Protein AF-0000000065804797 (afdb_homodimer)

Foldseek 3Di:
DCPPDDDDDPDPPDDDDPPPPVPCFLFACSQPADAVLLVVLLVVLLVVLVQDDPVQLLCLQAQHWHDTPSGIDHFAAEAQQQQAGPLFAQAFGFFAQQLLLLLVALCLLLVVLLLRLLLCLQLAHAEYQDDEQPPQPQDLQAFALLNFNHQFLQSRQSSRLSSLLSNLQNLHAYAYDDQWDPNHQAQQALPANQPDDSHRFEEEEDLQLCPNTTCSSVLSNQVNGHQHYEYGLHHYNPHQRLLAQCRARHVNCFFLVHQAAYDYDDNSDDAQLSNLNSHHLHDHCVRVPPVVVVVCPVVVSHDPSSSSSSSSNSRSSCVSSPVVVPPRDHNHDRYDNDNSHPVCLVSLLVSLLSRKFWFFAQPCPQDDQWQEEEEEEQLQAADPDDDPPQDDQAVPPWFDSHNFQFAHDSGGGDAPAAQGLNNLVVVVCVVRVHHYHYDNHLQDDFPDDDPVDDADLVDPRHGDDLQSSLAPGQEYEYETETHGHNPHTHPDQEDPSSLVSQQNSLVRHQAYEYEYEYSGAHADLSPCPRNSDRIYMYRYRRTRCNNSSVNCPNNVVAWHAGFASFFHANDSVLADDDDDSDSYDYPPCRSQHGVLVCQQVVPDGPGHGLDHDTPFDKDKADKDKFADQEDAFFQDAGQYNSRRPQQAPQGIKIKIKMWTQTQAKHKAKKWKWKDAPVVLVGGRIGTLFIHIDIAGHGGMDMDMGTGGNNSQFGQDPPVRGTTHDFFKMKMFIASGPPGTNDIDIDGYDHDD/DDDPDDPPDDPPPPCPPPPPPVPCFLFACPPFADAVLLVVLLVVLLVVLVQDDPVQLLCLQAQHWHDTPSGTDHFAAEAQQQQAGPLFAQAFGFFAQQLLLLLVALCLLLVVLLLRLLLCLQQAHAEYQDDEQPPQPQDLQAFALLNFNHQFLQSRLSSRLSSLLSNLQNLHAYAYDDQWDPNHQAQQALPANQPDDSHRFEEEEDLQLCCNTTCSSVLSNQVNGHQHYEYGLHHYNPHQRLLAQCRARHVPCFFQVHQAAYDYDDNSDDAQLSNLNSHHLHDHCVRVPPVVVVVCPVVVSHDPSSSSSSSSNSRSSCVSSPVVVPPRDHRHDRYDNDNSHPVCLVSLLVSLLSRKFWFFAQPCPQDDQWQEEEEEEQLQAADPDDDPPQDDQPVPDWFDSHNFQFAHDSGGGDAPAAQGLNNLVVVVCVVRVHHYHYDNHLQDDFPDDDPVDDADLVDPRHGDDLQSSLAPGQEYEYETETHGHNPHTHPDQEDPSSLVSQQNSLVRHQAYEYEYEYSGAHADLSPCPRNSDRIYMYRYRRTRCNNSSVNCPNNVVAWHAGFASFFHANDSVLADDDDDSDSYDYPPCRSQHGVLVCQQVVPDGPGHGLDHDTPFDKDKADKDKFADQEDAFFQDAGQYNSRRPQQADQGIKIKIKMWGQTQAKHKAKKWKWKAAPVVLVGGRIGTLFIHIDIAGHGGMDMDMGTGGNLSQFGQDPPVRGTTHDFFKMKMFIASGPPGTNDIDIDGYDHDD

Nearest PDB structures (foldseek):
  4i8d-assembly1_A  TM=9.164E-01  e=9.290E-83  Trichoderma reesei
  7ey2-assembly3_C  TM=8.853E-01  e=1.693E-79  Lentinula edodes
  6kj0-assembly1_A  TM=8.844E-01  e=6.894E-79  Lentinula edodes
  8gyy-assembly1_A  TM=8.885E-01  e=4.377E-77  Lentinula edodes
  4i3g-assembly2_B  TM=8.096E-01  e=1.495E-54  Streptomyces venezuelae

Solvent-accessible surface area (backbone atoms only — not comparable to full-atom values): 72826 Å² total; per-residue (Å²): 139,82,77,72,75,81,82,88,78,84,74,78,83,74,77,82,72,77,75,76,77,79,72,54,66,35,41,82,56,64,76,60,37,42,54,69,88,43,46,66,17,43,51,54,23,47,56,47,50,73,54,47,51,72,68,44,39,55,30,46,25,38,58,33,68,32,82,44,96,74,45,71,46,75,51,81,46,77,40,46,34,57,13,17,54,55,32,26,43,48,37,48,23,36,38,27,36,34,18,43,45,10,30,57,31,73,64,61,39,23,52,50,24,26,52,40,19,39,32,34,26,63,39,32,37,41,30,33,51,17,42,36,48,36,20,36,41,73,23,69,43,25,10,43,29,33,50,3,38,30,55,46,32,53,61,21,10,51,50,30,14,37,27,15,34,13,14,36,75,35,40,17,27,14,19,34,25,36,39,59,73,46,47,54,45,61,30,36,35,33,72,69,83,24,84,61,95,50,56,35,24,19,35,31,64,54,70,52,31,39,49,69,37,70,46,37,24,50,34,31,20,33,53,37,55,33,20,26,34,26,20,19,45,29,18,42,66,79,31,48,30,26,37,20,36,67,56,35,17,42,43,41,25,43,54,26,20,42,69,33,22,28,34,54,34,86,79,16,69,84,47,44,67,45,19,59,70,8,43,38,23,39,50,55,47,83,58,53,26,67,69,60,50,48,49,29,46,73,72,55,75,37,49,69,66,54,53,50,41,25,36,26,18,70,35,23,27,49,46,62,33,53,56,77,69,72,72,67,44,75,64,60,61,36,70,44,82,62,75,51,38,84,69,47,65,58,55,23,24,52,48,30,32,34,11,25,13,28,76,42,67,75,68,67,63,50,48,74,66,49,67,28,37,23,39,32,15,14,30,25,24,72,42,59,49,28,64,38,45,42,61,44,33,60,82,41,55,54,54,55,75,13,43,67,31,58,51,21,50,69,40,23,36,13,50,34,47,69,41,27,42,45,50,41,49,49,56,49,24,72,72,61,68,21,25,46,37,38,33,48,40,54,78,72,74,63,87,71,58,19,85,77,43,72,62,32,90,59,31,48,32,31,54,48,39,59,52,57,49,20,41,86,26,62,33,31,40,37,27,44,56,42,41,41,13,54,73,16,46,41,90,62,50,63,52,72,55,54,49,50,44,52,47,47,30,28,75,36,14,75,33,18,31,40,38,38,33,31,38,53,58,60,51,46,64,91,45,61,79,40,85,18,42,32,28,30,42,39,33,36,28,21,13,32,31,33,9,51,13,52,49,30,39,48,50,45,80,36,50,30,42,2,26,37,54,53,43,28,42,58,46,80,81,72,57,89,46,73,88,59,88,53,56,70,35,70,49,80,60,54,76,44,52,63,52,30,31,31,57,64,64,71,52,82,52,69,41,46,26,33,36,44,40,50,84,38,43,74,46,81,44,71,79,42,78,48,65,48,64,60,46,62,24,58,77,80,41,58,45,18,48,31,12,44,51,44,42,70,36,71,56,29,38,40,32,33,33,42,30,24,75,31,86,41,59,36,44,46,54,51,33,32,30,38,23,63,28,75,90,55,72,61,55,66,46,42,69,59,39,70,49,61,47,80,32,44,50,69,32,71,49,76,49,75,34,66,31,30,42,51,69,60,36,41,65,35,85,86,78,70,43,59,28,39,63,53,39,55,30,40,39,33,35,19,54,26,80,77,44,65,77,42,79,49,71,51,56,34,44,50,49,132,143,80,84,81,71,76,82,80,73,80,76,79,75,77,77,74,70,76,74,75,78,78,71,59,68,36,41,80,61,38,91,61,35,43,54,68,90,43,44,65,18,43,51,54,22,46,56,46,51,71,55,46,52,73,68,43,40,54,31,47,26,37,59,33,69,33,81,44,95,74,45,72,44,75,52,82,45,78,40,47,33,57,11,18,55,54,34,26,43,49,37,48,22,36,38,27,36,34,17,43,44,10,28,58,32,71,64,61,37,22,50,49,24,25,52,39,18,38,34,35,25,63,38,30,37,40,31,34,52,17,41,37,48,34,18,35,43,73,22,71,44,24,11,43,27,33,50,2,37,28,55,45,32,54,61,22,10,53,50,31,14,38,28,15,34,14,14,36,75,34,40,18,28,16,19,34,27,35,39,58,74,46,46,55,45,62,30,36,34,33,74,70,82,25,84,60,96,52,58,36,24,19,37,31,64,54,70,52,30,39,50,68,36,68,45,37,22,50,34,32,20,34,53,36,53,33,20,26,34,26,20,19,45,28,18,42,66,79,31,48,32,26,37,20,36,66,55,35,19,44,44,41,26,43,53,24,21,42,68,32,22,28,33,54,33,88,81,17,70,82,48,44,66,46,19,59,70,9,43,37,24,38,51,56,46,84,58,54,25,68,69,59,50,50,48,28,46,73,70,55,76,38,48,70,66,54,53,50,41,24,36,25,17,69,34,21,28,49,46,61,34,53,57,78,70,73,72,67,43,74,63,59,61,36,69,44,83,61,76,50,39,86,70,48,65,58,55,23,22,51,48,27,32,34,11,26,12,29,76,43,67,74,68,68,62,52,48,76,68,50,65,29,37,22,40,32,16,14,31,25,23,74,44,58,50,27,63,37,48,42,60,40,37,60,82,41,57,62,54,54,75,12,44,68,33,59,50,22,51,69,40,24,34,13,50,34,48,70,40,27,41,44,51,38,51,51,55,48,23,72,72,61,67,20,27,47,38,40,32,48,39,53,79,72,72,63,89,71,58,21,82,75,42,73,63,32,92,59,31,47,31,32,54,48,38,60,52,57,49,19,41,87,26,62,33,31,40,37,27,44,56,42,47,43,13,54,72,17,47,41,94,63,50,63,52,72,55,55,51,50,43,51,46,48,29,27,76,37,15,76,35,19,32,39,37,38,32,28,37,54,56,62,51,46,63,91,46,61,79,39,86,20,42,33,30,31,41,40,33,34,30,22,11,32,30,32,9,51,12,52,50,31,38,48,49,45,80,37,50,30,41,2,24,36,56,53,43,28,42,58,47,80,84,70,57,88,47,73,86,58,88,54,55,71,34,71,50,80,62,52,75,42,51,62,54,30,31,30,58,66,64,70,53,82,52,67,40,45,28,33,36,43,41,51,84,42,43,74,45,80,45,73,78,43,80,46,66,48,62,59,46,61,25,57,76,81,43,58,44,18,48,31,12,45,52,44,42,70,37,70,55,30,40,40,33,34,34,42,30,25,76,32,84,41,60,39,44,48,52,52,32,31,31,38,22,61,29,75,91,55,73,60,54,68,47,42,69,58,39,69,48,60,46,78,32,46,50,69,32,69,49,75,48,75,35,66,31,28,41,51,70,62,35,39,65,35,84,85,79,70,43,59,27,37,63,53,37,53,31,39,39,35,35,19,54,28,80,76,44,64,76,43,76,50,70,52,56,32,45,49,49,131

pLDDT: mean 92.26, std 14.7, range [19.09, 98.94]

Secondary structure (DSSP, 8-state):
------------------------TTSTTTT--B-GGGHHHHHHHHHHHHT--HHHHHHHHTT--EEETTEEEPPPPEEE-BTB-TT-SS---PPPHHHHHTTT-HHHHHHHHHHHHHHHHHTT--EEE--B--S--SSTT-TTGGGS--S-HHHHHHHHHHHHHHHHHHTSEEEEEEES----STT-SSSSS--SSSSPPEEE--HHHIIIIISHHHHHHHHTT--EEEE-SSEETTEEGGG-HIIIIIIIIIIS---SEEEEPTT----HHHHHHHT--S--TTTS-HHHHHHHHHTTSS-HHHHHHHHHHHHHHHHHTTGGGS-SPPPPPTT------TTHHHHHHHHHHHH-EEEEESS-PSP---SEEEEESGGGS--SEESS-----TTTTT--SS---S-SGGG----S----HHHHHHHHHHHHT-EEEEE-SSS-------SSS---TTSS----SHHHHHTT-SEEEEEEEE--BTTB--S-SS-HHHHHHHHHHHHH-S-EEEEEEESS----TTTTT-TTEEEEEEE----TTHHHHHHHHHTTSS------SS-B-SSGGG-S-----SSEEE-TTTT--THHHHHHTT---SB-TT--B-SS-EEEEEEEEE--SEEESS--SPEETTEEGGGGSEEEEEEEEEEE-SSS-EEE--EEEEE--GGG---S-EEEEE--EEE-TT-EEEEEEEEETGGGEEEETTTTEEEEPPEEEEEEEESSSS-EEEEEEEEEEEE-/------------------------TTSTTGGG-B-GGGHHHHHHHHHHHHT--HHHHHHHHTT--EEETTEEEPPPPEEE-BTB-TT-SS---PPPHHHHHTTT-HHHHHHHHHHHHHHHHHTT--EEE--B--S--SSTT-TTGGGS--S-HHHHHHHHHHHHHHHHHHTSEEEEEEES----STT-SSSSS--SSSSPPEEE--HHHIIIIISHHHHHHHHTT--EEEE-SSEETTEEGGG-HIIIIIIIIIIS---SEEEEPTT----HHHHHHHT--S--TTTS-HHHHHHHHHTTSS-HHHHHHHHHHHHHHHHHTTGGGS-SPPPPPTT------TTHHHHHHHHHHHH-EEEEESS-PSP---SEEEEESGGGS--SEESS-----SS--S--SS---S-SGGG----S----HHHHHHHHHHHHT-EEEEE-SSS-------SSS---TTSS----SHHHHHTT-SEEEEEEEE--BTTB--S-SS-HHHHHHHHHHHHH-S-EEEEEEESS----TTTTT-TTEEEEEEE----TTHHHHHHHHHTTSS------SS-B-SSGGG-S-----SSEEE-TTTT--THHHHHHTT---SB-TT--B-SS-EEEEEEEEE--SEEESS--SPEETTEEGGGGSEEEEEEEEEEE-SSS-EEE--EEEEE--GGG---S-EEEEE--EEE-TT-EEEEEEEEETGGGEEEETTTTEEEEPPEEEEEEEESSSS-EEEEEEEEEEEE-

Radius of gyration: 41.62 Å; Cα contacts (8 Å, |Δi|>4): 4028; chains: 2; bounding box: 68×168×128 Å

Sequence (1504 aa):
MRFVSLAVGAALLGAAGASSISSNVGLLKANGVALGNWEAAYEKASAFVSGLTTDQKLALITGSNVESANGNFTPLYFLDGDMGLQDFYYVSAFSLSSALAMTWDRDAIYEQAKAVGSEFYNKGVQVVAGPTSQPLGRTPWGGRGVEGFGPDPYLNGLATGLTTKGYVDAGVIPGGKHFLLYEQETNRTSSFGSSGEGSPYSSNADDKTIHETYLWPFYDAVKNGAGAVMCAMTKVNGTMACENSDLLMKMLKTELGFPGMVWPDMNGQNSAKGSALGGEDYGSSSIWSTSTMESFLSNGTLSEARLNDMAIRNLIGYYYVNLDNGRQPTRQTTDVYVDVRANHSKLIRENGAKSMALLKNEGVLPLSKPHVMSIFGAHAGPIMGGPNSNVDVMGSGPTYQGHLATGSGSGMASMPYLITPYDALTNKAAQDGTVLRWVLNDTYSSGGGSSLVPSSTSSTAVEPSFENFATGSDICLVFINALAGEGADRTELYNADQDAMVNTVADNCNNTVAVVNTVGPRLLDQWIEHDNVTAVLYGSLLGQESGNSIVDLLYGDVNPSGRLVHTIAKNESDYNVGLCYTAQCNFTEGVYLDYRYFDAHNITPRYPFGHGLSYTTFHYSSLAIKAPSSITKAPKGNLTVGGPSDLWDVVGTVSARIANNGTLSGAEVPQLYLGFPDSADQPVRQLRGFDRVELSAGQEAVVTFNLRRRDISYWNLKTQQWMVAGGKYTVFVGGSSRDLRLNGTFFLWVGSMRFVSLAVGAALLGAAGASSISSNVGLLKANGVALGNWEAAYEKASAFVSGLTTDQKLALITGSNVESANGNFTPLYFLDGDMGLQDFYYVSAFSLSSALAMTWDRDAIYEQAKAVGSEFYNKGVQVVAGPTSQPLGRTPWGGRGVEGFGPDPYLNGLATGLTTKGYVDAGVIPGGKHFLLYEQETNRTSSFGSSGEGSPYSSNADDKTIHETYLWPFYDAVKNGAGAVMCAMTKVNGTMACENSDLLMKMLKTELGFPGMVWPDMNGQNSAKGSALGGEDYGSSSIWSTSTMESFLSNGTLSEARLNDMAIRNLIGYYYVNLDNGRQPTRQTTDVYVDVRANHSKLIRENGAKSMALLKNEGVLPLSKPHVMSIFGAHAGPIMGGPNSNVDVMGSGPTYQGHLATGSGSGMASMPYLITPYDALTNKAAQDGTVLRWVLNDTYSSGGGSSLVPSSTSSTAVEPSFENFATGSDICLVFINALAGEGADRTELYNADQDAMVNTVADNCNNTVAVVNTVGPRLLDQWIEHDNVTAVLYGSLLGQESGNSIVDLLYGDVNPSGRLVHTIAKNESDYNVGLCYTAQCNFTEGVYLDYRYFDAHNITPRYPFGHGLSYTTFHYSSLAIKAPSSITKAPKGNLTVGGPSDLWDVVGTVSARIANNGTLSGAEVPQLYLGFPDSADQPVRQLRGFDRVELSAGQEAVVTFNLRRRDISYWNLKTQQWMVAGGKYTVFVGGSSRDLRLNGTFFLWVGS

Organism: Aspergillus oryzae (strain ATCC 42149 / RIB 40) (NCBI:txid510516)

Structure (mmCIF, N/CA/C/O backbone):
data_AF-0000000065804797-model_v1
#
loop_
_entity.id
_entity.type
_entity.pdbx_description
1 polymer 'Probable beta-glucosidase D'
#
loop_
_atom_site.group_PDB
_atom_site.id
_atom_site.type_symbol
_atom_site.label_atom_id
_atom_site.label_alt_id
_atom_site.label_comp_id
_atom_site.label_asym_id
_atom_site.label_entity_id
_atom_site.label_seq_id
_atom_site.pdbx_PDB_ins_code
_atom_site.Cartn_x
_atom_site.Cartn_y
_atom_site.Cartn_z
_atom_site.occupancy
_atom_site.B_iso_or_equiv
_atom_site.auth_seq_id
_atom_site.auth_comp_id
_atom_site.auth_asym_id
_atom_site.auth_atom_id
_atom_site.pdbx_PDB_model_num
ATOM 1 N N . MET A 1 1 ? -28.453 -53.781 -89.438 1 19.8 1 MET A N 1
ATOM 2 C CA . MET A 1 1 ? -27.359 -54.719 -89.125 1 19.8 1 MET A CA 1
ATOM 3 C C . MET A 1 1 ? -26.797 -54.469 -87.75 1 19.8 1 MET A C 1
ATOM 5 O O . MET A 1 1 ? -26.328 -53.375 -87.438 1 19.8 1 MET A O 1
ATOM 9 N N . ARG A 1 2 ? -27.562 -54.969 -86.938 1 24.34 2 ARG A N 1
ATOM 10 C CA . ARG A 1 2 ? -28.297 -55.094 -85.688 1 24.34 2 ARG A CA 1
ATOM 11 C C . ARG A 1 2 ? -27.391 -55.625 -84.562 1 24.34 2 ARG A C 1
ATOM 13 O O . ARG A 1 2 ? -27.156 -56.844 -84.5 1 24.34 2 ARG A O 1
ATOM 20 N N . PHE A 1 3 ? -26.078 -54.906 -84.375 1 19.09 3 PHE A N 1
ATOM 21 C CA . PHE A 1 3 ? -24.797 -55.25 -83.75 1 19.09 3 PHE A CA 1
ATOM 22 C C . PHE A 1 3 ? -24.984 -55.531 -82.312 1 19.09 3 PHE A C 1
ATOM 24 O O . PHE A 1 3 ? -24.609 -54.719 -81.438 1 19.09 3 PHE A O 1
ATOM 31 N N . VAL A 1 4 ? -26.125 -55.969 -81.812 1 25.08 4 VAL A N 1
ATOM 32 C CA . VAL A 1 4 ? -26.375 -55.844 -80.375 1 25.08 4 VAL A CA 1
ATOM 33 C C . VAL A 1 4 ? -25.547 -56.906 -79.625 1 25.08 4 VAL A C 1
ATOM 35 O O . VAL A 1 4 ? -26.078 -57.688 -78.875 1 25.08 4 VAL A O 1
ATOM 38 N N . SER A 1 5 ? -24.438 -57.312 -80.312 1 20.52 5 SER A N 1
ATOM 39 C CA . SER A 1 5 ? -24.125 -58.625 -79.75 1 20.52 5 SER A CA 1
ATOM 40 C C . SER A 1 5 ? -23.922 -58.531 -78.188 1 20.52 5 SER A C 1
ATOM 42 O O . SER A 1 5 ? -23.781 -57.438 -77.688 1 20.52 5 SER A O 1
ATOM 44 N N . LEU A 1 6 ? -23 -59.312 -77.625 1 21.31 6 LEU A N 1
ATOM 45 C CA . LEU A 1 6 ? -22.953 -60.438 -76.688 1 21.31 6 LEU A CA 1
ATOM 46 C C . LEU A 1 6 ? -22.547 -60.031 -75.312 1 21.31 6 LEU A C 1
ATOM 48 O O . LEU A 1 6 ? -23.109 -60.5 -74.312 1 21.31 6 LEU A O 1
ATOM 52 N N . ALA A 1 7 ? -21.391 -59.156 -75.125 1 20.2 7 ALA A N 1
ATOM 53 C CA . ALA A 1 7 ? -20.297 -59.844 -74.5 1 20.2 7 ALA A CA 1
ATOM 54 C C . ALA A 1 7 ? -20.578 -59.969 -73 1 20.2 7 ALA A C 1
ATOM 56 O O . ALA A 1 7 ? -21.469 -59.312 -72.438 1 20.2 7 ALA A O 1
ATOM 57 N N . VAL A 1 8 ? -19.625 -59.531 -71.938 1 22.77 8 VAL A N 1
ATOM 58 C CA . VAL A 1 8 ? -18.703 -60.25 -71 1 22.77 8 VAL A CA 1
ATOM 59 C C . VAL A 1 8 ? -19.359 -60.438 -69.688 1 22.77 8 VAL A C 1
ATOM 61 O O . VAL A 1 8 ? -20.312 -59.75 -69.312 1 22.77 8 VAL A O 1
ATOM 64 N N . GLY A 1 9 ? -18.672 -61.281 -68.688 1 22.14 9 GLY A N 1
ATOM 65 C CA . GLY A 1 9 ? -18.547 -62.219 -67.625 1 22.14 9 GLY A CA 1
ATOM 66 C C . GLY A 1 9 ? -18.547 -61.594 -66.25 1 22.14 9 GLY A C 1
ATOM 67 O O . GLY A 1 9 ? -17.484 -61.25 -65.688 1 22.14 9 GLY A O 1
ATOM 68 N N . ALA A 1 10 ? -19.188 -60.469 -65.938 1 25.95 10 ALA A N 1
ATOM 69 C CA . ALA A 1 10 ? -18.75 -59.844 -64.688 1 25.95 10 ALA A CA 1
ATOM 70 C C . ALA A 1 10 ? -18.828 -60.844 -63.531 1 25.95 10 ALA A C 1
ATOM 72 O O . ALA A 1 10 ? -19.891 -61.406 -63.281 1 25.95 10 ALA A O 1
ATOM 73 N N . ALA A 1 11 ? -17.625 -61.344 -63.094 1 25.33 11 ALA A N 1
ATOM 74 C CA . ALA A 1 11 ? -17.266 -62.188 -61.969 1 25.33 11 ALA A CA 1
ATOM 75 C C . ALA A 1 11 ? -17.859 -61.656 -60.656 1 25.33 11 ALA A C 1
ATOM 77 O O . ALA A 1 11 ? -17.906 -60.438 -60.469 1 25.33 11 ALA A O 1
ATOM 78 N N . LEU A 1 12 ? -18.516 -62.438 -59.969 1 25.31 12 LEU A N 1
ATOM 79 C CA . LEU A 1 12 ? -19.172 -62.406 -58.656 1 25.31 12 LEU A CA 1
ATOM 80 C C . LEU A 1 12 ? -18.172 -62.125 -57.562 1 25.31 12 LEU A C 1
ATOM 82 O O . LEU A 1 12 ? -17.297 -62.938 -57.281 1 25.31 12 LEU A O 1
ATOM 86 N N . LEU A 1 13 ? -17.516 -60.875 -57.594 1 25.83 13 LEU A N 1
ATOM 87 C CA . LEU A 1 13 ? -16.609 -60.656 -56.469 1 25.83 13 LEU A CA 1
ATOM 88 C C . LEU A 1 13 ? -17.328 -60.875 -55.156 1 25.83 13 LEU A C 1
ATOM 90 O O . LEU A 1 13 ? -18.297 -60.188 -54.812 1 25.83 13 LEU A O 1
ATOM 94 N N . GLY A 1 14 ? -17.438 -62.188 -54.719 1 23.02 14 GLY A N 1
ATOM 95 C CA . GLY A 1 14 ? -18.062 -62.594 -53.469 1 23.02 14 GLY A CA 1
ATOM 96 C C . GLY A 1 14 ? -17.578 -61.812 -52.281 1 23.02 14 GLY A C 1
ATOM 97 O O . GLY A 1 14 ? -18.391 -61.375 -51.469 1 23.02 14 GLY A O 1
ATOM 98 N N . ALA A 1 15 ? -16.359 -62.031 -51.844 1 27.7 15 ALA A N 1
ATOM 99 C CA . ALA A 1 15 ? -15.984 -62.625 -50.562 1 27.7 15 ALA A CA 1
ATOM 100 C C . ALA A 1 15 ? -16.062 -61.594 -49.438 1 27.7 15 ALA A C 1
ATOM 102 O O . ALA A 1 15 ? -16.688 -61.844 -48.406 1 27.7 15 ALA A O 1
ATOM 103 N N . ALA A 1 16 ? -14.844 -60.938 -48.969 1 30.39 16 ALA A N 1
ATOM 104 C CA . ALA A 1 16 ? -14.258 -61.125 -47.625 1 30.39 16 ALA A CA 1
ATOM 105 C C . ALA A 1 16 ? -14.852 -60.125 -46.656 1 30.39 16 ALA A C 1
ATOM 107 O O . ALA A 1 16 ? -14.812 -58.906 -46.875 1 30.39 16 ALA A O 1
ATOM 108 N N . GLY A 1 17 ? -15.852 -60.562 -46.031 1 25.8 17 GLY A N 1
ATOM 109 C CA . GLY A 1 17 ? -16.406 -59.781 -44.938 1 25.8 17 GLY A CA 1
ATOM 110 C C . GLY A 1 17 ? -15.344 -59.281 -43.969 1 25.8 17 GLY A C 1
ATOM 111 O O . GLY A 1 17 ? -14.555 -60.062 -43.438 1 25.8 17 GLY A O 1
ATOM 112 N N . ALA A 1 18 ? -14.844 -58.25 -44.25 1 39.69 18 ALA A N 1
ATOM 113 C CA . ALA A 1 18 ? -13.891 -57.594 -43.344 1 39.69 18 ALA A CA 1
ATOM 114 C C . ALA A 1 18 ? -14.312 -57.719 -41.875 1 39.69 18 ALA A C 1
ATOM 116 O O . ALA A 1 18 ? -15.328 -57.156 -41.469 1 39.69 18 ALA A O 1
ATOM 117 N N . SER A 1 19 ? -14.086 -58.906 -41.219 1 28.33 19 SER A N 1
ATOM 118 C CA . SER A 1 19 ? -14.258 -59.125 -39.781 1 28.33 19 SER A CA 1
ATOM 119 C C . SER A 1 19 ? -13.766 -57.938 -38.969 1 28.33 19 SER A C 1
ATOM 121 O O . SER A 1 19 ? -12.617 -57.5 -39.125 1 28.33 19 SER A O 1
ATOM 123 N N . SER A 1 20 ? -14.547 -57 -38.594 1 36.09 20 SER A N 1
ATOM 124 C CA . SER A 1 20 ? -14.289 -55.906 -37.688 1 36.09 20 SER A CA 1
ATOM 125 C C . SER A 1 20 ? -13.586 -56.375 -36.406 1 36.09 20 SER A C 1
ATOM 127 O O . SER A 1 20 ? -14.195 -57.062 -35.594 1 36.09 20 SER A O 1
ATOM 129 N N . ILE A 1 21 ? -12.477 -56.938 -36.344 1 38.97 21 ILE A N 1
ATOM 130 C CA . ILE A 1 21 ? -11.719 -57.219 -35.125 1 38.97 21 ILE A CA 1
ATOM 131 C C . ILE A 1 21 ? -11.867 -56.062 -34.125 1 38.97 21 ILE A C 1
ATOM 133 O O . ILE A 1 21 ? -11.414 -54.969 -34.406 1 38.97 21 ILE A O 1
ATOM 137 N N . SER A 1 22 ? -12.977 -55.875 -33.406 1 46.81 22 SER A N 1
ATOM 138 C CA . SER A 1 22 ? -13.32 -55 -32.281 1 46.81 22 SER A CA 1
ATOM 139 C C . SER A 1 22 ? -12.156 -54.875 -31.297 1 46.81 22 SER A C 1
ATOM 141 O O . SER A 1 22 ? -11.812 -55.844 -30.609 1 46.81 22 SER A O 1
ATOM 143 N N . SER A 1 23 ? -11.086 -54.219 -31.547 1 64.5 23 SER A N 1
ATOM 144 C CA . SER A 1 23 ? -9.867 -54 -30.766 1 64.5 23 SER A CA 1
ATOM 145 C C . SER A 1 23 ? -10.188 -53.562 -29.344 1 64.5 23 SER A C 1
ATOM 147 O O . SER A 1 23 ? -10.977 -52.625 -29.141 1 64.5 23 SER A O 1
ATOM 149 N N . ASN A 1 24 ? -10.172 -54.406 -28.281 1 80.88 24 ASN A N 1
ATOM 150 C CA . ASN A 1 24 ? -10.328 -54.156 -26.844 1 80.88 24 ASN A CA 1
ATOM 151 C C . ASN A 1 24 ? -9.305 -53.156 -26.328 1 80.88 24 ASN A C 1
ATOM 153 O O . ASN A 1 24 ? -9.219 -52.938 -25.125 1 80.88 24 ASN A O 1
ATOM 157 N N . VAL A 1 25 ? -8.688 -52.5 -27.25 1 86.75 25 VAL A N 1
ATOM 158 C CA . VAL A 1 25 ? -7.66 -51.562 -26.828 1 86.75 25 VAL A CA 1
ATOM 159 C C . VAL A 1 25 ? -8.312 -50.375 -26.141 1 86.75 25 VAL A C 1
ATOM 161 O O . VAL A 1 25 ? -9.281 -49.781 -26.656 1 86.75 25 VAL A O 1
ATOM 164 N N . GLY A 1 26 ? -7.812 -50.125 -24.969 1 92.62 26 GLY A N 1
ATOM 165 C CA . GLY A 1 26 ? -8.227 -48.906 -24.281 1 92.62 26 GLY A CA 1
ATOM 166 C C . GLY A 1 26 ? -9.43 -49.125 -23.375 1 92.62 26 GLY A C 1
ATOM 167 O O . GLY A 1 26 ? -9.727 -48.281 -22.516 1 92.62 26 GLY A O 1
ATOM 168 N N . LEU A 1 27 ? -10.172 -50.25 -23.609 1 92.88 27 LEU A N 1
ATOM 169 C CA . LEU A 1 27 ? -11.305 -50.5 -22.719 1 92.88 27 LEU A CA 1
ATOM 170 C C . LEU A 1 27 ? -10.82 -50.875 -21.312 1 92.88 27 LEU A C 1
ATOM 172 O O . LEU A 1 27 ? -9.836 -51.594 -21.172 1 92.88 27 LEU A O 1
ATOM 176 N N . LEU A 1 28 ? -11.43 -50.406 -20.359 1 91.88 28 LEU A N 1
ATOM 177 C CA . LEU A 1 28 ? -11.047 -50.594 -18.969 1 91.88 28 LEU A CA 1
ATOM 178 C C . LEU A 1 28 ? -10.914 -52.094 -18.641 1 91.88 28 LEU A C 1
ATOM 180 O O . LEU A 1 28 ? -11.812 -52.875 -18.953 1 91.88 28 LEU A O 1
ATOM 184 N N . LYS A 1 29 ? -9.805 -52.562 -18.203 1 82.75 29 LYS A N 1
ATOM 185 C CA . LYS A 1 29 ? -9.438 -53.875 -17.734 1 82.75 29 LYS A CA 1
ATOM 186 C C . LYS A 1 29 ? -9.18 -54.812 -18.891 1 82.75 29 LYS A C 1
ATOM 188 O O . LYS A 1 29 ? -8.648 -55.938 -18.719 1 82.75 29 LYS A O 1
ATOM 193 N N . ALA A 1 30 ? -9.562 -54.594 -20.078 1 80.69 30 ALA A N 1
ATOM 194 C CA . ALA A 1 30 ? -9.516 -55.5 -21.203 1 80.69 30 ALA A CA 1
ATOM 195 C C . ALA A 1 30 ? -8.078 -55.875 -21.547 1 80.69 30 ALA A C 1
ATOM 197 O O . ALA A 1 30 ? -7.812 -57 -22.031 1 80.69 30 ALA A O 1
ATOM 198 N N . ASN A 1 31 ? -7.203 -55.125 -21.391 1 77.12 31 ASN A N 1
ATOM 199 C CA . ASN A 1 31 ? -5.832 -55.406 -21.828 1 77.12 31 ASN A CA 1
ATOM 200 C C . ASN A 1 31 ? -4.934 -55.75 -20.641 1 77.12 31 ASN A C 1
ATOM 202 O O . ASN A 1 31 ? -3.729 -55.5 -20.672 1 77.12 31 ASN A O 1
ATOM 206 N N . GLY A 1 32 ? -5.539 -56.312 -19.656 1 84.81 32 GLY A N 1
ATOM 207 C CA . GLY A 1 32 ? -4.77 -56.844 -18.547 1 84.81 32 GLY A CA 1
ATOM 208 C C . GLY A 1 32 ? -4.348 -55.812 -17.547 1 84.81 32 GLY A C 1
ATOM 209 O O . GLY A 1 32 ? -3.473 -56.031 -16.703 1 84.81 32 GLY A O 1
ATOM 210 N N . VAL A 1 33 ? -4.871 -54.625 -17.656 1 91.06 33 VAL A N 1
ATOM 211 C CA . VAL A 1 33 ? -4.52 -53.594 -16.703 1 91.06 33 VAL A CA 1
ATOM 212 C C . VAL A 1 33 ? -5.082 -53.938 -15.32 1 91.06 33 VAL A C 1
ATOM 214 O O . VAL A 1 33 ? -6.297 -54.062 -15.156 1 91.06 33 VAL A O 1
ATOM 217 N N . ALA A 1 34 ? -4.188 -54.094 -14.359 1 94.69 34 ALA A N 1
ATOM 218 C CA . ALA A 1 34 ? -4.617 -54.25 -12.977 1 94.69 34 ALA A CA 1
ATOM 219 C C . ALA A 1 34 ? -4.965 -52.906 -12.352 1 94.69 34 ALA A C 1
ATOM 221 O O . ALA A 1 34 ? -4.105 -52.031 -12.234 1 94.69 34 ALA A O 1
ATOM 222 N N . LEU A 1 35 ? -6.113 -52.812 -11.883 1 96.38 35 LEU A N 1
ATOM 223 C CA . LEU A 1 35 ? -6.613 -51.5 -11.445 1 96.38 35 LEU A CA 1
ATOM 224 C C . LEU A 1 35 ? -6.176 -51.219 -10.016 1 96.38 35 LEU A C 1
ATOM 226 O O . LEU A 1 35 ? -6.23 -50.062 -9.57 1 96.38 35 LEU A O 1
ATOM 230 N N . GLY A 1 36 ? -5.758 -52.219 -9.227 1 95.44 36 GLY A N 1
ATOM 231 C CA . GLY A 1 36 ? -5.312 -52.031 -7.863 1 95.44 36 GLY A CA 1
ATOM 232 C C . GLY A 1 36 ? -6.324 -51.281 -7.016 1 95.44 36 GLY A C 1
ATOM 233 O O . GLY A 1 36 ? -7.488 -51.688 -6.926 1 95.44 36 GLY A O 1
ATOM 234 N N . ASN A 1 37 ? -6.031 -50.094 -6.527 1 95.44 37 ASN A N 1
ATOM 235 C CA . ASN A 1 37 ? -6.844 -49.312 -5.621 1 95.44 37 ASN A CA 1
ATOM 236 C C . ASN A 1 37 ? -8.094 -48.75 -6.316 1 95.44 37 ASN A C 1
ATOM 238 O O . ASN A 1 37 ? -9.008 -48.25 -5.656 1 95.44 37 ASN A O 1
ATOM 242 N N . TRP A 1 38 ? -8.203 -48.875 -7.609 1 97.88 38 TRP A N 1
ATOM 243 C CA . TRP A 1 38 ? -9.336 -48.375 -8.375 1 97.88 38 TRP A CA 1
ATOM 244 C C . TRP A 1 38 ? -10.43 -49.438 -8.492 1 97.88 38 TRP A C 1
ATOM 246 O O . TRP A 1 38 ? -11.523 -49.156 -8.984 1 97.88 38 TRP A O 1
ATOM 256 N N . GLU A 1 39 ? -10.141 -50.656 -8.039 1 97.31 39 GLU A N 1
ATOM 257 C CA . GLU A 1 39 ? -11.047 -51.781 -8.25 1 97.31 39 GLU A CA 1
ATOM 258 C C . GLU A 1 39 ? -12.406 -51.531 -7.602 1 97.31 39 GLU A C 1
ATOM 260 O O . GLU A 1 39 ? -13.445 -51.781 -8.211 1 97.31 39 GLU A O 1
ATOM 265 N N . ALA A 1 40 ? -12.367 -51.062 -6.387 1 97.75 40 ALA A N 1
ATOM 266 C CA . ALA A 1 40 ? -13.625 -50.781 -5.699 1 97.75 40 ALA A CA 1
ATOM 267 C C . ALA A 1 40 ? -14.438 -49.719 -6.438 1 97.75 40 ALA A C 1
ATOM 269 O O . ALA A 1 40 ? -15.664 -49.844 -6.551 1 97.75 40 ALA A O 1
ATOM 270 N N . ALA A 1 41 ? -13.797 -48.656 -6.852 1 98.25 41 ALA A N 1
ATOM 271 C CA . ALA A 1 41 ? -14.461 -47.625 -7.613 1 98.25 41 ALA A CA 1
ATOM 272 C C . ALA A 1 41 ? -15.023 -48.156 -8.93 1 98.25 41 ALA A C 1
ATOM 274 O O . ALA A 1 41 ? -16.125 -47.781 -9.336 1 98.25 41 ALA A O 1
ATOM 275 N N . TYR A 1 42 ? -14.273 -49.031 -9.523 1 97.25 42 TYR A N 1
ATOM 276 C CA . TYR A 1 42 ? -14.711 -49.656 -10.766 1 97.25 42 TYR A CA 1
ATOM 277 C C . TYR A 1 42 ? -15.969 -50.469 -10.547 1 97.25 42 TYR A C 1
ATOM 279 O O . TYR A 1 42 ? -16.906 -50.406 -11.352 1 97.25 42 TYR A O 1
ATOM 287 N N . GLU A 1 43 ? -15.977 -51.219 -9.539 1 96.62 43 GLU A N 1
ATOM 288 C CA . GLU A 1 43 ? -17.125 -52.062 -9.242 1 96.62 43 GLU A CA 1
ATOM 289 C C . GLU A 1 43 ? -18.375 -51.219 -8.992 1 96.62 43 GLU A C 1
ATOM 291 O O . GLU A 1 43 ? -19.453 -51.531 -9.508 1 96.62 43 GLU A O 1
ATOM 296 N N . LYS A 1 44 ? -18.188 -50.156 -8.258 1 96.19 44 LYS A N 1
ATOM 297 C CA . LYS A 1 44 ? -19.312 -49.281 -7.988 1 96.19 44 LYS A CA 1
ATOM 298 C C . LYS A 1 44 ? -19.828 -48.656 -9.273 1 96.19 44 LYS A C 1
ATOM 300 O O . LYS A 1 44 ? -21.031 -48.625 -9.531 1 96.19 44 LYS A O 1
ATOM 305 N N . ALA A 1 45 ? -18.906 -48.125 -10.031 1 96.94 45 ALA A N 1
ATOM 306 C CA . ALA A 1 45 ? -19.266 -47.469 -11.281 1 96.94 45 ALA A CA 1
ATOM 307 C C . ALA A 1 45 ? -19.938 -48.438 -12.242 1 96.94 45 ALA A C 1
ATOM 309 O O . ALA A 1 45 ? -20.938 -48.094 -12.875 1 96.94 45 ALA A O 1
ATOM 310 N N . SER A 1 46 ? -19.406 -49.656 -12.367 1 95.5 46 SER A N 1
ATOM 311 C CA . SER A 1 46 ? -19.953 -50.688 -13.258 1 95.5 46 SER A CA 1
ATOM 312 C C . SER A 1 46 ? -21.359 -51.094 -12.828 1 95.5 46 SER A C 1
ATOM 314 O O . SER A 1 46 ? -22.234 -51.281 -13.672 1 95.5 46 SER A O 1
ATOM 316 N N . ALA A 1 47 ? -21.469 -51.25 -11.555 1 95.25 47 ALA A N 1
ATOM 317 C CA . ALA A 1 47 ? -22.781 -51.594 -11.031 1 95.25 47 ALA A CA 1
ATOM 318 C C . ALA A 1 47 ? -23.812 -50.531 -11.367 1 95.25 47 ALA A C 1
ATOM 320 O O . ALA A 1 47 ? -24.938 -50.844 -11.742 1 95.25 47 ALA A O 1
ATOM 321 N N . PHE A 1 48 ? -23.469 -49.312 -11.18 1 96.12 48 PHE A N 1
ATOM 322 C CA . PHE A 1 48 ? -24.375 -48.219 -11.508 1 96.12 48 PHE A CA 1
ATOM 323 C C . PHE A 1 48 ? -24.734 -48.219 -12.984 1 96.12 48 PHE A C 1
ATOM 325 O O . PHE A 1 48 ? -25.906 -48.125 -13.344 1 96.12 48 PHE A O 1
ATOM 332 N N . VAL A 1 49 ? -23.703 -48.406 -13.852 1 95.94 49 VAL A N 1
ATOM 333 C CA . VAL A 1 49 ? -23.875 -48.312 -15.297 1 95.94 49 VAL A CA 1
ATOM 334 C C . VAL A 1 49 ? -24.719 -49.469 -15.797 1 95.94 49 VAL A C 1
ATOM 336 O O . VAL A 1 49 ? -25.5 -49.344 -16.734 1 95.94 49 VAL A O 1
ATOM 339 N N . SER A 1 50 ? -24.562 -50.656 -15.18 1 93.31 50 SER A N 1
ATOM 340 C CA . SER A 1 50 ? -25.281 -51.844 -15.594 1 93.31 50 SER A CA 1
ATOM 341 C C . SER A 1 50 ? -26.797 -51.625 -15.461 1 93.31 50 SER A C 1
ATOM 343 O O . SER A 1 50 ? -27.578 -52.344 -16.094 1 93.31 50 SER A O 1
ATOM 345 N N . GLY A 1 51 ? -27.156 -50.688 -14.648 1 92.81 51 GLY A N 1
ATOM 346 C CA . GLY A 1 51 ? -28.578 -50.438 -14.453 1 92.81 51 GLY A CA 1
ATOM 347 C C . GLY A 1 51 ? -29.109 -49.344 -15.367 1 92.81 51 GLY A C 1
ATOM 348 O O . GLY A 1 51 ? -30.281 -48.969 -15.289 1 92.81 51 GLY A O 1
ATOM 349 N N . LEU A 1 52 ? -28.312 -48.844 -16.281 1 96.12 52 LEU A N 1
ATOM 350 C CA . LEU A 1 52 ? -28.703 -47.719 -17.109 1 96.12 52 LEU A CA 1
ATOM 351 C C . LEU A 1 52 ? -29.172 -48.188 -18.484 1 96.12 52 LEU A C 1
ATOM 353 O O . LEU A 1 52 ? -28.609 -49.156 -19.031 1 96.12 52 LEU A O 1
ATOM 357 N N . THR A 1 53 ? -30.172 -47.5 -19 1 94.44 53 THR A N 1
ATOM 358 C CA . THR A 1 53 ? -30.531 -47.656 -20.391 1 94.44 53 THR A CA 1
ATOM 359 C C . THR A 1 53 ? -29.516 -46.969 -21.297 1 94.44 53 THR A C 1
ATOM 361 O O . THR A 1 53 ? -28.656 -46.219 -20.828 1 94.44 53 THR A O 1
ATOM 364 N N . THR A 1 54 ? -29.578 -47.344 -22.562 1 95.44 54 THR A N 1
ATOM 365 C CA . THR A 1 54 ? -28.703 -46.688 -23.531 1 95.44 54 THR A CA 1
ATOM 366 C C . THR A 1 54 ? -28.859 -45.156 -23.469 1 95.44 54 THR A C 1
ATOM 368 O O . THR A 1 54 ? -27.875 -44.438 -23.469 1 95.44 54 THR A O 1
ATOM 371 N N . ASP A 1 55 ? -30.109 -44.75 -23.344 1 94.69 55 ASP A N 1
ATOM 372 C CA . ASP A 1 55 ? -30.391 -43.312 -23.281 1 94.69 55 ASP A CA 1
ATOM 373 C C . ASP A 1 55 ? -29.766 -42.656 -22.047 1 94.69 55 ASP A C 1
ATOM 375 O O . ASP A 1 55 ? -29.25 -41.562 -22.109 1 94.69 55 ASP A O 1
ATOM 379 N N . GLN A 1 56 ? -29.844 -43.312 -21 1 95.56 56 GLN A N 1
ATOM 380 C CA . GLN A 1 56 ? -29.281 -42.812 -19.75 1 95.56 56 GLN A CA 1
ATOM 381 C C . GLN A 1 56 ? -27.766 -42.812 -19.781 1 95.56 56 GLN A C 1
ATOM 383 O O . GLN A 1 56 ? -27.125 -41.906 -19.203 1 95.56 56 GLN A O 1
ATOM 388 N N . LYS A 1 57 ? -27.172 -43.781 -20.422 1 96.94 57 LYS A N 1
ATOM 389 C CA . LYS A 1 57 ? -25.719 -43.75 -20.609 1 96.94 57 LYS A CA 1
ATOM 390 C C . LYS A 1 57 ? -25.281 -42.562 -21.453 1 96.94 57 LYS A C 1
ATOM 392 O O . LYS A 1 57 ? -24.281 -41.906 -21.156 1 96.94 57 LYS A O 1
ATOM 397 N N . LEU A 1 58 ? -26 -42.312 -22.484 1 97.19 58 LEU A N 1
ATOM 398 C CA . LEU A 1 58 ? -25.703 -41.156 -23.344 1 97.19 58 LEU A CA 1
ATOM 399 C C . LEU A 1 58 ? -25.875 -39.844 -22.578 1 97.19 58 LEU A C 1
ATOM 401 O O . LEU A 1 58 ? -25.078 -38.938 -22.734 1 97.19 58 LEU A O 1
ATOM 405 N N . ALA A 1 59 ? -26.891 -39.781 -21.719 1 96.31 59 ALA A N 1
ATOM 406 C CA . ALA A 1 59 ? -27.078 -38.594 -20.859 1 96.31 59 ALA A CA 1
ATOM 407 C C . ALA A 1 59 ? -25.906 -38.406 -19.906 1 96.31 59 ALA A C 1
ATOM 409 O O . ALA A 1 59 ? -25.438 -37.281 -19.703 1 96.31 59 ALA A O 1
ATOM 410 N N . LEU A 1 60 ? -25.422 -39.438 -19.375 1 96.81 60 LEU A N 1
ATOM 411 C CA . LEU A 1 60 ? -24.312 -39.438 -18.438 1 96.81 60 LEU A CA 1
ATOM 412 C C . LEU A 1 60 ? -23.047 -38.906 -19.094 1 96.81 60 LEU A C 1
ATOM 414 O O . LEU A 1 60 ? -22.375 -38 -18.547 1 96.81 60 LEU A O 1
ATOM 418 N N . ILE A 1 61 ? -22.703 -39.375 -20.312 1 98 61 ILE A N 1
ATOM 419 C CA . ILE A 1 61 ? -21.422 -39.031 -20.922 1 98 61 ILE A CA 1
ATOM 420 C C . ILE A 1 61 ? -21.5 -37.656 -21.562 1 98 61 ILE A C 1
ATOM 422 O O . ILE A 1 61 ? -20.5 -37.125 -22.047 1 98 61 ILE A O 1
ATOM 426 N N . THR A 1 62 ? -22.688 -37.031 -21.562 1 97.25 62 THR A N 1
ATOM 427 C CA . THR A 1 62 ? -22.844 -35.688 -22.094 1 97.25 62 THR A CA 1
ATOM 428 C C . THR A 1 62 ? -23.219 -34.688 -21 1 97.25 62 THR A C 1
ATOM 430 O O . THR A 1 62 ? -23.625 -33.562 -21.281 1 97.25 62 THR A O 1
ATOM 433 N N . GLY A 1 63 ? -23.172 -35.125 -19.75 1 95.94 63 GLY A N 1
ATOM 434 C CA . GLY A 1 63 ? -23.219 -34.219 -18.625 1 95.94 63 GLY A CA 1
ATOM 435 C C . GLY A 1 63 ? -24.641 -33.906 -18.156 1 95.94 63 GLY A C 1
ATOM 436 O O . GLY A 1 63 ? -24.922 -32.812 -17.656 1 95.94 63 GLY A O 1
ATOM 437 N N . SER A 1 64 ? -25.547 -34.812 -18.344 1 94.88 64 SER A N 1
ATOM 438 C CA . SER A 1 64 ? -26.906 -34.656 -17.859 1 94.88 64 SER A CA 1
ATOM 439 C C . SER A 1 64 ? -27.156 -35.5 -16.609 1 94.88 64 SER A C 1
ATOM 441 O O . SER A 1 64 ? -26.469 -36.5 -16.391 1 94.88 64 SER A O 1
ATOM 443 N N . ASN A 1 65 ? -28.141 -35.094 -15.883 1 94.81 65 ASN A N 1
ATOM 444 C CA . ASN A 1 65 ? -28.578 -35.875 -14.734 1 94.81 65 ASN A CA 1
ATOM 445 C C . ASN A 1 65 ? -29.109 -37.25 -15.172 1 94.81 65 ASN A C 1
ATOM 447 O O . ASN A 1 65 ? -29.766 -37.344 -16.219 1 94.81 65 ASN A O 1
ATOM 451 N N . VAL A 1 66 ? -28.766 -38.188 -14.391 1 94.88 66 VAL A N 1
ATOM 452 C CA . VAL A 1 66 ? -29.266 -39.531 -14.641 1 94.88 66 VAL A CA 1
ATOM 453 C C . VAL A 1 66 ? -30.031 -40.062 -13.422 1 94.88 66 VAL A C 1
ATOM 455 O O . VAL A 1 66 ? -29.516 -40 -12.297 1 94.88 66 VAL A O 1
ATOM 458 N N . GLU A 1 67 ? -31.234 -40.406 -13.641 1 88.88 67 GLU A N 1
ATOM 459 C CA . GLU A 1 67 ? -32.062 -41.094 -12.633 1 88.88 67 GLU A CA 1
ATOM 460 C C . GLU A 1 67 ? -32.312 -42.531 -13 1 88.88 67 GLU A C 1
ATOM 462 O O . GLU A 1 67 ? -32.812 -42.844 -14.086 1 88.88 67 GLU A O 1
ATOM 467 N N . SER A 1 68 ? -31.781 -43.406 -12.102 1 82.5 68 SER A N 1
ATOM 468 C CA . SER A 1 68 ? -31.953 -44.812 -12.414 1 82.5 68 SER A CA 1
ATOM 469 C C . SER A 1 68 ? -32.438 -45.594 -11.195 1 82.5 68 SER A C 1
ATOM 471 O O . SER A 1 68 ? -32.469 -45.062 -10.086 1 82.5 68 SER A O 1
ATOM 473 N N . ALA A 1 69 ? -32.875 -46.844 -11.391 1 78.31 69 ALA A N 1
ATOM 474 C CA . ALA A 1 69 ? -33.312 -47.719 -10.312 1 78.31 69 ALA A CA 1
ATOM 475 C C . ALA A 1 69 ? -32.188 -48 -9.344 1 78.31 69 ALA A C 1
ATOM 477 O O . ALA A 1 69 ? -32.406 -48.312 -8.172 1 78.31 69 ALA A O 1
ATOM 478 N N . ASN A 1 70 ? -30.984 -47.75 -9.797 1 80.62 70 ASN A N 1
ATOM 479 C CA . ASN A 1 70 ? -29.797 -48.031 -8.984 1 80.62 70 ASN A CA 1
ATOM 480 C C . ASN A 1 70 ? -29.266 -46.75 -8.328 1 80.62 70 ASN A C 1
ATOM 482 O O . ASN A 1 70 ? -28.234 -46.781 -7.676 1 80.62 70 ASN A O 1
ATOM 486 N N . GLY A 1 71 ? -30.047 -45.688 -8.555 1 85.88 71 GLY A N 1
ATOM 487 C CA . GLY A 1 71 ? -29.641 -44.438 -7.941 1 85.88 71 GLY A CA 1
ATOM 488 C C . GLY A 1 71 ? -29.594 -43.281 -8.93 1 85.88 71 GLY A C 1
ATOM 489 O O . GLY A 1 71 ? -29.891 -43.438 -10.109 1 85.88 71 GLY A O 1
ATOM 490 N N . ASN A 1 72 ? -29.359 -42.094 -8.391 1 91 72 ASN A N 1
ATOM 491 C CA . ASN A 1 72 ? -29.266 -40.875 -9.172 1 91 72 ASN A CA 1
ATOM 492 C C . ASN A 1 72 ? -27.828 -40.344 -9.219 1 91 72 ASN A C 1
ATOM 494 O O . ASN A 1 72 ? -27.031 -40.625 -8.312 1 91 72 ASN A O 1
ATOM 498 N N . PHE A 1 73 ? -27.516 -39.719 -10.312 1 94.88 73 PHE A N 1
ATOM 499 C CA . PHE A 1 73 ? -26.188 -39.125 -10.438 1 94.88 73 PHE A CA 1
ATOM 500 C C . PHE A 1 73 ? -26.281 -37.719 -11.055 1 94.88 73 PHE A C 1
ATOM 502 O O . PHE A 1 73 ? -26.922 -37.562 -12.094 1 94.88 73 PHE A O 1
ATOM 509 N N . THR A 1 74 ? -25.688 -36.75 -10.359 1 94.75 74 THR A N 1
ATOM 510 C CA . THR A 1 74 ? -25.531 -35.406 -10.883 1 94.75 74 THR A CA 1
ATOM 511 C C . THR A 1 74 ? -24.188 -35.25 -11.578 1 94.75 74 THR A C 1
ATOM 513 O O . THR A 1 74 ? -23.156 -35.656 -11.047 1 94.75 74 THR A O 1
ATOM 516 N N . PRO A 1 75 ? -24.203 -34.625 -12.773 1 94.56 75 PRO A N 1
ATOM 517 C CA . PRO A 1 75 ? -22.938 -34.5 -13.508 1 94.56 75 PRO A CA 1
ATOM 518 C C . PRO A 1 75 ? -21.875 -33.75 -12.695 1 94.56 75 PRO A C 1
ATOM 520 O O . PRO A 1 75 ? -22.203 -32.844 -11.938 1 94.56 75 PRO A O 1
ATOM 523 N N . LEU A 1 76 ? -20.672 -34.156 -12.914 1 96.81 76 LEU A N 1
ATOM 524 C CA . LEU A 1 76 ? -19.531 -33.5 -12.281 1 96.81 76 LEU A CA 1
ATOM 525 C C . LEU A 1 76 ? -19.328 -32.094 -12.828 1 96.81 76 LEU A C 1
ATOM 527 O O . LEU A 1 76 ? -19.656 -31.812 -13.984 1 96.81 76 LEU A O 1
ATOM 531 N N . TYR A 1 77 ? -18.906 -31.219 -11.945 1 96.5 77 TYR A N 1
ATOM 532 C CA . TYR A 1 77 ? -18.562 -29.859 -12.359 1 96.5 77 TYR A CA 1
ATOM 533 C C . TYR A 1 77 ? -17.047 -29.688 -12.484 1 96.5 77 TYR A C 1
ATOM 535 O O . TYR A 1 77 ? -16.297 -30.031 -11.562 1 96.5 77 TYR A O 1
ATOM 543 N N . PHE A 1 78 ? -16.594 -29.203 -13.711 1 95.94 78 PHE A N 1
ATOM 544 C CA . PHE A 1 78 ? -15.18 -28.984 -14.016 1 95.94 78 PHE A CA 1
ATOM 545 C C . PHE A 1 78 ? -14.828 -27.5 -13.883 1 95.94 78 PHE A C 1
ATOM 547 O O . PHE A 1 78 ? -15.578 -26.625 -14.336 1 95.94 78 PHE A O 1
ATOM 554 N N . LEU A 1 79 ? -13.727 -27.188 -13.234 1 95.12 79 LEU A N 1
ATOM 555 C CA . LEU A 1 79 ? -13.312 -25.797 -13.07 1 95.12 79 LEU A CA 1
ATOM 556 C C . LEU A 1 79 ? -11.789 -25.688 -13.102 1 95.12 79 LEU A C 1
ATOM 558 O O . LEU A 1 79 ? -11.086 -26.516 -12.531 1 95.12 79 LEU A O 1
ATOM 562 N N . ASP A 1 80 ? -11.312 -24.625 -13.75 1 91.12 80 ASP A N 1
ATOM 563 C CA . ASP A 1 80 ? -9.891 -24.312 -13.703 1 91.12 80 ASP A CA 1
ATOM 564 C C . ASP A 1 80 ? -9.438 -24 -12.273 1 91.12 80 ASP A C 1
ATOM 566 O O . ASP A 1 80 ? -10.172 -23.375 -11.516 1 91.12 80 ASP A O 1
ATOM 570 N N . GLY A 1 81 ? -8.188 -24.453 -11.977 1 86.56 81 GLY A N 1
ATOM 571 C CA . GLY A 1 81 ? -7.867 -24.281 -10.562 1 86.56 81 GLY A CA 1
ATOM 572 C C . GLY A 1 81 ? -6.375 -24.25 -10.297 1 86.56 81 GLY A C 1
ATOM 573 O O . GLY A 1 81 ? -5.926 -24.641 -9.211 1 86.56 81 GLY A O 1
ATOM 574 N N . ASP A 1 82 ? -5.52 -23.844 -11.203 1 85.81 82 ASP A N 1
ATOM 575 C CA . ASP A 1 82 ? -4.074 -23.859 -10.992 1 85.81 82 ASP A CA 1
ATOM 576 C C . ASP A 1 82 ? -3.68 -22.953 -9.828 1 85.81 82 ASP A C 1
ATOM 578 O O . ASP A 1 82 ? -2.73 -23.234 -9.102 1 85.81 82 ASP A O 1
ATOM 582 N N . MET A 1 83 ? -4.457 -21.844 -9.648 1 91.88 83 MET A N 1
ATOM 583 C CA . MET A 1 83 ? -4.168 -20.922 -8.562 1 91.88 83 MET A CA 1
ATOM 584 C C . MET A 1 83 ? -5.344 -20.828 -7.594 1 91.88 83 MET A C 1
ATOM 586 O O . MET A 1 83 ? -5.484 -19.844 -6.871 1 91.88 83 MET A O 1
ATOM 590 N N . GLY A 1 84 ? -6.191 -21.844 -7.645 1 94.56 84 GLY A N 1
ATOM 591 C CA . GLY A 1 84 ? -7.43 -21.812 -6.879 1 94.56 84 GLY A CA 1
ATOM 592 C C . GLY A 1 84 ? -8.664 -21.641 -7.746 1 94.56 84 GLY A C 1
ATOM 593 O O . GLY A 1 84 ? -8.562 -21.609 -8.977 1 94.56 84 GLY A O 1
ATOM 594 N N . LEU A 1 85 ? -9.828 -21.562 -7.113 1 95.69 85 LEU A N 1
ATOM 595 C CA . LEU A 1 85 ? -11.086 -21.484 -7.844 1 95.69 85 LEU A CA 1
ATOM 596 C C . LEU A 1 85 ? -11.172 -20.172 -8.617 1 95.69 85 LEU A C 1
ATOM 598 O O . LEU A 1 85 ? -11.016 -19.094 -8.039 1 95.69 85 LEU A O 1
ATOM 602 N N . GLN A 1 86 ? -11.461 -20.266 -9.844 1 90.25 86 GLN A N 1
ATOM 603 C CA . GLN A 1 86 ? -11.586 -19.094 -10.695 1 90.25 86 GLN A CA 1
ATOM 604 C C . GLN A 1 86 ? -12.953 -18.438 -10.547 1 90.25 86 GLN A C 1
ATOM 606 O O . GLN A 1 86 ? -13.977 -19.125 -10.523 1 90.25 86 GLN A O 1
ATOM 611 N N . ASP A 1 87 ? -12.961 -17.141 -10.305 1 89.31 87 ASP A N 1
ATOM 612 C CA . ASP A 1 87 ? -14.117 -16.266 -10.414 1 89.31 87 ASP A CA 1
ATOM 613 C C . 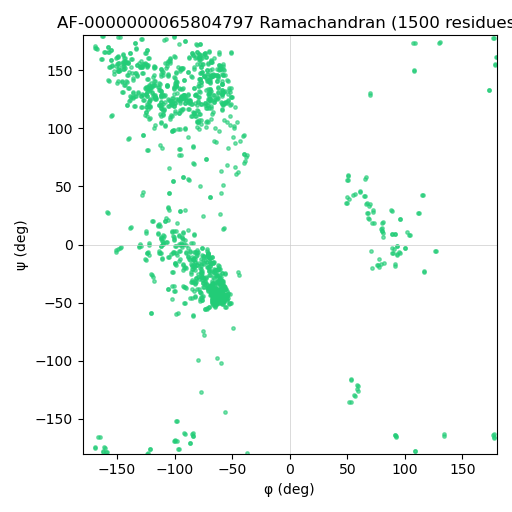ASP A 1 87 ? -15.008 -16.375 -9.18 1 89.31 87 ASP A C 1
ATOM 615 O O . ASP A 1 87 ? -16.172 -15.953 -9.203 1 89.31 87 ASP A O 1
ATOM 619 N N . PHE A 1 88 ? -14.539 -17.016 -8.141 1 93.12 88 PHE A N 1
ATOM 620 C CA . PHE A 1 88 ? -15.344 -17.188 -6.934 1 93.12 88 PHE A CA 1
ATOM 621 C C . PHE A 1 88 ? -14.977 -16.156 -5.875 1 93.12 88 PHE A C 1
ATOM 623 O O . PHE A 1 88 ? -13.797 -15.852 -5.688 1 93.12 88 PHE A O 1
ATOM 630 N N . TYR A 1 89 ? -15.945 -15.633 -5.199 1 93.62 89 TYR A N 1
ATOM 631 C CA . TYR A 1 89 ? -15.688 -14.875 -3.982 1 93.62 89 TYR A CA 1
ATOM 632 C C . TYR A 1 89 ? -15.266 -15.797 -2.844 1 93.62 89 TYR A C 1
ATOM 634 O O . TYR A 1 89 ? -15.68 -16.953 -2.789 1 93.62 89 TYR A O 1
ATOM 642 N N . TYR A 1 90 ? -14.461 -15.344 -1.922 1 95.94 90 TYR A N 1
ATOM 643 C CA . TYR A 1 90 ? -14.086 -15.984 -0.668 1 95.94 90 TYR A CA 1
ATOM 644 C C . TYR A 1 90 ? -13.305 -17.266 -0.926 1 95.94 90 TYR A C 1
ATOM 646 O O . TYR A 1 90 ? -13.578 -18.312 -0.315 1 95.94 90 TYR A O 1
ATOM 654 N N . VAL A 1 91 ? -12.438 -17.156 -1.872 1 97.44 91 VAL A N 1
ATOM 655 C CA . VAL A 1 91 ? -11.414 -18.156 -2.137 1 97.44 91 VAL A CA 1
ATOM 656 C C . VAL A 1 91 ? -10.031 -17.516 -2.098 1 97.44 91 VAL A C 1
ATOM 658 O O . VAL A 1 91 ? -9.914 -16.297 -2.033 1 97.44 91 VAL A O 1
ATOM 661 N N . SER A 1 92 ? -8.969 -18.312 -2.064 1 98.06 92 SER A N 1
ATOM 662 C CA . SER A 1 92 ? -7.594 -17.828 -2.018 1 98.06 92 SER A CA 1
ATOM 663 C C . SER A 1 92 ? -6.988 -17.734 -3.414 1 98.06 92 SER A C 1
ATOM 665 O O . SER A 1 92 ? -7.434 -18.422 -4.332 1 98.06 92 SER A O 1
ATOM 667 N N . ALA A 1 93 ? -6.07 -16.828 -3.572 1 97.81 93 ALA A N 1
ATOM 668 C CA . ALA A 1 93 ? -5.227 -16.781 -4.762 1 97.81 93 ALA A CA 1
ATOM 669 C C . ALA A 1 93 ? -3.838 -17.344 -4.48 1 97.81 93 ALA A C 1
ATOM 671 O O . ALA A 1 93 ? -2.949 -16.625 -4.012 1 97.81 93 ALA A O 1
ATOM 672 N N . PHE A 1 94 ? -3.643 -18.562 -4.812 1 98.38 94 PHE A N 1
ATOM 673 C CA . PHE A 1 94 ? -2.43 -19.312 -4.504 1 98.38 94 PHE A CA 1
ATOM 674 C C . PHE A 1 94 ? -1.328 -18.984 -5.508 1 98.38 94 PHE A C 1
ATOM 676 O O . PHE A 1 94 ? -1.564 -18.297 -6.496 1 98.38 94 PHE A O 1
ATOM 683 N N . SER A 1 95 ? -0.101 -19.516 -5.207 1 97.88 95 SER A N 1
ATOM 684 C CA . SER A 1 95 ? 1.001 -19.406 -6.156 1 97.88 95 SER A CA 1
ATOM 685 C C . SER A 1 95 ? 0.756 -20.266 -7.387 1 97.88 95 SER A C 1
ATOM 687 O O . SER A 1 95 ? 0.169 -21.344 -7.285 1 97.88 95 SER A O 1
ATOM 689 N N . LEU A 1 96 ? 1.184 -19.781 -8.523 1 96.75 96 LEU A N 1
ATOM 690 C CA . LEU A 1 96 ? 1.001 -20.531 -9.758 1 96.75 96 LEU A CA 1
ATOM 691 C C . LEU A 1 96 ? 1.942 -21.734 -9.812 1 96.75 96 LEU A C 1
ATOM 693 O O . LEU A 1 96 ? 2.9 -21.812 -9.039 1 96.75 96 LEU A O 1
ATOM 697 N N . SER A 1 97 ? 1.665 -22.672 -10.633 1 96.25 97 SER A N 1
ATOM 698 C CA . SER A 1 97 ? 2.381 -23.938 -10.734 1 96.25 97 SER A CA 1
ATOM 699 C C . SER A 1 97 ? 3.871 -23.719 -10.969 1 96.25 97 SER A C 1
ATOM 701 O O . SER A 1 97 ? 4.707 -24.422 -10.398 1 96.25 97 SER A O 1
ATOM 703 N N . SER A 1 98 ? 4.188 -22.812 -11.82 1 96.44 98 SER A N 1
ATOM 704 C CA . SER A 1 98 ? 5.598 -22.547 -12.078 1 96.44 98 SER A CA 1
ATOM 705 C C . SER A 1 98 ? 6.312 -22.078 -10.812 1 96.44 98 SER A C 1
ATOM 707 O O . SER A 1 98 ? 7.453 -22.469 -10.555 1 96.44 98 SER A O 1
ATOM 709 N N . ALA A 1 99 ? 5.66 -21.25 -10.047 1 97.88 99 ALA A N 1
ATOM 710 C CA . ALA A 1 99 ? 6.23 -20.828 -8.766 1 97.88 99 ALA A CA 1
ATOM 711 C C . ALA A 1 99 ? 6.395 -22.016 -7.824 1 97.88 99 ALA A C 1
ATOM 713 O O . ALA A 1 99 ? 7.41 -22.141 -7.141 1 97.88 99 ALA A O 1
ATOM 714 N N . LEU A 1 100 ? 5.465 -22.891 -7.812 1 97.56 100 LEU A N 1
ATOM 715 C CA . LEU A 1 100 ? 5.531 -24.062 -6.945 1 97.56 100 LEU A CA 1
ATOM 716 C C . LEU A 1 100 ? 6.699 -24.953 -7.336 1 97.56 100 LEU A C 1
ATOM 718 O O . LEU A 1 100 ? 7.402 -25.484 -6.469 1 97.56 100 LEU A O 1
ATOM 722 N N . ALA A 1 101 ? 6.82 -25.094 -8.625 1 98.25 101 ALA A N 1
ATOM 723 C CA . ALA A 1 101 ? 7.938 -25.906 -9.094 1 98.25 101 ALA A CA 1
ATOM 724 C C . ALA A 1 101 ? 9.273 -25.312 -8.664 1 98.25 101 ALA A C 1
ATOM 726 O O . ALA A 1 101 ? 10.219 -26.047 -8.359 1 98.25 101 ALA A O 1
ATOM 727 N N . MET A 1 102 ? 9.344 -24.047 -8.57 1 98.75 102 MET A N 1
ATOM 728 C CA . MET A 1 102 ? 10.586 -23.359 -8.25 1 98.75 102 MET A CA 1
ATOM 729 C C . MET A 1 102 ? 10.922 -23.5 -6.773 1 98.75 102 MET A C 1
ATOM 731 O O . MET A 1 102 ? 12.023 -23.141 -6.348 1 98.75 102 MET A O 1
ATOM 735 N N . THR A 1 103 ? 10.016 -24 -5.992 1 98.75 103 THR A N 1
ATOM 736 C CA . THR A 1 103 ? 10.328 -24.281 -4.594 1 98.75 103 THR A CA 1
ATOM 737 C C . THR A 1 103 ? 11.242 -25.5 -4.48 1 98.75 103 THR A C 1
ATOM 739 O O . THR A 1 103 ? 11.945 -25.672 -3.479 1 98.75 103 THR A O 1
ATOM 742 N N . TRP A 1 104 ? 11.125 -26.422 -5.484 1 98.69 104 TRP A N 1
ATOM 743 C CA . TRP A 1 104 ? 11.812 -27.703 -5.41 1 98.69 104 TRP A CA 1
ATOM 744 C C . TRP A 1 104 ? 11.57 -28.375 -4.059 1 98.69 104 TRP A C 1
ATOM 746 O O . TRP A 1 104 ? 12.492 -28.922 -3.457 1 98.69 104 TRP A O 1
ATOM 756 N N . ASP A 1 105 ? 10.422 -28.188 -3.568 1 98.75 105 ASP A N 1
ATOM 757 C CA . ASP A 1 105 ? 9.992 -28.703 -2.273 1 98.75 105 ASP A CA 1
ATOM 758 C C . ASP A 1 105 ? 8.766 -29.594 -2.418 1 98.75 105 ASP A C 1
ATOM 760 O O . ASP A 1 105 ? 7.652 -29.109 -2.631 1 98.75 105 ASP A O 1
ATOM 764 N N . ARG A 1 106 ? 8.984 -30.906 -2.227 1 98.44 106 ARG A N 1
ATOM 765 C CA . ARG A 1 106 ? 7.91 -31.875 -2.4 1 98.44 106 ARG A CA 1
ATOM 766 C C . ARG A 1 106 ? 6.738 -31.578 -1.473 1 98.44 106 ARG A C 1
ATOM 768 O O . ARG A 1 106 ? 5.578 -31.672 -1.878 1 98.44 106 ARG A O 1
ATOM 775 N N . ASP A 1 107 ? 7.02 -31.188 -0.264 1 98.38 107 ASP A N 1
ATOM 776 C CA . ASP A 1 107 ? 5.973 -30.875 0.707 1 98.38 107 ASP A CA 1
ATOM 777 C C . ASP A 1 107 ? 5.188 -29.641 0.302 1 98.38 107 ASP A C 1
ATOM 779 O O . ASP A 1 107 ? 3.961 -29.594 0.423 1 98.38 107 ASP A O 1
ATOM 783 N N . ALA A 1 108 ? 5.902 -28.594 -0.162 1 98.5 108 ALA A N 1
ATOM 784 C CA . ALA A 1 108 ? 5.234 -27.359 -0.583 1 98.5 108 ALA A CA 1
ATOM 785 C C . ALA A 1 108 ? 4.262 -27.625 -1.729 1 98.5 108 ALA A C 1
ATOM 787 O O . ALA A 1 108 ? 3.143 -27.109 -1.734 1 98.5 108 ALA A O 1
ATOM 788 N N . ILE A 1 109 ? 4.672 -28.469 -2.688 1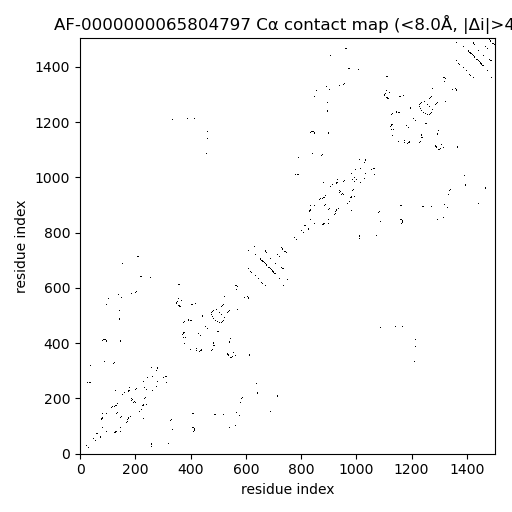 98.56 109 ILE A N 1
ATOM 789 C CA . ILE A 1 109 ? 3.855 -28.797 -3.852 1 98.56 109 ILE A CA 1
ATOM 790 C C . ILE A 1 109 ? 2.609 -29.562 -3.408 1 98.56 109 ILE A C 1
ATOM 792 O O . ILE A 1 109 ? 1.487 -29.188 -3.754 1 98.56 109 ILE A O 1
ATOM 796 N N . TYR A 1 110 ? 2.791 -30.531 -2.57 1 98.62 110 TYR A N 1
ATOM 797 C CA . TYR A 1 110 ? 1.693 -31.359 -2.088 1 98.62 110 TYR A CA 1
ATOM 798 C C . TYR A 1 110 ? 0.729 -30.547 -1.232 1 98.62 110 TYR A C 1
ATOM 800 O O . TYR A 1 110 ? -0.489 -30.625 -1.411 1 98.62 110 TYR A O 1
ATOM 808 N N . GLU A 1 111 ? 1.279 -29.734 -0.342 1 98.62 111 GLU A N 1
ATOM 809 C CA . GLU A 1 111 ? 0.452 -29 0.612 1 98.62 111 GLU A CA 1
ATOM 810 C C . GLU A 1 111 ? -0.408 -27.953 -0.092 1 98.62 111 GLU A C 1
ATOM 812 O O . GLU A 1 111 ? -1.563 -27.75 0.282 1 98.62 111 GLU A O 1
ATOM 817 N N . GLN A 1 112 ? 0.14 -27.281 -1.049 1 98.5 112 GLN A N 1
ATOM 818 C CA . GLN A 1 112 ? -0.688 -26.328 -1.771 1 98.5 112 GLN A CA 1
ATOM 819 C C . GLN A 1 112 ? -1.779 -27.031 -2.57 1 98.5 112 GLN A C 1
ATOM 821 O O . GLN A 1 112 ? -2.91 -26.547 -2.646 1 98.5 112 GLN A O 1
ATOM 826 N N . ALA A 1 113 ? -1.416 -28.141 -3.168 1 98.5 113 ALA A N 1
ATOM 827 C CA . ALA A 1 113 ? -2.422 -28.891 -3.914 1 98.5 113 ALA A CA 1
ATOM 828 C C . ALA A 1 113 ? -3.568 -29.328 -3.008 1 98.5 113 ALA A C 1
ATOM 830 O O . ALA A 1 113 ? -4.738 -29.234 -3.391 1 98.5 113 ALA A O 1
ATOM 831 N N . LYS A 1 114 ? -3.215 -29.781 -1.867 1 98.69 114 LYS A N 1
ATOM 832 C CA . LYS A 1 114 ? -4.234 -30.188 -0.902 1 98.69 114 LYS A CA 1
ATOM 833 C C . LYS A 1 114 ? -5.098 -29 -0.487 1 98.69 114 LYS A C 1
ATOM 835 O O . LYS A 1 114 ? -6.316 -29.125 -0.343 1 98.69 114 LYS A O 1
ATOM 840 N N . ALA A 1 115 ? -4.492 -27.828 -0.336 1 98.69 115 ALA A N 1
ATOM 841 C CA . ALA A 1 115 ? -5.223 -26.609 0.024 1 98.69 115 ALA A CA 1
ATOM 842 C C . ALA A 1 115 ? -6.172 -26.188 -1.094 1 98.69 115 ALA A C 1
ATOM 844 O O . ALA A 1 115 ? -7.336 -25.875 -0.841 1 98.69 115 ALA A O 1
ATOM 845 N N . VAL A 1 116 ? -5.703 -26.172 -2.309 1 98.5 116 VAL A N 1
ATOM 846 C CA . VAL A 1 116 ? -6.543 -25.859 -3.459 1 98.5 116 VAL A CA 1
ATOM 847 C C . VAL A 1 116 ? -7.703 -26.859 -3.537 1 98.5 116 VAL A C 1
ATOM 849 O O . VAL A 1 116 ? -8.859 -26.453 -3.68 1 98.5 116 VAL A O 1
ATOM 852 N N . GLY A 1 117 ? -7.391 -28.172 -3.42 1 98.56 117 GLY A N 1
ATOM 853 C CA . GLY A 1 117 ? -8.422 -29.188 -3.447 1 98.56 117 GLY A CA 1
ATOM 854 C C . GLY A 1 117 ? -9.469 -29.016 -2.363 1 98.56 117 GLY A C 1
ATOM 855 O O . GLY A 1 117 ? -10.656 -29.234 -2.604 1 98.56 117 GLY A O 1
ATOM 856 N N . SER A 1 118 ? -9.008 -28.578 -1.21 1 98.56 118 SER A N 1
ATOM 857 C CA . SER A 1 118 ? -9.938 -28.375 -0.103 1 98.56 118 SER A CA 1
ATOM 858 C C . SER A 1 118 ? -10.914 -27.25 -0.399 1 98.56 118 SER A C 1
ATOM 860 O O . SER A 1 118 ? -12.086 -27.312 -0.014 1 98.56 118 SER A O 1
ATOM 862 N N . GLU A 1 119 ? -10.43 -26.203 -1.029 1 98.5 119 GLU A N 1
ATOM 863 C CA . GLU A 1 119 ? -11.344 -25.125 -1.387 1 98.5 119 GLU A CA 1
ATOM 864 C C . GLU A 1 119 ? -12.336 -25.562 -2.457 1 98.5 119 GLU A C 1
ATOM 866 O O . GLU A 1 119 ? -13.516 -25.203 -2.408 1 98.5 119 GLU A O 1
ATOM 871 N N . PHE A 1 120 ? -11.914 -26.359 -3.414 1 98.5 120 PHE A N 1
ATOM 872 C CA . PHE A 1 120 ? -12.812 -26.953 -4.395 1 98.5 120 PHE A CA 1
ATOM 873 C C . PHE A 1 120 ? -13.875 -27.797 -3.707 1 98.5 120 PHE A C 1
ATOM 875 O O . PHE A 1 120 ? -15.07 -27.641 -3.967 1 98.5 120 PHE A O 1
ATOM 882 N N . TYR A 1 121 ? -13.398 -28.703 -2.832 1 98.62 121 TYR A N 1
ATOM 883 C CA . TYR A 1 121 ? -14.305 -29.594 -2.113 1 98.62 121 TYR A CA 1
ATOM 884 C C . TYR A 1 121 ? -15.359 -28.797 -1.357 1 98.62 121 TYR A C 1
ATOM 886 O O . TYR A 1 121 ? -16.562 -29.094 -1.447 1 98.62 121 TYR A O 1
ATOM 894 N N . ASN A 1 122 ? -14.969 -27.766 -0.728 1 98.5 122 ASN A N 1
ATOM 895 C CA . ASN A 1 122 ? -15.852 -27.031 0.163 1 98.5 122 ASN A CA 1
ATOM 896 C C . ASN A 1 122 ? -16.766 -26.094 -0.615 1 98.5 122 ASN A C 1
ATOM 898 O O . ASN A 1 122 ? -17.781 -25.625 -0.09 1 98.5 122 ASN A O 1
ATOM 902 N N . LYS A 1 123 ? -16.422 -25.797 -1.87 1 98.06 123 LYS A N 1
ATOM 903 C CA . LYS A 1 123 ? -17.312 -25.047 -2.742 1 98.06 123 LYS A CA 1
ATOM 904 C C . LYS A 1 123 ? -18.203 -25.984 -3.545 1 98.06 123 LYS A C 1
ATOM 906 O O . LYS A 1 123 ? -19.031 -25.531 -4.352 1 98.06 123 LYS A O 1
ATOM 911 N N . GLY A 1 124 ? -18.094 -27.281 -3.367 1 98.12 124 GLY A N 1
ATOM 912 C CA . GLY A 1 124 ? -18.922 -28.266 -4.027 1 98.12 124 GLY A CA 1
ATOM 913 C C . GLY A 1 124 ? -18.484 -28.578 -5.445 1 98.12 124 GLY A C 1
ATOM 914 O O . GLY A 1 124 ? -19.266 -29.078 -6.258 1 98.12 124 GLY A O 1
ATOM 915 N N . VAL A 1 125 ? -17.266 -28.25 -5.781 1 97.94 125 VAL A N 1
ATOM 916 C CA . VAL A 1 125 ? -16.719 -28.516 -7.109 1 97.94 125 VAL A CA 1
ATOM 917 C C . VAL A 1 125 ? -15.93 -29.828 -7.098 1 97.94 125 VAL A C 1
ATOM 919 O O . VAL A 1 125 ? -15.094 -30.031 -6.219 1 97.94 125 VAL A O 1
ATOM 922 N N . GLN A 1 126 ? -16.141 -30.672 -8.062 1 98.31 126 GLN A N 1
ATOM 923 C CA . GLN A 1 126 ? -15.617 -32.031 -7.945 1 98.31 126 GLN A CA 1
ATOM 924 C C . GLN A 1 126 ? -14.328 -32.219 -8.734 1 98.31 126 GLN A C 1
ATOM 926 O O . GLN A 1 126 ? -13.453 -33 -8.352 1 98.31 126 GLN A O 1
ATOM 931 N N . VAL A 1 127 ? -14.211 -31.562 -9.898 1 98.31 127 VAL A N 1
ATOM 932 C CA . VAL A 1 127 ? -13.07 -31.828 -10.766 1 98.31 127 VAL A CA 1
ATOM 933 C C . VAL A 1 127 ? -12.227 -30.562 -10.906 1 98.31 127 VAL A C 1
ATOM 935 O O . VAL A 1 127 ? -12.734 -29.516 -11.297 1 98.31 127 VAL A O 1
ATOM 938 N N . VAL A 1 128 ? -10.984 -30.672 -10.617 1 97.88 128 VAL A N 1
ATOM 939 C CA . VAL A 1 128 ? -10.039 -29.594 -10.875 1 97.88 128 VAL A CA 1
ATOM 940 C C . VAL A 1 128 ? -9.422 -29.766 -12.258 1 97.88 128 VAL A C 1
ATOM 942 O O . VAL A 1 128 ? -8.852 -30.812 -12.57 1 97.88 128 VAL A O 1
ATOM 945 N N . ALA A 1 129 ? -9.594 -28.766 -13.086 1 96.62 129 ALA A N 1
ATOM 946 C CA . ALA A 1 129 ? -8.828 -28.766 -14.336 1 96.62 129 ALA A CA 1
ATOM 947 C C . ALA A 1 129 ? -7.359 -28.453 -14.078 1 96.62 129 ALA A C 1
ATOM 949 O O . ALA A 1 129 ? -6.895 -27.359 -14.375 1 96.62 129 ALA A O 1
ATOM 950 N N . GLY A 1 130 ? -6.695 -29.344 -13.555 1 93.75 130 GLY A N 1
ATOM 951 C CA . GLY A 1 130 ? -5.309 -29.375 -13.109 1 93.75 130 GLY A CA 1
ATOM 952 C C . GLY A 1 130 ? -4.906 -30.703 -12.508 1 93.75 130 GLY A C 1
ATOM 953 O O . GLY A 1 130 ? -5.762 -31.516 -12.148 1 93.75 130 GLY A O 1
ATOM 954 N N . PRO A 1 131 ? -3.65 -30.969 -12.422 1 96.44 131 PRO A N 1
ATOM 955 C CA . PRO A 1 131 ? -2.516 -30.062 -12.641 1 96.44 131 PRO A CA 1
ATOM 956 C C . PRO A 1 131 ? -2.242 -29.812 -14.125 1 96.44 131 PRO A C 1
ATOM 958 O O . PRO A 1 131 ? -2.584 -30.641 -14.969 1 96.44 131 PRO A O 1
ATOM 961 N N . THR A 1 132 ? -1.701 -28.703 -14.383 1 96.88 132 THR A N 1
ATOM 962 C CA . THR A 1 132 ? -1.292 -28.359 -15.742 1 96.88 132 THR A CA 1
ATOM 963 C C . THR A 1 132 ? 0.152 -28.781 -15.992 1 96.88 132 THR A C 1
ATOM 965 O O . THR A 1 132 ? 1.087 -28.062 -15.648 1 96.88 132 THR A O 1
ATOM 968 N N . SER A 1 133 ? 0.24 -29.844 -16.625 1 96.44 133 SER A N 1
ATOM 969 C CA . SER A 1 133 ? 1.566 -30.359 -16.953 1 96.44 133 SER A CA 1
ATOM 970 C C . SER A 1 133 ? 2.096 -29.719 -18.234 1 96.44 133 SER A C 1
ATOM 972 O O . SER A 1 133 ? 3.307 -29.562 -18.406 1 96.44 133 SER A O 1
ATOM 974 N N . GLN A 1 134 ? 1.167 -29.531 -19.172 1 95 134 GLN A N 1
ATOM 975 C CA . GLN A 1 134 ? 1.515 -28.938 -20.453 1 95 134 GLN A CA 1
ATOM 976 C C . GLN A 1 134 ? 0.707 -27.672 -20.719 1 95 134 GLN A C 1
ATOM 978 O O . GLN A 1 134 ? -0.474 -27.594 -20.375 1 95 134 GLN A O 1
ATOM 983 N N . PRO A 1 135 ? 1.35 -26.578 -21.25 1 95.38 135 PRO A N 1
ATOM 984 C CA . PRO A 1 135 ? 2.625 -26.656 -21.969 1 95.38 135 PRO A CA 1
ATOM 985 C C . PRO A 1 135 ? 3.797 -27 -21.047 1 95.38 135 PRO A C 1
ATOM 987 O O . PRO A 1 135 ? 3.854 -26.531 -19.906 1 95.38 135 PRO A O 1
ATOM 990 N N . LEU A 1 136 ? 4.641 -27.828 -21.594 1 96.19 136 LEU A N 1
ATOM 991 C CA . LEU A 1 136 ? 5.816 -28.266 -20.859 1 96.19 136 LEU A CA 1
ATOM 992 C C . LEU A 1 136 ? 6.902 -27.203 -20.875 1 96.19 136 LEU A C 1
ATOM 994 O O . LEU A 1 136 ? 7.703 -27.109 -19.938 1 96.19 136 LEU A O 1
ATOM 998 N N . GLY A 1 137 ? 6.949 -26.469 -21.844 1 95.81 137 GLY A N 1
ATOM 999 C CA . GLY A 1 137 ? 7.977 -25.453 -21.984 1 95.81 137 GLY A CA 1
ATOM 1000 C C . GLY A 1 137 ? 8.898 -25.703 -23.172 1 95.81 137 GLY A C 1
ATOM 1001 O O . GLY A 1 137 ? 10.117 -25.562 -23.062 1 95.81 137 GLY A O 1
ATOM 1002 N N . ARG A 1 138 ? 8.312 -26.094 -24.281 1 97.25 138 ARG A N 1
ATOM 1003 C CA . ARG A 1 138 ? 9.062 -26.359 -25.5 1 97.25 138 ARG A CA 1
ATOM 1004 C C . ARG A 1 138 ? 9.836 -25.125 -25.938 1 97.25 138 ARG A C 1
ATOM 1006 O O . ARG A 1 138 ? 10.984 -25.219 -26.359 1 97.25 138 ARG A O 1
ATOM 1013 N N . THR A 1 139 ? 9.148 -24.031 -25.922 1 96.62 139 THR A N 1
ATOM 1014 C CA . THR A 1 139 ? 9.742 -22.766 -26.312 1 96.62 139 THR A CA 1
ATOM 1015 C C . THR A 1 139 ? 9.602 -21.734 -25.188 1 96.62 139 THR A C 1
ATOM 1017 O O . THR A 1 139 ? 8.578 -21.688 -24.5 1 96.62 139 THR A O 1
ATOM 1020 N N . PRO A 1 140 ? 10.648 -20.906 -25.016 1 95.69 140 PRO A N 1
ATOM 1021 C CA . PRO A 1 140 ? 10.555 -19.859 -23.984 1 95.69 140 PRO A CA 1
ATOM 1022 C C . PRO A 1 140 ? 9.547 -18.766 -24.344 1 95.69 140 PRO A C 1
ATOM 1024 O O . PRO A 1 140 ? 9.172 -17.969 -23.484 1 95.69 140 PRO A O 1
ATOM 1027 N N . TRP A 1 141 ? 9.062 -18.719 -25.562 1 94.38 141 TRP A N 1
ATOM 1028 C CA . TRP A 1 141 ? 8.102 -17.719 -26 1 94.38 141 TRP A CA 1
ATOM 1029 C C . TRP A 1 141 ? 6.672 -18.172 -25.734 1 94.38 141 TRP A C 1
ATOM 1031 O O . TRP A 1 141 ? 5.734 -17.375 -25.859 1 94.38 141 TRP A O 1
ATOM 1041 N N . GLY A 1 142 ? 6.473 -19.406 -25.359 1 93.31 142 GLY A N 1
ATOM 1042 C CA . GLY A 1 142 ? 5.129 -19.906 -25.109 1 93.31 142 GLY A CA 1
ATOM 1043 C C . GLY A 1 142 ? 4.402 -19.125 -24.016 1 93.31 142 GLY A C 1
ATOM 1044 O O . GLY A 1 142 ? 4.938 -18.938 -22.922 1 93.31 142 GLY A O 1
ATOM 1045 N N . GLY A 1 143 ? 3.25 -18.719 -24.297 1 89.94 143 GLY A N 1
ATOM 1046 C CA . GLY A 1 143 ? 2.52 -17.828 -23.406 1 89.94 143 GLY A CA 1
ATOM 1047 C C . GLY A 1 143 ? 1.998 -18.531 -22.156 1 89.94 143 GLY A C 1
ATOM 1048 O O . GLY A 1 143 ? 1.874 -17.906 -21.109 1 89.94 143 GLY A O 1
ATOM 1049 N N . ARG A 1 144 ? 1.664 -19.766 -22.219 1 92.06 144 ARG A N 1
ATOM 1050 C CA . ARG A 1 144 ? 1.029 -20.453 -21.109 1 92.06 144 ARG A CA 1
ATOM 1051 C C . ARG A 1 144 ? 2.033 -21.328 -20.359 1 92.06 144 ARG A C 1
ATOM 1053 O O . ARG A 1 144 ? 1.648 -22.156 -19.531 1 92.06 144 ARG A O 1
ATOM 1060 N N . GLY A 1 145 ? 3.309 -21.125 -20.688 1 91.44 145 GLY A N 1
ATOM 1061 C CA . GLY A 1 145 ? 4.324 -21.891 -19.984 1 91.44 145 GLY A CA 1
ATOM 1062 C C . GLY A 1 145 ? 4.277 -21.719 -18.469 1 91.44 145 GLY A C 1
ATOM 1063 O O . GLY A 1 145 ? 4.621 -22.625 -17.719 1 91.44 145 GLY A O 1
ATOM 1064 N N . VAL A 1 146 ? 3.742 -20.609 -18.062 1 91.31 146 VAL A N 1
ATOM 1065 C CA . VAL A 1 146 ? 3.699 -20.234 -16.656 1 91.31 146 VAL A CA 1
ATOM 1066 C C . VAL A 1 146 ? 2.74 -21.156 -15.898 1 91.31 146 VAL A C 1
ATOM 1068 O O . VAL A 1 146 ? 2.871 -21.344 -14.688 1 91.31 146 VAL A O 1
ATOM 1071 N N . GLU A 1 147 ? 1.866 -21.828 -16.594 1 94.38 147 GLU A N 1
ATOM 1072 C CA . GLU A 1 147 ? 0.868 -22.688 -15.969 1 94.38 147 GLU A CA 1
ATOM 1073 C C . GLU A 1 147 ? 1.439 -24.062 -15.672 1 94.38 147 GLU A C 1
ATOM 1075 O O . GLU A 1 147 ? 0.846 -24.844 -14.914 1 94.38 147 GLU A O 1
ATOM 1080 N N . GLY A 1 148 ? 2.592 -24.344 -16.234 1 95.12 148 GLY A N 1
ATOM 1081 C CA . GLY A 1 148 ? 3.178 -25.672 -16.062 1 95.12 148 GLY A CA 1
ATOM 1082 C C . GLY A 1 148 ? 4.27 -25.703 -15.008 1 95.12 148 GLY A C 1
ATOM 1083 O O . GLY A 1 148 ? 4.434 -24.75 -14.25 1 95.12 148 GLY A O 1
ATOM 1084 N N . PHE A 1 149 ? 5.004 -26.844 -14.961 1 97.56 149 PHE A N 1
ATOM 1085 C CA . PHE A 1 149 ? 6.012 -27.062 -13.93 1 97.56 149 PHE A CA 1
ATOM 1086 C C . PHE A 1 149 ? 7.414 -27 -14.516 1 97.56 149 PHE A C 1
ATOM 1088 O O . PHE A 1 149 ? 8.391 -27.359 -13.852 1 97.56 149 PHE A O 1
ATOM 1095 N N . GLY A 1 150 ? 7.543 -26.625 -15.781 1 96.81 150 GLY A N 1
ATOM 1096 C CA . GLY A 1 150 ? 8.844 -26.453 -16.391 1 96.81 150 GLY A CA 1
ATOM 1097 C C . GLY A 1 150 ? 9.18 -27.531 -17.406 1 96.81 150 GLY A C 1
ATOM 1098 O O . GLY A 1 150 ? 8.477 -28.547 -17.5 1 96.81 150 GLY A O 1
ATOM 1099 N N . PRO A 1 151 ? 10.266 -27.391 -18.094 1 97.62 151 PRO A N 1
ATOM 1100 C CA . PRO A 1 151 ? 10.547 -28.219 -19.266 1 97.62 151 PRO A CA 1
ATOM 1101 C C . PRO A 1 151 ? 11.242 -29.531 -18.922 1 97.62 151 PRO A C 1
ATOM 1103 O O . PRO A 1 151 ? 11.398 -30.391 -19.781 1 97.62 151 PRO A O 1
ATOM 1106 N N . ASP A 1 152 ? 11.719 -29.688 -17.75 1 98.5 152 ASP A N 1
ATOM 1107 C CA . ASP A 1 152 ? 12.336 -30.953 -17.359 1 98.5 152 ASP A CA 1
ATOM 1108 C C . ASP A 1 152 ? 11.273 -32 -17.062 1 98.5 152 ASP A C 1
ATOM 1110 O O . ASP A 1 152 ? 10.461 -31.828 -16.141 1 98.5 152 ASP A O 1
ATOM 1114 N N . PRO A 1 153 ? 11.281 -33.125 -17.766 1 98.12 153 PRO A N 1
ATOM 1115 C CA . PRO A 1 153 ? 10.203 -34.094 -17.594 1 98.12 153 PRO A CA 1
ATOM 1116 C C . PRO A 1 153 ? 10.188 -34.75 -16.219 1 98.12 153 PRO A C 1
ATOM 1118 O O . PRO A 1 153 ? 9.117 -35.062 -15.688 1 98.12 153 PRO A O 1
ATOM 1121 N N . TYR A 1 154 ? 11.328 -34.969 -15.594 1 98.5 154 TYR A N 1
ATOM 1122 C CA . TYR A 1 154 ? 11.391 -35.562 -14.266 1 98.5 154 TYR A CA 1
ATOM 1123 C C . TYR A 1 154 ? 10.75 -34.625 -13.227 1 98.5 154 TYR A C 1
ATOM 1125 O O . TYR A 1 154 ? 9.898 -35.062 -12.453 1 98.5 154 TYR A O 1
ATOM 1133 N N . LEU A 1 155 ? 11.203 -33.344 -13.227 1 98.62 155 LEU A N 1
ATOM 1134 C CA . LEU A 1 155 ? 10.648 -32.375 -12.289 1 98.62 155 LEU A CA 1
ATOM 1135 C C . LEU A 1 155 ? 9.164 -32.156 -12.547 1 98.62 155 LEU A C 1
ATOM 1137 O O . LEU A 1 155 ? 8.367 -32.125 -11.609 1 98.62 155 LEU A O 1
ATOM 1141 N N . ASN A 1 156 ? 8.828 -31.969 -13.812 1 98.56 156 ASN A N 1
ATOM 1142 C CA . ASN A 1 156 ? 7.434 -31.797 -14.195 1 98.56 156 ASN A CA 1
ATOM 1143 C C . ASN A 1 156 ? 6.59 -33 -13.758 1 98.56 156 ASN A C 1
ATOM 1145 O O . ASN A 1 156 ? 5.496 -32.812 -13.211 1 98.56 156 ASN A O 1
ATOM 1149 N N . GLY A 1 157 ? 7.113 -34.188 -13.984 1 98.56 157 GLY A N 1
ATOM 1150 C CA . GLY A 1 157 ? 6.398 -35.406 -13.594 1 98.56 157 GLY A CA 1
ATOM 1151 C C . GLY A 1 157 ? 6.191 -35.5 -12.094 1 98.56 157 GLY A C 1
ATOM 1152 O O . GLY A 1 157 ? 5.082 -35.812 -11.633 1 98.56 157 GLY A O 1
ATOM 1153 N N . LEU A 1 158 ? 7.242 -35.281 -11.375 1 98.12 158 LEU A N 1
ATOM 1154 C CA . LEU A 1 158 ? 7.148 -35.344 -9.922 1 98.12 158 LEU A CA 1
ATOM 1155 C C . LEU A 1 158 ? 6.129 -34.312 -9.398 1 98.12 158 LEU A C 1
ATOM 1157 O O . LEU A 1 158 ? 5.289 -34.656 -8.562 1 98.12 158 LEU A O 1
ATOM 1161 N N . ALA A 1 159 ? 6.207 -33.094 -9.891 1 98.44 159 ALA A N 1
ATOM 1162 C CA . ALA A 1 159 ? 5.289 -32.062 -9.453 1 98.44 159 ALA A CA 1
ATOM 1163 C C . ALA A 1 159 ? 3.855 -32.375 -9.867 1 98.44 159 ALA A C 1
ATOM 1165 O O . ALA A 1 159 ? 2.922 -32.156 -9.086 1 98.44 159 ALA A O 1
ATOM 1166 N N . THR A 1 160 ? 3.68 -32.844 -11.055 1 98.44 160 THR A N 1
ATOM 1167 C CA . THR A 1 160 ? 2.365 -33.25 -11.531 1 98.44 160 THR A CA 1
ATOM 1168 C C . THR A 1 160 ? 1.79 -34.375 -10.664 1 98.44 160 THR A C 1
ATOM 1170 O O . THR A 1 160 ? 0.615 -34.312 -10.289 1 98.44 160 THR A O 1
ATOM 1173 N N . GLY A 1 161 ? 2.609 -35.344 -10.352 1 98.69 161 GLY A N 1
ATOM 1174 C CA . GLY A 1 161 ? 2.18 -36.438 -9.5 1 98.69 161 GLY A CA 1
ATOM 1175 C C . GLY A 1 161 ? 1.788 -36 -8.109 1 98.69 161 GLY A C 1
ATOM 1176 O O . GLY A 1 161 ? 0.729 -36.375 -7.602 1 98.69 161 GLY A O 1
ATOM 1177 N N . LEU A 1 162 ? 2.637 -35.156 -7.477 1 98.56 162 LEU A N 1
ATOM 1178 C CA . LEU A 1 162 ? 2.393 -34.719 -6.113 1 98.56 162 LEU A CA 1
ATOM 1179 C C . LEU A 1 162 ? 1.15 -33.812 -6.055 1 98.56 162 LEU A C 1
ATOM 1181 O O . LEU A 1 162 ? 0.39 -33.875 -5.086 1 98.56 162 LEU A O 1
ATOM 1185 N N . THR A 1 163 ? 0.964 -32.969 -7.043 1 98.62 163 THR A N 1
ATOM 1186 C CA . THR A 1 163 ? -0.238 -32.125 -7.113 1 98.62 163 THR A CA 1
ATOM 1187 C C . THR A 1 163 ? -1.481 -33 -7.262 1 98.62 163 THR A C 1
ATOM 1189 O O . THR A 1 163 ? -2.498 -32.781 -6.609 1 98.62 163 THR A O 1
ATOM 1192 N N . THR A 1 164 ? -1.371 -34.031 -8.094 1 98.62 164 THR A N 1
ATOM 1193 C CA . THR A 1 164 ? -2.463 -34.969 -8.266 1 98.62 164 THR A CA 1
ATOM 1194 C C . THR A 1 164 ? -2.832 -35.625 -6.938 1 98.62 164 THR A C 1
ATOM 1196 O O . THR A 1 164 ? -4.004 -35.656 -6.566 1 98.62 164 THR A O 1
ATOM 1199 N N . LYS A 1 165 ? -1.841 -36.094 -6.27 1 98.75 165 LYS A N 1
ATOM 1200 C CA . LYS A 1 165 ? -2.062 -36.75 -4.98 1 98.75 165 LYS A CA 1
ATOM 1201 C C . LYS A 1 165 ? -2.721 -35.781 -3.99 1 98.75 165 LYS A C 1
ATOM 1203 O O . LYS A 1 165 ? -3.609 -36.188 -3.234 1 98.75 165 LYS A O 1
ATOM 1208 N N . GLY A 1 166 ? -2.246 -34.531 -3.982 1 98.56 166 GLY A N 1
ATOM 1209 C CA . GLY A 1 166 ? -2.848 -33.562 -3.107 1 98.56 166 GLY A CA 1
ATOM 1210 C C . GLY A 1 166 ? -4.332 -33.344 -3.361 1 98.56 166 GLY A C 1
ATOM 1211 O O . GLY A 1 166 ? -5.121 -33.281 -2.418 1 98.56 166 GLY A O 1
ATOM 1212 N N . TYR A 1 167 ? -4.723 -33.25 -4.578 1 98.69 167 TYR A N 1
ATOM 1213 C CA . TYR A 1 167 ? -6.129 -33.125 -4.941 1 98.69 167 TYR A CA 1
ATOM 1214 C C . TYR A 1 167 ? -6.926 -34.344 -4.469 1 98.69 167 TYR A C 1
ATOM 1216 O O . TYR A 1 167 ? -8 -34.188 -3.881 1 98.69 167 TYR A O 1
ATOM 1224 N N . VAL A 1 168 ? -6.41 -35.562 -4.723 1 98.75 168 VAL A N 1
ATOM 1225 C CA . VAL A 1 168 ? -7.078 -36.781 -4.336 1 98.75 168 VAL A CA 1
ATOM 1226 C C . VAL A 1 168 ? -7.293 -36.812 -2.822 1 98.75 168 VAL A C 1
ATOM 1228 O O . VAL A 1 168 ? -8.383 -37.125 -2.348 1 98.75 168 VAL A O 1
ATOM 1231 N N . ASP A 1 169 ? -6.215 -36.438 -2.135 1 98.69 169 ASP A N 1
ATOM 1232 C CA . ASP A 1 169 ? -6.27 -36.469 -0.677 1 98.69 169 ASP A CA 1
ATOM 1233 C C . ASP A 1 169 ? -7.242 -35.438 -0.135 1 98.69 169 ASP A C 1
ATOM 1235 O O . ASP A 1 169 ? -7.746 -35.562 0.982 1 98.69 169 ASP A O 1
ATOM 1239 N N . ALA A 1 170 ? -7.523 -34.375 -0.92 1 98.44 170 ALA A N 1
ATOM 1240 C CA . ALA A 1 170 ? -8.5 -33.375 -0.533 1 98.44 170 ALA A CA 1
ATOM 1241 C C . ALA A 1 170 ? -9.922 -33.812 -0.871 1 98.44 170 ALA A C 1
ATOM 1243 O O . ALA A 1 170 ? -10.891 -33.156 -0.469 1 98.44 170 ALA A O 1
ATOM 1244 N N . GLY A 1 171 ? -10.055 -34.875 -1.647 1 98.69 171 GLY A N 1
ATOM 1245 C CA . GLY A 1 171 ? -11.367 -35.438 -1.947 1 98.69 171 GLY A CA 1
ATOM 1246 C C . GLY A 1 171 ? -11.938 -34.938 -3.258 1 98.69 171 GLY A C 1
ATOM 1247 O O . GLY A 1 171 ? -13.156 -34.906 -3.438 1 98.69 171 GLY A O 1
ATOM 1248 N N . VAL A 1 172 ? -11.086 -34.469 -4.152 1 98.75 172 VAL A N 1
ATOM 1249 C CA . VAL A 1 172 ? -11.578 -34 -5.453 1 98.75 172 VAL A CA 1
ATOM 1250 C C . VAL A 1 172 ? -10.836 -34.75 -6.566 1 98.75 172 VAL A C 1
ATOM 1252 O O . VAL A 1 172 ? -9.852 -35.438 -6.309 1 98.75 172 VAL A O 1
ATOM 1255 N N . ILE A 1 173 ? -11.352 -34.688 -7.766 1 98.75 173 ILE A N 1
ATOM 1256 C CA . ILE A 1 173 ? -10.836 -35.438 -8.906 1 98.75 173 ILE A CA 1
ATOM 1257 C C . ILE A 1 173 ? -9.82 -34.594 -9.672 1 98.75 173 ILE A C 1
ATOM 1259 O O . ILE A 1 173 ? -10.164 -33.531 -10.211 1 98.75 173 ILE A O 1
ATOM 1263 N N . PRO A 1 174 ? -8.547 -35.062 -9.711 1 98.56 174 PRO A N 1
ATOM 1264 C CA . PRO A 1 174 ? -7.574 -34.344 -10.531 1 98.56 174 PRO A CA 1
ATOM 1265 C C . PRO A 1 174 ? -7.824 -34.5 -12.031 1 98.56 174 PRO A C 1
ATOM 1267 O O . PRO A 1 174 ? -8.016 -35.625 -12.5 1 98.56 174 PRO A O 1
ATOM 1270 N N . GLY A 1 175 ? -7.844 -33.406 -12.75 1 98 175 GLY A N 1
ATOM 1271 C CA . GLY A 1 175 ? -7.965 -33.406 -14.203 1 98 175 GLY A CA 1
ATOM 1272 C C . GLY A 1 175 ? -6.711 -32.906 -14.898 1 98 175 GLY A C 1
ATOM 1273 O O . GLY A 1 175 ? -6.629 -31.75 -15.289 1 98 175 GLY A O 1
ATOM 1274 N N . GLY A 1 176 ? -5.801 -33.781 -15.102 1 96.94 176 GLY A N 1
ATOM 1275 C CA . GLY A 1 176 ? -4.527 -33.438 -15.711 1 96.94 176 GLY A CA 1
ATOM 1276 C C . GLY A 1 176 ? -4.676 -32.844 -17.094 1 96.94 176 GLY A C 1
ATOM 1277 O O . GLY A 1 176 ? -5.5 -33.312 -17.891 1 96.94 176 GLY A O 1
ATOM 1278 N N . LYS A 1 177 ? -3.898 -31.781 -17.422 1 96.19 177 LYS A N 1
ATOM 1279 C CA . LYS A 1 177 ? -3.996 -31.125 -18.719 1 96.19 177 LYS A CA 1
ATOM 1280 C C . LYS A 1 177 ? -2.652 -30.531 -19.141 1 96.19 177 LYS A C 1
ATOM 1282 O O . LYS A 1 177 ? -1.78 -30.297 -18.297 1 96.19 177 LYS A O 1
ATOM 1287 N N . HIS A 1 178 ? -2.445 -30.234 -20.438 1 96.38 178 HIS A N 1
ATOM 1288 C CA . HIS A 1 178 ? -3.23 -30.719 -21.562 1 96.38 178 HIS A CA 1
ATOM 1289 C C . HIS A 1 178 ? -2.637 -32 -22.141 1 96.38 178 HIS A C 1
ATOM 1291 O O . HIS A 1 178 ? -1.415 -32.156 -22.234 1 96.38 178 HIS A O 1
ATOM 1297 N N . PHE A 1 179 ? -3.504 -32.781 -22.469 1 98.06 179 PHE A N 1
ATOM 1298 C CA . PHE A 1 179 ? -3.045 -34.031 -23.062 1 98.06 179 PHE A CA 1
ATOM 1299 C C . PHE A 1 179 ? -3.234 -34.031 -24.578 1 98.06 179 PHE A C 1
ATOM 1301 O O . PHE A 1 179 ? -4.367 -34.062 -25.062 1 98.06 179 PHE A O 1
ATOM 1308 N N . LEU A 1 180 ? -2.279 -33.969 -25.469 1 96.75 180 LEU A N 1
ATOM 1309 C CA . LEU A 1 180 ? -0.839 -33.875 -25.25 1 96.75 180 LEU A CA 1
ATOM 1310 C C . LEU A 1 180 ? -0.186 -32.938 -26.25 1 96.75 180 LEU A C 1
ATOM 1312 O O . LEU A 1 180 ? -0.787 -32.594 -27.266 1 96.75 180 LEU A O 1
ATOM 1316 N N . LEU A 1 181 ? 0.854 -32.406 -26.031 1 97.19 181 LEU A N 1
ATOM 1317 C CA . LEU A 1 181 ? 1.735 -31.656 -26.938 1 97.19 181 LEU A CA 1
ATOM 1318 C C . LEU A 1 181 ? 1.138 -30.297 -27.281 1 97.19 181 LEU A C 1
ATOM 1320 O O . LEU A 1 181 ? 1.24 -29.828 -28.422 1 97.19 181 LEU A O 1
ATOM 1324 N N . TYR A 1 182 ? 0.365 -29.734 -26.391 1 95.25 182 TYR A N 1
ATOM 1325 C CA . TYR A 1 182 ? -0.041 -28.328 -26.469 1 95.25 182 TYR A CA 1
ATOM 1326 C C . TYR A 1 182 ? 1.075 -27.422 -25.984 1 95.25 182 TYR A C 1
ATOM 1328 O O . TYR A 1 182 ? 1.289 -27.281 -24.766 1 95.25 182 TYR A O 1
ATOM 1336 N N . GLU A 1 183 ? 1.762 -26.688 -26.891 1 95.88 183 GLU A N 1
ATOM 1337 C CA . GLU A 1 183 ? 3.006 -26.062 -26.438 1 95.88 183 GLU A CA 1
ATOM 1338 C C . GLU A 1 183 ? 3.055 -24.594 -26.812 1 95.88 183 GLU A C 1
ATOM 1340 O O . GLU A 1 183 ? 4.004 -23.891 -26.453 1 95.88 183 GLU A O 1
ATOM 1345 N N . GLN A 1 184 ? 2.033 -24.031 -27.516 1 93.62 184 GLN A N 1
ATOM 1346 C CA . GLN A 1 184 ? 1.981 -22.609 -27.844 1 93.62 184 GLN A CA 1
ATOM 1347 C C . GLN A 1 184 ? 0.545 -22.141 -28.062 1 93.62 184 GLN A C 1
ATOM 1349 O O . GLN A 1 184 ? -0.348 -22.953 -28.297 1 93.62 184 GLN A O 1
ATOM 1354 N N . GLU A 1 185 ? 0.357 -20.844 -27.922 1 90.25 185 GLU A N 1
ATOM 1355 C CA . GLU A 1 185 ? -0.946 -20.234 -28.141 1 90.25 185 GLU A CA 1
ATOM 1356 C C . GLU A 1 185 ? -1.16 -19.906 -29.609 1 90.25 185 GLU A C 1
ATOM 1358 O O . GLU A 1 185 ? -2.285 -19.969 -30.109 1 90.25 185 GLU A O 1
ATOM 1363 N N . THR A 1 186 ? -0.077 -19.578 -30.266 1 89.44 186 THR A N 1
ATOM 1364 C CA . THR A 1 186 ? -0.147 -19.234 -31.688 1 89.44 186 THR A CA 1
ATOM 1365 C C . THR A 1 186 ? -0.735 -20.391 -32.5 1 89.44 186 THR A C 1
ATOM 1367 O O . THR A 1 186 ? -0.246 -21.516 -32.406 1 89.44 186 THR A O 1
ATOM 1370 N N . ASN A 1 187 ? -1.818 -20.203 -33.219 1 88.69 187 ASN A N 1
ATOM 1371 C CA . ASN A 1 187 ? -2.496 -21.141 -34.094 1 88.69 187 ASN A CA 1
ATOM 1372 C C . ASN A 1 187 ? -3.127 -22.297 -33.312 1 88.69 187 ASN A C 1
ATOM 1374 O O . ASN A 1 187 ? -3.297 -23.391 -33.844 1 88.69 187 ASN A O 1
ATOM 1378 N N . ARG A 1 188 ? -3.484 -22.094 -32.094 1 87.56 188 ARG A N 1
ATOM 1379 C CA . ARG A 1 188 ? -3.994 -23.188 -31.281 1 87.56 188 ARG A CA 1
ATOM 1380 C C . ARG A 1 188 ? -5.426 -23.531 -31.672 1 87.56 188 ARG A C 1
ATOM 1382 O O . ARG A 1 188 ? -5.91 -24.625 -31.344 1 87.56 188 ARG A O 1
ATOM 1389 N N . THR A 1 189 ? -6.234 -22.547 -32.156 1 78 189 THR A N 1
ATOM 1390 C CA . THR A 1 189 ? -7.602 -22.812 -32.594 1 78 189 THR A CA 1
ATOM 1391 C C . THR A 1 189 ? -7.816 -22.344 -34.031 1 78 189 THR A C 1
ATOM 1393 O O . THR A 1 189 ? -6.98 -21.625 -34.594 1 78 189 THR A O 1
ATOM 1396 N N . SER A 1 190 ? -8.891 -23.016 -34.75 1 61.47 190 SER A N 1
ATOM 1397 C CA . SER A 1 190 ? -9.258 -22.562 -36.094 1 61.47 190 SER A CA 1
ATOM 1398 C C . SER A 1 190 ? -9.75 -21.109 -36.062 1 61.47 190 SER A C 1
ATOM 1400 O O . SER A 1 190 ? -9.625 -20.406 -37.062 1 61.47 190 SER A O 1
ATOM 1402 N N . SER A 1 191 ? -10.477 -20.922 -35.188 1 50.22 191 SER A N 1
ATOM 1403 C CA . SER A 1 191 ? -11.164 -19.641 -35.188 1 50.22 191 SER A CA 1
ATOM 1404 C C . SER A 1 191 ? -10.219 -18.516 -34.781 1 50.22 191 SER A C 1
ATOM 1406 O O . SER A 1 191 ? -9.945 -17.609 -35.562 1 50.22 191 SER A O 1
ATOM 1408 N N . PHE A 1 192 ? -9.961 -18.422 -33.406 1 42.66 192 PHE A N 1
ATOM 1409 C CA . PHE A 1 192 ? -9.523 -17.219 -32.719 1 42.66 192 PHE A CA 1
ATOM 1410 C C . PHE A 1 192 ? -8 -17.109 -32.719 1 42.66 192 PHE A C 1
ATOM 1412 O O . PHE A 1 192 ? -7.301 -18.078 -32.406 1 42.66 192 PHE A O 1
ATOM 1419 N N . GLY A 1 193 ? -7.301 -16.062 -33.219 1 40.94 193 GLY A N 1
ATOM 1420 C CA . GLY A 1 193 ? -5.941 -15.57 -33.344 1 40.94 193 GLY A CA 1
ATOM 1421 C C . GLY A 1 193 ? -5.184 -16.188 -34.5 1 40.94 193 GLY A C 1
ATOM 1422 O O . GLY A 1 193 ? -3.967 -16.031 -34.594 1 40.94 193 GLY A O 1
ATOM 1423 N N . SER A 1 194 ? -5.809 -17.391 -35.031 1 41.75 194 SER A N 1
ATOM 1424 C CA . SER A 1 194 ? -5.035 -18.094 -36.062 1 41.75 194 SER A CA 1
ATOM 1425 C C . SER A 1 194 ? -4.859 -17.25 -37.312 1 41.75 194 SER A C 1
ATOM 1427 O O . SER A 1 194 ? -5.84 -16.797 -37.906 1 41.75 194 SER A O 1
ATOM 1429 N N . SER A 1 195 ? -3.977 -16.609 -37.281 1 40.34 195 SER A N 1
ATOM 1430 C CA . SER A 1 195 ? -3.617 -15.977 -38.562 1 40.34 195 SER A CA 1
ATOM 1431 C C . SER A 1 195 ? -3.699 -16.969 -39.719 1 40.34 195 SER A C 1
ATOM 1433 O O . SER A 1 195 ? -3.639 -16.578 -40.875 1 40.34 195 SER A O 1
ATOM 1435 N N . GLY A 1 196 ? -3.549 -18.328 -39.562 1 40.81 196 GLY A N 1
ATOM 1436 C CA . GLY A 1 196 ? -3.428 -19.203 -40.719 1 40.81 196 GLY A CA 1
ATOM 1437 C C . GLY A 1 196 ? -4.738 -19.859 -41.094 1 40.81 196 GLY A C 1
ATOM 1438 O O . GLY A 1 196 ? -5.801 -19.469 -40.625 1 40.81 196 GLY A O 1
ATOM 1439 N N . GLU A 1 197 ? -4.738 -20.953 -42.094 1 45.97 197 GLU A N 1
ATOM 1440 C CA . GLU A 1 197 ? -5.711 -21.703 -42.875 1 45.97 197 GLU A CA 1
ATOM 1441 C C . GLU A 1 197 ? -6.719 -22.406 -41.969 1 45.97 197 GLU A C 1
ATOM 1443 O O . GLU A 1 197 ? -7.332 -23.406 -42.375 1 45.97 197 GLU A O 1
ATOM 1448 N N . GLY A 1 198 ? -7.473 -21.828 -40.938 1 60.09 198 GLY A N 1
ATOM 1449 C CA . GLY A 1 198 ? -8.703 -22.172 -40.219 1 60.09 198 GLY A CA 1
ATOM 1450 C C . GLY A 1 198 ? -8.539 -23.359 -39.281 1 60.09 198 GLY A C 1
ATOM 1451 O O . GLY A 1 198 ? -9.445 -23.672 -38.531 1 60.09 198 GLY A O 1
ATOM 1452 N N . SER A 1 199 ? -7.594 -24.297 -39.312 1 74.19 199 SER A N 1
ATOM 1453 C CA . SER A 1 199 ? -7.434 -25.484 -38.438 1 74.19 199 SER A CA 1
ATOM 1454 C C . SER A 1 199 ? -6.301 -25.297 -37.438 1 74.19 199 SER A C 1
ATOM 1456 O O . SER A 1 199 ? -5.32 -24.594 -37.719 1 74.19 199 SER A O 1
ATOM 1458 N N . PRO A 1 200 ? -6.484 -25.922 -36.156 1 91.25 200 PRO A N 1
ATOM 1459 C CA . PRO A 1 200 ? -5.383 -25.844 -35.188 1 91.25 200 PRO A CA 1
ATOM 1460 C C . PRO A 1 200 ? -4.098 -26.484 -35.719 1 91.25 200 PRO A C 1
ATOM 1462 O O . PRO A 1 200 ? -4.152 -27.359 -36.594 1 91.25 200 PRO A O 1
ATOM 1465 N N . TYR A 1 201 ? -2.98 -26.047 -35.25 1 93.31 201 TYR A N 1
ATOM 1466 C CA . TYR A 1 201 ? -1.704 -26.594 -35.688 1 93.31 201 TYR A CA 1
ATOM 1467 C C . TYR A 1 201 ? -1.546 -28.031 -35.219 1 93.31 201 TYR A C 1
ATOM 1469 O O . TYR A 1 201 ? -2.275 -28.5 -34.344 1 93.31 201 TYR A O 1
ATOM 1477 N N . SER A 1 202 ? -0.698 -28.828 -35.906 1 96.56 202 SER A N 1
ATOM 1478 C CA . SER A 1 202 ? -0.34 -30.188 -35.531 1 96.56 202 SER A CA 1
ATOM 1479 C C . SER A 1 202 ? 1.053 -30.234 -34.906 1 96.56 202 SER A C 1
ATOM 1481 O O . SER A 1 202 ? 2.029 -29.812 -35.531 1 96.56 202 SER A O 1
ATOM 1483 N N . SER A 1 203 ? 1.14 -30.656 -33.781 1 97.81 203 SER A N 1
ATOM 1484 C CA . SER A 1 203 ? 2.42 -31.031 -33.188 1 97.81 203 SER A CA 1
ATOM 1485 C C . SER A 1 203 ? 2.852 -32.406 -33.625 1 97.81 203 SER A C 1
ATOM 1487 O O . SER A 1 203 ? 2.182 -33.406 -33.312 1 97.81 203 SER A O 1
ATOM 1489 N N . ASN A 1 204 ? 3.904 -32.438 -34.312 1 98.44 204 ASN A N 1
ATOM 1490 C CA . ASN A 1 204 ? 4.395 -33.719 -34.844 1 98.44 204 ASN A CA 1
ATOM 1491 C C . ASN A 1 204 ? 5.684 -34.156 -34.156 1 98.44 204 ASN A C 1
ATOM 1493 O O . ASN A 1 204 ? 6.719 -33.5 -34.312 1 98.44 204 ASN A O 1
ATOM 1497 N N . ALA A 1 205 ? 5.613 -35.281 -33.469 1 98.31 205 ALA A N 1
ATOM 1498 C CA . ALA A 1 205 ? 6.75 -35.75 -32.688 1 98.31 205 ALA A CA 1
ATOM 1499 C C . ALA A 1 205 ? 6.91 -37.281 -32.812 1 98.31 205 ALA A C 1
ATOM 1501 O O . ALA A 1 205 ? 5.93 -38 -33.031 1 98.31 205 ALA A O 1
ATOM 1502 N N . ASP A 1 206 ? 8.125 -37.75 -32.75 1 97.38 206 ASP A N 1
ATOM 1503 C CA . ASP A 1 206 ? 8.375 -39.188 -32.812 1 97.38 206 ASP A CA 1
ATOM 1504 C C . ASP A 1 206 ? 8.078 -39.844 -31.453 1 97.38 206 ASP A C 1
ATOM 1506 O O . ASP A 1 206 ? 7.84 -39.125 -30.469 1 97.38 206 ASP A O 1
ATOM 1510 N N . ASP A 1 207 ? 8.109 -41.156 -31.375 1 97.38 207 ASP A N 1
ATOM 1511 C CA . ASP A 1 207 ? 7.699 -41.906 -30.188 1 97.38 207 ASP A CA 1
ATOM 1512 C C . ASP A 1 207 ? 8.656 -41.656 -29.016 1 97.38 207 ASP A C 1
ATOM 1514 O O . ASP A 1 207 ? 8.234 -41.625 -27.859 1 97.38 207 ASP A O 1
ATOM 1518 N N . LYS A 1 208 ? 9.922 -41.562 -29.297 1 97.94 208 LYS A N 1
ATOM 1519 C CA . LYS A 1 208 ? 10.891 -41.312 -28.234 1 97.94 208 LYS A CA 1
ATOM 1520 C C . LYS A 1 208 ? 10.609 -39.969 -27.562 1 97.94 208 LYS A C 1
ATOM 1522 O O . LYS A 1 208 ? 10.57 -39.875 -26.328 1 97.94 208 LYS A O 1
ATOM 1527 N N . THR A 1 209 ? 10.461 -38.938 -28.406 1 98.38 209 THR A N 1
ATOM 1528 C CA . THR A 1 209 ? 10.156 -37.594 -27.906 1 98.38 209 THR A CA 1
ATOM 1529 C C . THR A 1 209 ? 8.867 -37.594 -27.094 1 98.38 209 THR A C 1
ATOM 1531 O O . THR A 1 209 ? 8.82 -37.031 -26 1 98.38 209 THR A O 1
ATOM 1534 N N . ILE A 1 210 ? 7.836 -38.25 -27.547 1 98.5 210 ILE A N 1
ATOM 1535 C CA . ILE A 1 210 ? 6.547 -38.281 -26.859 1 98.5 210 ILE A CA 1
ATOM 1536 C C . ILE A 1 210 ? 6.703 -38.969 -25.5 1 98.5 210 ILE A C 1
ATOM 1538 O O . ILE A 1 210 ? 6.293 -38.406 -24.484 1 98.5 210 ILE A O 1
ATOM 1542 N N . HIS A 1 211 ? 7.387 -40.125 -25.438 1 98.5 211 HIS A N 1
ATOM 1543 C CA . HIS A 1 211 ? 7.453 -40.906 -24.219 1 98.5 211 HIS A CA 1
ATOM 1544 C C . HIS A 1 211 ? 8.422 -40.312 -23.203 1 98.5 211 HIS A C 1
ATOM 1546 O O . HIS A 1 211 ? 8.102 -40.188 -22.016 1 98.5 211 HIS A O 1
ATOM 1552 N N . GLU A 1 212 ? 9.562 -39.844 -23.641 1 98.56 212 GLU A N 1
ATOM 1553 C CA . GLU A 1 212 ? 10.625 -39.469 -22.719 1 98.56 212 GLU A CA 1
ATOM 1554 C C . GLU A 1 212 ? 10.422 -38.031 -22.25 1 98.56 212 GLU A C 1
ATOM 1556 O O . GLU A 1 212 ? 11.031 -37.594 -21.25 1 98.56 212 GLU A O 1
ATOM 1561 N N . THR A 1 213 ? 9.594 -37.281 -22.984 1 98.31 213 THR A N 1
ATOM 1562 C CA . THR A 1 213 ? 9.461 -35.875 -22.641 1 98.31 213 THR A CA 1
ATOM 1563 C C . THR A 1 213 ? 8.016 -35.531 -22.297 1 98.31 213 THR A C 1
ATOM 1565 O O . THR A 1 213 ? 7.703 -35.219 -21.141 1 98.31 213 THR A O 1
ATOM 1568 N N . TYR A 1 214 ? 7.102 -35.719 -23.125 1 98.44 214 TYR A N 1
ATOM 1569 C CA . TYR A 1 214 ? 5.777 -35.125 -22.969 1 98.44 214 TYR A CA 1
ATOM 1570 C C . TYR A 1 214 ? 4.84 -36.094 -22.234 1 98.44 214 TYR A C 1
ATOM 1572 O O . TYR A 1 214 ? 3.963 -35.656 -21.484 1 98.44 214 TYR A O 1
ATOM 1580 N N . LEU A 1 215 ? 4.961 -37.375 -22.453 1 98.44 215 LEU A N 1
ATOM 1581 C CA . LEU A 1 215 ? 4.105 -38.375 -21.797 1 98.44 215 LEU A CA 1
ATOM 1582 C C . LEU A 1 215 ? 4.617 -38.688 -20.406 1 98.44 215 LEU A C 1
ATOM 1584 O O . LEU A 1 215 ? 3.861 -39.188 -19.547 1 98.44 215 LEU A O 1
ATOM 1588 N N . TRP A 1 216 ? 5.863 -38.438 -20.156 1 98.31 216 TRP A N 1
ATOM 1589 C CA . TRP A 1 216 ? 6.547 -38.781 -18.922 1 98.31 216 TRP A CA 1
ATOM 1590 C C . TRP A 1 216 ? 5.77 -38.281 -17.703 1 98.31 216 TRP A C 1
ATOM 1592 O O . TRP A 1 216 ? 5.488 -39.062 -16.781 1 98.31 216 TRP A O 1
ATOM 1602 N N . PRO A 1 217 ? 5.344 -36.969 -17.641 1 98.5 217 PRO A N 1
ATOM 1603 C CA . PRO A 1 217 ? 4.641 -36.5 -16.453 1 98.5 217 PRO A CA 1
ATOM 1604 C C . PRO A 1 217 ? 3.305 -37.188 -16.234 1 98.5 217 PRO A C 1
ATOM 1606 O O . PRO A 1 217 ? 2.865 -37.344 -15.086 1 98.5 217 PRO A O 1
ATOM 1609 N N . PHE A 1 218 ? 2.695 -37.656 -17.234 1 98.62 218 PHE A N 1
ATOM 1610 C CA . PHE A 1 218 ? 1.38 -38.281 -17.094 1 98.62 218 PHE A CA 1
ATOM 1611 C C . PHE A 1 218 ? 1.498 -39.688 -16.516 1 98.62 218 PHE A C 1
ATOM 1613 O O . PHE A 1 218 ? 0.54 -40.219 -15.945 1 98.62 218 PHE A O 1
ATOM 1620 N N . TYR A 1 219 ? 2.693 -40.344 -16.672 1 98.56 219 TYR A N 1
ATOM 1621 C CA . TYR A 1 219 ? 2.922 -41.562 -15.883 1 98.56 219 TYR A CA 1
ATOM 1622 C C . TYR A 1 219 ? 2.73 -41.281 -14.398 1 98.56 219 TYR A C 1
ATOM 1624 O O . TYR A 1 219 ? 2.068 -42.031 -13.688 1 98.56 219 TYR A O 1
ATOM 1632 N N . ASP A 1 220 ? 3.279 -40.156 -13.977 1 98.56 220 ASP A N 1
ATOM 1633 C CA . ASP A 1 220 ? 3.201 -39.75 -12.578 1 98.56 220 ASP A CA 1
ATOM 1634 C C . ASP A 1 220 ? 1.771 -39.375 -12.188 1 98.56 220 ASP A C 1
ATOM 1636 O O . ASP A 1 220 ? 1.3 -39.75 -11.109 1 98.56 220 ASP A O 1
ATOM 1640 N N . ALA A 1 221 ? 1.096 -38.656 -13.047 1 98.62 221 ALA A N 1
ATOM 1641 C CA . ALA A 1 221 ? -0.283 -38.25 -12.766 1 98.62 221 ALA A CA 1
ATOM 1642 C C . ALA A 1 221 ? -1.173 -39.469 -12.57 1 98.62 221 ALA A C 1
ATOM 1644 O O . ALA A 1 221 ? -1.912 -39.562 -11.586 1 98.62 221 ALA A O 1
ATOM 1645 N N . VAL A 1 222 ? -1.08 -40.406 -13.492 1 98.62 222 VAL A N 1
ATOM 1646 C CA . VAL A 1 222 ? -1.93 -41.594 -13.477 1 98.62 222 VAL A CA 1
ATOM 1647 C C . VAL A 1 222 ? -1.597 -42.469 -12.266 1 98.62 222 VAL A C 1
ATOM 1649 O O . VAL A 1 222 ? -2.496 -42.906 -11.555 1 98.62 222 VAL A O 1
ATOM 1652 N N . LYS A 1 223 ? -0.324 -42.625 -11.992 1 98.38 223 LYS A N 1
ATOM 1653 C CA . LYS A 1 223 ? 0.129 -43.406 -10.844 1 98.38 223 LYS A CA 1
ATOM 1654 C C . LYS A 1 223 ? -0.412 -42.812 -9.539 1 98.38 223 LYS A C 1
ATOM 1656 O O . LYS A 1 223 ? -0.694 -43.562 -8.602 1 98.38 223 LYS A O 1
ATOM 1661 N N . ASN A 1 224 ? -0.596 -41.5 -9.523 1 98.56 224 ASN A N 1
ATOM 1662 C CA . ASN A 1 224 ? -0.957 -40.844 -8.273 1 98.56 224 ASN A CA 1
ATOM 1663 C C . ASN A 1 224 ? -2.451 -40.531 -8.211 1 98.56 224 ASN A C 1
ATOM 1665 O O . ASN A 1 224 ? -2.908 -39.844 -7.309 1 98.56 224 ASN A O 1
ATOM 1669 N N . GLY A 1 225 ? -3.215 -41 -9.156 1 98.56 225 GLY A N 1
ATOM 1670 C CA . GLY A 1 225 ? -4.656 -41 -8.961 1 98.56 225 GLY A CA 1
ATOM 1671 C C . GLY A 1 225 ? -5.375 -40.031 -9.891 1 98.56 225 GLY A C 1
ATOM 1672 O O . GLY A 1 225 ? -6.484 -39.594 -9.586 1 98.56 225 GLY A O 1
ATOM 1673 N N . ALA A 1 226 ? -4.863 -39.719 -11.031 1 98.56 226 ALA A N 1
ATOM 1674 C CA . ALA A 1 226 ? -5.59 -38.875 -11.984 1 98.56 226 ALA A CA 1
ATOM 1675 C C . ALA A 1 226 ? -6.922 -39.531 -12.367 1 98.56 226 ALA A C 1
ATOM 1677 O O . ALA A 1 226 ? -6.957 -40.656 -12.836 1 98.56 226 ALA A O 1
ATOM 1678 N N . GLY A 1 227 ? -7.977 -38.75 -12.109 1 98.62 227 GLY A N 1
ATOM 1679 C CA . GLY A 1 227 ? -9.297 -39.312 -12.406 1 98.62 227 GLY A CA 1
ATOM 1680 C C . GLY A 1 227 ? -9.891 -38.75 -13.68 1 98.62 227 GLY A C 1
ATOM 1681 O O . GLY A 1 227 ? -10.945 -39.188 -14.133 1 98.62 227 GLY A O 1
ATOM 1682 N N . ALA A 1 228 ? -9.211 -37.75 -14.203 1 98.56 228 ALA A N 1
ATOM 1683 C CA . ALA A 1 228 ? -9.586 -37.156 -15.469 1 98.56 228 ALA A CA 1
ATOM 1684 C C . ALA A 1 228 ? -8.367 -36.594 -16.203 1 98.56 228 ALA A C 1
ATOM 1686 O O . ALA A 1 228 ? -7.332 -36.344 -15.578 1 98.56 228 ALA A O 1
ATOM 1687 N N . VAL A 1 229 ? -8.484 -36.5 -17.516 1 98.5 229 VAL A N 1
ATOM 1688 C CA . VAL A 1 229 ? -7.457 -35.906 -18.359 1 98.5 229 VAL A CA 1
ATOM 1689 C C . VAL A 1 229 ? -8.117 -35.094 -19.453 1 98.5 229 VAL A C 1
ATOM 1691 O O . VAL A 1 229 ? -9.094 -35.531 -20.078 1 98.5 229 VAL A O 1
ATOM 1694 N N . MET A 1 230 ? -7.574 -33.875 -19.672 1 98.31 230 MET A N 1
ATOM 1695 C CA . MET A 1 230 ? -8.102 -33 -20.719 1 98.31 230 MET A CA 1
ATOM 1696 C C . MET A 1 230 ? -7.301 -33.125 -22 1 98.31 230 MET A C 1
ATOM 1698 O O . MET A 1 230 ? -6.113 -32.812 -22.047 1 98.31 230 MET A O 1
ATOM 1702 N N . CYS A 1 231 ? -7.938 -33.656 -23.016 1 97.81 231 CYS A N 1
ATOM 1703 C CA . CYS A 1 231 ? -7.258 -33.688 -24.312 1 97.81 231 CYS A CA 1
ATOM 1704 C C . CYS A 1 231 ? -7.172 -32.312 -24.938 1 97.81 231 CYS A C 1
ATOM 1706 O O . CYS A 1 231 ? -8.102 -31.516 -24.812 1 97.81 231 CYS A O 1
ATOM 1708 N N . ALA A 1 232 ? -6.098 -32.031 -25.578 1 96 232 ALA A N 1
ATOM 1709 C CA . ALA A 1 232 ? -5.77 -30.688 -26.062 1 96 232 ALA A CA 1
ATOM 1710 C C . ALA A 1 232 ? -6.625 -30.328 -27.281 1 96 232 ALA A C 1
ATOM 1712 O O . ALA A 1 232 ? -7.207 -31.203 -27.922 1 96 232 ALA A O 1
ATOM 1713 N N . MET A 1 233 ? -6.645 -29.094 -27.609 1 92.06 233 MET A N 1
ATOM 1714 C CA . MET A 1 233 ? -7.465 -28.594 -28.703 1 92.06 233 MET A CA 1
ATOM 1715 C C . MET A 1 233 ? -6.719 -28.703 -30.031 1 92.06 233 MET A C 1
ATOM 1717 O O . MET A 1 233 ? -7.293 -28.469 -31.094 1 92.06 233 MET A O 1
ATOM 1721 N N . THR A 1 234 ? -5.457 -29.094 -29.984 1 94.06 234 THR A N 1
ATOM 1722 C CA . THR A 1 234 ? -4.629 -29.141 -31.188 1 94.06 234 THR A CA 1
ATOM 1723 C C . THR A 1 234 ? -4.508 -30.562 -31.719 1 94.06 234 THR A C 1
ATOM 1725 O O . THR A 1 234 ? -5.168 -31.469 -31.219 1 94.06 234 THR A O 1
ATOM 1728 N N . LYS A 1 235 ? -3.766 -30.625 -32.844 1 95.75 235 LYS A N 1
ATOM 1729 C CA . LYS A 1 235 ? -3.516 -31.938 -33.438 1 95.75 235 LYS A CA 1
ATOM 1730 C C . LYS A 1 235 ? -2.174 -32.5 -32.969 1 95.75 235 LYS A C 1
ATOM 1732 O O . LYS A 1 235 ? -1.253 -31.734 -32.656 1 95.75 235 LYS A O 1
ATOM 1737 N N . VAL A 1 236 ? -2.139 -33.812 -32.938 1 97.62 236 VAL A N 1
ATOM 1738 C CA . VAL A 1 236 ? -0.903 -34.531 -32.688 1 97.62 236 VAL A CA 1
ATOM 1739 C C . VAL A 1 236 ? -0.669 -35.531 -33.844 1 97.62 236 VAL A C 1
ATOM 1741 O O . VAL A 1 236 ? -1.492 -36.406 -34.094 1 97.62 236 VAL A O 1
ATOM 1744 N N . ASN A 1 237 ? 0.438 -35.312 -34.531 1 97.75 237 ASN A N 1
ATOM 1745 C CA . ASN A 1 237 ? 0.795 -36.125 -35.688 1 97.75 237 ASN A CA 1
ATOM 1746 C C . ASN A 1 237 ? -0.358 -36.219 -36.688 1 97.75 237 ASN A C 1
ATOM 1748 O O . ASN A 1 237 ? -0.705 -37.312 -37.125 1 97.75 237 ASN A O 1
ATOM 1752 N N . GLY A 1 238 ? -0.958 -35.156 -36.812 1 95.75 238 GLY A N 1
ATOM 1753 C CA . GLY A 1 238 ? -1.908 -35 -37.906 1 95.75 238 GLY A CA 1
ATOM 1754 C C . GLY A 1 238 ? -3.342 -35.281 -37.5 1 95.75 238 GLY A C 1
ATOM 1755 O O . GLY A 1 238 ? -4.27 -35.031 -38.281 1 95.75 238 GLY A O 1
ATOM 1756 N N . THR A 1 239 ? -3.518 -35.75 -36.312 1 95.94 239 THR A N 1
ATOM 1757 C CA . THR A 1 239 ? -4.852 -36.125 -35.844 1 95.94 239 THR A CA 1
ATOM 1758 C C . THR A 1 239 ? -5.238 -35.281 -34.625 1 95.94 239 THR A C 1
ATOM 1760 O O . THR A 1 239 ? -4.414 -35.062 -33.719 1 95.94 239 THR A O 1
ATOM 1763 N N . MET A 1 240 ? -6.504 -34.812 -34.625 1 95.75 240 MET A N 1
ATOM 1764 C CA . MET A 1 240 ? -6.965 -34.062 -33.438 1 95.75 240 MET A CA 1
ATOM 1765 C C . MET A 1 240 ? -6.723 -34.844 -32.156 1 95.75 240 MET A C 1
ATOM 1767 O O . MET A 1 240 ? -7.035 -36.031 -32.094 1 95.75 240 MET A O 1
ATOM 1771 N N . ALA A 1 241 ? -6.207 -34.156 -31.172 1 97.19 241 ALA A N 1
ATOM 1772 C CA . ALA A 1 241 ? -5.832 -34.844 -29.938 1 97.19 241 ALA A CA 1
ATOM 1773 C C . ALA A 1 241 ? -7.027 -35.562 -29.328 1 97.19 241 ALA A C 1
ATOM 1775 O O . ALA A 1 241 ? -6.891 -36.688 -28.812 1 97.19 241 ALA A O 1
ATOM 1776 N N . CYS A 1 242 ? -8.195 -35.031 -29.422 1 97.25 242 CYS A N 1
ATOM 1777 C CA . CYS A 1 242 ? -9.391 -35.562 -28.781 1 97.25 242 CYS A CA 1
ATOM 1778 C C . CYS A 1 242 ? -10.039 -36.625 -29.656 1 97.25 242 CYS A C 1
ATOM 1780 O O . CYS A 1 242 ? -11.055 -37.219 -29.281 1 97.25 242 CYS A O 1
ATOM 1782 N N . GLU A 1 243 ? -9.484 -36.938 -30.766 1 96.88 243 GLU A N 1
ATOM 1783 C CA . GLU A 1 243 ? -9.961 -37.969 -31.672 1 96.88 243 GLU A CA 1
ATOM 1784 C C . GLU A 1 243 ? -8.852 -39 -31.969 1 96.88 243 GLU A C 1
ATOM 1786 O O . GLU A 1 243 ? -8.969 -39.781 -32.906 1 96.88 243 GLU A O 1
ATOM 1791 N N . ASN A 1 244 ? -7.852 -38.906 -31.281 1 97.88 244 ASN A N 1
ATOM 1792 C CA . ASN A 1 244 ? -6.617 -39.625 -31.578 1 97.88 244 ASN A CA 1
ATOM 1793 C C . ASN A 1 244 ? -6.527 -40.938 -30.797 1 97.88 244 ASN A C 1
ATOM 1795 O O . ASN A 1 244 ? -6.012 -40.969 -29.688 1 97.88 244 ASN A O 1
ATOM 1799 N N . SER A 1 245 ? -6.84 -42.062 -31.422 1 97.06 245 SER A N 1
ATOM 1800 C CA . SER A 1 245 ? -6.887 -43.344 -30.75 1 97.06 245 SER A CA 1
ATOM 1801 C C . SER A 1 245 ? -5.5 -43.781 -30.312 1 97.06 245 SER A C 1
ATOM 1803 O O . SER A 1 245 ? -5.352 -44.438 -29.281 1 97.06 245 SER A O 1
ATOM 1805 N N . ASP A 1 246 ? -4.473 -43.438 -31.062 1 96.81 246 ASP A N 1
ATOM 1806 C CA . ASP A 1 246 ? -3.111 -43.781 -30.656 1 96.81 246 ASP A CA 1
ATOM 1807 C C . ASP A 1 246 ? -2.734 -43.094 -29.359 1 96.81 246 ASP A C 1
ATOM 1809 O O . ASP A 1 246 ? -2.102 -43.688 -28.484 1 96.81 246 ASP A O 1
ATOM 1813 N N . LEU A 1 247 ? -3.178 -41.875 -29.234 1 97.56 247 LEU A N 1
ATOM 1814 C CA . LEU A 1 247 ? -2.867 -41.094 -28.047 1 97.56 247 LEU A CA 1
ATOM 1815 C C . LEU A 1 247 ? -3.734 -41.5 -26.875 1 97.56 247 LEU A C 1
ATOM 1817 O O . LEU A 1 247 ? -3.223 -41.781 -25.781 1 97.56 247 LEU A O 1
ATOM 1821 N N . LEU A 1 248 ? -5.008 -41.625 -27.062 1 98.31 248 LEU A N 1
ATOM 1822 C CA . LEU A 1 248 ? -5.941 -41.781 -25.953 1 98.31 248 LEU A CA 1
ATOM 1823 C C . LEU A 1 248 ? -6.168 -43.25 -25.625 1 98.31 248 LEU A C 1
ATOM 1825 O O . LEU A 1 248 ? -6 -43.656 -24.484 1 98.31 248 LEU A O 1
ATOM 1829 N N . MET A 1 249 ? -6.48 -44.062 -26.594 1 97.5 249 MET A N 1
ATOM 1830 C CA . MET A 1 249 ? -6.805 -45.469 -26.344 1 97.5 249 MET A CA 1
ATOM 1831 C C . MET A 1 249 ? -5.539 -46.281 -26.078 1 97.5 249 MET A C 1
ATOM 1833 O O . MET A 1 249 ? -5.48 -47.062 -25.141 1 97.5 249 MET A O 1
ATOM 1837 N N . LYS A 1 250 ? -4.578 -46.031 -26.891 1 96.19 250 LYS A N 1
ATOM 1838 C CA . LYS A 1 250 ? -3.367 -46.844 -26.812 1 96.19 250 LYS A CA 1
ATOM 1839 C C . LYS A 1 250 ? -2.424 -46.312 -25.734 1 96.19 250 LYS A C 1
ATOM 1841 O O . LYS A 1 250 ? -2.15 -47 -24.75 1 96.19 250 LYS A O 1
ATOM 1846 N N . MET A 1 251 ? -1.946 -45.125 -25.828 1 97 251 MET A N 1
ATOM 1847 C CA . MET A 1 251 ? -0.922 -44.625 -24.922 1 97 251 MET A CA 1
ATOM 1848 C C . MET A 1 251 ? -1.515 -44.344 -23.547 1 97 251 MET A C 1
ATOM 1850 O O . MET A 1 251 ? -1.039 -44.844 -22.531 1 97 251 MET A O 1
ATOM 1854 N N . LEU A 1 252 ? -2.551 -43.531 -23.438 1 98.19 252 LEU A N 1
ATOM 1855 C CA . LEU A 1 252 ? -3.096 -43.094 -22.156 1 98.19 252 LEU A CA 1
ATOM 1856 C C . LEU A 1 252 ? -3.82 -44.219 -21.453 1 98.19 252 LEU A C 1
ATOM 1858 O O . LEU A 1 252 ? -3.436 -44.625 -20.359 1 98.19 252 LEU A O 1
ATOM 1862 N N . LYS A 1 253 ? -4.793 -44.875 -22.078 1 97.81 253 LYS A N 1
ATOM 1863 C CA . LYS A 1 253 ? -5.688 -45.812 -21.406 1 97.81 253 LYS A CA 1
ATOM 1864 C C . LYS A 1 253 ? -5.043 -47.188 -21.266 1 97.81 253 LYS A C 1
ATOM 1866 O O . LYS A 1 253 ? -5.277 -47.906 -20.297 1 97.81 253 LYS A O 1
ATOM 1871 N N . THR A 1 254 ? -4.23 -47.562 -22.25 1 96.5 254 THR A N 1
ATOM 1872 C CA . THR A 1 254 ? -3.65 -48.875 -22.203 1 96.5 254 THR A CA 1
ATOM 1873 C C . THR A 1 254 ? -2.24 -48.844 -21.625 1 96.5 254 THR A C 1
ATOM 1875 O O . THR A 1 254 ? -1.994 -49.375 -20.531 1 96.5 254 THR A O 1
ATOM 1878 N N . GLU A 1 255 ? -1.384 -48.125 -22.234 1 95.88 255 GLU A N 1
ATOM 1879 C CA . GLU A 1 255 ? 0.01 -48.125 -21.797 1 95.88 255 GLU A CA 1
ATOM 1880 C C . GLU A 1 255 ? 0.144 -47.562 -20.375 1 95.88 255 GLU A C 1
ATOM 1882 O O . GLU A 1 255 ? 0.822 -48.188 -19.531 1 95.88 255 GLU A O 1
ATOM 1887 N N . LEU A 1 256 ? -0.499 -46.438 -20.047 1 97.62 256 LEU A N 1
ATOM 1888 C CA . LEU A 1 256 ? -0.405 -45.844 -18.734 1 97.62 256 LEU A CA 1
ATOM 1889 C C . LEU A 1 256 ? -1.402 -46.5 -17.766 1 97.62 256 LEU A C 1
ATOM 1891 O O . LEU A 1 256 ? -1.338 -46.25 -16.562 1 97.62 256 LEU A O 1
ATOM 1895 N N . GLY A 1 257 ? -2.334 -47.281 -18.344 1 97 257 GLY A N 1
ATOM 1896 C CA . GLY A 1 257 ? -3.352 -47.875 -17.5 1 97 257 GLY A CA 1
ATOM 1897 C C . GLY A 1 257 ? -4.305 -46.875 -16.891 1 97 257 GLY A C 1
ATOM 1898 O O . GLY A 1 257 ? -4.73 -47.031 -15.742 1 97 257 GLY A O 1
ATOM 1899 N N . PHE A 1 258 ? -4.652 -45.844 -17.562 1 97.94 258 PHE A N 1
ATOM 1900 C CA . PHE A 1 258 ? -5.484 -44.75 -17.062 1 97.94 258 PHE A CA 1
ATOM 1901 C C . PHE A 1 258 ? -6.926 -45.219 -16.891 1 97.94 258 PHE A C 1
ATOM 1903 O O . PHE A 1 258 ? -7.582 -45.562 -17.875 1 97.94 258 PHE A O 1
ATOM 1910 N N . PRO A 1 259 ? -7.426 -45.031 -15.68 1 98.06 259 PRO A N 1
ATOM 1911 C CA . PRO A 1 259 ? -8.805 -45.5 -15.469 1 98.06 259 PRO A CA 1
ATOM 1912 C C . PRO A 1 259 ? -9.828 -44.375 -15.641 1 98.06 259 PRO A C 1
ATOM 1914 O O . PRO A 1 259 ? -11.023 -44.656 -15.789 1 98.06 259 PRO A O 1
ATOM 1917 N N . GLY A 1 260 ? -9.398 -43.188 -15.664 1 98.25 260 GLY A N 1
ATOM 1918 C CA . GLY A 1 260 ? -10.297 -42.062 -15.523 1 98.25 260 GLY A CA 1
ATOM 1919 C C . GLY A 1 260 ? -10.945 -41.656 -16.828 1 98.25 260 GLY A C 1
ATOM 1920 O O . GLY A 1 260 ? -11.008 -42.438 -17.781 1 98.25 260 GLY A O 1
ATOM 1921 N N . MET A 1 261 ? -11.469 -40.469 -16.859 1 98.31 261 MET A N 1
ATOM 1922 C CA . MET A 1 261 ? -12.211 -40 -18.016 1 98.31 261 MET A CA 1
ATOM 1923 C C . MET A 1 261 ? -11.398 -39 -18.812 1 98.31 261 MET A C 1
ATOM 1925 O O . MET A 1 261 ? -10.633 -38.219 -18.25 1 98.31 261 MET A O 1
ATOM 1929 N N . VAL A 1 262 ? -11.555 -39.031 -20.125 1 98.69 262 VAL A N 1
ATOM 1930 C CA . VAL A 1 262 ? -11 -38 -21.016 1 98.69 262 VAL A CA 1
ATOM 1931 C C . VAL A 1 262 ? -12.086 -37 -21.422 1 98.69 262 VAL A C 1
ATOM 1933 O O . VAL A 1 262 ? -13.133 -37.406 -21.938 1 98.69 262 VAL A O 1
ATOM 1936 N N . TRP A 1 263 ? -11.891 -35.781 -21.078 1 98.06 263 TRP A N 1
ATOM 1937 C CA . TRP A 1 263 ? -12.797 -34.719 -21.531 1 98.06 263 TRP A CA 1
ATOM 1938 C C . TRP A 1 263 ? -12.062 -33.719 -22.406 1 98.06 263 TRP A C 1
ATOM 1940 O O . TRP A 1 263 ? -10.844 -33.562 -22.312 1 98.06 263 TRP A O 1
ATOM 1950 N N . PRO A 1 264 ? -12.742 -33.031 -23.328 1 97.06 264 PRO A N 1
ATOM 1951 C CA . PRO A 1 264 ? -12.062 -32.125 -24.266 1 97.06 264 PRO A CA 1
ATOM 1952 C C . PRO A 1 264 ? -11.836 -30.734 -23.703 1 97.06 264 PRO A C 1
ATOM 1954 O O . PRO A 1 264 ? -12.672 -30.234 -22.953 1 97.06 264 PRO A O 1
ATOM 1957 N N . ASP A 1 265 ? -10.711 -30.156 -24.078 1 93.44 265 ASP A N 1
ATOM 1958 C CA . ASP A 1 265 ? -10.562 -28.719 -23.922 1 93.44 265 ASP A CA 1
ATOM 1959 C C . ASP A 1 265 ? -11.602 -27.969 -24.734 1 93.44 265 ASP A C 1
ATOM 1961 O O . ASP A 1 265 ? -12.297 -28.562 -25.562 1 93.44 265 ASP A O 1
ATOM 1965 N N . MET A 1 266 ? -11.68 -26.703 -24.375 1 83.44 266 MET A N 1
ATOM 1966 C CA . MET A 1 266 ? -12.633 -25.875 -25.109 1 83.44 266 MET A CA 1
ATOM 1967 C C . MET A 1 266 ? -12.414 -26.016 -26.609 1 83.44 266 MET A C 1
ATOM 1969 O O . MET A 1 266 ? -11.289 -25.844 -27.094 1 83.44 266 MET A O 1
ATOM 1973 N N . ASN A 1 267 ? -13.359 -26.453 -27.359 1 81.81 267 ASN A N 1
ATOM 1974 C CA . ASN A 1 267 ? -13.359 -26.609 -28.812 1 81.81 267 ASN A CA 1
ATOM 1975 C C . ASN A 1 267 ? -12.492 -27.781 -29.25 1 81.81 267 ASN A C 1
ATOM 1977 O O . ASN A 1 267 ? -12.094 -27.859 -30.406 1 81.81 267 ASN A O 1
ATOM 1981 N N . GLY A 1 268 ? -12.195 -28.656 -28.391 1 90.62 268 GLY A N 1
ATOM 1982 C CA . GLY A 1 268 ? -11.336 -29.781 -28.719 1 90.62 268 GLY A CA 1
ATOM 1983 C C . GLY A 1 268 ? -12.086 -30.938 -29.344 1 90.62 268 GLY A C 1
ATOM 1984 O O . GLY A 1 268 ? -11.477 -31.797 -29.984 1 90.62 268 GLY A O 1
ATOM 1985 N N . GLN A 1 269 ? -13.375 -31 -29.141 1 93 269 GLN A N 1
ATOM 1986 C CA . GLN A 1 269 ? -14.188 -32.031 -29.734 1 93 269 GLN A CA 1
ATOM 1987 C C . GLN A 1 269 ? -14.672 -31.641 -31.125 1 93 269 GLN A C 1
ATOM 1989 O O . GLN A 1 269 ? -15.492 -30.734 -31.266 1 93 269 GLN A O 1
ATOM 1994 N N . ASN A 1 270 ? -14.258 -32.375 -32.094 1 91.75 270 ASN A N 1
ATOM 1995 C CA . ASN A 1 270 ? -14.508 -31.922 -33.469 1 91.75 270 ASN A CA 1
ATOM 1996 C C . ASN A 1 270 ? -15.609 -32.719 -34.125 1 91.75 270 ASN A C 1
ATOM 1998 O O . ASN A 1 270 ? -16.344 -32.219 -35 1 91.75 270 ASN A O 1
ATOM 2002 N N . SER A 1 271 ? -15.688 -34.062 -33.875 1 95.25 271 SER A N 1
ATOM 2003 C CA . SER A 1 271 ? -16.672 -34.906 -34.562 1 95.25 271 SER A CA 1
ATOM 2004 C C . SER A 1 271 ? -17.203 -35.969 -33.625 1 95.25 271 SER A C 1
ATOM 2006 O O . SER A 1 271 ? -16.531 -36.344 -32.656 1 95.25 271 SER A O 1
ATOM 2008 N N . ALA A 1 272 ? -18.375 -36.469 -33.938 1 97.25 272 ALA A N 1
ATOM 2009 C CA . ALA A 1 272 ? -19 -37.5 -33.094 1 97.25 272 ALA A CA 1
ATOM 2010 C C . ALA A 1 272 ? -18.266 -38.812 -33.188 1 97.25 272 ALA A C 1
ATOM 2012 O O . ALA A 1 272 ? -17.875 -39.406 -32.188 1 97.25 272 ALA A O 1
ATOM 2013 N N . LYS A 1 273 ? -18.078 -39.312 -34.375 1 97.06 273 LYS A N 1
ATOM 2014 C CA . LYS A 1 273 ? -17.422 -40.594 -34.594 1 97.06 273 LYS A CA 1
ATOM 2015 C C . LYS A 1 273 ? -15.984 -40.594 -34.125 1 97.06 273 LYS A C 1
ATOM 2017 O O . LYS A 1 273 ? -15.562 -41.469 -33.375 1 97.06 273 LYS A O 1
ATOM 2022 N N . GLY A 1 274 ? -15.25 -39.562 -34.594 1 96.69 274 GLY A N 1
ATOM 2023 C CA . GLY A 1 274 ? -13.844 -39.469 -34.25 1 96.69 274 GLY A CA 1
ATOM 2024 C C . GLY A 1 274 ? -13.609 -39.406 -32.75 1 96.69 274 GLY A C 1
ATOM 2025 O O . GLY A 1 274 ? -12.727 -40.094 -32.219 1 96.69 274 GLY A O 1
ATOM 2026 N N . SER A 1 275 ? -14.352 -38.562 -32.031 1 97.75 275 SER A N 1
ATOM 2027 C CA . SER A 1 275 ? -14.18 -38.406 -30.594 1 97.75 275 SER A CA 1
ATOM 2028 C C . SER A 1 275 ? -14.625 -39.656 -29.828 1 97.75 275 SER A C 1
ATOM 2030 O O . SER A 1 275 ? -13.945 -40.094 -28.906 1 97.75 275 SER A O 1
ATOM 2032 N N . ALA A 1 276 ? -15.711 -40.281 -30.203 1 97.31 276 ALA A N 1
ATOM 2033 C CA . ALA A 1 276 ? -16.234 -41.469 -29.531 1 97.31 276 ALA A CA 1
ATOM 2034 C C . ALA A 1 276 ? -15.297 -42.656 -29.688 1 97.31 276 ALA A C 1
ATOM 2036 O O . ALA A 1 276 ? -15.062 -43.406 -28.734 1 97.31 276 ALA A O 1
ATOM 2037 N N . LEU A 1 277 ? -14.781 -42.812 -30.844 1 96.81 277 LEU A N 1
ATOM 2038 C CA . LEU A 1 277 ? -13.914 -43.938 -31.125 1 96.81 277 LEU A CA 1
ATOM 2039 C C . LEU A 1 277 ? -12.469 -43.625 -30.734 1 96.81 277 LEU A C 1
ATOM 2041 O O . LEU A 1 277 ? -11.688 -44.531 -30.453 1 96.81 277 LEU A O 1
ATOM 2045 N N . GLY A 1 278 ? -12.172 -42.344 -30.734 1 97 278 GLY A N 1
ATOM 2046 C CA . GLY A 1 278 ? -10.812 -41.906 -30.5 1 97 278 GLY A CA 1
ATOM 2047 C C . GLY A 1 278 ? -10.406 -41.969 -29.031 1 97 278 GLY A C 1
ATOM 2048 O O . GLY A 1 278 ? -9.219 -41.938 -28.719 1 97 278 GLY A O 1
ATOM 2049 N N . GLY A 1 279 ? -11.359 -42.062 -28.141 1 97.38 279 GLY A N 1
ATOM 2050 C CA . GLY A 1 279 ? -10.992 -42.281 -26.75 1 97.38 279 GLY A CA 1
ATOM 2051 C C . GLY A 1 279 ? -11.617 -41.25 -25.812 1 97.38 279 GLY A C 1
ATOM 2052 O O . GLY A 1 279 ? -11.477 -41.344 -24.594 1 97.38 279 GLY A O 1
ATOM 2053 N N . GLU A 1 280 ? -12.32 -40.219 -26.312 1 98.12 280 GLU A N 1
ATOM 2054 C CA . GLU A 1 280 ? -13.055 -39.281 -25.469 1 98.12 280 GLU A CA 1
ATOM 2055 C C . GLU A 1 280 ? -14.156 -40 -24.688 1 98.12 280 GLU A C 1
ATOM 2057 O O . GLU A 1 280 ? -14.766 -40.938 -25.172 1 98.12 280 GLU A O 1
ATOM 2062 N N . ASP A 1 281 ? -14.391 -39.562 -23.484 1 98.44 281 ASP A N 1
ATOM 2063 C CA . ASP A 1 281 ? -15.367 -40.219 -22.656 1 98.44 281 ASP A CA 1
ATOM 2064 C C . ASP A 1 281 ? -16.5 -39.281 -22.25 1 98.44 281 ASP A C 1
ATOM 2066 O O . ASP A 1 281 ? -17.562 -39.719 -21.828 1 98.44 281 ASP A O 1
ATOM 2070 N N . TYR A 1 282 ? -16.219 -38.031 -22.219 1 97.94 282 TYR A N 1
ATOM 2071 C CA . TYR A 1 282 ? -17.156 -36.938 -21.922 1 97.94 282 TYR A CA 1
ATOM 2072 C C . TYR A 1 282 ? -17.172 -35.906 -23.047 1 97.94 282 TYR A C 1
ATOM 2074 O O . TYR A 1 282 ? -16.125 -35.5 -23.547 1 97.94 282 TYR A O 1
ATOM 2082 N N . GLY A 1 283 ? -18.391 -35.5 -23.453 1 95.62 283 GLY A N 1
ATOM 2083 C CA . GLY A 1 283 ? -18.422 -34.562 -24.562 1 95.62 283 GLY A CA 1
ATOM 2084 C C . GLY A 1 283 ? -19.734 -33.812 -24.656 1 95.62 283 GLY A C 1
ATOM 2085 O O . GLY A 1 283 ? -20.609 -33.969 -23.797 1 95.62 283 GLY A O 1
ATOM 2086 N N . SER A 1 284 ? -19.781 -33.062 -25.688 1 95 284 SER A N 1
ATOM 2087 C CA . SER A 1 284 ? -20.938 -32.219 -25.922 1 95 284 SER A CA 1
ATOM 2088 C C . SER A 1 284 ? -22.125 -33 -26.453 1 95 284 SER A C 1
ATOM 2090 O O . SER A 1 284 ? -21.953 -33.844 -27.344 1 95 284 SER A O 1
ATOM 2092 N N . SER A 1 285 ? -23.312 -32.719 -25.953 1 92.44 285 SER A N 1
ATOM 2093 C CA . SER A 1 285 ? -24.531 -33.375 -26.422 1 92.44 285 SER A CA 1
ATOM 2094 C C . SER A 1 285 ? -24.891 -32.906 -27.828 1 92.44 285 SER A C 1
ATOM 2096 O O . SER A 1 285 ? -25.641 -33.594 -28.547 1 92.44 285 SER A O 1
ATOM 2098 N N . SER A 1 286 ? -24.344 -31.781 -28.188 1 94.75 286 SER A N 1
ATOM 2099 C CA . SER A 1 286 ? -24.594 -31.312 -29.547 1 94.75 286 SER A CA 1
ATOM 2100 C C . SER A 1 286 ? -23.859 -32.188 -30.578 1 94.75 286 SER A C 1
ATOM 2102 O O . SER A 1 286 ? -24.359 -32.406 -31.672 1 94.75 286 SER A O 1
ATOM 2104 N N . ILE A 1 287 ? -22.719 -32.594 -30.219 1 96.06 287 ILE A N 1
ATOM 2105 C CA . ILE A 1 287 ? -21.922 -33.438 -31.109 1 96.06 287 ILE A CA 1
ATOM 2106 C C . ILE A 1 287 ? -22.328 -34.906 -30.953 1 96.06 287 ILE A C 1
ATOM 2108 O O . ILE A 1 287 ? -22.562 -35.594 -31.938 1 96.06 287 ILE A O 1
ATOM 2112 N N . TRP A 1 288 ? -22.453 -35.312 -29.734 1 97.5 288 TRP A N 1
ATOM 2113 C CA . TRP A 1 288 ? -22.938 -36.656 -29.422 1 97.5 288 TRP A CA 1
ATOM 2114 C C . TRP A 1 288 ? -24.453 -36.656 -29.203 1 97.5 288 TRP A C 1
ATOM 2116 O O . TRP A 1 288 ? -24.938 -37.125 -28.172 1 97.5 288 TRP A O 1
ATOM 2126 N N . SER A 1 289 ? -25.188 -36.219 -30.188 1 96.5 289 SER A N 1
ATOM 2127 C CA . SER A 1 289 ? -26.641 -36.281 -30.094 1 96.5 289 SER A CA 1
ATOM 2128 C C . SER A 1 289 ? -27.125 -37.719 -29.922 1 96.5 289 SER A C 1
ATOM 2130 O O . SER A 1 289 ? -26.484 -38.656 -30.391 1 96.5 289 SER A O 1
ATOM 2132 N N . THR A 1 290 ? -28.25 -37.844 -29.266 1 95.44 290 THR A N 1
ATOM 2133 C CA . THR A 1 290 ? -28.828 -39.156 -29.047 1 95.44 290 THR A CA 1
ATOM 2134 C C . THR A 1 290 ? -29 -39.906 -30.359 1 95.44 290 THR A C 1
ATOM 2136 O O . THR A 1 290 ? -28.625 -41.062 -30.484 1 95.44 290 THR A O 1
ATOM 2139 N N . SER A 1 291 ? -29.547 -39.25 -31.297 1 96.5 291 SER A N 1
ATOM 2140 C CA . SER A 1 291 ? -29.812 -39.875 -32.594 1 96.5 291 SER A CA 1
ATOM 2141 C C . SER A 1 291 ? -28.531 -40.344 -33.25 1 96.5 291 SER A C 1
ATOM 2143 O O . SER A 1 291 ? -28.453 -41.438 -33.812 1 96.5 291 SER A O 1
ATOM 2145 N N . THR A 1 292 ? -27.531 -39.5 -33.219 1 97.69 292 THR A N 1
ATOM 2146 C CA . THR A 1 292 ? -26.25 -39.812 -33.844 1 97.69 292 THR A CA 1
ATOM 2147 C C . THR A 1 292 ? -25.609 -41.031 -33.188 1 97.69 292 THR A C 1
ATOM 2149 O O . THR A 1 292 ? -25.188 -41.969 -33.844 1 97.69 292 THR A O 1
ATOM 2152 N N . MET A 1 293 ? -25.578 -41.031 -31.922 1 97.81 293 MET A N 1
ATOM 2153 C CA . MET A 1 293 ? -24.906 -42.094 -31.172 1 97.81 293 MET A CA 1
ATOM 2154 C C . MET A 1 293 ? -25.672 -43.406 -31.266 1 97.81 293 MET A C 1
ATOM 2156 O O . MET A 1 293 ? -25.062 -44.469 -31.344 1 97.81 293 MET A O 1
ATOM 2160 N N . GLU A 1 294 ? -26.969 -43.375 -31.266 1 96.56 294 GLU A N 1
ATOM 2161 C CA . GLU A 1 294 ? -27.781 -44.562 -31.438 1 96.56 294 GLU A CA 1
ATOM 2162 C C . GLU A 1 294 ? -27.562 -45.188 -32.812 1 96.56 294 GLU A C 1
ATOM 2164 O O . GLU A 1 294 ? -27.578 -46.406 -32.938 1 96.56 294 GLU A O 1
ATOM 2169 N N . SER A 1 295 ? -27.469 -44.312 -33.719 1 97.62 295 SER A N 1
ATOM 2170 C CA . SER A 1 295 ? -27.188 -44.812 -35.062 1 97.62 295 SER A CA 1
ATOM 2171 C C . SER A 1 295 ? -25.844 -45.562 -35.094 1 97.62 295 SER A C 1
ATOM 2173 O O . SER A 1 295 ? -25.734 -46.625 -35.719 1 97.62 295 SER A O 1
ATOM 2175 N N . PHE A 1 296 ? -24.844 -45 -34.406 1 97.62 296 PHE A N 1
ATOM 2176 C CA . PHE A 1 296 ? -23.531 -45.625 -34.344 1 97.62 296 PHE A CA 1
ATOM 2177 C C . PHE A 1 296 ? -23.641 -47 -33.656 1 97.62 296 PHE A C 1
ATOM 2179 O O . PHE A 1 296 ? -22.953 -47.938 -34 1 97.62 296 PHE A O 1
ATOM 2186 N N . LEU A 1 297 ? -24.453 -47.125 -32.625 1 97.06 297 LEU A N 1
ATOM 2187 C CA . LEU A 1 297 ? -24.656 -48.375 -31.906 1 97.06 297 LEU A CA 1
ATOM 2188 C C . LEU A 1 297 ? -25.375 -49.375 -32.781 1 97.06 297 LEU A C 1
ATOM 2190 O O . LEU A 1 297 ? -24.984 -50.562 -32.844 1 97.06 297 LEU A O 1
ATOM 2194 N N . SER A 1 298 ? -26.375 -48.906 -33.469 1 97.06 298 SER A N 1
ATOM 2195 C CA . SER A 1 298 ? -27.203 -49.781 -34.312 1 97.06 298 SER A CA 1
ATOM 2196 C C . SER A 1 298 ? -26.422 -50.344 -35.469 1 97.06 298 SER A C 1
ATOM 2198 O O . SER A 1 298 ? -26.625 -51.5 -35.875 1 97.06 298 SER A O 1
ATOM 2200 N N . ASN A 1 299 ? -25.562 -49.531 -36.031 1 97 299 ASN A N 1
ATOM 2201 C CA . ASN A 1 299 ? -24.844 -50 -37.188 1 97 299 ASN A CA 1
ATOM 2202 C C . ASN A 1 299 ? -23.484 -50.594 -36.844 1 97 299 ASN A C 1
ATOM 2204 O O . ASN A 1 299 ? -22.688 -50.938 -37.719 1 97 299 ASN A O 1
ATOM 2208 N N . GLY A 1 300 ? -23.172 -50.625 -35.562 1 95.19 300 GLY A N 1
ATOM 2209 C CA . GLY A 1 300 ? -22 -51.312 -35.062 1 95.19 300 GLY A CA 1
ATOM 2210 C C . GLY A 1 300 ? -20.75 -50.438 -35.031 1 95.19 300 GLY A C 1
ATOM 2211 O O . GLY A 1 300 ? -19.672 -50.906 -34.656 1 95.19 300 GLY A O 1
ATOM 2212 N N . THR A 1 301 ? -20.859 -49.25 -35.5 1 96 301 THR A N 1
ATOM 2213 C CA . THR A 1 301 ? -19.75 -48.281 -35.469 1 96 301 THR A CA 1
ATOM 2214 C C . THR A 1 301 ? -19.25 -48.094 -34.031 1 96 301 THR A C 1
ATOM 2216 O O . THR A 1 301 ? -18.047 -48.062 -33.812 1 96 301 THR A O 1
ATOM 2219 N N . LEU A 1 302 ? -20.109 -47.938 -33.125 1 96.38 302 LEU A N 1
ATOM 2220 C CA . LEU A 1 302 ? -19.828 -47.875 -31.688 1 96.38 302 LEU A CA 1
ATOM 2221 C C . LEU A 1 302 ? -20.344 -49.125 -30.984 1 96.38 302 LEU A C 1
ATOM 2223 O O . LEU A 1 302 ? -21.516 -49.469 -31.094 1 96.38 302 LEU A O 1
ATOM 2227 N N . SER A 1 303 ? -19.453 -49.844 -30.344 1 95.62 303 SER A N 1
ATOM 2228 C CA . SER A 1 303 ? -19.875 -51.062 -29.625 1 95.62 303 SER A CA 1
ATOM 2229 C C . SER A 1 303 ? -20.531 -50.688 -28.297 1 95.62 303 SER A C 1
ATOM 2231 O O . SER A 1 303 ? -20.266 -49.625 -27.734 1 95.62 303 SER A O 1
ATOM 2233 N N . GLU A 1 304 ? -21.359 -51.562 -27.812 1 95.31 304 GLU A N 1
ATOM 2234 C CA . GLU A 1 304 ? -21.938 -51.406 -26.469 1 95.31 304 GLU A CA 1
ATOM 2235 C C . GLU A 1 304 ? -20.844 -51.375 -25.406 1 95.31 304 GLU A C 1
ATOM 2237 O O . GLU A 1 304 ? -20.969 -50.688 -24.391 1 95.31 304 GLU A O 1
ATOM 2242 N N . ALA A 1 305 ? -19.828 -52.156 -25.641 1 95.12 305 ALA A N 1
ATOM 2243 C CA . ALA A 1 305 ? -18.719 -52.219 -24.688 1 95.12 305 ALA A CA 1
ATOM 2244 C C . ALA A 1 305 ? -18.031 -50.844 -24.578 1 95.12 305 ALA A C 1
ATOM 2246 O O . ALA A 1 305 ? -17.656 -50.438 -23.484 1 95.12 305 ALA A O 1
ATOM 2247 N N . ARG A 1 306 ? -17.828 -50.219 -25.703 1 96.75 306 ARG A N 1
ATOM 2248 C CA . ARG A 1 306 ? -17.219 -48.906 -25.703 1 96.75 306 ARG A CA 1
ATOM 2249 C C . ARG A 1 306 ? -18.125 -47.875 -25.016 1 96.75 306 ARG A C 1
ATOM 2251 O O . ARG A 1 306 ? -17.641 -47.031 -24.234 1 96.75 306 ARG A O 1
ATOM 2258 N N . LEU A 1 307 ? -19.359 -47.844 -25.281 1 97.69 307 LEU A N 1
ATOM 2259 C CA . LEU A 1 307 ? -20.281 -46.938 -24.609 1 97.69 307 LEU A CA 1
ATOM 2260 C C . LEU A 1 307 ? -20.266 -47.188 -23.109 1 97.69 307 LEU A C 1
ATOM 2262 O O . LEU A 1 307 ? -20.266 -46.219 -22.328 1 97.69 307 LEU A O 1
ATOM 2266 N N . ASN A 1 308 ? -20.328 -48.469 -22.703 1 96.81 308 ASN A N 1
ATOM 2267 C CA . ASN A 1 308 ? -20.25 -48.781 -21.281 1 96.81 308 ASN A CA 1
ATOM 2268 C C . ASN A 1 308 ? -18.953 -48.281 -20.672 1 96.81 308 ASN A C 1
ATOM 2270 O O . ASN A 1 308 ? -18.969 -47.75 -19.547 1 96.81 308 ASN A O 1
ATOM 2274 N N . ASP A 1 309 ? -17.906 -48.469 -21.375 1 97.62 309 ASP A N 1
ATOM 2275 C CA . ASP A 1 309 ? -16.609 -47.969 -20.922 1 97.62 309 ASP A CA 1
ATOM 2276 C C . ASP A 1 309 ? -16.625 -46.469 -20.703 1 97.62 309 ASP A C 1
ATOM 2278 O O . ASP A 1 309 ? -16.172 -45.969 -19.672 1 97.62 309 ASP A O 1
ATOM 2282 N N . MET A 1 310 ? -17.125 -45.688 -21.656 1 98.12 310 MET A N 1
ATOM 2283 C CA . MET A 1 310 ? -17.266 -44.25 -21.547 1 98.12 310 MET A CA 1
ATOM 2284 C C . MET A 1 310 ? -18.094 -43.875 -20.297 1 98.12 310 MET A C 1
ATOM 2286 O O . MET A 1 310 ? -17.688 -43 -19.531 1 98.12 310 MET A O 1
ATOM 2290 N N . ALA A 1 311 ? -19.156 -44.562 -20.125 1 97.81 311 ALA A N 1
ATOM 2291 C CA . ALA A 1 311 ? -20.047 -44.281 -19 1 97.81 311 ALA A CA 1
ATOM 2292 C C . ALA A 1 311 ? -19.359 -44.531 -17.672 1 97.81 311 ALA A C 1
ATOM 2294 O O . ALA A 1 311 ? -19.453 -43.75 -16.75 1 97.81 311 ALA A O 1
ATOM 2295 N N . ILE A 1 312 ? -18.734 -45.688 -17.531 1 97.75 312 ILE A N 1
ATOM 2296 C CA . ILE A 1 312 ? -18.047 -46.031 -16.297 1 97.75 312 ILE A CA 1
ATOM 2297 C C . ILE A 1 312 ? -16.984 -45 -15.961 1 97.75 312 ILE A C 1
ATOM 2299 O O . ILE A 1 312 ? -16.859 -44.594 -14.805 1 97.75 312 ILE A O 1
ATOM 2303 N N . ARG A 1 313 ? -16.297 -44.531 -16.922 1 98.38 313 ARG A N 1
ATOM 2304 C CA . ARG A 1 313 ? -15.203 -43.594 -16.719 1 98.38 313 ARG A CA 1
ATOM 2305 C C . ARG A 1 313 ? -15.727 -42.219 -16.281 1 98.38 313 ARG A C 1
ATOM 2307 O O . ARG A 1 313 ? -15.008 -41.438 -15.672 1 98.38 313 ARG A O 1
ATOM 2314 N N . ASN A 1 314 ? -16.953 -41.906 -16.578 1 98.19 314 ASN A N 1
ATOM 2315 C CA . ASN A 1 314 ? -17.562 -40.688 -16.094 1 98.19 314 ASN A CA 1
ATOM 2316 C C . ASN A 1 314 ? -17.875 -40.75 -14.602 1 98.19 314 ASN A C 1
ATOM 2318 O O . ASN A 1 314 ? -18.141 -39.719 -13.969 1 98.19 314 ASN A O 1
ATOM 2322 N N . LEU A 1 315 ? -17.766 -41.969 -13.984 1 97.56 315 LEU A N 1
ATOM 2323 C CA . LEU A 1 315 ? -18.188 -42.156 -12.602 1 97.56 315 LEU A CA 1
ATOM 2324 C C . LEU A 1 315 ? -17.016 -42.594 -11.727 1 97.56 315 LEU A C 1
ATOM 2326 O O . LEU A 1 315 ? -17 -42.344 -10.523 1 97.56 315 LEU A O 1
ATOM 2330 N N . ILE A 1 316 ? -16.062 -43.25 -12.273 1 98.19 316 ILE A N 1
ATOM 2331 C CA . ILE A 1 316 ? -15.07 -44 -11.508 1 98.19 316 ILE A CA 1
ATOM 2332 C C . ILE A 1 316 ? -14.266 -43.031 -10.633 1 98.19 316 ILE A C 1
ATOM 2334 O O . ILE A 1 316 ? -13.938 -43.344 -9.492 1 98.19 316 ILE A O 1
ATOM 2338 N N . GLY A 1 317 ? -13.898 -41.875 -11.156 1 98.5 317 GLY A N 1
ATOM 2339 C CA . GLY A 1 317 ? -13.203 -40.875 -10.352 1 98.5 317 GLY A CA 1
ATOM 2340 C C . GLY A 1 317 ? -14.008 -40.406 -9.156 1 98.5 317 GLY A C 1
ATOM 2341 O O . GLY A 1 317 ? -13.453 -40.188 -8.078 1 98.5 317 GLY A O 1
ATOM 2342 N N . TYR A 1 318 ? -15.297 -40.188 -9.32 1 98.19 318 TYR A N 1
ATOM 2343 C CA . TYR A 1 318 ? -16.234 -39.812 -8.273 1 98.19 318 TYR A CA 1
ATOM 2344 C C . TYR A 1 318 ? -16.188 -40.781 -7.109 1 98.19 318 TYR A C 1
ATOM 2346 O O . TYR A 1 318 ? -16.094 -40.375 -5.949 1 98.19 318 TYR A O 1
ATOM 2354 N N . TYR A 1 319 ? -16.203 -42.031 -7.438 1 98 319 TYR A N 1
ATOM 2355 C CA . TYR A 1 319 ? -16.172 -43.062 -6.41 1 98 319 TYR A CA 1
ATOM 2356 C C . TYR A 1 319 ? -14.773 -43.188 -5.816 1 98 319 TYR A C 1
ATOM 2358 O O . TYR A 1 319 ? -14.625 -43.469 -4.617 1 98 319 TYR A O 1
ATOM 2366 N N . TYR A 1 320 ? -13.758 -43.031 -6.605 1 98.62 320 TYR A N 1
ATOM 2367 C CA . TYR A 1 320 ? -12.383 -43.219 -6.164 1 98.62 320 TYR A CA 1
ATOM 2368 C C . TYR A 1 320 ? -12.016 -42.25 -5.055 1 98.62 320 TYR A C 1
ATOM 2370 O O . TYR A 1 320 ? -11.352 -42.594 -4.086 1 98.62 320 TYR A O 1
ATOM 2378 N N . VAL A 1 321 ? -12.484 -40.969 -5.203 1 98.69 321 VAL A N 1
ATOM 2379 C CA . VAL A 1 321 ? -12.117 -39.938 -4.215 1 98.69 321 VAL A CA 1
ATOM 2380 C C . VAL A 1 321 ? -13.203 -39.875 -3.139 1 98.69 321 VAL A C 1
ATOM 2382 O O . VAL A 1 321 ? -13.242 -38.906 -2.367 1 98.69 321 VAL A O 1
ATOM 2385 N N . ASN A 1 322 ? -14.117 -40.812 -3.111 1 98.12 322 ASN A N 1
ATOM 2386 C CA . ASN A 1 322 ? -15.109 -41 -2.062 1 98.12 322 ASN A CA 1
ATOM 2387 C C . ASN A 1 322 ? -16.141 -39.875 -2.049 1 98.12 322 ASN A C 1
ATOM 2389 O O . ASN A 1 322 ? -16.562 -39.406 -0.98 1 98.12 322 ASN A O 1
ATOM 2393 N N . LEU A 1 323 ? -16.5 -39.312 -3.17 1 97.94 323 LEU A N 1
ATOM 2394 C CA . LEU A 1 323 ? -17.469 -38.25 -3.254 1 97.94 323 LEU A CA 1
ATOM 2395 C C . LEU A 1 323 ? -18.891 -38.75 -3.025 1 97.94 323 LEU A C 1
ATOM 2397 O O . LEU A 1 323 ? -19.812 -37.969 -2.814 1 97.94 323 LEU A O 1
ATOM 2401 N N . ASP A 1 324 ? -19.078 -40.062 -3.051 1 95.69 324 ASP A N 1
ATOM 2402 C CA . ASP A 1 324 ? -20.391 -40.656 -2.838 1 95.69 324 ASP A CA 1
ATOM 2403 C C . ASP A 1 324 ? -20.703 -40.781 -1.347 1 95.69 324 ASP A C 1
ATOM 2405 O O . ASP A 1 324 ? -21.734 -41.312 -0.968 1 95.69 324 ASP A O 1
ATOM 2409 N N . ASN A 1 325 ? -19.906 -40.219 -0.534 1 96.38 325 ASN A N 1
ATOM 2410 C CA . ASN A 1 325 ? -20.109 -40.344 0.904 1 96.38 325 ASN A CA 1
ATOM 2411 C C . ASN A 1 325 ? -21.125 -39.344 1.417 1 96.38 325 ASN A C 1
ATOM 2413 O O . ASN A 1 325 ? -21.469 -39.344 2.602 1 96.38 325 ASN A O 1
ATOM 2417 N N . GLY A 1 326 ? -21.547 -38.5 0.64 1 94.75 326 GLY A N 1
ATOM 2418 C CA . GLY A 1 326 ? -22.625 -37.562 0.938 1 94.75 326 GLY A CA 1
ATOM 2419 C C . GLY A 1 326 ? -22.188 -36.375 1.777 1 94.75 326 GLY A C 1
ATOM 2420 O O . GLY A 1 326 ? -23.016 -35.594 2.246 1 94.75 326 GLY A O 1
ATOM 2421 N N . ARG A 1 327 ? -20.922 -36.125 1.944 1 97.06 327 ARG A N 1
ATOM 2422 C CA . ARG A 1 327 ? -20.438 -35.125 2.883 1 97.06 327 ARG A CA 1
ATOM 2423 C C . ARG A 1 327 ? -20.047 -33.844 2.152 1 97.06 327 ARG A C 1
ATOM 2425 O O . ARG A 1 327 ? -19.906 -32.781 2.77 1 97.06 327 ARG A O 1
ATOM 2432 N N . GLN A 1 328 ? -19.719 -33.906 0.816 1 97.75 328 GLN A N 1
ATOM 2433 C CA . GLN A 1 328 ? -19.375 -32.656 0.116 1 97.75 328 GLN A CA 1
ATOM 2434 C C . GLN A 1 328 ? -20.547 -31.688 0.109 1 97.75 328 GLN A C 1
ATOM 2436 O O . GLN A 1 328 ? -21.688 -32.062 -0.167 1 97.75 328 GLN A O 1
ATOM 2441 N N . PRO A 1 329 ? -20.281 -30.391 0.401 1 97.38 329 PRO A N 1
ATOM 2442 C CA . PRO A 1 329 ? -21.344 -29.391 0.291 1 97.38 329 PRO A CA 1
ATOM 2443 C C . PRO A 1 329 ? -21.875 -29.266 -1.131 1 97.38 329 PRO A C 1
ATOM 2445 O O . PRO A 1 329 ? -21.203 -29.625 -2.092 1 97.38 329 PRO A O 1
ATOM 2448 N N . THR A 1 330 ? -23.172 -28.797 -1.209 1 96.19 330 THR A N 1
ATOM 2449 C CA . THR A 1 330 ? -23.734 -28.5 -2.521 1 96.19 330 THR A CA 1
ATOM 2450 C C . THR A 1 330 ? -22.891 -27.453 -3.25 1 96.19 330 THR A C 1
ATOM 2452 O O . THR A 1 330 ? -22.328 -26.547 -2.625 1 96.19 330 THR A O 1
ATOM 2455 N N . ARG A 1 331 ? -22.812 -27.578 -4.512 1 96.19 331 ARG A N 1
ATOM 2456 C CA . ARG A 1 331 ? -22.047 -26.656 -5.336 1 96.19 331 ARG A CA 1
ATOM 2457 C C . ARG A 1 331 ? -22.5 -25.219 -5.137 1 96.19 331 ARG A C 1
ATOM 2459 O O . ARG A 1 331 ? -23.688 -24.922 -5.246 1 96.19 331 ARG A O 1
ATOM 2466 N N . GLN A 1 332 ? -21.547 -24.359 -4.934 1 94.31 332 GLN A N 1
ATOM 2467 C CA . GLN A 1 332 ? -21.828 -22.953 -4.734 1 94.31 332 GLN A CA 1
ATOM 2468 C C . GLN A 1 332 ? -21.75 -22.188 -6.051 1 94.31 332 GLN A C 1
ATOM 2470 O O . GLN A 1 332 ? -21.016 -22.578 -6.961 1 94.31 332 GLN A O 1
ATOM 2475 N N . THR A 1 333 ? -22.516 -21.109 -6.113 1 92 333 THR A N 1
ATOM 2476 C CA . THR A 1 333 ? -22.344 -20.172 -7.223 1 92 333 THR A CA 1
ATOM 2477 C C . THR A 1 333 ? -21.219 -19.188 -6.934 1 92 333 THR A C 1
ATOM 2479 O O . THR A 1 333 ? -20.75 -19.094 -5.801 1 92 333 THR A O 1
ATOM 2482 N N . THR A 1 334 ? -20.75 -18.531 -7.996 1 91.06 334 THR A N 1
ATOM 2483 C CA . THR A 1 334 ? -19.547 -17.703 -7.934 1 91.06 334 THR A CA 1
ATOM 2484 C C . THR A 1 334 ? -19.781 -16.484 -7.039 1 91.06 334 THR A C 1
ATOM 2486 O O . THR A 1 334 ? -18.812 -15.891 -6.547 1 91.06 334 THR A O 1
ATOM 2489 N N . ASP A 1 335 ? -21 -16.125 -6.707 1 88.44 335 ASP A N 1
ATOM 2490 C CA . ASP A 1 335 ? -21.297 -14.867 -6.035 1 88.44 335 ASP A CA 1
ATOM 2491 C C . ASP A 1 335 ? -21.656 -15.109 -4.566 1 88.44 335 ASP A C 1
ATOM 2493 O O . ASP A 1 335 ? -22 -14.164 -3.85 1 88.44 335 ASP A O 1
ATOM 2497 N N . VAL A 1 336 ? -21.609 -16.375 -4.117 1 91.06 336 VAL A N 1
ATOM 2498 C CA . VAL A 1 336 ? -21.969 -16.641 -2.727 1 91.06 336 VAL A CA 1
ATOM 2499 C C . VAL A 1 336 ? -20.719 -16.5 -1.843 1 91.06 336 VAL A C 1
ATOM 2501 O O . VAL A 1 336 ? -19.609 -16.828 -2.262 1 91.06 336 VAL A O 1
ATOM 2504 N N . TYR A 1 337 ? -20.891 -16.078 -0.608 1 92.62 337 TYR A N 1
ATOM 2505 C CA . TYR A 1 337 ? -19.781 -15.789 0.299 1 92.62 337 TYR A CA 1
ATOM 2506 C C . TYR A 1 337 ? -19.578 -16.938 1.283 1 92.62 337 TYR A C 1
ATOM 2508 O O . TYR A 1 337 ? -19.562 -16.719 2.498 1 92.62 337 TYR A O 1
ATOM 2516 N N . VAL A 1 338 ? -19.406 -18.094 0.752 1 96.25 338 VAL A N 1
ATOM 2517 C CA . VAL A 1 338 ? -18.953 -19.203 1.564 1 96.25 338 VAL A CA 1
ATOM 2518 C C . VAL A 1 338 ? -17.422 -19.172 1.68 1 96.25 338 VAL A C 1
ATOM 2520 O O . VAL A 1 338 ? -16.719 -19.375 0.689 1 96.25 338 VAL A O 1
ATOM 2523 N N . ASP A 1 339 ? -16.938 -18.938 2.891 1 97 339 ASP A N 1
ATOM 2524 C CA . ASP A 1 339 ? -15.516 -18.734 3.113 1 97 339 ASP A CA 1
ATOM 2525 C C . ASP A 1 339 ? -14.781 -20.062 3.217 1 97 339 ASP A C 1
ATOM 2527 O O . ASP A 1 339 ? -14.945 -20.797 4.191 1 97 339 ASP A O 1
ATOM 2531 N N . VAL A 1 340 ? -13.992 -20.344 2.223 1 98.19 340 VAL A N 1
ATOM 2532 C CA . VAL A 1 340 ? -13.25 -21.594 2.205 1 98.19 340 VAL A CA 1
ATOM 2533 C C . VAL A 1 340 ? -11.758 -21.312 2.314 1 98.19 340 VAL A C 1
ATOM 2535 O O . VAL A 1 340 ? -10.93 -22.203 2.072 1 98.19 340 VAL A O 1
ATOM 2538 N N . ARG A 1 341 ? -11.289 -20.219 2.727 1 97.56 341 ARG A N 1
ATOM 2539 C CA . ARG A 1 341 ? -9.922 -19.734 2.637 1 97.56 341 ARG A CA 1
ATOM 2540 C C . ARG A 1 341 ? -9.078 -20.25 3.795 1 97.56 341 ARG A C 1
ATOM 2542 O O . ARG A 1 341 ? -7.855 -20.391 3.672 1 97.56 341 ARG A O 1
ATOM 2549 N N . ALA A 1 342 ? -9.703 -20.453 4.902 1 97 342 ALA A N 1
ATOM 2550 C CA . ALA A 1 342 ? -8.969 -20.891 6.086 1 97 342 ALA A CA 1
ATOM 2551 C C . ALA A 1 342 ? -7.766 -19.984 6.348 1 97 342 ALA A C 1
ATOM 2553 O O . ALA A 1 342 ? -7.898 -18.75 6.363 1 97 342 ALA A O 1
ATOM 2554 N N . ASN A 1 343 ? -6.602 -20.562 6.66 1 96.81 343 ASN A N 1
ATOM 2555 C CA . ASN A 1 343 ? -5.379 -19.781 6.844 1 96.81 343 ASN A CA 1
ATOM 2556 C C . ASN A 1 343 ? -4.43 -19.953 5.656 1 96.81 343 ASN A C 1
ATOM 2558 O O . ASN A 1 343 ? -3.211 -19.891 5.82 1 96.81 343 ASN A O 1
ATOM 2562 N N . HIS A 1 344 ? -5 -20.141 4.473 1 98.62 344 HIS A N 1
ATOM 2563 C CA . HIS A 1 344 ? -4.199 -20.438 3.293 1 98.62 344 HIS A CA 1
ATOM 2564 C C . HIS A 1 344 ? -3.258 -19.281 2.955 1 98.62 344 HIS A C 1
ATOM 2566 O O . HIS A 1 344 ? -2.242 -19.484 2.287 1 98.62 344 HIS A O 1
ATOM 2572 N N . SER A 1 345 ? -3.578 -18.031 3.43 1 98.5 345 SER A N 1
ATOM 2573 C CA . SER A 1 345 ? -2.691 -16.906 3.18 1 98.5 345 SER A CA 1
ATOM 2574 C C . SER A 1 345 ? -1.295 -17.156 3.738 1 98.5 345 SER A C 1
ATOM 2576 O O . SER A 1 345 ? -0.299 -16.734 3.154 1 98.5 345 SER A O 1
ATOM 2578 N N . LYS A 1 346 ? -1.18 -17.859 4.809 1 98.44 346 LYS A N 1
ATOM 2579 C CA . LYS A 1 346 ? 0.113 -18.203 5.395 1 98.44 346 LYS A CA 1
ATOM 2580 C C . LYS A 1 346 ? 0.9 -19.141 4.477 1 98.44 346 LYS A C 1
ATOM 2582 O O . LYS A 1 346 ? 2.1 -18.938 4.266 1 98.44 346 LYS A O 1
ATOM 2587 N N . LEU A 1 347 ? 0.208 -20.125 3.971 1 98.62 347 LEU A N 1
ATOM 2588 C CA . LEU A 1 347 ? 0.822 -21.062 3.041 1 98.62 347 LEU A CA 1
ATOM 2589 C C . LEU A 1 347 ? 1.284 -20.359 1.773 1 98.62 347 LEU A C 1
ATOM 2591 O O . LEU A 1 347 ? 2.373 -20.625 1.266 1 98.62 347 LEU A O 1
ATOM 2595 N N . ILE A 1 348 ? 0.469 -19.469 1.25 1 98.81 348 ILE A N 1
ATOM 2596 C CA . ILE A 1 348 ? 0.773 -18.719 0.033 1 98.81 348 ILE A CA 1
ATOM 2597 C C . ILE A 1 348 ? 2.023 -17.875 0.248 1 98.81 348 ILE A C 1
ATOM 2599 O O . ILE A 1 348 ? 2.916 -17.844 -0.603 1 98.81 348 ILE A O 1
ATOM 2603 N N . ARG A 1 349 ? 2.113 -17.188 1.374 1 98.81 349 ARG A N 1
ATOM 2604 C CA . ARG A 1 349 ? 3.279 -16.359 1.696 1 98.81 349 ARG A CA 1
ATOM 2605 C C . ARG A 1 349 ? 4.535 -17.219 1.801 1 98.81 349 ARG A C 1
ATOM 2607 O O . ARG A 1 349 ? 5.578 -16.875 1.244 1 98.81 349 ARG A O 1
ATOM 2614 N N . GLU A 1 350 ? 4.449 -18.344 2.475 1 98.75 350 GLU A N 1
ATOM 2615 C CA . GLU A 1 350 ? 5.59 -19.234 2.668 1 98.75 350 GLU A CA 1
ATOM 2616 C C . GLU A 1 350 ? 6.07 -19.797 1.338 1 98.75 350 GLU A C 1
ATOM 2618 O O . GLU A 1 350 ? 7.273 -19.828 1.063 1 98.75 350 GLU A O 1
ATOM 2623 N N . ASN A 1 351 ? 5.137 -20.266 0.528 1 98.75 351 ASN A N 1
ATOM 2624 C CA . ASN A 1 351 ? 5.508 -20.844 -0.761 1 98.75 351 ASN A CA 1
ATOM 2625 C C . ASN A 1 351 ? 6.086 -19.781 -1.698 1 98.75 351 ASN A C 1
ATOM 2627 O O . ASN A 1 351 ? 7 -20.078 -2.473 1 98.75 351 ASN A O 1
ATOM 2631 N N . GLY A 1 352 ? 5.453 -18.578 -1.621 1 98.81 352 GLY A N 1
ATOM 2632 C CA . GLY A 1 352 ? 6.023 -17.5 -2.41 1 98.81 352 GLY A CA 1
ATOM 2633 C C . GLY A 1 352 ? 7.484 -17.234 -2.105 1 98.81 352 GLY A C 1
ATOM 2634 O O . GLY A 1 352 ? 8.305 -17.141 -3.02 1 98.81 352 GLY A O 1
ATOM 2635 N N . ALA A 1 353 ? 7.828 -17.188 -0.865 1 98.81 353 ALA A N 1
ATOM 2636 C CA . ALA A 1 353 ? 9.211 -16.969 -0.453 1 98.81 353 ALA A CA 1
ATOM 2637 C C . ALA A 1 353 ? 10.102 -18.141 -0.826 1 98.81 353 ALA A C 1
ATOM 2639 O O . ALA A 1 353 ? 11.203 -17.953 -1.348 1 98.81 353 ALA A O 1
ATOM 2640 N N . LYS A 1 354 ? 9.617 -19.359 -0.681 1 98.56 354 LYS A N 1
ATOM 2641 C CA . LYS A 1 354 ? 10.375 -20.578 -0.989 1 98.56 354 LYS A CA 1
ATOM 2642 C C . LYS A 1 354 ? 10.672 -20.672 -2.482 1 98.56 354 LYS A C 1
ATOM 2644 O O . LYS A 1 354 ? 11.641 -21.312 -2.887 1 98.56 354 LYS A O 1
ATOM 2649 N N . SER A 1 355 ? 9.859 -20.016 -3.25 1 98.69 355 SER A N 1
ATOM 2650 C CA . SER A 1 355 ? 9.875 -20.266 -4.688 1 98.69 355 SER A CA 1
ATOM 2651 C C . SER A 1 355 ? 10.836 -19.328 -5.402 1 98.69 355 SER A C 1
ATOM 2653 O O . SER A 1 355 ? 11.227 -19.578 -6.543 1 98.69 355 SER A O 1
ATOM 2655 N N . MET A 1 356 ? 11.195 -18.25 -4.812 1 98.75 356 MET A N 1
ATOM 2656 C CA . MET A 1 356 ? 12.023 -17.281 -5.523 1 98.75 356 MET A CA 1
ATOM 2657 C C . MET A 1 356 ? 13.492 -17.656 -5.465 1 98.75 356 MET A C 1
ATOM 2659 O O . MET A 1 356 ? 14 -18.031 -4.402 1 98.75 356 MET A O 1
ATOM 2663 N N . ALA A 1 357 ? 14.203 -17.594 -6.562 1 98.88 357 ALA A N 1
ATOM 2664 C CA . ALA A 1 357 ? 15.625 -17.906 -6.656 1 98.88 357 ALA A CA 1
ATOM 2665 C C . ALA A 1 357 ? 16.469 -16.656 -6.523 1 98.88 357 ALA A C 1
ATOM 2667 O O . ALA A 1 357 ? 16.188 -15.641 -7.168 1 98.88 357 ALA A O 1
ATOM 2668 N N . LEU A 1 358 ? 17.438 -16.672 -5.625 1 98.88 358 LEU A N 1
ATOM 2669 C CA . LEU A 1 358 ? 18.484 -15.672 -5.617 1 98.88 358 LEU A CA 1
ATOM 2670 C C . LEU A 1 358 ? 19.531 -15.969 -6.684 1 98.88 358 LEU A C 1
ATOM 2672 O O . LEU A 1 358 ? 20.25 -16.969 -6.59 1 98.88 358 LEU A O 1
ATOM 2676 N N . LEU A 1 359 ? 19.609 -15.133 -7.688 1 98.88 359 LEU A N 1
ATOM 2677 C CA . LEU A 1 359 ? 20.484 -15.43 -8.812 1 98.88 359 LEU A CA 1
ATOM 2678 C C . LEU A 1 359 ? 21.875 -14.844 -8.594 1 98.88 359 LEU A C 1
ATOM 2680 O O . LEU A 1 359 ? 22.859 -15.406 -9.055 1 98.88 359 LEU A O 1
ATOM 2684 N N . LYS A 1 360 ? 21.891 -13.711 -8.008 1 98.75 360 LYS A N 1
ATOM 2685 C CA . LYS A 1 360 ? 23.094 -12.93 -7.754 1 98.75 360 LYS A CA 1
ATOM 2686 C C . LYS A 1 360 ? 23.016 -12.211 -6.41 1 98.75 360 LYS A C 1
ATOM 2688 O O . LYS A 1 360 ? 21.953 -11.711 -6.027 1 98.75 360 LYS A O 1
ATOM 2693 N N . ASN A 1 361 ? 24.078 -12.234 -5.699 1 98.69 361 ASN A N 1
ATOM 2694 C CA . ASN A 1 361 ? 24.188 -11.469 -4.465 1 98.69 361 ASN A CA 1
ATOM 2695 C C . ASN A 1 361 ? 25.641 -11.148 -4.125 1 98.69 361 ASN A C 1
ATOM 2697 O O . ASN A 1 361 ? 26.422 -12.047 -3.816 1 98.69 361 ASN A O 1
ATOM 2701 N N . GLU A 1 362 ? 26.016 -9.953 -4.207 1 98 362 GLU A N 1
ATOM 2702 C CA . GLU A 1 362 ? 27.375 -9.523 -3.891 1 98 362 GLU A CA 1
ATOM 2703 C C . GLU A 1 362 ? 27.469 -9.016 -2.457 1 98 362 GLU A C 1
ATOM 2705 O O . GLU A 1 362 ? 28.156 -8.023 -2.189 1 98 362 GLU A O 1
ATOM 2710 N N . GLY A 1 363 ? 26.609 -9.57 -1.618 1 96.5 363 GLY A N 1
ATOM 2711 C CA . GLY A 1 363 ? 26.703 -9.305 -0.191 1 96.5 363 GLY A CA 1
ATOM 2712 C C . GLY A 1 363 ? 25.719 -8.258 0.289 1 96.5 363 GLY A C 1
ATOM 2713 O O . GLY A 1 363 ? 25.609 -8.016 1.491 1 96.5 363 GLY A O 1
ATOM 2714 N N . VAL A 1 364 ? 24.969 -7.68 -0.623 1 97.75 364 VAL A N 1
ATOM 2715 C CA . VAL A 1 364 ? 24.094 -6.574 -0.252 1 97.75 364 VAL A CA 1
ATOM 2716 C C . VAL A 1 364 ? 22.875 -7.105 0.505 1 97.75 364 VAL A C 1
ATOM 2718 O O . VAL A 1 364 ? 22.328 -6.422 1.366 1 97.75 364 VAL A O 1
ATOM 2721 N N . LEU A 1 365 ? 22.359 -8.32 0.213 1 98.38 365 LEU A N 1
ATOM 2722 C CA . LEU A 1 365 ? 21.234 -8.945 0.909 1 98.38 365 LEU A CA 1
ATOM 2723 C C . LEU A 1 365 ? 21.734 -9.953 1.944 1 98.38 365 LEU A C 1
ATOM 2725 O O . LEU A 1 365 ? 22.781 -10.586 1.752 1 98.38 365 LEU A O 1
ATOM 2729 N N . PRO A 1 366 ? 21 -10.094 3.041 1 98.31 366 PRO A N 1
ATOM 2730 C CA . PRO A 1 366 ? 19.719 -9.453 3.35 1 98.31 366 PRO A CA 1
ATOM 2731 C C . PRO A 1 366 ? 19.875 -8.008 3.818 1 98.31 366 PRO A C 1
ATOM 2733 O O . PRO A 1 366 ? 20.953 -7.629 4.305 1 98.31 366 PRO A O 1
ATOM 2736 N N . LEU A 1 367 ? 18.812 -7.285 3.68 1 98.44 367 LEU A N 1
ATOM 2737 C CA . LEU A 1 367 ? 18.797 -5.887 4.094 1 98.44 367 LEU A CA 1
ATOM 2738 C C . LEU A 1 367 ? 18.703 -5.773 5.613 1 98.44 367 LEU A C 1
ATOM 2740 O O . LEU A 1 367 ? 18.125 -6.645 6.27 1 98.44 367 LEU A O 1
ATOM 2744 N N . SER A 1 368 ? 19.266 -4.77 6.133 1 96.75 368 SER A N 1
ATOM 2745 C CA . SER A 1 368 ? 19.172 -4.438 7.551 1 96.75 368 SER A CA 1
ATOM 2746 C C . SER A 1 368 ? 19.031 -2.932 7.758 1 96.75 368 SER A C 1
ATOM 2748 O O . SER A 1 368 ? 20.031 -2.236 7.949 1 96.75 368 SER A O 1
ATOM 2750 N N . LYS A 1 369 ? 17.891 -2.412 7.809 1 93.31 369 LYS A N 1
ATOM 2751 C CA . LYS A 1 369 ? 17.5 -1.048 8.148 1 93.31 369 LYS A CA 1
ATOM 2752 C C . LYS A 1 369 ? 18.297 -0.028 7.348 1 93.31 369 LYS A C 1
ATOM 2754 O O . LYS A 1 369 ? 18.953 0.843 7.926 1 93.31 369 LYS A O 1
ATOM 2759 N N . PRO A 1 370 ? 18.203 -0.097 6.02 1 97.31 370 PRO A N 1
ATOM 2760 C CA . PRO A 1 370 ? 18.859 0.978 5.273 1 97.31 370 PRO A CA 1
ATOM 2761 C C . PRO A 1 370 ? 18.359 2.363 5.656 1 97.31 370 PRO A C 1
ATOM 2763 O O . PRO A 1 370 ? 17.219 2.494 6.141 1 97.31 370 PRO A O 1
ATOM 2766 N N . HIS A 1 371 ? 19.266 3.4 5.527 1 96.75 371 HIS A N 1
ATOM 2767 C CA . HIS A 1 371 ? 18.797 4.754 5.805 1 96.75 371 HIS A CA 1
ATOM 2768 C C . HIS A 1 371 ? 17.734 5.188 4.789 1 96.75 371 HIS A C 1
ATOM 2770 O O . HIS A 1 371 ? 16.656 5.625 5.168 1 96.75 371 HIS A O 1
ATOM 2776 N N . VAL A 1 372 ? 18.094 5.066 3.479 1 96.44 372 VAL A N 1
ATOM 2777 C CA . VAL A 1 372 ? 17.203 5.453 2.391 1 96.44 372 VAL A CA 1
ATOM 2778 C C . VAL A 1 372 ? 17.062 4.297 1.403 1 96.44 372 VAL A C 1
ATOM 2780 O O . VAL A 1 372 ? 18.062 3.746 0.935 1 96.44 372 VAL A O 1
ATOM 2783 N N . MET A 1 373 ? 15.875 3.875 1.148 1 98.25 373 MET A N 1
ATOM 2784 C CA . MET A 1 373 ? 15.539 2.865 0.148 1 98.25 373 MET A CA 1
ATOM 2785 C C . MET A 1 373 ? 14.648 3.455 -0.941 1 98.25 373 MET A C 1
ATOM 2787 O O . MET A 1 373 ? 13.648 4.109 -0.645 1 98.25 373 MET A O 1
ATOM 2791 N N . SER A 1 374 ? 14.992 3.324 -2.195 1 98 374 SER A N 1
ATOM 2792 C CA . SER A 1 374 ? 14.172 3.748 -3.326 1 98 374 SER A CA 1
ATOM 2793 C C . SER A 1 374 ? 13.656 2.549 -4.117 1 98 374 SER A C 1
ATOM 2795 O O . SER A 1 374 ? 14.406 1.606 -4.379 1 98 374 SER A O 1
ATOM 2797 N N . ILE A 1 375 ? 12.406 2.549 -4.41 1 98.56 375 ILE A N 1
ATOM 2798 C CA . ILE A 1 375 ? 11.766 1.465 -5.148 1 98.56 375 ILE A CA 1
ATOM 2799 C C . ILE A 1 375 ? 11.32 1.968 -6.52 1 98.56 375 ILE A C 1
ATOM 2801 O O . ILE A 1 375 ? 10.812 3.086 -6.645 1 98.56 375 ILE A O 1
ATOM 2805 N N . PHE A 1 376 ? 11.523 1.165 -7.527 1 98.5 376 PHE A N 1
ATOM 2806 C CA . PHE A 1 376 ? 11.266 1.588 -8.898 1 98.5 376 PHE A CA 1
ATOM 2807 C C . PHE A 1 376 ? 10.484 0.517 -9.656 1 98.5 376 PHE A C 1
ATOM 2809 O O . PHE A 1 376 ? 10.656 -0.677 -9.406 1 98.5 376 PHE A O 1
ATOM 2816 N N . GLY A 1 377 ? 9.609 0.981 -10.617 1 98.19 377 GLY A N 1
ATOM 2817 C CA . GLY A 1 377 ? 8.969 0.11 -11.586 1 98.19 377 GLY A CA 1
ATOM 2818 C C . GLY A 1 377 ? 7.488 -0.097 -11.305 1 98.19 377 GLY A C 1
ATOM 2819 O O . GLY A 1 377 ? 7.07 -0.172 -10.148 1 98.19 377 GLY A O 1
ATOM 2820 N N . ALA A 1 378 ? 6.734 -0.311 -12.398 1 96.19 378 ALA A N 1
ATOM 2821 C CA . ALA A 1 378 ? 5.297 -0.556 -12.289 1 96.19 378 ALA A CA 1
ATOM 2822 C C . ALA A 1 378 ? 5.02 -1.813 -11.469 1 96.19 378 ALA A C 1
ATOM 2824 O O . ALA A 1 378 ? 4.027 -1.879 -10.734 1 96.19 378 ALA A O 1
ATOM 2825 N N . HIS A 1 379 ? 5.934 -2.773 -11.562 1 97.5 379 HIS A N 1
ATOM 2826 C CA . HIS A 1 379 ? 5.762 -4.074 -10.922 1 97.5 379 HIS A CA 1
ATOM 2827 C C . HIS A 1 379 ? 5.879 -3.969 -9.406 1 97.5 379 HIS A C 1
ATOM 2829 O O . HIS A 1 379 ? 5.582 -4.926 -8.688 1 97.5 379 HIS A O 1
ATOM 2835 N N . ALA A 1 380 ? 6.266 -2.783 -8.891 1 98.56 380 ALA A N 1
ATOM 2836 C CA . ALA A 1 380 ? 6.387 -2.605 -7.449 1 98.56 380 ALA A CA 1
ATOM 2837 C C . ALA A 1 380 ? 5.023 -2.33 -6.816 1 98.56 380 ALA A C 1
ATOM 2839 O O . ALA A 1 380 ? 4.801 -2.643 -5.645 1 98.56 380 ALA A O 1
ATOM 2840 N N . GLY A 1 381 ? 4.172 -1.745 -7.555 1 97.81 381 GLY A N 1
ATOM 2841 C CA . GLY A 1 381 ? 2.941 -1.237 -6.969 1 97.81 381 GLY A CA 1
ATOM 2842 C C . GLY A 1 381 ? 1.693 -1.825 -7.602 1 97.81 381 GLY A C 1
ATOM 2843 O O . GLY A 1 381 ? 1.779 -2.736 -8.43 1 97.81 381 GLY A O 1
ATOM 2844 N N . PRO A 1 382 ? 0.506 -1.328 -7.168 1 96 382 PRO A N 1
ATOM 2845 C CA . PRO A 1 382 ? -0.768 -1.82 -7.695 1 96 382 PRO A CA 1
ATOM 2846 C C . PRO A 1 382 ? -1.072 -1.285 -9.094 1 96 382 PRO A C 1
ATOM 2848 O O . PRO A 1 382 ? -0.611 -0.201 -9.461 1 96 382 PRO A O 1
ATOM 2851 N N . ILE A 1 383 ? -1.877 -2.021 -9.82 1 92.19 383 ILE A N 1
ATOM 2852 C CA . ILE A 1 383 ? -2.486 -1.479 -11.023 1 92.19 383 ILE A CA 1
ATOM 2853 C C . ILE A 1 383 ? -3.5 -0.399 -10.656 1 92.19 383 ILE A C 1
ATOM 2855 O O . ILE A 1 383 ? -3.982 -0.356 -9.523 1 92.19 383 ILE A O 1
ATOM 2859 N N . MET A 1 384 ? -3.836 0.527 -11.57 1 92.25 384 MET A N 1
ATOM 2860 C CA . MET A 1 384 ? -4.719 1.658 -11.297 1 92.25 384 MET A CA 1
ATOM 2861 C C . MET A 1 384 ? -6.129 1.18 -10.961 1 92.25 384 MET A C 1
ATOM 2863 O O . MET A 1 384 ? -6.801 1.767 -10.117 1 92.25 384 MET A O 1
ATOM 2867 N N . GLY A 1 385 ? -6.625 0.168 -11.648 1 92.56 385 GLY A N 1
ATOM 2868 C CA . GLY A 1 385 ? -7.895 -0.495 -11.391 1 92.56 385 GLY A CA 1
ATOM 2869 C C . GLY A 1 385 ? -7.758 -1.996 -11.211 1 92.56 385 GLY A C 1
ATOM 2870 O O . GLY A 1 385 ? -7.316 -2.697 -12.125 1 92.56 385 GLY A O 1
ATOM 2871 N N . GLY A 1 386 ? -7.988 -2.508 -9.953 1 90.94 386 GLY A N 1
ATOM 2872 C CA . GLY A 1 386 ? -7.852 -3.932 -9.688 1 90.94 386 GLY A CA 1
ATOM 2873 C C . GLY A 1 386 ? -8.383 -4.336 -8.328 1 90.94 386 GLY A C 1
ATOM 2874 O O . GLY A 1 386 ? -9.109 -3.576 -7.684 1 90.94 386 GLY A O 1
ATOM 2875 N N . PRO A 1 387 ? -8.242 -5.512 -7.91 1 90.19 387 PRO A N 1
ATOM 2876 C CA . PRO A 1 387 ? -7.621 -6.621 -8.641 1 90.19 387 PRO A CA 1
ATOM 2877 C C . PRO A 1 387 ? -8.602 -7.359 -9.547 1 90.19 387 PRO A C 1
ATOM 2879 O O . PRO A 1 387 ? -9.742 -6.91 -9.719 1 90.19 387 PRO A O 1
ATOM 2882 N N . ASN A 1 388 ? -8.18 -8.562 -10.156 1 87.19 388 ASN A N 1
ATOM 2883 C CA . ASN A 1 388 ? -8.969 -9.539 -10.898 1 87.19 388 ASN A CA 1
ATOM 2884 C C . ASN A 1 388 ? -9.453 -8.977 -12.227 1 87.19 388 ASN A C 1
ATOM 2886 O O . ASN A 1 388 ? -10.5 -9.383 -12.734 1 87.19 388 ASN A O 1
ATOM 2890 N N . SER A 1 389 ? -8.711 -7.922 -12.68 1 76.44 389 SER A N 1
ATOM 2891 C CA . SER A 1 389 ? -9.031 -7.445 -14.023 1 76.44 389 SER A CA 1
ATOM 2892 C C . SER A 1 389 ? -8.641 -8.477 -15.078 1 76.44 389 SER A C 1
ATOM 2894 O O . SER A 1 389 ? -7.629 -9.164 -14.938 1 76.44 389 SER A O 1
ATOM 2896 N N . ASN A 1 390 ? -9.555 -8.734 -15.977 1 69.75 390 ASN A N 1
ATOM 2897 C CA . ASN A 1 390 ? -9.219 -9.648 -17.062 1 69.75 390 ASN A CA 1
ATOM 2898 C C . ASN A 1 390 ? -8.078 -9.117 -17.906 1 69.75 390 ASN A C 1
ATOM 2900 O O . ASN A 1 390 ? -8.266 -8.195 -18.719 1 69.75 390 ASN A O 1
ATOM 2904 N N . VAL A 1 391 ? -6.91 -9.594 -17.609 1 64.31 391 VAL A N 1
ATOM 2905 C CA . VAL A 1 391 ? -5.707 -9.125 -18.297 1 64.31 391 VAL A CA 1
ATOM 2906 C C . VAL A 1 391 ? -5.734 -9.578 -19.766 1 64.31 391 VAL A C 1
ATOM 2908 O O . VAL A 1 391 ? -5.867 -10.773 -20.047 1 64.31 391 VAL A O 1
ATOM 2911 N N . ASP A 1 392 ? -5.953 -8.633 -20.641 1 61.41 392 ASP A N 1
ATOM 2912 C CA . ASP A 1 392 ? -5.867 -8.945 -22.062 1 61.41 392 ASP A CA 1
ATOM 2913 C C . ASP A 1 392 ? -4.414 -9.039 -22.516 1 61.41 392 ASP A C 1
ATOM 2915 O O . ASP A 1 392 ? -3.705 -8.031 -22.547 1 61.41 392 ASP A O 1
ATOM 2919 N N . VAL A 1 393 ? -4.027 -10.289 -22.672 1 60.59 393 VAL A N 1
ATOM 2920 C CA . VAL A 1 393 ? -2.639 -10.453 -23.094 1 60.59 393 VAL A CA 1
ATOM 2921 C C . VAL A 1 393 ? -2.559 -10.422 -24.625 1 60.59 393 VAL A C 1
ATOM 2923 O O . VAL A 1 393 ? -1.467 -10.469 -25.188 1 60.59 393 VAL A O 1
ATOM 2926 N N . MET A 1 394 ? -3.898 -10.305 -25.141 1 54.72 394 MET A N 1
ATOM 2927 C CA . MET A 1 394 ? -3.85 -10.281 -26.594 1 54.72 394 MET A CA 1
ATOM 2928 C C . MET A 1 394 ? -3.17 -9.008 -27.094 1 54.72 394 MET A C 1
ATOM 2930 O O . MET A 1 394 ? -3.656 -7.902 -26.859 1 54.72 394 MET A O 1
ATOM 2934 N N . GLY A 1 395 ? -2.191 -9 -27.641 1 50.03 395 GLY A N 1
ATOM 2935 C CA . GLY A 1 395 ? -1.48 -7.82 -28.109 1 50.03 395 GLY A CA 1
ATOM 2936 C C . GLY A 1 395 ? -0.77 -7.062 -27 1 50.03 395 GLY A C 1
ATOM 2937 O O . GLY A 1 395 ? -0.215 -5.988 -27.234 1 50.03 395 GLY A O 1
ATOM 2938 N N . SER A 1 396 ? -1.051 -7.223 -25.797 1 52.34 396 SER A N 1
ATOM 2939 C CA . SER A 1 396 ? -0.628 -6.445 -24.641 1 52.34 396 SER A CA 1
ATOM 2940 C C . SER A 1 396 ? 0.807 -6.777 -24.25 1 52.34 396 SER A C 1
ATOM 2942 O O . SER A 1 396 ? 1.385 -6.121 -23.375 1 52.34 396 SER A O 1
ATOM 2944 N N . GLY A 1 397 ? 1.264 -7.875 -24.875 1 56.31 397 GLY A N 1
ATOM 2945 C CA . GLY A 1 397 ? 2.664 -8.055 -24.531 1 56.31 397 GLY A CA 1
ATOM 2946 C C . GLY A 1 397 ? 3.479 -6.781 -24.656 1 56.31 397 GLY A C 1
ATOM 2947 O O . GLY A 1 397 ? 3.02 -5.805 -25.266 1 56.31 397 GLY A O 1
ATOM 2948 N N . PRO A 1 398 ? 4.109 -6.227 -23.531 1 71.94 398 PRO A N 1
ATOM 2949 C CA . PRO A 1 398 ? 5.035 -7.242 -23.031 1 71.94 398 PRO A CA 1
ATOM 2950 C C . PRO A 1 398 ? 5.215 -7.168 -21.516 1 71.94 398 PRO A C 1
ATOM 2952 O O . PRO A 1 398 ? 5.805 -8.07 -20.922 1 71.94 398 PRO A O 1
ATOM 2955 N N . THR A 1 399 ? 4.504 -6.051 -20.938 1 79.06 399 THR A N 1
ATOM 2956 C CA . THR A 1 399 ? 4.664 -5.875 -19.5 1 79.06 399 THR A CA 1
ATOM 2957 C C . THR A 1 399 ? 3.33 -5.535 -18.844 1 79.06 399 THR A C 1
ATOM 2959 O O . THR A 1 399 ? 2.383 -5.133 -19.531 1 79.06 399 THR A O 1
ATOM 2962 N N . TYR A 1 400 ? 3.115 -5.844 -17.625 1 86.81 400 TYR A N 1
ATOM 2963 C CA . TYR A 1 400 ? 1.963 -5.52 -16.797 1 86.81 400 TYR A CA 1
ATOM 2964 C C . TYR A 1 400 ? 2.217 -4.254 -15.984 1 86.81 400 TYR A C 1
ATOM 2966 O O . TYR A 1 400 ? 3.24 -4.141 -15.305 1 86.81 400 TYR A O 1
ATOM 2974 N N . GLN A 1 401 ? 1.361 -3.27 -16.047 1 88.25 401 GLN A N 1
ATOM 2975 C CA . GLN A 1 401 ? 1.556 -1.996 -15.367 1 88.25 401 GLN A CA 1
ATOM 2976 C C . GLN A 1 401 ? 0.984 -2.039 -13.953 1 88.25 401 GLN A C 1
ATOM 2978 O O . GLN A 1 401 ? 0.162 -1.196 -13.578 1 88.25 401 GLN A O 1
ATOM 2983 N N . GLY A 1 402 ? 1.368 -2.875 -13.188 1 93.5 402 GLY A N 1
ATOM 2984 C CA . GLY A 1 402 ? 1.06 -3.25 -11.82 1 93.5 402 GLY A CA 1
ATOM 2985 C C . GLY A 1 402 ? 1.809 -4.484 -11.359 1 93.5 402 GLY A C 1
ATOM 2986 O O . GLY A 1 402 ? 2.594 -5.062 -12.117 1 93.5 402 GLY A O 1
ATOM 2987 N N . HIS A 1 403 ? 1.638 -4.875 -10.148 1 96.44 403 HIS A N 1
ATOM 2988 C CA . HIS A 1 403 ? 2.314 -6.066 -9.656 1 96.44 403 HIS A CA 1
ATOM 2989 C C . HIS A 1 403 ? 1.706 -7.332 -10.242 1 96.44 403 HIS A C 1
ATOM 2991 O O . HIS A 1 403 ? 0.52 -7.605 -10.047 1 96.44 403 HIS A O 1
ATOM 2997 N N . LEU A 1 404 ? 2.457 -8.062 -10.969 1 94.56 404 LEU A N 1
ATOM 2998 C CA . LEU A 1 404 ? 2.021 -9.305 -11.602 1 94.56 404 LEU A CA 1
ATOM 2999 C C . LEU A 1 404 ? 2.045 -10.461 -10.602 1 94.56 404 LEU A C 1
ATOM 3001 O O . LEU A 1 404 ? 3.105 -11.016 -10.312 1 94.56 404 LEU A O 1
ATOM 3005 N N . ALA A 1 405 ? 0.785 -10.852 -10.172 1 95.44 405 ALA A N 1
ATOM 3006 C CA . ALA A 1 405 ? 0.686 -11.891 -9.148 1 95.44 405 ALA A CA 1
ATOM 3007 C C . ALA A 1 405 ? -0.273 -13 -9.578 1 95.44 405 ALA A C 1
ATOM 3009 O O . ALA A 1 405 ? -0.463 -13.977 -8.852 1 95.44 405 ALA A O 1
ATOM 3010 N N . THR A 1 406 ? -0.865 -12.875 -10.734 1 92.19 406 THR A N 1
ATOM 3011 C CA . THR A 1 406 ? -1.814 -13.844 -11.266 1 92.19 406 THR A CA 1
ATOM 3012 C C . THR A 1 406 ? -1.595 -14.039 -12.766 1 92.19 406 THR A C 1
ATOM 3014 O O . THR A 1 406 ? -1.02 -13.18 -13.43 1 92.19 406 THR A O 1
ATOM 3017 N N . GLY A 1 407 ? -2.047 -15.195 -13.18 1 88.38 407 GLY A N 1
ATOM 3018 C CA . GLY A 1 407 ? -2.014 -15.445 -14.617 1 88.38 407 GLY A CA 1
ATOM 3019 C C . GLY A 1 407 ? -3.217 -14.875 -15.344 1 88.38 407 GLY A C 1
ATOM 3020 O O . GLY A 1 407 ? -3.857 -13.938 -14.867 1 88.38 407 GLY A O 1
ATOM 3021 N N . SER A 1 408 ? -3.449 -15.312 -16.609 1 83.94 408 SER A N 1
ATOM 3022 C CA . SER A 1 408 ? -4.582 -14.906 -17.422 1 83.94 408 SER A CA 1
ATOM 3023 C C . SER A 1 408 ? -5.398 -16.109 -17.875 1 83.94 408 SER A C 1
ATOM 3025 O O . SER A 1 408 ? -4.934 -17.25 -17.797 1 83.94 408 SER A O 1
ATOM 3027 N N . GLY A 1 409 ? -6.605 -15.867 -18.25 1 83.06 409 GLY A N 1
ATOM 3028 C CA . GLY A 1 409 ? -7.453 -16.953 -18.719 1 83.06 409 GLY A CA 1
ATOM 3029 C C . GLY A 1 409 ? -7.645 -18.047 -17.688 1 83.06 409 GLY A C 1
ATOM 3030 O O . GLY A 1 409 ? -8.016 -17.781 -16.547 1 83.06 409 GLY A O 1
ATOM 3031 N N . SER A 1 410 ? -7.262 -19.219 -18.062 1 83 410 SER A N 1
ATOM 3032 C CA . SER A 1 410 ? -7.441 -20.375 -17.188 1 83 410 SER A CA 1
ATOM 3033 C C . SER A 1 410 ? -6.469 -20.328 -16.016 1 83 410 SER A C 1
ATOM 3035 O O . SER A 1 410 ? -6.645 -21.047 -15.031 1 83 410 SER A O 1
ATOM 3037 N N . GLY A 1 411 ? -5.461 -19.5 -16.109 1 85.44 411 GLY A N 1
ATOM 3038 C CA . GLY A 1 411 ? -4.488 -19.375 -15.039 1 85.44 411 GLY A CA 1
ATOM 3039 C C . GLY A 1 411 ? -4.781 -18.219 -14.102 1 85.44 411 GLY A C 1
ATOM 3040 O O . GLY A 1 411 ? -4.004 -17.938 -13.188 1 85.44 411 GLY A O 1
ATOM 3041 N N . MET A 1 412 ? -5.922 -17.625 -14.297 1 88.12 412 MET A N 1
ATOM 3042 C CA . MET A 1 412 ? -6.262 -16.453 -13.492 1 88.12 412 MET A CA 1
ATOM 3043 C C . MET A 1 412 ? -6.73 -16.875 -12.102 1 88.12 412 MET A C 1
ATOM 3045 O O . MET A 1 412 ? -7.473 -17.844 -11.961 1 88.12 412 MET A O 1
ATOM 3049 N N . ALA A 1 413 ? -6.355 -16.109 -11.109 1 91.19 413 ALA A N 1
ATOM 3050 C CA . ALA A 1 413 ? -6.793 -16.328 -9.734 1 91.19 413 ALA A CA 1
ATOM 3051 C C . ALA A 1 413 ? -7.93 -15.383 -9.359 1 91.19 413 ALA A C 1
ATOM 3053 O O . ALA A 1 413 ? -8.203 -14.414 -10.086 1 91.19 413 ALA A O 1
ATOM 3054 N N . SER A 1 414 ? -8.617 -15.727 -8.32 1 93.56 414 SER A N 1
ATOM 3055 C CA . SER A 1 414 ? -9.578 -14.836 -7.68 1 93.56 414 SER A CA 1
ATOM 3056 C C . SER A 1 414 ? -8.984 -14.203 -6.426 1 93.56 414 SER A C 1
ATOM 3058 O O . SER A 1 414 ? -9.047 -14.781 -5.34 1 93.56 414 SER A O 1
ATOM 3060 N N . MET A 1 415 ? -8.523 -13.023 -6.559 1 95.38 415 MET A N 1
ATOM 3061 C CA . MET A 1 415 ? -7.82 -12.375 -5.457 1 95.38 415 MET A CA 1
ATOM 3062 C C . MET A 1 415 ? -8.805 -11.695 -4.508 1 95.38 415 MET A C 1
ATOM 3064 O O . MET A 1 415 ? -9.547 -10.805 -4.914 1 95.38 415 MET A O 1
ATOM 3068 N N . PRO A 1 416 ? -8.797 -12.102 -3.193 1 96.88 416 PRO A N 1
ATOM 3069 C CA . PRO A 1 416 ? -9.562 -11.297 -2.236 1 96.88 416 PRO A CA 1
ATOM 3070 C C . PRO A 1 416 ? -8.906 -9.953 -1.942 1 96.88 416 PRO A C 1
ATOM 3072 O O . PRO A 1 416 ? -9.602 -8.977 -1.635 1 96.88 416 PRO A O 1
ATOM 3075 N N . TYR A 1 417 ? -7.613 -9.945 -1.94 1 97.44 417 TYR A N 1
ATOM 3076 C CA . TYR A 1 417 ? -6.727 -8.789 -1.835 1 97.44 417 TYR A CA 1
ATOM 3077 C C . TYR A 1 417 ? -5.367 -9.094 -2.461 1 97.44 417 TYR A C 1
ATOM 3079 O O . TYR A 1 417 ? -5.09 -10.234 -2.834 1 97.44 417 TYR A O 1
ATOM 3087 N N . LEU A 1 418 ? -4.566 -8.094 -2.664 1 98.12 418 LEU A N 1
ATOM 3088 C CA . LEU A 1 418 ? -3.197 -8.273 -3.135 1 98.12 418 LEU A CA 1
ATOM 3089 C C . LEU A 1 418 ? -2.229 -7.406 -2.336 1 98.12 418 LEU A C 1
ATOM 3091 O O . LEU A 1 418 ? -2.383 -6.188 -2.277 1 98.12 418 LEU A O 1
ATOM 3095 N N . ILE A 1 419 ? -1.271 -8.031 -1.657 1 98.69 419 ILE A N 1
ATOM 3096 C CA . ILE A 1 419 ? -0.151 -7.309 -1.067 1 98.69 419 ILE A CA 1
ATOM 3097 C C . ILE A 1 419 ? 0.95 -7.121 -2.109 1 98.69 419 ILE A C 1
ATOM 3099 O O . ILE A 1 419 ? 1.573 -8.094 -2.541 1 98.69 419 ILE A O 1
ATOM 3103 N N . THR A 1 420 ? 1.193 -5.895 -2.572 1 98.69 420 THR A N 1
ATOM 3104 C CA . THR A 1 420 ? 2.26 -5.602 -3.523 1 98.69 420 THR A CA 1
ATOM 3105 C C . THR A 1 420 ? 3.584 -5.379 -2.799 1 98.69 420 THR A C 1
ATOM 3107 O O . THR A 1 420 ? 3.609 -5.223 -1.575 1 98.69 420 THR A O 1
ATOM 3110 N N . PRO A 1 421 ? 4.707 -5.402 -3.531 1 98.88 421 PRO A N 1
ATOM 3111 C CA . PRO A 1 421 ? 5.98 -5.043 -2.902 1 98.88 421 PRO A CA 1
ATOM 3112 C C . PRO A 1 421 ? 5.965 -3.643 -2.295 1 98.88 421 PRO A C 1
ATOM 3114 O O . PRO A 1 421 ? 6.5 -3.434 -1.204 1 98.88 421 PRO A O 1
ATOM 3117 N N . TYR A 1 422 ? 5.32 -2.74 -2.979 1 98.75 422 TYR A N 1
ATOM 3118 C CA . TYR A 1 422 ? 5.18 -1.393 -2.441 1 98.75 422 TYR A CA 1
ATOM 3119 C C . TYR A 1 422 ? 4.488 -1.416 -1.084 1 98.75 422 TYR A C 1
ATOM 3121 O O . TYR A 1 422 ? 4.941 -0.768 -0.137 1 98.75 422 TYR A O 1
ATOM 3129 N N . ASP A 1 423 ? 3.377 -2.109 -0.966 1 98.44 423 ASP A N 1
ATOM 3130 C CA . ASP A 1 423 ? 2.641 -2.225 0.289 1 98.44 423 ASP A CA 1
ATOM 3131 C C . ASP A 1 423 ? 3.537 -2.76 1.403 1 98.44 423 ASP A C 1
ATOM 3133 O O . ASP A 1 423 ? 3.617 -2.166 2.48 1 98.44 423 ASP A O 1
ATOM 3137 N N . ALA A 1 424 ? 4.16 -3.898 1.112 1 98.75 424 ALA A N 1
ATOM 3138 C CA . ALA A 1 424 ? 4.941 -4.613 2.121 1 98.75 424 ALA A CA 1
ATOM 3139 C C . ALA A 1 424 ? 6.16 -3.799 2.547 1 98.75 424 ALA A C 1
ATOM 3141 O O . ALA A 1 424 ? 6.52 -3.775 3.727 1 98.75 424 ALA A O 1
ATOM 3142 N N . LEU A 1 425 ? 6.836 -3.139 1.619 1 98.81 425 LEU A N 1
ATOM 3143 C CA . LEU A 1 425 ? 8.023 -2.346 1.911 1 98.81 425 LEU A CA 1
ATOM 3144 C C . LEU A 1 425 ? 7.66 -1.075 2.67 1 98.81 425 LEU A C 1
ATOM 3146 O O . LEU A 1 425 ? 8.43 -0.608 3.514 1 98.81 425 LEU A O 1
ATOM 3150 N N . THR A 1 426 ? 6.504 -0.443 2.334 1 98.62 426 THR A N 1
ATOM 3151 C CA . THR A 1 426 ? 6.027 0.709 3.09 1 98.62 426 THR A CA 1
ATOM 3152 C C . THR A 1 426 ? 5.801 0.341 4.555 1 98.62 426 THR A C 1
ATOM 3154 O O . THR A 1 426 ? 6.211 1.075 5.453 1 98.62 426 THR A O 1
ATOM 3157 N N . ASN A 1 427 ? 5.164 -0.802 4.809 1 97.94 427 ASN A N 1
ATOM 3158 C CA . ASN A 1 427 ? 4.961 -1.284 6.168 1 97.94 427 ASN A CA 1
ATOM 3159 C C . ASN A 1 427 ? 6.289 -1.534 6.879 1 97.94 427 ASN A C 1
ATOM 3161 O O . ASN A 1 427 ? 6.445 -1.198 8.055 1 97.94 427 ASN A O 1
ATOM 3165 N N . LYS A 1 428 ? 7.227 -2.145 6.141 1 98.19 428 LYS A N 1
ATOM 3166 C CA . LYS A 1 428 ? 8.531 -2.432 6.723 1 98.19 428 LYS A CA 1
ATOM 3167 C C . LYS A 1 428 ? 9.281 -1.144 7.051 1 98.19 428 LYS A C 1
ATOM 3169 O O . LYS A 1 428 ? 9.938 -1.047 8.094 1 98.19 428 LYS A O 1
ATOM 3174 N N . ALA A 1 429 ? 9.227 -0.177 6.148 1 97.88 429 ALA A N 1
ATOM 3175 C CA . ALA A 1 429 ? 9.875 1.115 6.375 1 97.88 429 ALA A CA 1
ATOM 3176 C C . ALA A 1 429 ? 9.32 1.792 7.625 1 97.88 429 ALA A C 1
ATOM 3178 O O . ALA A 1 429 ? 10.078 2.359 8.414 1 97.88 429 ALA A O 1
ATOM 3179 N N . ALA A 1 430 ? 8.039 1.778 7.805 1 97.44 430 ALA A N 1
ATOM 3180 C CA . ALA A 1 430 ? 7.402 2.34 8.992 1 97.44 430 ALA A CA 1
ATOM 3181 C C . ALA A 1 430 ? 7.891 1.638 10.258 1 97.44 430 ALA A C 1
ATOM 3183 O O . ALA A 1 430 ? 8.016 2.264 11.312 1 97.44 430 ALA A O 1
ATOM 3184 N N . GLN A 1 431 ? 8.172 0.393 10.172 1 96.75 431 GLN A N 1
ATOM 3185 C CA . GLN A 1 431 ? 8.555 -0.418 11.32 1 96.75 431 GLN A CA 1
ATOM 3186 C C . GLN A 1 431 ? 10.023 -0.196 11.695 1 96.75 431 GLN A C 1
ATOM 3188 O O . GLN A 1 431 ? 10.367 -0.162 12.875 1 96.75 431 GLN A O 1
ATOM 3193 N N . ASP A 1 432 ? 10.914 -0.039 10.672 1 96.69 432 ASP A N 1
ATOM 3194 C CA . ASP A 1 432 ? 12.328 -0.111 11.016 1 96.69 432 ASP A CA 1
ATOM 3195 C C . ASP A 1 432 ? 13.008 1.25 10.852 1 96.69 432 ASP A C 1
ATOM 3197 O O . ASP A 1 432 ? 14.195 1.393 11.125 1 96.69 432 ASP A O 1
ATOM 3201 N N . GLY A 1 433 ? 12.281 2.232 10.43 1 96 433 GLY A N 1
ATOM 3202 C CA . GLY A 1 433 ? 12.789 3.594 10.398 1 96 433 GLY A CA 1
ATOM 3203 C C . GLY A 1 433 ? 13.43 3.959 9.078 1 96 433 GLY A C 1
ATOM 3204 O O . GLY A 1 433 ? 14.016 5.035 8.938 1 96 433 GLY A O 1
ATOM 3205 N N . THR A 1 434 ? 13.305 3.107 8.039 1 97.62 434 THR A N 1
ATOM 3206 C CA . THR A 1 434 ? 13.828 3.363 6.699 1 97.62 434 THR A CA 1
ATOM 3207 C C . THR A 1 434 ? 13.055 4.484 6.02 1 97.62 434 THR A C 1
ATOM 3209 O O . THR A 1 434 ? 11.828 4.551 6.125 1 97.62 434 THR A O 1
ATOM 3212 N N . VAL A 1 435 ? 13.789 5.473 5.387 1 97 435 VAL A N 1
ATOM 3213 C CA . VAL A 1 435 ? 13.141 6.457 4.523 1 97 435 VAL A CA 1
ATOM 3214 C C . VAL A 1 435 ? 12.852 5.84 3.16 1 97 435 VAL A C 1
ATOM 3216 O O . VAL A 1 435 ? 13.75 5.277 2.523 1 97 435 VAL A O 1
ATOM 3219 N N . LEU A 1 436 ? 11.625 5.93 2.723 1 97.62 436 LEU A N 1
ATOM 3220 C CA . LEU A 1 436 ? 11.211 5.25 1.499 1 97.62 436 LEU A CA 1
ATOM 3221 C C . LEU A 1 436 ? 10.859 6.258 0.408 1 97.62 436 LEU A C 1
ATOM 3223 O O . LEU A 1 436 ? 10.133 7.223 0.657 1 97.62 436 LEU A O 1
ATOM 3227 N N . ARG A 1 437 ? 11.367 6.055 -0.826 1 96.06 437 ARG A N 1
ATOM 3228 C CA . ARG A 1 437 ? 10.992 6.754 -2.053 1 96.06 437 ARG A CA 1
ATOM 3229 C C . ARG A 1 437 ? 10.539 5.773 -3.125 1 96.06 437 ARG A C 1
ATOM 3231 O O . ARG A 1 437 ? 10.906 4.598 -3.096 1 96.06 437 ARG A O 1
ATOM 3238 N N . TRP A 1 438 ? 9.664 6.293 -4.043 1 97.31 438 TRP A N 1
ATOM 3239 C CA . TRP A 1 438 ? 9.234 5.34 -5.059 1 97.31 438 TRP A CA 1
ATOM 3240 C C . TRP A 1 438 ? 8.938 6.043 -6.375 1 97.31 438 TRP A C 1
ATOM 3242 O O . TRP A 1 438 ? 8.594 7.227 -6.391 1 97.31 438 TRP A O 1
ATOM 3252 N N . VAL A 1 439 ? 9.141 5.391 -7.441 1 96.75 439 VAL A N 1
ATOM 3253 C CA . VAL A 1 439 ? 8.562 5.625 -8.758 1 96.75 439 VAL A CA 1
ATOM 3254 C C . VAL A 1 439 ? 7.875 4.355 -9.25 1 96.75 439 VAL A C 1
ATOM 3256 O O . VAL A 1 439 ? 8.539 3.365 -9.578 1 96.75 439 VAL A O 1
ATOM 3259 N N . LEU A 1 440 ? 6.551 4.34 -9.414 1 96.94 440 LEU A N 1
ATOM 3260 C CA . LEU A 1 440 ? 5.773 3.127 -9.648 1 96.94 440 LEU A CA 1
ATOM 3261 C C . LEU A 1 440 ? 5.336 3.035 -11.102 1 96.94 440 LEU A C 1
ATOM 3263 O O . LEU A 1 440 ? 4.184 2.701 -11.391 1 96.94 440 LEU A O 1
ATOM 3267 N N . ASN A 1 441 ? 6.27 3.33 -11.953 1 93.25 441 ASN A N 1
ATOM 3268 C CA . ASN A 1 441 ? 6.086 3.217 -13.398 1 93.25 441 ASN A CA 1
ATOM 3269 C C . ASN A 1 441 ? 7.391 2.869 -14.102 1 93.25 441 ASN A C 1
ATOM 3271 O O . ASN A 1 441 ? 8.477 3.113 -13.57 1 93.25 441 ASN A O 1
ATOM 3275 N N . ASP A 1 442 ? 7.312 2.365 -15.352 1 94.12 442 ASP A N 1
ATOM 3276 C CA . ASP A 1 442 ? 8.508 1.899 -16.047 1 94.12 442 ASP A CA 1
ATOM 3277 C C . ASP A 1 442 ? 9.125 3.016 -16.891 1 94.12 442 ASP A C 1
ATOM 3279 O O . ASP A 1 442 ? 10.281 2.914 -17.312 1 94.12 442 ASP A O 1
ATOM 3283 N N . THR A 1 443 ? 8.328 4.09 -17.25 1 91.19 443 THR A N 1
ATOM 3284 C CA . THR A 1 443 ? 8.781 5.156 -18.141 1 91.19 443 THR A CA 1
ATOM 3285 C C . THR A 1 443 ? 8.539 6.523 -17.5 1 91.19 443 THR A C 1
ATOM 3287 O O . THR A 1 443 ? 8.234 7.492 -18.203 1 91.19 443 THR A O 1
ATOM 3290 N N . TYR A 1 444 ? 8.789 6.727 -16.312 1 85.81 444 TYR A N 1
ATOM 3291 C CA . TYR A 1 444 ? 8.414 7.906 -15.539 1 85.81 444 TYR A CA 1
ATOM 3292 C C . TYR A 1 444 ? 9.219 9.125 -15.984 1 85.81 444 TYR A C 1
ATOM 3294 O O . TYR A 1 444 ? 10.438 9.047 -16.156 1 85.81 444 TYR A O 1
ATOM 3302 N N . SER A 1 445 ? 8.516 10.234 -16.266 1 76.12 445 SER A N 1
ATOM 3303 C CA . SER A 1 445 ? 9.102 11.555 -16.5 1 76.12 445 SER A CA 1
ATOM 3304 C C . SER A 1 445 ? 8.422 12.609 -15.633 1 76.12 445 SER A C 1
ATOM 3306 O O . SER A 1 445 ? 7.195 12.648 -15.539 1 76.12 445 SER A O 1
ATOM 3308 N N . SER A 1 446 ? 9.211 13.242 -14.75 1 68.12 446 SER A N 1
ATOM 3309 C CA . SER A 1 446 ? 8.625 14.227 -13.844 1 68.12 446 SER A CA 1
ATOM 3310 C C . SER A 1 446 ? 8.203 15.484 -14.594 1 68.12 446 SER A C 1
ATOM 3312 O O . SER A 1 446 ? 8.836 15.875 -15.57 1 68.12 446 SER A O 1
ATOM 3314 N N . GLY A 1 447 ? 6.898 15.984 -14.516 1 56.78 447 GLY A N 1
ATOM 3315 C CA . GLY A 1 447 ? 6.434 17.234 -15.086 1 56.78 447 GLY A CA 1
ATOM 3316 C C . GLY A 1 447 ? 6.996 18.453 -14.383 1 56.78 447 GLY A C 1
ATOM 3317 O O . GLY A 1 447 ? 6.438 19.562 -14.484 1 56.78 447 GLY A O 1
ATOM 3318 N N . GLY A 1 448 ? 8.188 18.578 -13.984 1 54.75 448 GLY A N 1
ATOM 3319 C CA . GLY A 1 448 ? 8.852 19.719 -13.383 1 54.75 448 GLY A CA 1
ATOM 3320 C C . GLY A 1 448 ? 8.359 20.031 -11.977 1 54.75 448 GLY A C 1
ATOM 3321 O O . GLY A 1 448 ? 7.203 19.734 -11.648 1 54.75 448 GLY A O 1
ATOM 3322 N N . GLY A 1 449 ? 9.07 20.234 -10.906 1 53.53 449 GLY A N 1
ATOM 3323 C CA . GLY A 1 449 ? 8.828 20.531 -9.508 1 53.53 449 GLY A CA 1
ATOM 3324 C C . GLY A 1 449 ? 8.492 21.984 -9.266 1 53.53 449 GLY A C 1
ATOM 3325 O O . GLY A 1 449 ? 8.602 22.812 -10.172 1 53.53 449 GLY A O 1
ATOM 3326 N N . SER A 1 450 ? 7.863 22.328 -8.07 1 54.75 450 SER A N 1
ATOM 3327 C CA . SER A 1 450 ? 7.555 23.672 -7.633 1 54.75 450 SER A CA 1
ATOM 3328 C C . SER A 1 450 ? 8.812 24.531 -7.535 1 54.75 450 SER A C 1
ATOM 3330 O O . SER A 1 450 ? 9.859 24.047 -7.082 1 54.75 450 SER A O 1
ATOM 3332 N N . SER A 1 451 ? 8.781 25.703 -8.047 1 50.22 451 SER A N 1
ATOM 3333 C CA . SER A 1 451 ? 9.867 26.672 -7.91 1 50.22 451 SER A CA 1
ATOM 3334 C C . SER A 1 451 ? 9.953 27.203 -6.488 1 50.22 451 SER A C 1
ATOM 3336 O O . SER A 1 451 ? 10.953 27.828 -6.113 1 50.22 451 SER A O 1
ATOM 3338 N N . LEU A 1 452 ? 9.016 26.906 -5.684 1 49.44 452 LEU A N 1
ATOM 3339 C CA . LEU A 1 452 ? 8.984 27.516 -4.363 1 49.44 452 LEU A CA 1
ATOM 3340 C C . LEU A 1 452 ? 9.906 26.781 -3.398 1 49.44 452 LEU A C 1
ATOM 3342 O O . LEU A 1 452 ? 10.422 27.391 -2.453 1 49.44 452 LEU A O 1
ATOM 3346 N N . VAL A 1 453 ? 10.008 25.531 -3.592 1 52.16 453 VAL A N 1
ATOM 3347 C CA . VAL A 1 453 ? 10.953 24.734 -2.812 1 52.16 453 VAL A CA 1
ATOM 3348 C C . VAL A 1 453 ? 12 24.109 -3.74 1 52.16 453 VAL A C 1
ATOM 3350 O O . VAL A 1 453 ? 11.672 23.266 -4.566 1 52.16 453 VAL A O 1
ATOM 3353 N N . PRO A 1 454 ? 13.109 24.859 -3.658 1 51.91 454 PRO A N 1
ATOM 3354 C CA . PRO A 1 454 ? 14.141 24.297 -4.539 1 51.91 454 PRO A CA 1
ATOM 3355 C C . PRO A 1 454 ? 14.43 22.828 -4.25 1 51.91 454 PRO A C 1
ATOM 3357 O O . PRO A 1 454 ? 14.57 22.438 -3.088 1 51.91 454 PRO A O 1
ATOM 3360 N N . SER A 1 455 ? 14.266 22.141 -5.203 1 61 455 SER A N 1
ATOM 3361 C CA . SER A 1 455 ? 14.656 20.734 -5.113 1 61 455 SER A CA 1
ATOM 3362 C C . SER A 1 455 ? 16.156 20.578 -4.945 1 61 455 SER A C 1
ATOM 3364 O O . SER A 1 455 ? 16.938 21.375 -5.492 1 61 455 SER A O 1
ATOM 3366 N N . SER A 1 456 ? 16.516 19.906 -3.846 1 61.81 456 SER A N 1
ATOM 3367 C CA . SER A 1 456 ? 17.922 19.609 -3.617 1 61.81 456 SER A CA 1
ATOM 3368 C C . SER A 1 456 ? 18.156 18.125 -3.42 1 61.81 456 SER A C 1
ATOM 3370 O O . SER A 1 456 ? 17.375 17.453 -2.744 1 61.81 456 SER A O 1
ATOM 3372 N N . THR A 1 457 ? 19.203 17.656 -4.074 1 58.66 457 THR A N 1
ATOM 3373 C CA . THR A 1 457 ? 19.562 16.266 -3.908 1 58.66 457 THR A CA 1
ATOM 3374 C C . THR A 1 457 ? 20.156 16.016 -2.521 1 58.66 457 THR A C 1
ATOM 3376 O O . THR A 1 457 ? 20.344 14.867 -2.117 1 58.66 457 THR A O 1
ATOM 3379 N N . SER A 1 458 ? 20.312 17.094 -1.837 1 67.81 458 SER A N 1
ATOM 3380 C CA . SER A 1 458 ? 20.875 16.969 -0.498 1 67.81 458 SER A CA 1
ATOM 3381 C C . SER A 1 458 ? 19.812 17.156 0.574 1 67.81 458 SER A C 1
ATOM 3383 O O . SER A 1 458 ? 20.094 17.641 1.674 1 67.81 458 SER A O 1
ATOM 3385 N N . SER A 1 459 ? 18.594 16.938 0.074 1 78.5 459 SER A N 1
ATOM 3386 C CA . SER A 1 459 ? 17.484 17 1.007 1 78.5 459 SER A CA 1
ATOM 3387 C C . SER A 1 459 ? 16.375 16.031 0.622 1 78.5 459 SER A C 1
ATOM 3389 O O . SER A 1 459 ? 16.531 15.242 -0.32 1 78.5 459 SER A O 1
ATOM 3391 N N . THR A 1 460 ? 15.359 15.977 1.397 1 81.69 460 THR A N 1
ATOM 3392 C CA . THR A 1 460 ? 14.234 15.102 1.07 1 81.69 460 THR A CA 1
ATOM 3393 C C . THR A 1 460 ? 13.406 15.695 -0.066 1 81.69 460 THR A C 1
ATOM 3395 O O . THR A 1 460 ? 12.578 15 -0.667 1 81.69 460 THR A O 1
ATOM 3398 N N . ALA A 1 461 ? 13.562 16.938 -0.344 1 79.62 461 ALA A N 1
ATOM 3399 C CA . ALA A 1 461 ? 12.82 17.594 -1.417 1 79.62 461 ALA A CA 1
ATOM 3400 C C . ALA A 1 461 ? 13.5 17.375 -2.766 1 79.62 461 ALA A C 1
ATOM 3402 O O . ALA A 1 461 ? 14.273 18.219 -3.221 1 79.62 461 ALA A O 1
ATOM 3403 N N . VAL A 1 462 ? 13.195 16.281 -3.35 1 80.81 462 VAL A N 1
ATOM 3404 C CA . VAL A 1 462 ? 13.836 15.891 -4.598 1 80.81 462 VAL A CA 1
ATOM 3405 C C . VAL A 1 462 ? 12.781 15.695 -5.684 1 80.81 462 VAL A C 1
ATOM 3407 O O . VAL A 1 462 ? 11.727 15.117 -5.43 1 80.81 462 VAL A O 1
ATOM 3410 N N . GLU A 1 463 ? 13.07 16.266 -6.855 1 83.5 463 GLU A N 1
ATOM 3411 C CA . GLU A 1 463 ? 12.18 15.992 -7.98 1 83.5 463 GLU A CA 1
ATOM 3412 C C . GLU A 1 463 ? 12.18 14.508 -8.336 1 83.5 463 GLU A C 1
ATOM 3414 O O . GLU A 1 463 ? 13.242 13.914 -8.562 1 83.5 463 GLU A O 1
ATOM 3419 N N . PRO A 1 464 ? 11.039 13.914 -8.477 1 88.19 464 PRO A N 1
ATOM 3420 C CA . PRO A 1 464 ? 11.008 12.477 -8.75 1 88.19 464 PRO A CA 1
ATOM 3421 C C . PRO A 1 464 ? 11.523 12.133 -10.148 1 88.19 464 PRO A C 1
ATOM 3423 O O . PRO A 1 464 ? 11.078 12.727 -11.141 1 88.19 464 PRO A O 1
ATOM 3426 N N . SER A 1 465 ? 12.398 11.367 -10.289 1 91.69 465 SER A N 1
ATOM 3427 C CA . SER A 1 465 ? 12.953 10.695 -11.453 1 91.69 465 SER A CA 1
ATOM 3428 C C . SER A 1 465 ? 13.758 9.461 -11.055 1 91.69 465 SER A C 1
ATOM 3430 O O . SER A 1 465 ? 14.062 9.273 -9.875 1 91.69 465 SER A O 1
ATOM 3432 N N . PHE A 1 466 ? 14.055 8.625 -12.031 1 95.88 466 PHE A N 1
ATOM 3433 C CA . PHE A 1 466 ? 14.875 7.461 -11.711 1 95.88 466 PHE A CA 1
ATOM 3434 C C . PHE A 1 466 ? 16.234 7.887 -11.164 1 95.88 466 PHE A C 1
ATOM 3436 O O . PHE A 1 466 ? 16.688 7.359 -10.148 1 95.88 466 PHE A O 1
ATOM 3443 N N . GLU A 1 467 ? 16.859 8.898 -11.773 1 94.38 467 GLU A N 1
ATOM 3444 C CA . GLU A 1 467 ? 18.188 9.367 -11.406 1 94.38 467 GLU A CA 1
ATOM 3445 C C . GLU A 1 467 ? 18.188 10.008 -10.016 1 94.38 467 GLU A C 1
ATOM 3447 O O . GLU A 1 467 ? 19 9.656 -9.164 1 94.38 467 GLU A O 1
ATOM 3452 N N . ASN A 1 468 ? 17.25 10.898 -9.766 1 91.69 468 ASN A N 1
ATOM 3453 C CA . ASN A 1 468 ? 17.234 11.672 -8.523 1 91.69 468 ASN A CA 1
ATOM 3454 C C . ASN A 1 468 ? 16.922 10.789 -7.32 1 91.69 468 ASN A C 1
ATOM 3456 O O . ASN A 1 468 ? 17.531 10.953 -6.258 1 91.69 468 ASN A O 1
ATOM 3460 N N . PHE A 1 469 ? 15.992 9.883 -7.465 1 94 469 PHE A N 1
ATOM 3461 C CA . PHE A 1 469 ? 15.617 9.031 -6.34 1 94 469 PHE A CA 1
ATOM 3462 C C . PHE A 1 469 ? 16.672 7.945 -6.113 1 94 469 PHE A C 1
ATOM 3464 O O . PHE A 1 469 ? 16.828 7.457 -4.996 1 94 469 PHE A O 1
ATOM 3471 N N . ALA A 1 470 ? 17.359 7.559 -7.18 1 96.25 470 ALA A N 1
ATOM 3472 C CA . ALA A 1 470 ? 18.438 6.582 -7.039 1 96.25 470 ALA A CA 1
ATOM 3473 C C . ALA A 1 470 ? 19.641 7.199 -6.328 1 96.25 470 ALA A C 1
ATOM 3475 O O . ALA A 1 470 ? 20.266 6.555 -5.48 1 96.25 470 ALA A O 1
ATOM 3476 N N . THR A 1 471 ? 19.906 8.438 -6.672 1 93.56 471 THR A N 1
ATOM 3477 C CA . THR A 1 471 ? 21.078 9.125 -6.113 1 93.56 471 THR A CA 1
ATOM 3478 C C . THR A 1 471 ? 20.922 9.297 -4.605 1 93.56 471 THR A C 1
ATOM 3480 O O . THR A 1 471 ? 19.891 9.797 -4.129 1 93.56 471 THR A O 1
ATOM 3483 N N . GLY A 1 472 ? 21.875 8.836 -3.852 1 88.31 472 GLY A N 1
ATOM 3484 C CA . GLY A 1 472 ? 21.875 9.008 -2.408 1 88.31 472 GLY A CA 1
ATOM 3485 C C . GLY A 1 472 ? 21.172 7.887 -1.673 1 88.31 472 GLY A C 1
ATOM 3486 O O . GLY A 1 472 ? 21.188 7.832 -0.441 1 88.31 472 GLY A O 1
ATOM 3487 N N . SER A 1 473 ? 20.516 6.973 -2.381 1 95.06 473 SER A N 1
ATOM 3488 C CA . SER A 1 473 ? 19.875 5.828 -1.738 1 95.06 473 SER A CA 1
ATOM 3489 C C . SER A 1 473 ? 20.906 4.77 -1.356 1 95.06 473 SER A C 1
ATOM 3491 O O . SER A 1 473 ? 21.859 4.523 -2.1 1 95.06 473 SER A O 1
ATOM 3493 N N . ASP A 1 474 ? 20.703 4.168 -0.121 1 96.94 474 ASP A N 1
ATOM 3494 C CA . ASP A 1 474 ? 21.531 3.045 0.279 1 96.94 474 ASP A CA 1
ATOM 3495 C C . ASP A 1 474 ? 21.266 1.821 -0.596 1 96.94 474 ASP A C 1
ATOM 3497 O O . ASP A 1 474 ? 22.172 1.029 -0.858 1 96.94 474 ASP A O 1
ATOM 3501 N N . ILE A 1 475 ? 20.047 1.678 -0.979 1 98.5 475 ILE A N 1
ATOM 3502 C CA . ILE A 1 475 ? 19.594 0.517 -1.74 1 98.5 475 ILE A CA 1
ATOM 3503 C C . ILE A 1 475 ? 18.516 0.936 -2.732 1 98.5 475 ILE A C 1
ATOM 3505 O O . ILE A 1 475 ? 17.656 1.755 -2.41 1 98.5 475 ILE A O 1
ATOM 3509 N N . CYS A 1 476 ? 18.641 0.55 -3.932 1 98.81 476 CYS A N 1
ATOM 3510 C CA . CYS A 1 476 ? 17.641 0.723 -4.973 1 98.81 476 CYS A CA 1
ATOM 3511 C C . CYS A 1 476 ? 17.047 -0.62 -5.395 1 98.81 476 CYS A C 1
ATOM 3513 O O . CYS A 1 476 ? 17.781 -1.518 -5.812 1 98.81 476 CYS A O 1
ATOM 3515 N N . LEU A 1 477 ? 15.773 -0.804 -5.199 1 98.94 477 LEU A N 1
ATOM 3516 C CA . LEU A 1 477 ? 15.07 -1.999 -5.652 1 98.94 477 LEU A CA 1
ATOM 3517 C C . LEU A 1 477 ? 14.32 -1.729 -6.953 1 98.94 477 LEU A C 1
ATOM 3519 O O . LEU A 1 477 ? 13.492 -0.818 -7.023 1 98.94 477 LEU A O 1
ATOM 3523 N N . VAL A 1 478 ? 14.578 -2.428 -7.969 1 98.88 478 VAL A N 1
ATOM 3524 C CA . VAL A 1 478 ? 13.906 -2.289 -9.258 1 98.88 478 VAL A CA 1
ATOM 3525 C C . VAL A 1 478 ? 13.062 -3.529 -9.531 1 98.88 478 VAL A C 1
ATOM 3527 O O . VAL A 1 478 ? 13.586 -4.645 -9.602 1 98.88 478 VAL A O 1
ATOM 3530 N N . PHE A 1 479 ? 11.758 -3.326 -9.695 1 98.81 479 PHE A N 1
ATOM 3531 C CA . PHE A 1 479 ? 10.812 -4.41 -9.922 1 98.81 479 PHE A CA 1
ATOM 3532 C C . PHE A 1 479 ? 10.398 -4.469 -11.391 1 98.81 479 PHE A C 1
ATOM 3534 O O . PHE A 1 479 ? 9.859 -3.502 -11.93 1 98.81 479 PHE A O 1
ATOM 3541 N N . ILE A 1 480 ? 10.594 -5.594 -12.023 1 97.75 480 ILE A N 1
ATOM 3542 C CA . ILE A 1 480 ? 10.203 -5.746 -13.422 1 97.75 480 ILE A CA 1
ATOM 3543 C C . ILE A 1 480 ? 9.445 -7.055 -13.609 1 97.75 480 ILE A C 1
ATOM 3545 O O . ILE A 1 480 ? 9.523 -7.953 -12.766 1 97.75 480 ILE A O 1
ATOM 3549 N N . ASN A 1 481 ? 8.602 -7.109 -14.633 1 95.31 481 ASN A N 1
ATOM 3550 C CA . ASN A 1 481 ? 7.812 -8.297 -14.93 1 95.31 481 ASN A CA 1
ATOM 3551 C C . ASN A 1 481 ? 7.762 -8.578 -16.438 1 95.31 481 ASN A C 1
ATOM 3553 O O . ASN A 1 481 ? 8.25 -7.781 -17.234 1 95.31 481 ASN A O 1
ATOM 3557 N N . ALA A 1 482 ? 7.363 -9.742 -16.797 1 92.25 482 ALA A N 1
ATOM 3558 C CA . ALA A 1 482 ? 7.008 -10.141 -18.156 1 92.25 482 ALA A CA 1
ATOM 3559 C C . ALA A 1 482 ? 5.641 -10.82 -18.188 1 92.25 482 ALA A C 1
ATOM 3561 O O . ALA A 1 482 ? 5.402 -11.781 -17.453 1 92.25 482 ALA A O 1
ATOM 3562 N N . LEU A 1 483 ? 4.809 -10.266 -19.094 1 85.62 483 LEU A N 1
ATOM 3563 C CA . LEU A 1 483 ? 3.43 -10.742 -19.125 1 85.62 483 LEU A CA 1
ATOM 3564 C C . LEU A 1 483 ? 3.174 -11.578 -20.375 1 85.62 483 LEU A C 1
ATOM 3566 O O . LEU A 1 483 ? 3.52 -11.164 -21.484 1 85.62 483 LEU A O 1
ATOM 3570 N N . ALA A 1 484 ? 2.641 -12.734 -20.156 1 84.62 484 ALA A N 1
ATOM 3571 C CA . ALA A 1 484 ? 2.006 -13.578 -21.172 1 84.62 484 ALA A CA 1
ATOM 3572 C C . ALA A 1 484 ? 1.033 -14.562 -20.531 1 84.62 484 ALA A C 1
ATOM 3574 O O . ALA A 1 484 ? 0.971 -14.68 -19.312 1 84.62 484 ALA A O 1
ATOM 3575 N N . GLY A 1 485 ? 0.211 -15.156 -21.312 1 86.62 485 GLY A N 1
ATOM 3576 C CA . GLY A 1 485 ? -0.752 -16.141 -20.828 1 86.62 485 GLY A CA 1
ATOM 3577 C C . GLY A 1 485 ? -1.66 -16.672 -21.922 1 86.62 485 GLY A C 1
ATOM 3578 O O . GLY A 1 485 ? -1.32 -16.609 -23.094 1 86.62 485 GLY A O 1
ATOM 3579 N N . GLU A 1 486 ? -2.656 -17.297 -21.422 1 85 486 GLU A N 1
ATOM 3580 C CA . GLU A 1 486 ? -3.623 -17.797 -22.391 1 85 486 GLU A CA 1
ATOM 3581 C C . GLU A 1 486 ? -4.113 -16.688 -23.312 1 85 486 GLU A C 1
ATOM 3583 O O . GLU A 1 486 ? -4.527 -15.625 -22.859 1 85 486 GLU A O 1
ATOM 3588 N N . GLY A 1 487 ? -3.936 -16.938 -24.5 1 79.06 487 GLY A N 1
ATOM 3589 C CA . GLY A 1 487 ? -4.402 -15.992 -25.5 1 79.06 487 GLY A CA 1
ATOM 3590 C C . GLY A 1 487 ? -3.281 -15.398 -26.328 1 79.06 487 GLY A C 1
ATOM 3591 O O . GLY A 1 487 ? -3.514 -14.906 -27.438 1 79.06 487 GLY A O 1
ATOM 3592 N N . ALA A 1 488 ? -2.059 -15.453 -25.703 1 82.69 488 ALA A N 1
ATOM 3593 C CA . ALA A 1 488 ? -0.967 -14.875 -26.484 1 82.69 488 ALA A CA 1
ATOM 3594 C C . ALA A 1 488 ? 0.382 -15.43 -26.031 1 82.69 488 ALA A C 1
ATOM 3596 O O . ALA A 1 488 ? 0.622 -15.602 -24.828 1 82.69 488 ALA A O 1
ATOM 3597 N N . ASP A 1 489 ? 1.223 -15.648 -27.094 1 91 489 ASP A N 1
ATOM 3598 C CA . ASP A 1 489 ? 2.627 -15.953 -26.844 1 91 489 ASP A CA 1
ATOM 3599 C C . ASP A 1 489 ? 3.457 -14.68 -26.719 1 91 489 ASP A C 1
ATOM 3601 O O . ASP A 1 489 ? 3.006 -13.602 -27.109 1 91 489 ASP A O 1
ATOM 3605 N N . ARG A 1 490 ? 4.602 -14.812 -26.125 1 90.88 490 ARG A N 1
ATOM 3606 C CA . ARG A 1 490 ? 5.488 -13.664 -25.953 1 90.88 490 ARG A CA 1
ATOM 3607 C C . ARG A 1 490 ? 6.156 -13.289 -27.266 1 90.88 490 ARG A C 1
ATOM 3609 O O . ARG A 1 490 ? 6.527 -14.164 -28.062 1 90.88 490 ARG A O 1
ATOM 3616 N N . THR A 1 491 ? 6.348 -11.992 -27.453 1 88.06 491 THR A N 1
ATOM 3617 C CA . THR A 1 491 ? 7.004 -11.5 -28.656 1 88.06 491 THR A CA 1
ATOM 3618 C C . THR A 1 491 ? 8.477 -11.188 -28.391 1 88.06 491 THR A C 1
ATOM 3620 O O . THR A 1 491 ? 9.266 -11.023 -29.328 1 88.06 491 THR A O 1
ATOM 3623 N N . GLU A 1 492 ? 8.781 -11.102 -27.125 1 91.44 492 GLU A N 1
ATOM 3624 C CA . GLU A 1 492 ? 10.141 -10.789 -26.672 1 91.44 492 GLU A CA 1
ATOM 3625 C C . GLU A 1 492 ? 10.453 -11.461 -25.344 1 91.44 492 GLU A C 1
ATOM 3627 O O . GLU A 1 492 ? 9.547 -11.828 -24.594 1 91.44 492 GLU A O 1
ATOM 3632 N N . LEU A 1 493 ? 11.75 -11.633 -25.141 1 94.94 493 LEU A N 1
ATOM 3633 C CA . LEU A 1 493 ? 12.148 -12.234 -23.875 1 94.94 493 LEU A CA 1
ATOM 3634 C C . LEU A 1 493 ? 12.867 -11.211 -23 1 94.94 493 LEU A C 1
ATOM 3636 O O . LEU A 1 493 ? 13.453 -11.57 -21.969 1 94.94 493 LEU A O 1
ATOM 3640 N N . TYR A 1 494 ? 12.984 -9.984 -23.406 1 94.5 494 TYR A N 1
ATOM 3641 C CA . TYR A 1 494 ? 13.43 -8.805 -22.672 1 94.5 494 TYR A CA 1
ATOM 3642 C C . TYR A 1 494 ? 12.508 -7.621 -22.922 1 94.5 494 TYR A C 1
ATOM 3644 O O . TYR A 1 494 ? 11.531 -7.734 -23.672 1 94.5 494 TYR A O 1
ATOM 3652 N N . ASN A 1 495 ? 12.641 -6.488 -22.266 1 95.06 495 ASN A N 1
ATOM 3653 C CA . ASN A 1 495 ? 11.875 -5.273 -22.531 1 95.06 495 ASN A CA 1
ATOM 3654 C C . ASN A 1 495 ? 12.75 -4.027 -22.438 1 95.06 495 ASN A C 1
ATOM 3656 O O . ASN A 1 495 ? 13.367 -3.773 -21.406 1 95.06 495 ASN A O 1
ATOM 3660 N N . ALA A 1 496 ? 12.711 -3.326 -23.531 1 95.19 496 ALA A N 1
ATOM 3661 C CA . ALA A 1 496 ? 13.641 -2.205 -23.672 1 95.19 496 ALA A CA 1
ATOM 3662 C C . ALA A 1 496 ? 13.414 -1.164 -22.578 1 95.19 496 ALA A C 1
ATOM 3664 O O . ALA A 1 496 ? 14.367 -0.615 -22.031 1 95.19 496 ALA A O 1
ATOM 3665 N N . ASP A 1 497 ? 12.195 -0.819 -22.25 1 94.44 497 ASP A N 1
ATOM 3666 C CA . ASP A 1 497 ? 11.883 0.204 -21.266 1 94.44 497 ASP A CA 1
ATOM 3667 C C . ASP A 1 497 ? 12.312 -0.233 -19.859 1 94.44 497 ASP A C 1
ATOM 3669 O O . ASP A 1 497 ? 12.93 0.542 -19.125 1 94.44 497 ASP A O 1
ATOM 3673 N N . GLN A 1 498 ? 11.969 -1.413 -19.5 1 96.69 498 GLN A N 1
ATOM 3674 C CA . GLN A 1 498 ? 12.359 -1.939 -18.188 1 96.69 498 GLN A CA 1
ATOM 3675 C C . GLN A 1 498 ? 13.875 -2.027 -18.062 1 96.69 498 GLN A C 1
ATOM 3677 O O . GLN A 1 498 ? 14.43 -1.703 -17.016 1 96.69 498 GLN A O 1
ATOM 3682 N N . ASP A 1 499 ? 14.539 -2.494 -19.141 1 97.94 499 ASP A N 1
ATOM 3683 C CA . ASP A 1 499 ? 15.992 -2.629 -19.109 1 97.94 499 ASP A CA 1
ATOM 3684 C C . ASP A 1 499 ? 16.656 -1.263 -19 1 97.94 499 ASP A C 1
ATOM 3686 O O . ASP A 1 499 ? 17.656 -1.108 -18.297 1 97.94 499 ASP A O 1
ATOM 3690 N N . ALA A 1 500 ? 16.094 -0.296 -19.75 1 97.75 500 ALA A N 1
ATOM 3691 C CA . ALA A 1 500 ? 16.609 1.067 -19.641 1 97.75 500 ALA A CA 1
ATOM 3692 C C . ALA A 1 500 ? 16.469 1.595 -18.219 1 97.75 500 ALA A C 1
ATOM 3694 O O . ALA A 1 500 ? 17.359 2.277 -17.703 1 97.75 500 ALA A O 1
ATOM 3695 N N . MET A 1 501 ? 15.344 1.329 -17.578 1 97.75 501 MET A N 1
ATOM 3696 C CA . MET A 1 501 ? 15.109 1.727 -16.188 1 97.75 501 MET A CA 1
ATOM 3697 C C . MET A 1 501 ? 16.141 1.101 -15.258 1 97.75 501 MET A C 1
ATOM 3699 O O . MET A 1 501 ? 16.734 1.792 -14.422 1 97.75 501 MET A O 1
ATOM 3703 N N . VAL A 1 502 ? 16.406 -0.211 -15.383 1 98.69 502 VAL A N 1
ATOM 3704 C CA . VAL A 1 502 ? 17.391 -0.889 -14.531 1 98.69 502 VAL A CA 1
ATOM 3705 C C . VAL A 1 502 ? 18.75 -0.237 -14.695 1 98.69 502 VAL A C 1
ATOM 3707 O O . VAL A 1 502 ? 19.438 0.054 -13.711 1 98.69 502 VAL A O 1
ATOM 3710 N N . ASN A 1 503 ? 19.141 -0.027 -15.914 1 98.75 503 ASN A N 1
ATOM 3711 C CA . ASN A 1 503 ? 20.453 0.57 -16.188 1 98.75 503 ASN A CA 1
ATOM 3712 C C . ASN A 1 503 ? 20.547 1.983 -15.617 1 98.75 503 ASN A C 1
ATOM 3714 O O . ASN A 1 503 ? 21.562 2.352 -15.023 1 98.75 503 ASN A O 1
ATOM 3718 N N . THR A 1 504 ? 19.516 2.809 -15.789 1 98.12 504 THR A N 1
ATOM 3719 C CA . THR A 1 504 ? 19.5 4.176 -15.281 1 98.12 504 THR A CA 1
ATOM 3720 C C . THR A 1 504 ? 19.625 4.191 -13.766 1 98.12 504 THR A C 1
ATOM 3722 O O . THR A 1 504 ? 20.406 4.98 -13.203 1 98.12 504 THR A O 1
ATOM 3725 N N . VAL A 1 505 ? 18.859 3.361 -13.125 1 98.5 505 VAL A N 1
ATOM 3726 C CA . VAL A 1 505 ? 18.922 3.268 -11.664 1 98.5 505 VAL A CA 1
ATOM 3727 C C . VAL A 1 505 ? 20.312 2.795 -11.234 1 98.5 505 VAL A C 1
ATOM 3729 O O . VAL A 1 505 ? 20.922 3.387 -10.344 1 98.5 505 VAL A O 1
ATOM 3732 N N . ALA A 1 506 ? 20.859 1.781 -11.867 1 98.81 506 ALA A N 1
ATOM 3733 C CA . ALA A 1 506 ? 22.156 1.226 -11.508 1 98.81 506 ALA A CA 1
ATOM 3734 C C . ALA A 1 506 ? 23.266 2.24 -11.742 1 98.81 506 ALA A C 1
ATOM 3736 O O . ALA A 1 506 ? 24.266 2.27 -11 1 98.81 506 ALA A O 1
ATOM 3737 N N . ASP A 1 507 ? 23.141 3.039 -12.766 1 98.62 507 ASP A N 1
ATOM 3738 C CA . ASP A 1 507 ? 24.125 4.082 -13.047 1 98.62 507 ASP A CA 1
ATOM 3739 C C . ASP A 1 507 ? 24.188 5.09 -11.898 1 98.62 507 ASP A C 1
ATOM 3741 O O . ASP A 1 507 ? 25.188 5.793 -11.75 1 98.62 507 ASP A O 1
ATOM 3745 N N . ASN A 1 508 ? 23.172 5.172 -11.078 1 97.94 508 ASN A N 1
ATOM 3746 C CA . ASN A 1 508 ? 23.078 6.25 -10.102 1 97.94 508 ASN A CA 1
ATOM 3747 C C . ASN A 1 508 ? 22.969 5.711 -8.68 1 97.94 508 ASN A C 1
ATOM 3749 O O . ASN A 1 508 ? 22.812 6.48 -7.73 1 97.94 508 ASN A O 1
ATOM 3753 N N . CYS A 1 509 ? 22.969 4.434 -8.484 1 98.12 509 CYS A N 1
ATOM 3754 C CA . CYS A 1 509 ? 22.875 3.771 -7.188 1 98.12 509 CYS A CA 1
ATOM 3755 C C . CYS A 1 509 ? 23.906 2.656 -7.07 1 98.12 509 CYS A C 1
ATOM 3757 O O . CYS A 1 509 ? 23.938 1.739 -7.895 1 98.12 509 CYS A O 1
ATOM 3759 N N . ASN A 1 510 ? 24.719 2.637 -6.02 1 97.88 510 ASN A N 1
ATOM 3760 C CA . ASN A 1 510 ? 25.812 1.688 -5.883 1 97.88 510 ASN A CA 1
ATOM 3761 C C . ASN A 1 510 ? 25.297 0.269 -5.652 1 97.88 510 ASN A C 1
ATOM 3763 O O . ASN A 1 510 ? 26 -0.702 -5.949 1 97.88 510 ASN A O 1
ATOM 3767 N N . ASN A 1 511 ? 24.125 0.136 -5.109 1 98.5 511 ASN A N 1
ATOM 3768 C CA . ASN A 1 511 ? 23.5 -1.159 -4.848 1 98.5 511 ASN A CA 1
ATOM 3769 C C . ASN A 1 511 ? 22.094 -1.239 -5.434 1 98.5 511 ASN A C 1
ATOM 3771 O O . ASN A 1 511 ? 21.125 -0.864 -4.777 1 98.5 511 ASN A O 1
ATOM 3775 N N . THR A 1 512 ? 22.031 -1.748 -6.594 1 98.88 512 THR A N 1
ATOM 3776 C CA . THR A 1 512 ? 20.75 -1.984 -7.27 1 98.88 512 THR A CA 1
ATOM 3777 C C . THR A 1 512 ? 20.375 -3.459 -7.195 1 98.88 512 THR A C 1
ATOM 3779 O O . THR A 1 512 ? 21.141 -4.328 -7.613 1 98.88 512 THR A O 1
ATOM 3782 N N . VAL A 1 513 ? 19.234 -3.76 -6.605 1 98.94 513 VAL A N 1
ATOM 3783 C CA . VAL A 1 513 ? 18.672 -5.102 -6.547 1 98.94 513 VAL A CA 1
ATOM 3784 C C . VAL A 1 513 ? 17.5 -5.211 -7.516 1 98.94 513 VAL A C 1
ATOM 3786 O O . VAL A 1 513 ? 16.531 -4.461 -7.41 1 98.94 513 VAL A O 1
ATOM 3789 N N . ALA A 1 514 ? 17.562 -6.055 -8.469 1 98.88 514 ALA A N 1
ATOM 3790 C CA . ALA A 1 514 ? 16.453 -6.312 -9.375 1 98.88 514 ALA A CA 1
ATOM 3791 C C . ALA A 1 514 ? 15.586 -7.465 -8.875 1 98.88 514 ALA A C 1
ATOM 3793 O O . ALA A 1 514 ? 16.109 -8.516 -8.484 1 98.88 514 ALA A O 1
ATOM 3794 N N . VAL A 1 515 ? 14.32 -7.254 -8.789 1 98.88 515 VAL A N 1
ATOM 3795 C CA . VAL A 1 515 ? 13.336 -8.289 -8.469 1 98.88 515 VAL A CA 1
ATOM 3796 C C . VAL A 1 515 ? 12.469 -8.57 -9.688 1 98.88 515 VAL A C 1
ATOM 3798 O O . VAL A 1 515 ? 11.773 -7.68 -10.188 1 98.88 515 VAL A O 1
ATOM 3801 N N . VAL A 1 516 ? 12.438 -9.781 -10.125 1 98.44 516 VAL A N 1
ATOM 3802 C CA . VAL A 1 516 ? 11.797 -10.148 -11.383 1 98.44 516 VAL A CA 1
ATOM 3803 C C . VAL A 1 516 ? 10.742 -11.219 -11.125 1 98.44 516 VAL A C 1
ATOM 3805 O O . VAL A 1 516 ? 11.039 -12.281 -10.578 1 98.44 516 VAL A O 1
ATOM 3808 N N . ASN A 1 517 ? 9.523 -10.969 -11.445 1 97.5 517 ASN A N 1
ATOM 3809 C CA . ASN A 1 517 ? 8.492 -11.992 -11.609 1 97.5 517 ASN A CA 1
ATOM 3810 C C . ASN A 1 517 ? 8.078 -12.141 -13.07 1 97.5 517 ASN A C 1
ATOM 3812 O O . ASN A 1 517 ? 7.742 -11.156 -13.727 1 97.5 517 ASN A O 1
ATOM 3816 N N . THR A 1 518 ? 8.086 -13.328 -13.523 1 94.12 518 THR A N 1
ATOM 3817 C CA . THR A 1 518 ? 7.945 -13.539 -14.961 1 94.12 518 THR A CA 1
ATOM 3818 C C . THR A 1 518 ? 7.148 -14.805 -15.25 1 94.12 518 THR A C 1
ATOM 3820 O O . THR A 1 518 ? 6.996 -15.664 -14.367 1 94.12 518 THR A O 1
ATOM 3823 N N . VAL A 1 519 ? 6.645 -14.977 -16.453 1 92.25 519 VAL A N 1
ATOM 3824 C CA . VAL A 1 519 ? 5.836 -16.109 -16.875 1 92.25 519 VAL A CA 1
ATOM 3825 C C . VAL A 1 519 ? 6.723 -17.156 -17.547 1 92.25 519 VAL A C 1
ATOM 3827 O O . VAL A 1 519 ? 6.242 -18.203 -17.984 1 92.25 519 VAL A O 1
ATOM 3830 N N . GLY A 1 520 ? 7.953 -17 -17.688 1 93.31 520 GLY A N 1
ATOM 3831 C CA . GLY A 1 520 ? 8.992 -17.797 -18.312 1 93.31 520 GLY A CA 1
ATOM 3832 C C . GLY A 1 520 ? 10.359 -17.141 -18.281 1 93.31 520 GLY A C 1
ATOM 3833 O O . GLY A 1 520 ? 10.562 -16.156 -17.562 1 93.31 520 GLY A O 1
ATOM 3834 N N . PRO A 1 521 ? 11.242 -17.609 -19.078 1 96.06 521 PRO A N 1
ATOM 3835 C CA . PRO A 1 521 ? 12.578 -17.016 -19.047 1 96.06 521 PRO A CA 1
ATOM 3836 C C . PRO A 1 521 ? 12.57 -15.531 -19.453 1 96.06 521 PRO A C 1
ATOM 3838 O O . PRO A 1 521 ? 11.984 -15.172 -20.469 1 96.06 521 PRO A O 1
ATOM 3841 N N . ARG A 1 522 ? 13.094 -14.742 -18.672 1 96.31 522 ARG A N 1
ATOM 3842 C CA . ARG A 1 522 ? 13.375 -13.336 -18.938 1 96.31 522 ARG A CA 1
ATOM 3843 C C . ARG A 1 522 ? 14.875 -13.07 -18.984 1 96.31 522 ARG A C 1
ATOM 3845 O O . ARG A 1 522 ? 15.594 -13.328 -18.016 1 96.31 522 ARG A O 1
ATOM 3852 N N . LEU A 1 523 ? 15.336 -12.57 -20.156 1 98 523 LEU A N 1
ATOM 3853 C CA . LEU A 1 523 ? 16.766 -12.32 -20.328 1 98 523 LEU A CA 1
ATOM 3854 C C . LEU A 1 523 ? 17.234 -11.18 -19.438 1 98 523 LEU A C 1
ATOM 3856 O O . LEU A 1 523 ? 16.5 -10.203 -19.234 1 98 523 LEU A O 1
ATOM 3860 N N . LEU A 1 524 ? 18.469 -11.312 -18.938 1 98.62 524 LEU A N 1
ATOM 3861 C CA . LEU A 1 524 ? 19 -10.367 -17.953 1 98.62 524 LEU A CA 1
ATOM 3862 C C . LEU A 1 524 ? 20.312 -9.742 -18.453 1 98.62 524 LEU A C 1
ATOM 3864 O O . LEU A 1 524 ? 20.828 -8.82 -17.828 1 98.62 524 LEU A O 1
ATOM 3868 N N . ASP A 1 525 ? 20.859 -10.188 -19.547 1 98.44 525 ASP A N 1
ATOM 3869 C CA . ASP A 1 525 ? 22.203 -9.812 -19.984 1 98.44 525 ASP A CA 1
ATOM 3870 C C . ASP A 1 525 ? 22.266 -8.328 -20.344 1 98.44 525 ASP A C 1
ATOM 3872 O O . ASP A 1 525 ? 23.344 -7.754 -20.438 1 98.44 525 ASP A O 1
ATOM 3876 N N . GLN A 1 526 ? 21.141 -7.738 -20.5 1 98 526 GLN A N 1
ATOM 3877 C CA . GLN A 1 526 ? 21.078 -6.309 -20.797 1 98 526 GLN A CA 1
ATOM 3878 C C . GLN A 1 526 ? 21.641 -5.492 -19.625 1 98 526 GLN A C 1
ATOM 3880 O O . GLN A 1 526 ? 22.031 -4.332 -19.812 1 98 526 GLN A O 1
ATOM 3885 N N . TRP A 1 527 ? 21.672 -6.059 -18.391 1 98.69 527 TRP A N 1
ATOM 3886 C CA . TRP A 1 527 ? 22.078 -5.238 -17.25 1 98.69 527 TRP A CA 1
ATOM 3887 C C . TRP A 1 527 ? 22.719 -6.098 -16.172 1 98.69 527 TRP A C 1
ATOM 3889 O O . TRP A 1 527 ? 23.281 -5.574 -15.203 1 98.69 527 TRP A O 1
ATOM 3899 N N . ILE A 1 528 ? 22.766 -7.422 -16.234 1 98.81 528 ILE A N 1
ATOM 3900 C CA . ILE A 1 528 ? 23.141 -8.328 -15.156 1 98.81 528 ILE A CA 1
ATOM 3901 C C . ILE A 1 528 ? 24.625 -8.133 -14.805 1 98.81 528 ILE A C 1
ATOM 3903 O O . ILE A 1 528 ? 25.031 -8.367 -13.664 1 98.81 528 ILE A O 1
ATOM 3907 N N . GLU A 1 529 ? 25.453 -7.727 -15.703 1 98.38 529 GLU A N 1
ATOM 3908 C CA . GLU A 1 529 ? 26.875 -7.574 -15.484 1 98.38 529 GLU A CA 1
ATOM 3909 C C . GLU A 1 529 ? 27.234 -6.148 -15.062 1 98.38 529 GLU A C 1
ATOM 3911 O O . GLU A 1 529 ? 28.406 -5.809 -14.906 1 98.38 529 GLU A O 1
ATOM 3916 N N . HIS A 1 530 ? 26.203 -5.289 -14.969 1 98.69 530 HIS A N 1
ATOM 3917 C CA . HIS A 1 530 ? 26.438 -3.953 -14.438 1 98.69 530 HIS A CA 1
ATOM 3918 C C . HIS A 1 530 ? 27.016 -4.016 -13.023 1 98.69 530 HIS A C 1
ATOM 3920 O O . HIS A 1 530 ? 26.453 -4.695 -12.156 1 98.69 530 HIS A O 1
ATOM 3926 N N . ASP A 1 531 ? 28.062 -3.301 -12.734 1 98.38 531 ASP A N 1
ATOM 3927 C CA . ASP A 1 531 ? 28.797 -3.408 -11.477 1 98.38 531 ASP A CA 1
ATOM 3928 C C . ASP A 1 531 ? 27.906 -3.051 -10.289 1 98.38 531 ASP A C 1
ATOM 3930 O O . ASP A 1 531 ? 28.094 -3.562 -9.188 1 98.38 531 ASP A O 1
ATOM 3934 N N . ASN A 1 532 ? 26.891 -2.205 -10.586 1 98.75 532 ASN A N 1
ATOM 3935 C CA . ASN A 1 532 ? 26.047 -1.725 -9.492 1 98.75 532 ASN A CA 1
ATOM 3936 C C . ASN A 1 532 ? 24.781 -2.559 -9.352 1 98.75 532 ASN A C 1
ATOM 3938 O O . ASN A 1 532 ? 23.953 -2.285 -8.484 1 98.75 532 ASN A O 1
ATOM 3942 N N . VAL A 1 533 ? 24.547 -3.484 -10.25 1 98.88 533 VAL A N 1
ATOM 3943 C CA . VAL A 1 533 ? 23.547 -4.512 -9.984 1 98.88 533 VAL A CA 1
ATOM 3944 C C . VAL A 1 533 ? 24.141 -5.59 -9.078 1 98.88 533 VAL A C 1
ATOM 3946 O O . VAL A 1 533 ? 24.906 -6.438 -9.531 1 98.88 533 VAL A O 1
ATOM 3949 N N . THR A 1 534 ? 23.75 -5.574 -7.832 1 98.81 534 THR A N 1
ATOM 3950 C CA . THR A 1 534 ? 24.516 -6.316 -6.844 1 98.81 534 THR A CA 1
ATOM 3951 C C . THR A 1 534 ? 23.734 -7.523 -6.336 1 98.81 534 THR A C 1
ATOM 3953 O O . THR A 1 534 ? 24.297 -8.414 -5.695 1 98.81 534 THR A O 1
ATOM 3956 N N . ALA A 1 535 ? 22.438 -7.602 -6.641 1 98.88 535 ALA A N 1
ATOM 3957 C CA . ALA A 1 535 ? 21.641 -8.789 -6.336 1 98.88 535 ALA A CA 1
ATOM 3958 C C . ALA A 1 535 ? 20.453 -8.906 -7.277 1 98.88 535 ALA A C 1
ATOM 3960 O O . ALA A 1 535 ? 19.984 -7.902 -7.824 1 98.88 535 ALA A O 1
ATOM 3961 N N . VAL A 1 536 ? 19.969 -10.07 -7.492 1 98.94 536 VAL A N 1
ATOM 3962 C CA . VAL A 1 536 ? 18.797 -10.336 -8.328 1 98.94 536 VAL A CA 1
ATOM 3963 C C . VAL A 1 536 ? 17.953 -11.445 -7.707 1 98.94 536 VAL A C 1
ATOM 3965 O O . VAL A 1 536 ? 18.453 -12.539 -7.438 1 98.94 536 VAL A O 1
ATOM 3968 N N . LEU A 1 537 ? 16.719 -11.156 -7.379 1 98.88 537 LEU A N 1
ATOM 3969 C CA . LEU A 1 537 ? 15.703 -12.141 -7.039 1 98.88 537 LEU A CA 1
ATOM 3970 C C . LEU A 1 537 ? 14.805 -12.422 -8.234 1 98.88 537 LEU A C 1
ATOM 3972 O O . LEU A 1 537 ? 14.398 -11.5 -8.945 1 98.88 537 LEU A O 1
ATOM 3976 N N . TYR A 1 538 ? 14.516 -13.672 -8.438 1 98.75 538 TYR A N 1
ATOM 3977 C CA . TYR A 1 538 ? 13.844 -14.125 -9.648 1 98.75 538 TYR A CA 1
ATOM 3978 C C . TYR A 1 538 ? 12.781 -15.172 -9.32 1 98.75 538 TYR A C 1
ATOM 3980 O O . TYR A 1 538 ? 13.062 -16.156 -8.625 1 98.75 538 TYR A O 1
ATOM 3988 N N . GLY A 1 539 ? 11.57 -14.953 -9.789 1 98 539 GLY A N 1
ATOM 3989 C CA . GLY A 1 539 ? 10.516 -15.922 -9.547 1 98 539 GLY A CA 1
ATOM 3990 C C . GLY A 1 539 ? 9.328 -15.766 -10.477 1 98 539 GLY A C 1
ATOM 3991 O O . GLY A 1 539 ? 9.367 -14.953 -11.398 1 98 539 GLY A O 1
ATOM 3992 N N . SER A 1 540 ? 8.344 -16.578 -10.266 1 97.81 540 SER A N 1
ATOM 3993 C CA . SER A 1 540 ? 7.109 -16.594 -11.039 1 97.81 540 SER A CA 1
ATOM 3994 C C . SER A 1 540 ? 5.996 -15.844 -10.312 1 97.81 540 SER A C 1
ATOM 3996 O O . SER A 1 540 ? 6.246 -14.828 -9.656 1 97.81 540 SER A O 1
ATOM 3998 N N . LEU A 1 541 ? 4.746 -16.188 -10.523 1 97.25 541 LEU A N 1
ATOM 3999 C CA . LEU A 1 541 ? 3.59 -15.492 -9.953 1 97.25 541 LEU A CA 1
ATOM 4000 C C . LEU A 1 541 ? 3.25 -16.047 -8.578 1 97.25 541 LEU A C 1
ATOM 4002 O O . LEU A 1 541 ? 2.928 -17.219 -8.438 1 97.25 541 LEU A O 1
ATOM 4006 N N . LEU A 1 542 ? 3.203 -15.195 -7.547 1 98.56 542 LEU A N 1
ATOM 4007 C CA . LEU A 1 542 ? 3.314 -15.664 -6.172 1 98.56 542 LEU A CA 1
ATOM 4008 C C . LEU A 1 542 ? 1.958 -15.641 -5.477 1 98.56 542 LEU A C 1
ATOM 4010 O O . LEU A 1 542 ? 1.812 -16.172 -4.371 1 98.56 542 LEU A O 1
ATOM 4014 N N . GLY A 1 543 ? 0.941 -15.023 -6.07 1 98.06 543 GLY A N 1
ATOM 4015 C CA . GLY A 1 543 ? -0.372 -15.008 -5.445 1 98.06 543 GLY A CA 1
ATOM 4016 C C . GLY A 1 543 ? -0.593 -13.797 -4.559 1 98.06 543 GLY A C 1
ATOM 4017 O O . GLY A 1 543 ? 0.121 -12.797 -4.672 1 98.06 543 GLY A O 1
ATOM 4018 N N . GLN A 1 544 ? -1.633 -13.875 -3.688 1 98.44 544 GLN A N 1
ATOM 4019 C CA . GLN A 1 544 ? -2.195 -12.711 -3.016 1 98.44 544 GLN A CA 1
ATOM 4020 C C . GLN A 1 544 ? -1.219 -12.141 -1.988 1 98.44 544 GLN A C 1
ATOM 4022 O O . GLN A 1 544 ? -1.342 -10.984 -1.58 1 98.44 544 GLN A O 1
ATOM 4027 N N . GLU A 1 545 ? -0.17 -12.898 -1.584 1 98.75 545 GLU A N 1
ATOM 4028 C CA . GLU A 1 545 ? 0.77 -12.484 -0.547 1 98.75 545 GLU A CA 1
ATOM 4029 C C . GLU A 1 545 ? 2.129 -12.133 -1.145 1 98.75 545 GLU A C 1
ATOM 4031 O O . GLU A 1 545 ? 3.129 -12.062 -0.427 1 98.75 545 GLU A O 1
ATOM 4036 N N . SER A 1 546 ? 2.172 -11.844 -2.404 1 98.75 546 SER A N 1
ATOM 4037 C CA . SER A 1 546 ? 3.402 -11.695 -3.178 1 98.75 546 SER A CA 1
ATOM 4038 C C . SER A 1 546 ? 4.355 -10.711 -2.516 1 98.75 546 SER A C 1
ATOM 4040 O O . SER A 1 546 ? 5.535 -11.016 -2.314 1 98.75 546 SER A O 1
ATOM 4042 N N . GLY A 1 547 ? 3.865 -9.531 -2.174 1 98.88 547 GLY A N 1
ATOM 4043 C CA . GLY A 1 547 ? 4.715 -8.523 -1.557 1 98.88 547 GLY A CA 1
ATOM 4044 C C . GLY A 1 547 ? 5.352 -8.992 -0.263 1 98.88 547 GLY A C 1
ATOM 4045 O O . GLY A 1 547 ? 6.539 -8.758 -0.029 1 98.88 547 GLY A O 1
ATOM 4046 N N . ASN A 1 548 ? 4.605 -9.656 0.594 1 98.88 548 ASN A N 1
ATOM 4047 C CA . ASN A 1 548 ? 5.129 -10.172 1.853 1 98.88 548 ASN A CA 1
ATOM 4048 C C . ASN A 1 548 ? 6.211 -11.219 1.617 1 98.88 548 ASN A C 1
ATOM 4050 O O . ASN A 1 548 ? 7.223 -11.242 2.322 1 98.88 548 ASN A O 1
ATOM 4054 N N . SER A 1 549 ? 5.965 -12.094 0.637 1 98.88 549 SER A N 1
ATOM 4055 C CA . SER A 1 549 ? 6.953 -13.117 0.303 1 98.88 549 SER A CA 1
ATOM 4056 C C . SER A 1 549 ? 8.281 -12.492 -0.099 1 98.88 549 SER A C 1
ATOM 4058 O O . SER A 1 549 ? 9.344 -12.938 0.35 1 98.88 549 SER A O 1
ATOM 4060 N N . ILE A 1 550 ? 8.242 -11.516 -0.901 1 98.94 550 ILE A N 1
ATOM 4061 C CA . ILE A 1 550 ? 9.438 -10.859 -1.431 1 98.94 550 ILE A CA 1
ATOM 4062 C C . ILE A 1 550 ? 10.18 -10.148 -0.302 1 98.94 550 ILE A C 1
ATOM 4064 O O . ILE A 1 550 ? 11.406 -10.242 -0.201 1 98.94 550 ILE A O 1
ATOM 4068 N N . VAL A 1 551 ? 9.453 -9.461 0.573 1 98.88 551 VAL A N 1
ATOM 4069 C CA . VAL A 1 551 ? 10.07 -8.711 1.661 1 98.88 551 VAL A CA 1
ATOM 4070 C C . VAL A 1 551 ? 10.703 -9.672 2.662 1 98.88 551 VAL A C 1
ATOM 4072 O O . VAL A 1 551 ? 11.758 -9.375 3.236 1 98.88 551 VAL A O 1
ATOM 4075 N N . ASP A 1 552 ? 10.078 -10.852 2.889 1 98.75 552 ASP A N 1
ATOM 4076 C CA . ASP A 1 552 ? 10.68 -11.875 3.744 1 98.75 552 ASP A CA 1
ATOM 4077 C C . ASP A 1 552 ? 12.07 -12.25 3.254 1 98.75 552 ASP A C 1
ATOM 4079 O O . ASP A 1 552 ? 12.977 -12.492 4.059 1 98.75 552 ASP A O 1
ATOM 4083 N N . LEU A 1 553 ? 12.234 -12.305 1.979 1 98.88 553 LEU A N 1
ATOM 4084 C CA . LEU A 1 553 ? 13.523 -12.656 1.395 1 98.88 553 LEU A CA 1
ATOM 4085 C C . LEU A 1 553 ? 14.492 -11.477 1.472 1 98.88 553 LEU A C 1
ATOM 4087 O O . LEU A 1 553 ? 15.648 -11.641 1.873 1 98.88 553 LEU A O 1
ATOM 4091 N N . LEU A 1 554 ? 14.023 -10.281 1.073 1 98.88 554 LEU A N 1
ATOM 4092 C CA . LEU A 1 554 ? 14.883 -9.102 1.035 1 98.88 554 LEU A CA 1
ATOM 4093 C C . LEU A 1 554 ? 15.5 -8.836 2.402 1 98.88 554 LEU A C 1
ATOM 4095 O O . LEU A 1 554 ? 16.672 -8.438 2.496 1 98.88 554 LEU A O 1
ATOM 4099 N N . TYR A 1 555 ? 14.781 -9.078 3.447 1 98.62 555 TYR A N 1
ATOM 4100 C CA . TYR A 1 555 ? 15.234 -8.727 4.789 1 98.62 555 TYR A CA 1
ATOM 4101 C C . TYR A 1 555 ? 15.773 -9.953 5.516 1 98.62 555 TYR A C 1
ATOM 4103 O O . TYR A 1 555 ? 16.266 -9.852 6.645 1 98.62 555 TYR A O 1
ATOM 4111 N N . GLY A 1 556 ? 15.664 -11.188 4.957 1 98.44 556 GLY A N 1
ATOM 4112 C CA . GLY A 1 556 ? 16.312 -12.375 5.477 1 98.44 556 GLY A CA 1
ATOM 4113 C C . GLY A 1 556 ? 15.477 -13.109 6.512 1 98.44 556 GLY A C 1
ATOM 4114 O O . GLY A 1 556 ? 15.984 -13.992 7.211 1 98.44 556 GLY A O 1
ATOM 4115 N N . ASP A 1 557 ? 14.203 -12.648 6.637 1 98.06 557 ASP A N 1
ATOM 4116 C CA . ASP A 1 557 ? 13.32 -13.461 7.469 1 98.06 557 ASP A CA 1
ATOM 4117 C C . ASP A 1 557 ? 13.219 -14.883 6.922 1 98.06 557 ASP A C 1
ATOM 4119 O O . ASP A 1 557 ? 13.008 -15.828 7.684 1 98.06 557 ASP A O 1
ATOM 4123 N N . VAL A 1 558 ? 13.32 -15 5.633 1 98.56 558 VAL A N 1
ATOM 4124 C CA . VAL A 1 558 ? 13.453 -16.281 4.945 1 98.56 558 VAL A CA 1
ATOM 4125 C C . VAL A 1 558 ? 14.75 -16.297 4.133 1 98.56 558 VAL A C 1
ATOM 4127 O O . VAL A 1 558 ? 15.047 -15.344 3.408 1 98.56 558 VAL A O 1
ATOM 4130 N N . ASN A 1 559 ? 15.586 -17.297 4.379 1 98.75 559 ASN A N 1
ATOM 4131 C CA . ASN A 1 559 ? 16.75 -17.516 3.533 1 98.75 559 ASN A CA 1
ATOM 4132 C C . ASN A 1 559 ? 16.359 -18.094 2.174 1 98.75 559 ASN A C 1
ATOM 4134 O O . ASN A 1 559 ? 15.68 -19.109 2.102 1 98.75 559 ASN A O 1
ATOM 4138 N N . PRO A 1 560 ? 16.703 -17.406 1.076 1 98.75 560 PRO A N 1
ATOM 4139 C CA . PRO A 1 560 ? 16.297 -17.891 -0.246 1 98.75 560 PRO A CA 1
ATOM 4140 C C . PRO A 1 560 ? 16.734 -19.328 -0.495 1 98.75 560 PRO A C 1
ATOM 4142 O O . PRO A 1 560 ? 17.844 -19.719 -0.101 1 98.75 560 PRO A O 1
ATOM 4145 N N . SER A 1 561 ? 15.891 -20.078 -1.146 1 98.69 561 SER A N 1
ATOM 4146 C CA . SER A 1 561 ? 16.172 -21.484 -1.428 1 98.69 561 SER A CA 1
ATOM 4147 C C . SER A 1 561 ? 15.555 -21.906 -2.754 1 98.69 561 SER A C 1
ATOM 4149 O O . SER A 1 561 ? 15.664 -23.078 -3.145 1 98.69 561 SER A O 1
ATOM 4151 N N . GLY A 1 562 ? 14.805 -21.016 -3.457 1 98.81 562 GLY A N 1
ATOM 4152 C CA . GLY A 1 562 ? 14.227 -21.344 -4.75 1 98.81 562 GLY A CA 1
ATOM 4153 C C . GLY A 1 562 ? 15.273 -21.688 -5.801 1 98.81 562 GLY A C 1
ATOM 4154 O O . GLY A 1 562 ? 16.422 -21.234 -5.715 1 98.81 562 GLY A O 1
ATOM 4155 N N . ARG A 1 563 ? 14.938 -22.5 -6.734 1 98.88 563 ARG A N 1
ATOM 4156 C CA . ARG A 1 563 ? 15.797 -22.875 -7.848 1 98.88 563 ARG A CA 1
ATOM 4157 C C . ARG A 1 563 ? 15.078 -22.688 -9.18 1 98.88 563 ARG A C 1
ATOM 4159 O O . ARG A 1 563 ? 13.867 -22.891 -9.273 1 98.88 563 ARG A O 1
ATOM 4166 N N . LEU A 1 564 ? 15.828 -22.359 -10.164 1 98.81 564 LEU A N 1
ATOM 4167 C CA . LEU A 1 564 ? 15.273 -22.172 -11.5 1 98.81 564 LEU A CA 1
ATOM 4168 C C . LEU A 1 564 ? 14.734 -23.5 -12.055 1 98.81 564 LEU A C 1
ATOM 4170 O O . LEU A 1 564 ? 15.32 -24.547 -11.828 1 98.81 564 LEU A O 1
ATOM 4174 N N . VAL A 1 565 ? 13.68 -23.375 -12.812 1 98.62 565 VAL A N 1
ATOM 4175 C CA . VAL A 1 565 ? 13.102 -24.547 -13.453 1 98.62 565 VAL A CA 1
ATOM 4176 C C . VAL A 1 565 ? 13.344 -24.484 -14.961 1 98.62 565 VAL A C 1
ATOM 4178 O O . VAL A 1 565 ? 12.891 -25.375 -15.703 1 98.62 565 VAL A O 1
ATOM 4181 N N . HIS A 1 566 ? 13.984 -23.5 -15.43 1 98.38 566 HIS A N 1
ATOM 4182 C CA . HIS A 1 566 ? 14.414 -23.312 -16.812 1 98.38 566 HIS A CA 1
ATOM 4183 C C . HIS A 1 566 ? 15.758 -22.594 -16.875 1 98.38 566 HIS A C 1
ATOM 4185 O O . HIS A 1 566 ? 16.172 -21.938 -15.906 1 98.38 566 HIS A O 1
ATOM 4191 N N . THR A 1 567 ? 16.438 -22.781 -17.969 1 98.56 567 THR A N 1
ATOM 4192 C CA . THR A 1 567 ? 17.688 -22.094 -18.234 1 98.56 567 THR A CA 1
ATOM 4193 C C . THR A 1 567 ? 17.438 -20.656 -18.703 1 98.56 567 THR A C 1
ATOM 4195 O O . THR A 1 567 ? 16.531 -20.406 -19.5 1 98.56 567 THR A O 1
ATOM 4198 N N . ILE A 1 568 ? 18.141 -19.719 -18.109 1 98.75 568 ILE A N 1
ATOM 4199 C CA . ILE A 1 568 ? 18.141 -18.344 -18.641 1 98.75 568 ILE A CA 1
ATOM 4200 C C . ILE A 1 568 ? 19.344 -18.156 -19.562 1 98.75 568 ILE A C 1
ATOM 4202 O O . ILE A 1 568 ? 20.484 -18.219 -19.109 1 98.75 568 ILE A O 1
ATOM 4206 N N . ALA A 1 569 ? 19.047 -17.922 -20.797 1 98.69 569 ALA A N 1
ATOM 4207 C CA . ALA A 1 569 ? 20.094 -17.75 -21.797 1 98.69 569 ALA A CA 1
ATOM 4208 C C . ALA A 1 569 ? 20.672 -16.344 -21.75 1 98.69 569 ALA A C 1
ATOM 4210 O O . ALA A 1 569 ? 20.109 -15.453 -21.094 1 98.69 569 ALA A O 1
ATOM 4211 N N . LYS A 1 570 ? 21.812 -16.172 -22.406 1 98.5 570 LYS A N 1
ATOM 4212 C CA . LYS A 1 570 ? 22.375 -14.836 -22.562 1 98.5 570 LYS A CA 1
ATOM 4213 C C . LYS A 1 570 ? 21.656 -14.062 -23.656 1 98.5 570 LYS A C 1
ATOM 4215 O O . LYS A 1 570 ? 21.406 -12.859 -23.531 1 98.5 570 LYS A O 1
ATOM 4220 N N . ASN A 1 571 ? 21.359 -14.773 -24.734 1 97.69 571 ASN A N 1
ATOM 4221 C CA . ASN A 1 571 ? 20.703 -14.188 -25.891 1 97.69 571 ASN A CA 1
ATOM 4222 C C . ASN A 1 571 ? 19.5 -15.016 -26.344 1 97.69 571 ASN A C 1
ATOM 4224 O O . ASN A 1 571 ? 19.453 -16.219 -26.109 1 97.69 571 ASN A O 1
ATOM 4228 N N . GLU A 1 572 ? 18.578 -14.336 -26.953 1 97 572 GLU A N 1
ATOM 4229 C CA . GLU A 1 572 ? 17.422 -15.047 -27.516 1 97 572 GLU A CA 1
ATOM 4230 C C . GLU A 1 572 ? 17.859 -16.125 -28.484 1 97 572 GLU A C 1
ATOM 4232 O O . GLU A 1 572 ? 17.266 -17.219 -28.516 1 97 572 GLU A O 1
ATOM 4237 N N . SER A 1 573 ? 18.906 -15.852 -29.234 1 97.44 573 SER A N 1
ATOM 4238 C CA . SER A 1 573 ? 19.359 -16.75 -30.297 1 97.44 573 SER A CA 1
ATOM 4239 C C . SER A 1 573 ? 19.953 -18.031 -29.719 1 97.44 573 SER A C 1
ATOM 4241 O O . SER A 1 573 ? 20.156 -19 -30.453 1 97.44 573 SER A O 1
ATOM 4243 N N . ASP A 1 574 ? 20.188 -18.047 -28.422 1 98.25 574 ASP A N 1
ATOM 4244 C CA . ASP A 1 574 ? 20.766 -19.234 -27.812 1 98.25 574 ASP A CA 1
ATOM 4245 C C . ASP A 1 574 ? 19.734 -20.344 -27.641 1 98.25 574 ASP A C 1
ATOM 4247 O O . ASP A 1 574 ? 20.094 -21.5 -27.438 1 98.25 574 ASP A O 1
ATOM 4251 N N . TYR A 1 575 ? 18.516 -20 -27.641 1 98.12 575 TYR A N 1
ATOM 4252 C CA . TYR A 1 575 ? 17.469 -21 -27.562 1 98.12 575 TYR A CA 1
ATOM 4253 C C . TYR A 1 575 ? 17.25 -21.688 -28.906 1 98.12 575 TYR A C 1
ATOM 4255 O O . TYR A 1 575 ? 17.344 -21.047 -29.953 1 98.12 575 TYR A O 1
ATOM 4263 N N . ASN A 1 576 ? 16.891 -22.922 -28.922 1 97.19 576 ASN A N 1
ATOM 4264 C CA . ASN A 1 576 ? 16.859 -23.688 -30.156 1 97.19 576 ASN A CA 1
ATOM 4265 C C . ASN A 1 576 ? 15.453 -23.781 -30.734 1 97.19 576 ASN A C 1
ATOM 4267 O O . ASN A 1 576 ? 15.281 -24.156 -31.891 1 97.19 576 ASN A O 1
ATOM 4271 N N . VAL A 1 577 ? 14.453 -23.516 -29.984 1 97.38 577 VAL A N 1
ATOM 4272 C CA . VAL A 1 577 ? 13.094 -23.719 -30.469 1 97.38 577 VAL A CA 1
ATOM 4273 C C . VAL A 1 577 ? 12.312 -22.406 -30.375 1 97.38 577 VAL A C 1
ATOM 4275 O O . VAL A 1 577 ? 12.133 -21.859 -29.281 1 97.38 577 VAL A O 1
ATOM 4278 N N . GLY A 1 578 ? 11.859 -21.828 -31.469 1 95.19 578 GLY A N 1
ATOM 4279 C CA . GLY A 1 578 ? 10.977 -20.688 -31.531 1 95.19 578 GLY A CA 1
ATOM 4280 C C . GLY A 1 578 ? 9.516 -21.062 -31.703 1 95.19 578 GLY A C 1
ATOM 4281 O O . GLY A 1 578 ? 9.172 -22.25 -31.672 1 95.19 578 GLY A O 1
ATOM 4282 N N . LEU A 1 579 ? 8.672 -20.094 -31.844 1 94.75 579 LEU A N 1
ATOM 4283 C CA . LEU A 1 579 ? 7.258 -20.344 -32.125 1 94.75 579 LEU A CA 1
ATOM 4284 C C . LEU A 1 579 ? 7.066 -20.891 -33.531 1 94.75 579 LEU A C 1
ATOM 4286 O O . LEU A 1 579 ? 7.793 -20.516 -34.438 1 94.75 579 LEU A O 1
ATOM 4290 N N . CYS A 1 580 ? 6.168 -21.781 -33.562 1 95.25 580 CYS A N 1
ATOM 4291 C CA . CYS A 1 580 ? 5.754 -22.312 -34.875 1 95.25 580 CYS A CA 1
ATOM 4292 C C . CYS A 1 580 ? 4.57 -21.516 -35.438 1 95.25 580 CYS A C 1
ATOM 4294 O O . CYS A 1 580 ? 3.525 -21.422 -34.781 1 95.25 580 CYS A O 1
ATOM 4296 N N . TYR A 1 581 ? 4.695 -21.078 -36.656 1 92.12 581 TYR A N 1
ATOM 4297 C CA . TYR A 1 581 ? 3.654 -20.234 -37.219 1 92.12 581 TYR A CA 1
ATOM 4298 C C . TYR A 1 581 ? 2.908 -20.969 -38.344 1 92.12 581 TYR A C 1
ATOM 4300 O O . TYR A 1 581 ? 2.006 -20.406 -38.969 1 92.12 581 TYR A O 1
ATOM 4308 N N . THR A 1 582 ? 3.242 -22.203 -38.531 1 92.06 582 THR A N 1
ATOM 4309 C CA . THR A 1 582 ? 2.617 -22.969 -39.594 1 92.06 582 THR A CA 1
ATOM 4310 C C . THR A 1 582 ? 1.644 -24 -39.031 1 92.06 582 THR A C 1
ATOM 4312 O O . THR A 1 582 ? 1.561 -24.188 -37.812 1 92.06 582 THR A O 1
ATOM 4315 N N . ALA A 1 583 ? 0.968 -24.703 -39.906 1 92.12 583 ALA A N 1
ATOM 4316 C CA . ALA A 1 583 ? -0.012 -25.719 -39.531 1 92.12 583 ALA A CA 1
ATOM 4317 C C . ALA A 1 583 ? 0.677 -26.984 -39.031 1 92.12 583 ALA A C 1
ATOM 4319 O O . ALA A 1 583 ? 0.08 -27.781 -38.281 1 92.12 583 ALA A O 1
ATOM 4320 N N . GLN A 1 584 ? 1.829 -27.156 -39.562 1 95.38 584 GLN A N 1
ATOM 4321 C CA . GLN A 1 584 ? 2.615 -28.312 -39.156 1 95.38 584 GLN A CA 1
ATOM 4322 C C . GLN A 1 584 ? 3.82 -27.906 -38.344 1 95.38 584 GLN A C 1
ATOM 4324 O O . GLN A 1 584 ? 4.738 -27.25 -38.844 1 95.38 584 GLN A O 1
ATOM 4329 N N . CYS A 1 585 ? 3.852 -28.234 -37.094 1 97.19 585 CYS A N 1
ATOM 4330 C CA . CYS A 1 585 ? 4.949 -27.938 -36.188 1 97.19 585 CYS A CA 1
ATOM 4331 C C . CYS A 1 585 ? 5.715 -29.203 -35.844 1 97.19 585 CYS A C 1
ATOM 4333 O O . CYS A 1 585 ? 5.266 -30 -35 1 97.19 585 CYS A O 1
ATOM 4335 N N . ASN A 1 586 ? 6.84 -29.375 -36.469 1 98.06 586 ASN A N 1
ATOM 4336 C CA . ASN A 1 586 ? 7.648 -30.578 -36.25 1 98.06 586 ASN A CA 1
ATOM 4337 C C . ASN A 1 586 ? 8.586 -30.422 -35.062 1 98.06 586 ASN A C 1
ATOM 4339 O O . ASN A 1 586 ? 9.375 -29.484 -35 1 98.06 586 ASN A O 1
ATOM 4343 N N . PHE A 1 587 ? 8.453 -31.328 -34.156 1 98.25 587 PHE A N 1
ATOM 4344 C CA . PHE A 1 587 ? 9.281 -31.328 -32.938 1 98.25 587 PHE A CA 1
ATOM 4345 C C . PHE A 1 587 ? 10.617 -32 -33.219 1 98.25 587 PHE A C 1
ATOM 4347 O O . PHE A 1 587 ? 10.945 -33 -32.594 1 98.25 587 PHE A O 1
ATOM 4354 N N . THR A 1 588 ? 11.43 -31.391 -33.969 1 97.38 588 THR A N 1
ATOM 4355 C CA . THR A 1 588 ? 12.68 -31.969 -34.469 1 97.38 588 THR A CA 1
ATOM 4356 C C . THR A 1 588 ? 13.75 -31.938 -33.375 1 97.38 588 THR A C 1
ATOM 4358 O O . THR A 1 588 ? 14.742 -32.656 -33.438 1 97.38 588 THR A O 1
ATOM 4361 N N . GLU A 1 589 ? 13.594 -31.078 -32.344 1 97.56 589 GLU A N 1
ATOM 4362 C CA . GLU A 1 589 ? 14.547 -30.984 -31.25 1 97.56 589 GLU A CA 1
ATOM 4363 C C . GLU A 1 589 ? 14.523 -32.25 -30.391 1 97.56 589 GLU A C 1
ATOM 4365 O O . GLU A 1 589 ? 15.438 -32.469 -29.594 1 97.56 589 GLU A O 1
ATOM 4370 N N . GLY A 1 590 ? 13.469 -33.094 -30.516 1 97.69 590 GLY A N 1
ATOM 4371 C CA . GLY A 1 590 ? 13.375 -34.344 -29.766 1 97.69 590 GLY A CA 1
ATOM 4372 C C . GLY A 1 590 ? 13.391 -34.094 -28.25 1 97.69 590 GLY A C 1
ATOM 4373 O O . GLY A 1 590 ? 12.625 -33.281 -27.734 1 97.69 590 GLY A O 1
ATOM 4374 N N . VAL A 1 591 ? 14.359 -34.812 -27.625 1 98 591 VAL A N 1
ATOM 4375 C CA . VAL A 1 591 ? 14.414 -34.75 -26.156 1 98 591 VAL A CA 1
ATOM 4376 C C . VAL A 1 591 ? 15.336 -33.625 -25.703 1 98 591 VAL A C 1
ATOM 4378 O O . VAL A 1 591 ? 15.602 -33.5 -24.516 1 98 591 VAL A O 1
ATOM 4381 N N . TYR A 1 592 ? 15.867 -32.844 -26.609 1 98.25 592 TYR A N 1
ATOM 4382 C CA . TYR A 1 592 ? 16.844 -31.797 -26.312 1 98.25 592 TYR A CA 1
ATOM 4383 C C . TYR A 1 592 ? 16.172 -30.438 -26.125 1 98.25 592 TYR A C 1
ATOM 4385 O O . TYR A 1 592 ? 16.281 -29.547 -26.969 1 98.25 592 TYR A O 1
ATOM 4393 N N . LEU A 1 593 ? 15.594 -30.312 -24.984 1 97.44 593 LEU A N 1
ATOM 4394 C CA . LEU A 1 593 ? 14.984 -29.047 -24.547 1 97.44 593 LEU A CA 1
ATOM 4395 C C . LEU A 1 593 ? 15.758 -28.453 -23.391 1 97.44 593 LEU A C 1
ATOM 4397 O O . LEU A 1 593 ? 16.312 -29.172 -22.562 1 97.44 593 LEU A O 1
ATOM 4401 N N . ASP A 1 594 ? 15.805 -27.125 -23.344 1 98 594 ASP A N 1
ATOM 4402 C CA . ASP A 1 594 ? 16.359 -26.391 -22.219 1 98 594 ASP A CA 1
ATOM 4403 C C . ASP A 1 594 ? 17.797 -26.828 -21.922 1 98 594 ASP A C 1
ATOM 4405 O O . ASP A 1 594 ? 18.625 -26.891 -22.828 1 98 594 ASP A O 1
ATOM 4409 N N . TYR A 1 595 ? 18.156 -27.172 -20.609 1 98.5 595 TYR A N 1
ATOM 4410 C CA . TYR A 1 595 ? 19.547 -27.438 -20.25 1 98.5 595 TYR A CA 1
ATOM 4411 C C . TYR A 1 595 ? 20.078 -28.656 -21 1 98.5 595 TYR A C 1
ATOM 4413 O O . TYR A 1 595 ? 21.281 -28.75 -21.266 1 98.5 595 TYR A O 1
ATOM 4421 N N . ARG A 1 596 ? 19.188 -29.578 -21.391 1 98.56 596 ARG A N 1
ATOM 4422 C CA . ARG A 1 596 ? 19.609 -30.766 -22.141 1 98.56 596 ARG A CA 1
ATOM 4423 C C . ARG A 1 596 ? 20.141 -30.375 -23.516 1 98.56 596 ARG A C 1
ATOM 4425 O O . ARG A 1 596 ? 21.109 -30.969 -24 1 98.56 596 ARG A O 1
ATOM 4432 N N . TYR A 1 597 ? 19.516 -29.453 -24.141 1 98.19 597 TYR A N 1
ATOM 4433 C CA . TYR A 1 597 ? 20.031 -28.906 -25.406 1 98.19 597 TYR A CA 1
ATOM 4434 C C . TYR A 1 597 ? 21.312 -28.125 -25.172 1 98.19 597 TYR A C 1
ATOM 4436 O O . TYR A 1 597 ? 22.297 -28.312 -25.891 1 98.19 597 TYR A O 1
ATOM 4444 N N . PHE A 1 598 ? 21.266 -27.188 -24.141 1 98.69 598 PHE A N 1
ATOM 4445 C CA . PHE A 1 598 ? 22.422 -26.359 -23.844 1 98.69 598 PHE A CA 1
ATOM 4446 C C . PHE A 1 598 ? 23.656 -27.203 -23.578 1 98.69 598 PHE A C 1
ATOM 4448 O O . PHE A 1 598 ? 24.75 -26.906 -24.062 1 98.69 598 PHE A O 1
ATOM 4455 N N . ASP A 1 599 ? 23.484 -28.25 -22.828 1 97.88 599 ASP A N 1
ATOM 4456 C CA . ASP A 1 599 ? 24.594 -29.141 -22.5 1 97.88 599 ASP A CA 1
ATOM 4457 C C . ASP A 1 599 ? 25.078 -29.891 -23.75 1 97.88 599 ASP A C 1
ATOM 4459 O O . ASP A 1 599 ? 26.281 -30.016 -23.984 1 97.88 599 ASP A O 1
ATOM 4463 N N . ALA A 1 600 ? 24.141 -30.422 -24.5 1 97.88 600 ALA A N 1
ATOM 4464 C CA . ALA A 1 600 ? 24.484 -31.188 -25.688 1 97.88 600 ALA A CA 1
ATOM 4465 C C . ALA A 1 600 ? 25.266 -30.359 -26.703 1 97.88 600 ALA A C 1
ATOM 4467 O O . ALA A 1 600 ? 26.109 -30.875 -27.438 1 97.88 600 ALA A O 1
ATOM 4468 N N . HIS A 1 601 ? 25.031 -29.078 -26.672 1 97.94 601 HIS A N 1
ATOM 4469 C CA . HIS A 1 601 ? 25.656 -28.219 -27.672 1 97.94 601 HIS A CA 1
ATOM 4470 C C . HIS A 1 601 ? 26.703 -27.312 -27.016 1 97.94 601 HIS A C 1
ATOM 4472 O O . HIS A 1 601 ? 27.172 -26.359 -27.656 1 97.94 601 HIS A O 1
ATOM 4478 N N . ASN A 1 602 ? 26.984 -27.469 -25.812 1 97.25 602 ASN A N 1
ATOM 4479 C CA . ASN A 1 602 ? 28 -26.75 -25.047 1 97.25 602 ASN A CA 1
ATOM 4480 C C . ASN A 1 602 ? 27.766 -25.234 -25.109 1 97.25 602 ASN A C 1
ATOM 4482 O O . ASN A 1 602 ? 28.703 -24.469 -25.375 1 97.25 602 ASN A O 1
ATOM 4486 N N . ILE A 1 603 ? 26.531 -24.812 -24.969 1 98.31 603 ILE A N 1
ATOM 4487 C CA . ILE A 1 603 ? 26.172 -23.391 -24.891 1 98.31 603 ILE A CA 1
ATOM 4488 C C . ILE A 1 603 ? 26.172 -22.938 -23.438 1 98.31 603 ILE A C 1
ATOM 4490 O O . ILE A 1 603 ? 25.516 -23.547 -22.594 1 98.31 603 ILE A O 1
ATOM 4494 N N . THR A 1 604 ? 26.906 -21.891 -23.156 1 98.06 604 THR A N 1
ATOM 4495 C CA . THR A 1 604 ? 26.984 -21.375 -21.781 1 98.06 604 THR A CA 1
ATOM 4496 C C . THR A 1 604 ? 25.797 -20.469 -21.5 1 98.06 604 THR A C 1
ATOM 4498 O O . THR A 1 604 ? 25.656 -19.406 -22.094 1 98.06 604 THR A O 1
ATOM 4501 N N . PRO A 1 605 ? 24.906 -20.859 -20.609 1 98.5 605 PRO A N 1
ATOM 4502 C CA . PRO A 1 605 ? 23.781 -20 -20.266 1 98.5 605 PRO A CA 1
ATOM 4503 C C . PRO A 1 605 ? 24.172 -18.875 -19.297 1 98.5 605 PRO A C 1
ATOM 4505 O O . PRO A 1 605 ? 25.281 -18.891 -18.75 1 98.5 605 PRO A O 1
ATOM 4508 N N . ARG A 1 606 ? 23.359 -17.844 -19.156 1 98.69 606 ARG A N 1
ATOM 4509 C CA . ARG A 1 606 ? 23.531 -16.875 -18.078 1 98.69 606 ARG A CA 1
ATOM 4510 C C . ARG A 1 606 ? 23.344 -17.547 -16.719 1 98.69 606 ARG A C 1
ATOM 4512 O O . ARG A 1 606 ? 24.188 -17.406 -15.836 1 98.69 606 ARG A O 1
ATOM 4519 N N . TYR A 1 607 ? 22.281 -18.281 -16.531 1 98.81 607 TYR A N 1
ATOM 4520 C CA . TYR A 1 607 ? 22.031 -19.094 -15.352 1 98.81 607 TYR A CA 1
ATOM 4521 C C . TYR A 1 607 ? 21.484 -20.469 -15.742 1 98.81 607 TYR A C 1
ATOM 4523 O O . TYR A 1 607 ? 20.531 -20.562 -16.531 1 98.81 607 TYR A O 1
ATOM 4531 N N . PRO A 1 608 ? 22.047 -21.531 -15.219 1 98.75 608 PRO A N 1
ATOM 4532 C CA . PRO A 1 608 ? 21.641 -22.891 -15.609 1 98.75 608 PRO A CA 1
ATOM 4533 C C . PRO A 1 608 ? 20.391 -23.359 -14.875 1 98.75 608 PRO A C 1
ATOM 4535 O O . PRO A 1 608 ? 20.031 -22.812 -13.828 1 98.75 608 PRO A O 1
ATOM 4538 N N . PHE A 1 609 ? 19.766 -24.359 -15.438 1 98.62 609 PHE A N 1
ATOM 4539 C CA . PHE A 1 609 ? 18.688 -25.078 -14.789 1 98.62 609 PHE A CA 1
ATOM 4540 C C . PHE A 1 609 ? 19.094 -25.516 -13.391 1 98.62 609 PHE A C 1
ATOM 4542 O O . PHE A 1 609 ? 20.203 -26 -13.18 1 98.62 609 PHE A O 1
ATOM 4549 N N . GLY A 1 610 ? 18.234 -25.156 -12.391 1 98.75 610 GLY A N 1
ATOM 4550 C CA . GLY A 1 610 ? 18.453 -25.594 -11.023 1 98.75 610 GLY A CA 1
ATOM 4551 C C . GLY A 1 610 ? 19.25 -24.594 -10.203 1 98.75 610 GLY A C 1
ATOM 4552 O O . GLY A 1 610 ? 19.438 -24.781 -9 1 98.75 610 GLY A O 1
ATOM 4553 N N . HIS A 1 611 ? 19.641 -23.516 -10.828 1 98.81 611 HIS A N 1
ATOM 4554 C CA . HIS A 1 611 ? 20.469 -22.531 -10.141 1 98.81 611 HIS A CA 1
ATOM 4555 C C . HIS A 1 611 ? 19.641 -21.766 -9.102 1 98.81 611 HIS A C 1
ATOM 4557 O O . HIS A 1 611 ? 18.469 -21.469 -9.328 1 98.81 611 HIS A O 1
ATOM 4563 N N . GLY A 1 612 ? 20.219 -21.375 -8.008 1 98.81 612 GLY A N 1
ATOM 4564 C CA . GLY A 1 612 ? 19.734 -20.516 -6.938 1 98.81 612 GLY A CA 1
ATOM 4565 C C . GLY A 1 612 ? 20.688 -20.453 -5.758 1 98.81 612 GLY A C 1
ATOM 4566 O O . GLY A 1 612 ? 21.172 -21.469 -5.281 1 98.81 612 GLY A O 1
ATOM 4567 N N . LEU A 1 613 ? 20.938 -19.281 -5.316 1 98.62 613 LEU A N 1
ATOM 4568 C CA . LEU A 1 613 ? 21.859 -19.047 -4.219 1 98.62 613 LEU A CA 1
ATOM 4569 C C . LEU A 1 613 ? 21.125 -19.047 -2.879 1 98.62 613 LEU A C 1
ATOM 4571 O O . LEU A 1 613 ? 19.922 -19.312 -2.822 1 98.62 613 LEU A O 1
ATOM 4575 N N . SER A 1 614 ? 21.859 -18.953 -1.85 1 98.5 614 SER A N 1
ATOM 4576 C CA . SER A 1 614 ? 21.438 -18.828 -0.458 1 98.5 614 SER A CA 1
ATOM 4577 C C . SER A 1 614 ? 22.281 -17.797 0.281 1 98.5 614 SER A C 1
ATOM 4579 O O . SER A 1 614 ? 23.328 -17.375 -0.206 1 98.5 614 SER A O 1
ATOM 4581 N N . TYR A 1 615 ? 21.75 -17.266 1.414 1 98.38 615 TYR A N 1
ATOM 4582 C CA . TYR A 1 615 ? 22.547 -16.344 2.238 1 98.38 615 TYR A CA 1
ATOM 4583 C C . TYR A 1 615 ? 23.578 -17.109 3.059 1 98.38 615 TYR A C 1
ATOM 4585 O O . TYR A 1 615 ? 24.406 -16.5 3.74 1 98.38 615 TYR A O 1
ATOM 4593 N N . THR A 1 616 ? 23.562 -18.438 2.967 1 97.94 616 THR A N 1
ATOM 4594 C CA . THR A 1 616 ? 24.578 -19.281 3.582 1 97.94 616 THR A CA 1
ATOM 4595 C C . THR A 1 616 ? 25.25 -20.172 2.535 1 97.94 616 THR A C 1
ATOM 4597 O O . THR A 1 616 ? 25.062 -19.969 1.334 1 97.94 616 THR A O 1
ATOM 4600 N N . THR A 1 617 ? 26.188 -21 2.963 1 97.62 617 THR A N 1
ATOM 4601 C CA . THR A 1 617 ? 26.922 -21.844 2.041 1 97.62 617 THR A CA 1
ATOM 4602 C C . THR A 1 617 ? 26.797 -23.312 2.441 1 97.62 617 THR A C 1
ATOM 4604 O O . THR A 1 617 ? 26.594 -23.625 3.615 1 97.62 617 THR A O 1
ATOM 4607 N N . PHE A 1 618 ? 26.938 -24.172 1.495 1 98.5 618 PHE A N 1
ATOM 4608 C CA . PHE A 1 618 ? 26.797 -25.609 1.725 1 98.5 618 PHE A CA 1
ATOM 4609 C C . PHE A 1 618 ? 27.953 -26.375 1.087 1 98.5 618 PHE A C 1
ATOM 4611 O O . PHE A 1 618 ? 28.453 -25.969 0.034 1 98.5 618 PHE A O 1
ATOM 4618 N N . HIS A 1 619 ? 28.312 -27.375 1.729 1 98.5 619 HIS A N 1
ATOM 4619 C CA . HIS A 1 619 ? 29.375 -28.266 1.256 1 98.5 619 HIS A CA 1
ATOM 4620 C C . HIS A 1 619 ? 28.844 -29.672 1.001 1 98.5 619 HIS A C 1
ATOM 4622 O O . HIS A 1 619 ? 28.047 -30.188 1.783 1 98.5 619 HIS A O 1
ATOM 4628 N N . TYR A 1 620 ? 29.266 -30.312 -0.151 1 98.69 620 TYR A N 1
ATOM 4629 C CA . TYR A 1 620 ? 28.891 -31.656 -0.549 1 98.69 620 TYR A CA 1
ATOM 4630 C C . TYR A 1 620 ? 30.047 -32.625 -0.363 1 98.69 620 TYR A C 1
ATOM 4632 O O . TYR A 1 620 ? 31.188 -32.312 -0.679 1 98.69 620 TYR A O 1
ATOM 4640 N N . SER A 1 621 ? 29.734 -33.812 0.164 1 98.5 621 SER A N 1
ATOM 4641 C CA . SER A 1 621 ? 30.766 -34.812 0.313 1 98.5 621 SER A CA 1
ATOM 4642 C C . SER A 1 621 ? 30.172 -36.219 0.408 1 98.5 621 SER A C 1
ATOM 4644 O O . SER A 1 621 ? 28.953 -36.375 0.425 1 98.5 621 SER A O 1
ATOM 4646 N N . SER A 1 622 ? 30.984 -37.281 0.344 1 98.12 622 SER A N 1
ATOM 4647 C CA . SER A 1 622 ? 30.672 -38.656 0.687 1 98.12 622 SER A CA 1
ATOM 4648 C C . SER A 1 622 ? 29.625 -39.25 -0.263 1 98.12 622 SER A C 1
ATOM 4650 O O . SER A 1 622 ? 28.609 -39.781 0.176 1 98.12 622 SER A O 1
ATOM 4652 N N . LEU A 1 623 ? 30 -39.219 -1.546 1 98.56 623 LEU A N 1
ATOM 4653 C CA . LEU A 1 623 ? 29.109 -39.812 -2.531 1 98.56 623 LEU A CA 1
ATOM 4654 C C . LEU A 1 623 ? 29.078 -41.344 -2.365 1 98.56 623 LEU A C 1
ATOM 4656 O O . LEU A 1 623 ? 30.125 -41.969 -2.289 1 98.56 623 LEU A O 1
ATOM 4660 N N . ALA A 1 624 ? 27.875 -41.844 -2.199 1 98.56 624 ALA A N 1
ATOM 4661 C CA . ALA A 1 624 ? 27.672 -43.281 -2.146 1 98.56 624 ALA A CA 1
ATOM 4662 C C . ALA A 1 624 ? 26.641 -43.719 -3.178 1 98.56 624 ALA A C 1
ATOM 4664 O O . ALA A 1 624 ? 25.562 -43.125 -3.283 1 98.56 624 ALA A O 1
ATOM 4665 N N . ILE A 1 625 ? 27.016 -44.75 -3.986 1 98.31 625 ILE A N 1
ATOM 4666 C CA . ILE A 1 625 ? 26.141 -45.25 -5.031 1 98.31 625 ILE A CA 1
ATOM 4667 C C . ILE A 1 625 ? 25.875 -46.75 -4.781 1 98.31 625 ILE A C 1
ATOM 4669 O O . ILE A 1 625 ? 26.812 -47.531 -4.676 1 98.31 625 ILE A O 1
ATOM 4673 N N . LYS A 1 626 ? 24.656 -47.031 -4.59 1 97.56 626 LYS A N 1
ATOM 4674 C CA . LYS A 1 626 ? 24.203 -48.438 -4.527 1 97.56 626 LYS A CA 1
ATOM 4675 C C . LYS A 1 626 ? 23.328 -48.781 -5.723 1 97.56 626 LYS A C 1
ATOM 4677 O O . LYS A 1 626 ? 22.188 -48.312 -5.816 1 97.56 626 LYS A O 1
ATOM 4682 N N . ALA A 1 627 ? 23.797 -49.5 -6.684 1 93 627 ALA A N 1
ATOM 4683 C CA . ALA A 1 627 ? 23.078 -49.938 -7.875 1 93 627 ALA A CA 1
ATOM 4684 C C . ALA A 1 627 ? 23.219 -51.469 -8.07 1 93 627 ALA A C 1
ATOM 4686 O O . ALA A 1 627 ? 24.172 -52.062 -7.594 1 93 627 ALA A O 1
ATOM 4687 N N . PRO A 1 628 ? 22.25 -52.031 -8.719 1 89 628 PRO A N 1
ATOM 4688 C CA . PRO A 1 628 ? 22.438 -53.469 -8.984 1 89 628 PRO A CA 1
ATOM 4689 C C . PRO A 1 628 ? 23.516 -53.719 -10.031 1 89 628 PRO A C 1
ATOM 4691 O O . PRO A 1 628 ? 23.812 -52.844 -10.844 1 89 628 PRO A O 1
ATOM 4694 N N . SER A 1 629 ? 24 -54.938 -9.867 1 88.44 629 SER A N 1
ATOM 4695 C CA . SER A 1 629 ? 24.984 -55.281 -10.883 1 88.44 629 SER A CA 1
ATOM 4696 C C . SER A 1 629 ? 24.312 -55.688 -12.195 1 88.44 629 SER A C 1
ATOM 4698 O O . SER A 1 629 ? 24.891 -55.5 -13.266 1 88.44 629 SER A O 1
ATOM 4700 N N . SER A 1 630 ? 23.094 -56.156 -11.984 1 92.38 630 SER A N 1
ATOM 4701 C CA . SER A 1 630 ? 22.359 -56.562 -13.18 1 92.38 630 SER A CA 1
ATOM 4702 C C . SER A 1 630 ? 20.875 -56.25 -13.031 1 92.38 630 SER A C 1
ATOM 4704 O O . SER A 1 630 ? 20.344 -56.219 -11.922 1 92.38 630 SER A O 1
ATOM 4706 N N . ILE A 1 631 ? 20.344 -56.031 -14.164 1 94.25 631 ILE A N 1
ATOM 4707 C CA . ILE A 1 631 ? 18.906 -55.75 -14.234 1 94.25 631 ILE A CA 1
ATOM 4708 C C . ILE A 1 631 ? 18.375 -56.188 -15.602 1 94.25 631 ILE A C 1
ATOM 4710 O O . ILE A 1 631 ? 19.125 -56.25 -16.578 1 94.25 631 ILE A O 1
ATOM 4714 N N . THR A 1 632 ? 17.125 -56.594 -15.664 1 94.94 632 THR A N 1
ATOM 4715 C CA . THR A 1 632 ? 16.547 -57 -16.953 1 94.94 632 THR A CA 1
ATOM 4716 C C . THR A 1 632 ? 16.453 -55.781 -17.891 1 94.94 632 THR A C 1
ATOM 4718 O O . THR A 1 632 ? 16.203 -54.656 -17.438 1 94.94 632 THR A O 1
ATOM 4721 N N . LYS A 1 633 ? 16.625 -56.062 -19.141 1 95.12 633 LYS A N 1
ATOM 4722 C CA . LYS A 1 633 ? 16.578 -55 -20.141 1 95.12 633 LYS A CA 1
ATOM 4723 C C . LYS A 1 633 ? 15.18 -54.406 -20.25 1 95.12 633 LYS A C 1
ATOM 4725 O O . LYS A 1 633 ? 15.016 -53.188 -20.219 1 95.12 633 LYS A O 1
ATOM 4730 N N . ALA A 1 634 ? 14.211 -55.281 -20.438 1 96.19 634 ALA A N 1
ATOM 4731 C CA . ALA A 1 634 ? 12.82 -54.875 -20.547 1 96.19 634 ALA A CA 1
ATOM 4732 C C . ALA A 1 634 ? 12.102 -54.969 -19.203 1 96.19 634 ALA A C 1
ATOM 4734 O O . ALA A 1 634 ? 12.492 -55.75 -18.344 1 96.19 634 ALA A O 1
ATOM 4735 N N . PRO A 1 635 ? 11.117 -54.156 -19.047 1 95.75 635 PRO A N 1
ATOM 4736 C CA . PRO A 1 635 ? 10.305 -54.344 -17.828 1 95.75 635 PRO A CA 1
ATOM 4737 C C . PRO A 1 635 ? 9.602 -55.719 -17.797 1 95.75 635 PRO A C 1
ATOM 4739 O O . PRO A 1 635 ? 9.227 -56.25 -18.844 1 95.75 635 PRO A O 1
ATOM 4742 N N . LYS A 1 636 ? 9.367 -56.219 -16.594 1 94.81 636 LYS A N 1
ATOM 4743 C CA . LYS A 1 636 ? 8.719 -57.5 -16.422 1 94.81 636 LYS A CA 1
ATOM 4744 C C . LYS A 1 636 ? 7.461 -57.406 -15.57 1 94.81 636 LYS A C 1
ATOM 4746 O O . LYS A 1 636 ? 6.738 -58.375 -15.383 1 94.81 636 LYS A O 1
ATOM 4751 N N . GLY A 1 637 ? 7.281 -56.25 -15.062 1 94.75 637 GLY A N 1
ATOM 4752 C CA . GLY A 1 637 ? 6.117 -56.062 -14.211 1 94.75 637 GLY A CA 1
ATOM 4753 C C . GLY A 1 637 ? 4.805 -56.125 -14.969 1 94.75 637 GLY A C 1
ATOM 4754 O O . GLY A 1 637 ? 4.766 -55.938 -16.188 1 94.75 637 GLY A O 1
ATOM 4755 N N . ASN A 1 638 ? 3.729 -56.406 -14.219 1 94.88 638 ASN A N 1
ATOM 4756 C CA . ASN A 1 638 ? 2.391 -56.375 -14.797 1 94.88 638 ASN A CA 1
ATOM 4757 C C . ASN A 1 638 ? 1.96 -54.969 -15.18 1 94.88 638 ASN A C 1
ATOM 4759 O O . ASN A 1 638 ? 2.463 -54 -14.617 1 94.88 638 ASN A O 1
ATOM 4763 N N . LEU A 1 639 ? 1.128 -54.906 -16.172 1 95 639 LEU A N 1
ATOM 4764 C CA . LEU A 1 639 ? 0.54 -53.625 -16.516 1 95 639 LEU A CA 1
ATOM 4765 C C . LEU A 1 639 ? -0.468 -53.156 -15.461 1 95 639 LEU A C 1
ATOM 4767 O O . LEU A 1 639 ? -1.429 -53.875 -15.18 1 95 639 LEU A O 1
ATOM 4771 N N . THR A 1 640 ? -0.235 -52.062 -14.82 1 96.44 640 THR A N 1
ATOM 4772 C CA . THR A 1 640 ? -1.064 -51.5 -13.773 1 96.44 640 THR A CA 1
ATOM 4773 C C . THR A 1 640 ? -1.383 -50.031 -14.078 1 96.44 640 THR A C 1
ATOM 4775 O O . THR A 1 640 ? -0.995 -49.5 -15.125 1 96.44 640 THR A O 1
ATOM 4778 N N . VAL A 1 641 ? -2.217 -49.375 -13.195 1 97.44 641 VAL A N 1
ATOM 4779 C CA . VAL A 1 641 ? -2.377 -47.938 -13.25 1 97.44 641 VAL A CA 1
ATOM 4780 C C . VAL A 1 641 ? -1.022 -47.25 -13.055 1 97.44 641 VAL A C 1
ATOM 4782 O O . VAL A 1 641 ? -0.371 -47.438 -12.023 1 97.44 641 VAL A O 1
ATOM 4785 N N . GLY A 1 642 ? -0.567 -46.562 -14.047 1 97.19 642 GLY A N 1
ATOM 4786 C CA . GLY A 1 642 ? 0.751 -45.938 -14.047 1 97.19 642 GLY A CA 1
ATOM 4787 C C . GLY A 1 642 ? 1.755 -46.688 -14.906 1 97.19 642 GLY A C 1
ATOM 4788 O O . GLY A 1 642 ? 2.949 -46.375 -14.883 1 97.19 642 GLY A O 1
ATOM 4789 N N . GLY A 1 643 ? 1.301 -47.688 -15.68 1 96.81 643 GLY A N 1
ATOM 4790 C CA . GLY A 1 643 ? 2.176 -48.469 -16.547 1 96.81 643 GLY A CA 1
ATOM 4791 C C . GLY A 1 643 ? 2.723 -49.719 -15.891 1 96.81 643 GLY A C 1
ATOM 4792 O O . GLY A 1 643 ? 2.193 -50.188 -14.875 1 96.81 643 GLY A O 1
ATOM 4793 N N . PRO A 1 644 ? 3.752 -50.312 -16.516 1 97 644 PRO A N 1
ATOM 4794 C CA . PRO A 1 644 ? 4.363 -51.469 -15.891 1 97 644 PRO A CA 1
ATOM 4795 C C . PRO A 1 644 ? 4.77 -51.25 -14.438 1 97 644 PRO A C 1
ATOM 4797 O O . PRO A 1 644 ? 5.422 -50.219 -14.133 1 97 644 PRO A O 1
ATOM 4800 N N . SER A 1 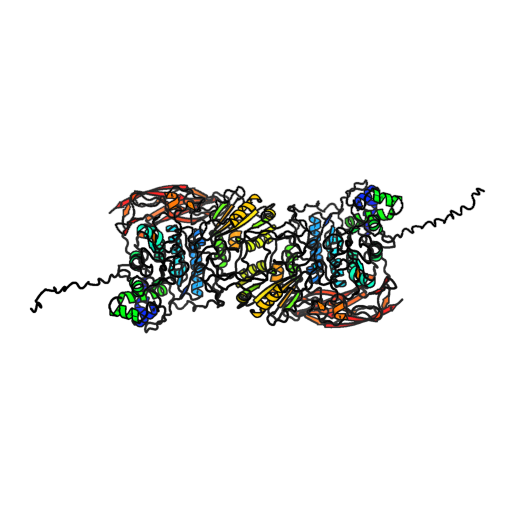645 ? 4.41 -52.156 -13.57 1 97.62 645 SER A N 1
ATOM 4801 C CA . SER A 1 645 ? 4.539 -51.938 -12.133 1 97.62 645 SER A CA 1
ATOM 4802 C C . SER A 1 645 ? 5.996 -51.75 -11.727 1 97.62 645 SER A C 1
ATOM 4804 O O . SER A 1 645 ? 6.301 -51 -10.805 1 97.62 645 SER A O 1
ATOM 4806 N N . ASP A 1 646 ? 6.898 -52.406 -12.398 1 97.69 646 ASP A N 1
ATOM 4807 C CA . ASP A 1 646 ? 8.289 -52.406 -11.961 1 97.69 646 ASP A CA 1
ATOM 4808 C C . ASP A 1 646 ? 9.008 -51.125 -12.406 1 97.69 646 ASP A C 1
ATOM 4810 O O . ASP A 1 646 ? 10.141 -50.875 -12 1 97.69 646 ASP A O 1
ATOM 4814 N N . LEU A 1 647 ? 8.359 -50.312 -13.25 1 98.12 647 LEU A N 1
ATOM 4815 C CA . LEU A 1 647 ? 8.914 -48.969 -13.547 1 98.12 647 LEU A CA 1
ATOM 4816 C C . LEU A 1 647 ? 9.055 -48.156 -12.273 1 98.12 647 LEU A C 1
ATOM 4818 O O . LEU A 1 647 ? 9.883 -47.25 -12.211 1 98.12 647 LEU A O 1
ATOM 4822 N N . TRP A 1 648 ? 8.266 -48.5 -11.281 1 98.12 648 TRP A N 1
ATOM 4823 C CA . TRP A 1 648 ? 8.203 -47.688 -10.062 1 98.12 648 TRP A CA 1
ATOM 4824 C C . TRP A 1 648 ? 9.062 -48.312 -8.961 1 98.12 648 TRP A C 1
ATOM 4826 O O . TRP A 1 648 ? 9.188 -47.75 -7.875 1 98.12 648 TRP A O 1
ATOM 4836 N N . ASP A 1 649 ? 9.711 -49.469 -9.211 1 97.94 649 ASP A N 1
ATOM 4837 C CA . ASP A 1 649 ? 10.57 -50.094 -8.227 1 97.94 649 ASP A CA 1
ATOM 4838 C C . ASP A 1 649 ? 11.859 -49.312 -8.023 1 97.94 649 ASP A C 1
ATOM 4840 O O . ASP A 1 649 ? 12.469 -48.844 -8.984 1 97.94 649 ASP A O 1
ATOM 4844 N N . VAL A 1 650 ? 12.188 -49.125 -6.777 1 98 650 VAL A N 1
ATOM 4845 C CA . VAL A 1 650 ? 13.5 -48.562 -6.488 1 98 650 VAL A CA 1
ATOM 4846 C C . VAL A 1 650 ? 14.578 -49.594 -6.723 1 98 650 VAL A C 1
ATOM 4848 O O . VAL A 1 650 ? 14.586 -50.656 -6.066 1 98 650 VAL A O 1
ATOM 4851 N N . VAL A 1 651 ? 15.469 -49.312 -7.609 1 97.38 651 VAL A N 1
ATOM 4852 C CA . VAL A 1 651 ? 16.438 -50.344 -8 1 97.38 651 VAL A CA 1
ATOM 4853 C C . VAL A 1 651 ? 17.828 -49.938 -7.547 1 97.38 651 VAL A C 1
ATOM 4855 O O . VAL A 1 651 ? 18.781 -50.719 -7.652 1 97.38 651 VAL A O 1
ATOM 4858 N N . GLY A 1 652 ? 17.953 -48.75 -7.055 1 97.69 652 GLY A N 1
ATOM 4859 C CA . GLY A 1 652 ? 19.219 -48.219 -6.562 1 97.69 652 GLY A CA 1
ATOM 4860 C C . GLY A 1 652 ? 19.047 -46.906 -5.785 1 97.69 652 GLY A C 1
ATOM 4861 O O . GLY A 1 652 ? 17.953 -46.344 -5.727 1 97.69 652 GLY A O 1
ATOM 4862 N N . THR A 1 653 ? 20.156 -46.531 -5.168 1 98.38 653 THR A N 1
ATOM 4863 C CA . THR A 1 653 ? 20.156 -45.281 -4.426 1 98.38 653 THR A CA 1
ATOM 4864 C C . THR A 1 653 ? 21.484 -44.562 -4.605 1 98.38 653 THR A C 1
ATOM 4866 O O . THR A 1 653 ? 22.516 -45.188 -4.859 1 98.38 653 THR A O 1
ATOM 4869 N N . VAL A 1 654 ? 21.438 -43.281 -4.629 1 98.62 654 VAL A N 1
ATOM 4870 C CA . VAL A 1 654 ? 22.609 -42.406 -4.57 1 98.62 654 VAL A CA 1
ATOM 4871 C C . VAL A 1 654 ? 22.516 -41.5 -3.342 1 98.62 654 VAL A C 1
ATOM 4873 O O . VAL A 1 654 ? 21.453 -40.906 -3.078 1 98.62 654 VAL A O 1
ATOM 4876 N N . SER A 1 655 ? 23.531 -41.406 -2.564 1 98.56 655 SER A N 1
ATOM 4877 C CA . SER A 1 655 ? 23.516 -40.562 -1.377 1 98.56 655 SER A CA 1
ATOM 4878 C C . SER A 1 655 ? 24.719 -39.625 -1.336 1 98.56 655 SER A C 1
ATOM 4880 O O . SER A 1 655 ? 25.766 -39.938 -1.913 1 98.56 655 SER A O 1
ATOM 4882 N N . ALA A 1 656 ? 24.531 -38.562 -0.702 1 98.75 656 ALA A N 1
ATOM 4883 C CA . ALA A 1 656 ? 25.578 -37.562 -0.48 1 98.75 656 ALA A CA 1
ATOM 4884 C C . ALA A 1 656 ? 25.391 -36.844 0.856 1 98.75 656 ALA A C 1
ATOM 4886 O O . ALA A 1 656 ? 24.25 -36.688 1.328 1 98.75 656 ALA A O 1
ATOM 4887 N N . ARG A 1 657 ? 26.438 -36.438 1.448 1 98.69 657 ARG A N 1
ATOM 4888 C CA . ARG A 1 657 ? 26.391 -35.625 2.672 1 98.69 657 ARG A CA 1
ATOM 4889 C C . ARG A 1 657 ? 26.422 -34.156 2.359 1 98.69 657 ARG A C 1
ATOM 4891 O O . ARG A 1 657 ? 27.297 -33.688 1.619 1 98.69 657 ARG A O 1
ATOM 4898 N N . ILE A 1 658 ? 25.469 -33.438 2.885 1 98.75 658 ILE A N 1
ATOM 4899 C CA . ILE A 1 658 ? 25.375 -31.984 2.723 1 98.75 658 ILE A CA 1
ATOM 4900 C C . ILE A 1 658 ? 25.625 -31.297 4.062 1 98.75 658 ILE A C 1
ATOM 4902 O O . ILE A 1 658 ? 24.984 -31.625 5.062 1 98.75 658 ILE A O 1
ATOM 4906 N N . ALA A 1 659 ? 26.5 -30.359 4.113 1 98.75 659 ALA A N 1
ATOM 4907 C CA . ALA A 1 659 ? 26.797 -29.609 5.328 1 98.75 659 ALA A CA 1
ATOM 4908 C C . ALA A 1 659 ? 26.609 -28.109 5.109 1 98.75 659 ALA A C 1
ATOM 4910 O O . ALA A 1 659 ? 27 -27.578 4.07 1 98.75 659 ALA A O 1
ATOM 4911 N N . ASN A 1 660 ? 25.891 -27.469 6.059 1 98.62 660 ASN A N 1
ATOM 4912 C CA . ASN A 1 660 ? 25.859 -26.016 6.078 1 98.62 660 ASN A CA 1
ATOM 4913 C C . ASN A 1 660 ? 27.109 -25.438 6.734 1 98.62 660 ASN A C 1
ATOM 4915 O O . ASN A 1 660 ? 27.203 -25.375 7.961 1 98.62 660 ASN A O 1
ATOM 4919 N N . ASN A 1 661 ? 27.984 -25.016 5.988 1 98.06 661 ASN A N 1
ATOM 4920 C CA . ASN A 1 661 ? 29.234 -24.516 6.523 1 98.06 661 ASN A CA 1
ATOM 4921 C C . ASN A 1 661 ? 29.25 -22.984 6.578 1 98.06 661 ASN A C 1
ATOM 4923 O O . ASN A 1 661 ? 30.312 -22.359 6.656 1 98.06 661 ASN A O 1
ATOM 4927 N N . GLY A 1 662 ? 28.109 -22.406 6.371 1 97.5 662 GLY A N 1
ATOM 4928 C CA . GLY A 1 662 ? 27.953 -20.969 6.555 1 97.5 662 GLY A CA 1
ATOM 4929 C C . GLY A 1 662 ? 27.516 -20.609 7.961 1 97.5 662 GLY A C 1
ATOM 4930 O O . GLY A 1 662 ? 27.703 -21.375 8.898 1 97.5 662 GLY A O 1
ATOM 4931 N N . THR A 1 663 ? 26.984 -19.344 8.203 1 96.62 663 THR A N 1
ATOM 4932 C CA . THR A 1 663 ? 26.703 -18.812 9.539 1 96.62 663 THR A CA 1
ATOM 4933 C C . THR A 1 663 ? 25.203 -18.672 9.773 1 96.62 663 THR A C 1
ATOM 4935 O O . THR A 1 663 ? 24.781 -18.359 10.891 1 96.62 663 THR A O 1
ATOM 4938 N N . LEU A 1 664 ? 24.406 -18.891 8.703 1 97.94 664 LEU A N 1
ATOM 4939 C CA . LEU A 1 664 ? 22.969 -18.75 8.82 1 97.94 664 LEU A CA 1
ATOM 4940 C C . LEU A 1 664 ? 22.281 -20.094 8.531 1 97.94 664 LEU A C 1
ATOM 4942 O O . LEU A 1 664 ? 22.844 -20.953 7.852 1 97.94 664 LEU A O 1
ATOM 4946 N N . SER A 1 665 ? 21.062 -20.234 9.164 1 98.25 665 SER A N 1
ATOM 4947 C CA . SER A 1 665 ? 20.234 -21.359 8.758 1 98.25 665 SER A CA 1
ATOM 4948 C C . SER A 1 665 ? 19.734 -21.188 7.328 1 98.25 665 SER A C 1
ATOM 4950 O O . SER A 1 665 ? 19.562 -20.062 6.859 1 98.25 665 SER A O 1
ATOM 4952 N N . GLY A 1 666 ? 19.594 -22.234 6.602 1 98.25 666 GLY A N 1
ATOM 4953 C CA . GLY A 1 666 ? 19.078 -22.188 5.242 1 98.25 666 GLY A CA 1
ATOM 4954 C C . GLY A 1 666 ? 18.734 -23.562 4.695 1 98.25 666 GLY A C 1
ATOM 4955 O O . GLY A 1 666 ? 19.031 -24.578 5.328 1 98.25 666 GLY A O 1
ATOM 4956 N N . ALA A 1 667 ? 18.078 -23.562 3.604 1 98.62 667 ALA A N 1
ATOM 4957 C CA . ALA A 1 667 ? 17.719 -24.797 2.912 1 98.62 667 ALA A CA 1
ATOM 4958 C C . ALA A 1 667 ? 18.578 -24.969 1.655 1 98.62 667 ALA A C 1
ATOM 4960 O O . ALA A 1 667 ? 18.844 -24.016 0.933 1 98.62 667 ALA A O 1
ATOM 4961 N N . GLU A 1 668 ? 19.047 -26.203 1.48 1 98.56 668 GLU A N 1
ATOM 4962 C CA . GLU A 1 668 ? 19.734 -26.609 0.261 1 98.56 668 GLU A CA 1
ATOM 4963 C C . GLU A 1 668 ? 18.906 -27.609 -0.54 1 98.56 668 GLU A C 1
ATOM 4965 O O . GLU A 1 668 ? 18.047 -28.297 0.012 1 98.56 668 GLU A O 1
ATOM 4970 N N . VAL A 1 669 ? 19.125 -27.578 -1.909 1 98.75 669 VAL A N 1
ATOM 4971 C CA . VAL A 1 669 ? 18.438 -28.531 -2.789 1 98.75 669 VAL A CA 1
ATOM 4972 C C . VAL A 1 669 ? 19.469 -29.312 -3.598 1 98.75 669 VAL A C 1
ATOM 4974 O O . VAL A 1 669 ? 19.719 -29 -4.77 1 98.75 669 VAL A O 1
ATOM 4977 N N . PRO A 1 670 ? 20.062 -30.359 -2.959 1 98.81 670 PRO A N 1
ATOM 4978 C CA . PRO A 1 670 ? 20.906 -31.234 -3.779 1 98.81 670 PRO A CA 1
ATOM 4979 C C . PRO A 1 670 ? 20.141 -31.859 -4.941 1 98.81 670 PRO A C 1
ATOM 4981 O O . PRO A 1 670 ? 19 -32.281 -4.77 1 98.81 670 PRO A O 1
ATOM 4984 N N . GLN A 1 671 ? 20.812 -31.891 -6.102 1 98.88 671 GLN A N 1
ATOM 4985 C CA . GLN A 1 671 ? 20.234 -32.406 -7.344 1 98.88 671 GLN A CA 1
ATOM 4986 C C . GLN A 1 671 ? 21.062 -33.562 -7.906 1 98.88 671 GLN A C 1
ATOM 4988 O O . GLN A 1 671 ? 22.297 -33.469 -7.949 1 98.88 671 GLN A O 1
ATOM 4993 N N . LEU A 1 672 ? 20.406 -34.594 -8.328 1 98.88 672 LEU A N 1
ATOM 4994 C CA . LEU A 1 672 ? 21.047 -35.75 -8.945 1 98.88 672 LEU A CA 1
ATOM 4995 C C . LEU A 1 672 ? 20.812 -35.75 -10.453 1 98.88 672 LEU A C 1
ATOM 4997 O O . LEU A 1 672 ? 19.672 -35.719 -10.906 1 98.88 672 LEU A O 1
ATOM 5001 N N . TYR A 1 673 ? 21.875 -35.812 -11.203 1 98.81 673 TYR A N 1
ATOM 5002 C CA . TYR A 1 673 ? 21.828 -35.969 -12.656 1 98.81 673 TYR A CA 1
ATOM 5003 C C . TYR A 1 673 ? 22.5 -37.25 -13.102 1 98.81 673 TYR A C 1
ATOM 5005 O O . TYR A 1 673 ? 23.516 -37.656 -12.523 1 98.81 673 TYR A O 1
ATOM 5013 N N . LEU A 1 674 ? 21.984 -37.906 -14.148 1 98.56 674 LEU A N 1
ATOM 5014 C CA . LEU A 1 674 ? 22.547 -39.125 -14.68 1 98.56 674 LEU A CA 1
ATOM 5015 C C . LEU A 1 674 ? 22.938 -38.969 -16.141 1 98.56 674 LEU A C 1
ATOM 5017 O O . LEU A 1 674 ? 22.234 -38.312 -16.906 1 98.56 674 LEU A O 1
ATOM 5021 N N . GLY A 1 675 ? 24.047 -39.438 -16.469 1 98.31 675 GLY A N 1
ATOM 5022 C CA . GLY A 1 675 ? 24.422 -39.75 -17.844 1 98.31 675 GLY A CA 1
ATOM 5023 C C . GLY A 1 675 ? 24.25 -41.219 -18.203 1 98.31 675 GLY A C 1
ATOM 5024 O O . GLY A 1 675 ? 24.531 -42.094 -17.391 1 98.31 675 GLY A O 1
ATOM 5025 N N . PHE A 1 676 ? 23.781 -41.5 -19.375 1 98.06 676 PHE A N 1
ATOM 5026 C CA . PHE A 1 676 ? 23.469 -42.844 -19.812 1 98.06 676 PHE A CA 1
ATOM 5027 C C . PHE A 1 676 ? 24.531 -43.375 -20.766 1 98.06 676 PHE A C 1
ATOM 5029 O O . PHE A 1 676 ? 25.312 -42.594 -21.328 1 98.06 676 PHE A O 1
ATOM 5036 N N . PRO A 1 677 ? 24.562 -44.688 -20.891 1 96.75 677 PRO A N 1
ATOM 5037 C CA . PRO A 1 677 ? 25.406 -45.25 -21.953 1 96.75 677 PRO A CA 1
ATOM 5038 C C . PRO A 1 677 ? 25 -44.719 -23.344 1 96.75 677 PRO A C 1
ATOM 5040 O O . PRO A 1 677 ? 23.828 -44.438 -23.594 1 96.75 677 PRO A O 1
ATOM 5043 N N . ASP A 1 678 ? 25.922 -44.719 -24.266 1 95.38 678 ASP A N 1
ATOM 5044 C CA . ASP A 1 678 ? 25.719 -44.156 -25.594 1 95.38 678 ASP A CA 1
ATOM 5045 C C . ASP A 1 678 ? 24.594 -44.875 -26.328 1 95.38 678 ASP A C 1
ATOM 5047 O O . ASP A 1 678 ? 23.875 -44.281 -27.125 1 95.38 678 ASP A O 1
ATOM 5051 N N . SER A 1 679 ? 24.453 -46.125 -26 1 94.12 679 SER A N 1
ATOM 5052 C CA . SER A 1 679 ? 23.453 -46.938 -26.703 1 94.12 679 SER A CA 1
ATOM 5053 C C . SER A 1 679 ? 22.047 -46.438 -26.422 1 94.12 679 SER A C 1
ATOM 5055 O O . SER A 1 679 ? 21.109 -46.75 -27.172 1 94.12 679 SER A O 1
ATOM 5057 N N . ALA A 1 680 ? 21.875 -45.75 -25.375 1 95.44 680 ALA A N 1
ATOM 5058 C CA . ALA A 1 680 ? 20.547 -45.219 -25.016 1 95.44 680 ALA A CA 1
ATOM 5059 C C . ALA A 1 680 ? 20.234 -43.938 -25.75 1 95.44 680 ALA A C 1
ATOM 5061 O O . ALA A 1 680 ? 19.094 -43.5 -25.797 1 95.44 680 ALA A O 1
ATOM 5062 N N . ASP A 1 681 ? 21.172 -43.25 -26.375 1 95.06 681 ASP A N 1
ATOM 5063 C CA . ASP A 1 681 ? 21.016 -42 -27.109 1 95.06 681 ASP A CA 1
ATOM 5064 C C . ASP A 1 681 ? 20.266 -40.969 -26.281 1 95.06 681 ASP A C 1
ATOM 5066 O O . ASP A 1 681 ? 19.234 -40.438 -26.703 1 95.06 681 ASP A O 1
ATOM 5070 N N . GLN A 1 682 ? 20.812 -40.719 -25.094 1 97.12 682 GLN A N 1
ATOM 5071 C CA . GLN A 1 682 ? 20.234 -39.781 -24.141 1 97.12 682 GLN A CA 1
ATOM 5072 C C . GLN A 1 682 ? 21.047 -38.469 -24.062 1 97.12 682 GLN A C 1
ATOM 5074 O O . GLN A 1 682 ? 22.203 -38.438 -24.469 1 97.12 682 GLN A O 1
ATOM 5079 N N . PRO A 1 683 ? 20.438 -37.344 -23.641 1 97.5 683 PRO A N 1
ATOM 5080 C CA . PRO A 1 683 ? 21.203 -36.094 -23.375 1 97.5 683 PRO A CA 1
ATOM 5081 C C . PRO A 1 683 ? 22.391 -36.344 -22.469 1 97.5 683 PRO A C 1
ATOM 5083 O O . PRO A 1 683 ? 22.469 -37.375 -21.781 1 97.5 683 PRO A O 1
ATOM 5086 N N . VAL A 1 684 ? 23.312 -35.344 -22.406 1 97.69 684 VAL A N 1
ATOM 5087 C CA . VAL A 1 684 ? 24.578 -35.438 -21.688 1 97.69 684 VAL A CA 1
ATOM 5088 C C . VAL A 1 684 ? 24.312 -35.844 -20.234 1 97.69 684 VAL A C 1
ATOM 5090 O O . VAL A 1 684 ? 25.016 -36.656 -19.656 1 97.69 684 VAL A O 1
ATOM 5093 N N . ARG A 1 685 ? 23.375 -35.281 -19.625 1 97.31 685 ARG A N 1
ATOM 5094 C CA . ARG A 1 685 ? 22.891 -35.594 -18.281 1 97.31 685 ARG A CA 1
ATOM 5095 C C . ARG A 1 685 ? 21.438 -35.156 -18.109 1 97.31 685 ARG A C 1
ATOM 5097 O O . ARG A 1 685 ? 20.984 -34.219 -18.781 1 97.31 685 ARG A O 1
ATOM 5104 N N . GLN A 1 686 ? 20.719 -35.812 -17.234 1 97.56 686 GLN A N 1
ATOM 5105 C CA . GLN A 1 686 ? 19.312 -35.5 -16.984 1 97.56 686 GLN A CA 1
ATOM 5106 C C . GLN A 1 686 ? 18.984 -35.625 -15.492 1 97.56 686 GLN A C 1
ATOM 5108 O O . GLN A 1 686 ? 19.5 -36.5 -14.812 1 97.56 686 GLN A O 1
ATOM 5113 N N . LEU A 1 687 ? 18.172 -34.688 -14.969 1 98.81 687 LEU A N 1
ATOM 5114 C CA . LEU A 1 687 ? 17.734 -34.719 -13.578 1 98.81 687 LEU A CA 1
ATOM 5115 C C . LEU A 1 687 ? 16.984 -36 -13.258 1 98.81 687 LEU A C 1
ATOM 5117 O O . LEU A 1 687 ? 16.078 -36.406 -13.992 1 98.81 687 LEU A O 1
ATOM 5121 N N . ARG A 1 688 ? 17.359 -36.688 -12.203 1 98.62 688 ARG A N 1
ATOM 5122 C CA . ARG A 1 688 ? 16.703 -37.938 -11.805 1 98.62 688 ARG A CA 1
ATOM 5123 C C . ARG A 1 688 ? 16.531 -38 -10.289 1 98.62 688 ARG A C 1
ATOM 5125 O O . ARG A 1 688 ? 16.266 -39.062 -9.734 1 98.62 688 ARG A O 1
ATOM 5132 N N . GLY A 1 689 ? 16.703 -36.844 -9.648 1 98.56 689 GLY A N 1
ATOM 5133 C CA . GLY A 1 689 ? 16.453 -36.781 -8.219 1 98.56 689 GLY A CA 1
ATOM 5134 C C . GLY A 1 689 ? 16.734 -35.406 -7.637 1 98.56 689 GLY A C 1
ATOM 5135 O O . GLY A 1 689 ? 17.562 -34.656 -8.172 1 98.56 689 GLY A O 1
ATOM 5136 N N . PHE A 1 690 ? 16.125 -35.062 -6.559 1 98.44 690 PHE A N 1
ATOM 5137 C CA . PHE A 1 690 ? 16.422 -33.906 -5.723 1 98.44 690 PHE A CA 1
ATOM 5138 C C . PHE A 1 690 ? 15.773 -34.062 -4.352 1 98.44 690 PHE A C 1
ATOM 5140 O O . PHE A 1 690 ? 14.859 -34.844 -4.172 1 98.44 690 PHE A O 1
ATOM 5147 N N . ASP A 1 691 ? 16.281 -33.344 -3.465 1 97.62 691 ASP A N 1
ATOM 5148 C CA . ASP A 1 691 ? 15.68 -33.219 -2.143 1 97.62 691 ASP A CA 1
ATOM 5149 C C . ASP A 1 691 ? 15.961 -31.859 -1.524 1 97.62 691 ASP A C 1
ATOM 5151 O O . ASP A 1 691 ? 17.031 -31.281 -1.739 1 97.62 691 ASP A O 1
ATOM 5155 N N . ARG A 1 692 ? 14.992 -31.281 -0.891 1 98.12 692 ARG A N 1
ATOM 5156 C CA . ARG A 1 692 ? 15.195 -30.047 -0.149 1 98.12 692 ARG A CA 1
ATOM 5157 C C . ARG A 1 692 ? 15.461 -30.328 1.326 1 98.12 692 ARG A C 1
ATOM 5159 O O . ARG A 1 692 ? 14.648 -30.969 1.995 1 98.12 692 ARG A O 1
ATOM 5166 N N . VAL A 1 693 ? 16.547 -29.844 1.875 1 98.31 693 VAL A N 1
ATOM 5167 C CA . VAL A 1 693 ? 16.906 -30.109 3.268 1 98.31 693 VAL A CA 1
ATOM 5168 C C . VAL A 1 693 ? 17.203 -28.781 3.979 1 98.31 693 VAL A C 1
ATOM 5170 O O . VAL A 1 693 ? 17.922 -27.938 3.445 1 98.31 693 VAL A O 1
ATOM 5173 N N . GLU A 1 694 ? 16.594 -28.578 5.098 1 98.25 694 GLU A N 1
ATOM 5174 C CA . GLU A 1 694 ? 16.859 -27.406 5.938 1 98.25 694 GLU A CA 1
ATOM 5175 C C . GLU A 1 694 ? 17.922 -27.719 6.988 1 98.25 694 GLU A C 1
ATOM 5177 O O . GLU A 1 694 ? 17.797 -28.688 7.742 1 98.25 694 GLU A O 1
ATOM 5182 N N . LEU A 1 695 ? 18.969 -26.891 7.031 1 98.69 695 LEU A N 1
ATOM 5183 C CA . LEU A 1 695 ? 20.094 -27.125 7.934 1 98.69 695 LEU A CA 1
ATOM 5184 C C . LEU A 1 695 ? 20.453 -25.859 8.695 1 98.69 695 LEU A C 1
ATOM 5186 O O . LEU A 1 695 ? 20.625 -24.781 8.086 1 98.69 695 LEU A O 1
ATOM 5190 N N . SER A 1 696 ? 20.594 -25.953 9.938 1 98.38 696 SER A N 1
ATOM 5191 C CA . SER A 1 696 ? 21.172 -24.859 10.711 1 98.38 696 SER A CA 1
ATOM 5192 C C . SER A 1 696 ? 22.656 -24.703 10.422 1 98.38 696 SER A C 1
ATOM 5194 O O . SER A 1 696 ? 23.281 -25.594 9.852 1 98.38 696 SER A O 1
ATOM 5196 N N . ALA A 1 697 ? 23.188 -23.578 10.867 1 98 697 ALA A N 1
ATOM 5197 C CA . ALA A 1 697 ? 24.625 -23.359 10.719 1 98 697 ALA A CA 1
ATOM 5198 C C . ALA A 1 697 ? 25.406 -24.484 11.383 1 98 697 ALA A C 1
ATOM 5200 O O . ALA A 1 697 ? 25.172 -24.812 12.547 1 98 697 ALA A O 1
ATOM 5201 N N . GLY A 1 698 ? 26.188 -25.141 10.672 1 98.06 698 GLY A N 1
ATOM 5202 C CA . GLY A 1 698 ? 27.047 -26.188 11.211 1 98.06 698 GLY A CA 1
ATOM 5203 C C . GLY A 1 698 ? 26.422 -27.578 11.141 1 98.06 698 GLY A C 1
ATOM 5204 O O . GLY A 1 698 ? 27.109 -28.578 11.336 1 98.06 698 GLY A O 1
ATOM 5205 N N . GLN A 1 699 ? 25.219 -27.656 10.789 1 98.56 699 GLN A N 1
ATOM 5206 C CA . GLN A 1 699 ? 24.516 -28.922 10.742 1 98.56 699 GLN A CA 1
ATOM 5207 C C . GLN A 1 699 ? 24.797 -29.656 9.43 1 98.56 699 GLN A C 1
ATOM 5209 O O . GLN A 1 699 ? 25.078 -29.031 8.414 1 98.56 699 GLN A O 1
ATOM 5214 N N . GLU A 1 700 ? 24.719 -30.984 9.445 1 98.25 700 GLU A N 1
ATOM 5215 C CA . GLU A 1 700 ? 24.875 -31.812 8.258 1 98.25 700 GLU A CA 1
ATOM 5216 C C . GLU A 1 700 ? 23.734 -32.844 8.156 1 98.25 700 GLU A C 1
ATOM 5218 O O . GLU A 1 700 ? 23.062 -33.125 9.156 1 98.25 700 GLU A O 1
ATOM 5223 N N . ALA A 1 701 ? 23.5 -33.281 6.977 1 98.5 701 ALA A N 1
ATOM 5224 C CA . ALA A 1 701 ? 22.516 -34.344 6.719 1 98.5 701 ALA A CA 1
ATOM 5225 C C . ALA A 1 701 ? 22.922 -35.188 5.52 1 98.5 701 ALA A C 1
ATOM 5227 O O . ALA A 1 701 ? 23.641 -34.719 4.633 1 98.5 701 ALA A O 1
ATOM 5228 N N . VAL A 1 702 ? 22.5 -36.375 5.539 1 98.56 702 VAL A N 1
ATOM 5229 C CA . VAL A 1 702 ? 22.656 -37.25 4.379 1 98.56 702 VAL A CA 1
ATOM 5230 C C . VAL A 1 702 ? 21.391 -37.219 3.531 1 98.56 702 VAL A C 1
ATOM 5232 O O . VAL A 1 702 ? 20.281 -37.438 4.039 1 98.56 702 VAL A O 1
ATOM 5235 N N . VAL A 1 703 ? 21.578 -36.875 2.312 1 98.5 703 VAL A N 1
ATOM 5236 C CA . VAL A 1 703 ? 20.469 -36.875 1.354 1 98.5 703 VAL A CA 1
ATOM 5237 C C . VAL A 1 703 ? 20.562 -38.156 0.499 1 98.5 703 VAL A C 1
ATOM 5239 O O . VAL A 1 703 ? 21.625 -38.469 -0.045 1 98.5 703 VAL A O 1
ATOM 5242 N N . THR A 1 704 ? 19.469 -38.844 0.414 1 98.62 704 THR A N 1
ATOM 5243 C CA . THR A 1 704 ? 19.406 -40.062 -0.381 1 98.62 704 THR A CA 1
ATOM 5244 C C . THR A 1 704 ? 18.391 -39.938 -1.516 1 98.62 704 THR A C 1
ATOM 5246 O O . THR A 1 704 ? 17.234 -39.594 -1.279 1 98.62 704 THR A O 1
ATOM 5249 N N . PHE A 1 705 ? 18.891 -40.219 -2.719 1 98.5 705 PHE A N 1
ATOM 5250 C CA . PHE A 1 705 ? 18.031 -40.219 -3.904 1 98.5 705 PHE A CA 1
ATOM 5251 C C . PHE A 1 705 ? 17.688 -41.656 -4.285 1 98.5 705 PHE A C 1
ATOM 5253 O O . PHE A 1 705 ? 18.578 -42.5 -4.504 1 98.5 705 PHE A O 1
ATOM 5260 N N . ASN A 1 706 ? 16.438 -41.969 -4.352 1 98.12 706 ASN A N 1
ATOM 5261 C CA . ASN A 1 706 ? 15.984 -43.25 -4.848 1 98.12 706 ASN A CA 1
ATOM 5262 C C . ASN A 1 706 ? 15.914 -43.281 -6.371 1 98.12 706 ASN A C 1
ATOM 5264 O O . ASN A 1 706 ? 15.336 -42.375 -6.984 1 98.12 706 ASN A O 1
ATOM 5268 N N . LEU A 1 707 ? 16.5 -44.25 -6.949 1 98.06 707 LEU A N 1
ATOM 5269 C CA . LEU A 1 707 ? 16.438 -44.469 -8.391 1 98.06 707 LEU A CA 1
ATOM 5270 C C . LEU A 1 707 ? 15.414 -45.531 -8.734 1 98.06 707 LEU A C 1
ATOM 5272 O O . LEU A 1 707 ? 15.641 -46.719 -8.461 1 98.06 707 LEU A O 1
ATOM 5276 N N . ARG A 1 708 ? 14.383 -45.156 -9.383 1 98.31 708 ARG A N 1
ATOM 5277 C CA . ARG A 1 708 ? 13.422 -46.125 -9.906 1 98.31 708 ARG A CA 1
ATOM 5278 C C . ARG A 1 708 ? 13.938 -46.781 -11.195 1 98.31 708 ARG A C 1
ATOM 5280 O O . ARG A 1 708 ? 14.836 -46.25 -11.844 1 98.31 708 ARG A O 1
ATOM 5287 N N . ARG A 1 709 ? 13.367 -47.906 -11.5 1 98.06 709 ARG A N 1
ATOM 5288 C CA . ARG A 1 709 ? 13.711 -48.5 -12.789 1 98.06 709 ARG A CA 1
ATOM 5289 C C . ARG A 1 709 ? 13.5 -47.5 -13.93 1 98.06 709 ARG A C 1
ATOM 5291 O O . ARG A 1 709 ? 14.32 -47.438 -14.844 1 98.06 709 ARG A O 1
ATOM 5298 N N . ARG A 1 710 ? 12.359 -46.75 -13.883 1 98.06 710 ARG A N 1
ATOM 5299 C CA . ARG A 1 710 ? 12.023 -45.781 -14.93 1 98.06 710 ARG A CA 1
ATOM 5300 C C . ARG A 1 710 ? 13.117 -44.719 -15.055 1 98.06 710 ARG A C 1
ATOM 5302 O O . ARG A 1 710 ? 13.406 -44.25 -16.156 1 98.06 710 ARG A O 1
ATOM 5309 N N . ASP A 1 711 ? 13.773 -44.375 -13.953 1 97.81 711 ASP A N 1
ATOM 5310 C CA . ASP A 1 711 ? 14.758 -43.312 -13.906 1 97.81 711 ASP A CA 1
ATOM 5311 C C . ASP A 1 711 ? 16.031 -43.688 -14.648 1 97.81 711 ASP A C 1
ATOM 5313 O O . ASP A 1 711 ? 16.797 -42.812 -15.07 1 97.81 711 ASP A O 1
ATOM 5317 N N . ILE A 1 712 ? 16.266 -44.969 -14.844 1 97.5 712 ILE A N 1
ATOM 5318 C CA . ILE A 1 712 ? 17.469 -45.406 -15.539 1 97.5 712 ILE A CA 1
ATOM 5319 C C . ILE A 1 712 ? 17.094 -46.031 -16.875 1 97.5 712 ILE A C 1
ATOM 5321 O O . ILE A 1 712 ? 17.875 -46.781 -17.469 1 97.5 712 ILE A O 1
ATOM 5325 N N . SER A 1 713 ? 15.859 -45.781 -17.312 1 97.81 713 SER A N 1
ATOM 5326 C CA . SER A 1 713 ? 15.367 -46.375 -18.562 1 97.81 713 SER A CA 1
ATOM 5327 C C . SER A 1 713 ? 15.32 -45.344 -19.672 1 97.81 713 SER A C 1
ATOM 5329 O O . SER A 1 713 ? 15.344 -44.125 -19.406 1 97.81 713 SER A O 1
ATOM 5331 N N . TYR A 1 714 ? 15.344 -45.75 -20.906 1 97.94 714 TYR A N 1
ATOM 5332 C CA . TYR A 1 714 ? 15.078 -44.969 -22.125 1 97.94 714 TYR A CA 1
ATOM 5333 C C . TYR A 1 714 ? 14.023 -45.656 -22.969 1 97.94 714 TYR A C 1
ATOM 5335 O O . TYR A 1 714 ? 13.773 -46.875 -22.828 1 97.94 714 TYR A O 1
ATOM 5343 N N . TRP A 1 715 ? 13.312 -44.938 -23.797 1 98.06 715 TRP A N 1
ATOM 5344 C CA . TRP A 1 715 ? 12.289 -45.531 -24.672 1 98.06 715 TRP A CA 1
ATOM 5345 C C . TRP A 1 715 ? 12.922 -46.125 -25.922 1 98.06 715 TRP A C 1
ATOM 5347 O O . TRP A 1 715 ? 13.539 -45.406 -26.719 1 98.06 715 TRP A O 1
ATOM 5357 N N . ASN A 1 716 ? 12.703 -47.344 -26.094 1 96.56 716 ASN A N 1
ATOM 5358 C CA . ASN A 1 716 ? 13.25 -48.031 -27.266 1 96.56 716 ASN A CA 1
ATOM 5359 C C . ASN A 1 716 ? 12.258 -48.062 -28.422 1 96.56 716 ASN A C 1
ATOM 5361 O O . ASN A 1 716 ? 11.141 -48.562 -28.281 1 96.56 716 ASN A O 1
ATOM 5365 N N . LEU A 1 717 ? 12.672 -47.625 -29.547 1 94.5 717 LEU A N 1
ATOM 5366 C CA . LEU A 1 717 ? 11.789 -47.438 -30.688 1 94.5 717 LEU A CA 1
ATOM 5367 C C . LEU A 1 717 ? 11.453 -48.781 -31.344 1 94.5 717 LEU A C 1
ATOM 5369 O O . LEU A 1 717 ? 10.398 -48.906 -31.953 1 94.5 717 LEU A O 1
ATOM 5373 N N . LYS A 1 718 ? 12.242 -49.719 -31.203 1 94.25 718 LYS A N 1
ATOM 5374 C CA . LYS A 1 718 ? 12.031 -51 -31.828 1 94.25 718 LYS A CA 1
ATOM 5375 C C . LYS A 1 718 ? 11.07 -51.875 -31.016 1 94.25 718 LYS A C 1
ATOM 5377 O O . LYS A 1 718 ? 10.109 -52.406 -31.547 1 94.25 718 LYS A O 1
ATOM 5382 N N . THR A 1 719 ? 11.289 -51.875 -29.719 1 94 719 THR A N 1
ATOM 5383 C CA . THR A 1 719 ? 10.484 -52.75 -28.875 1 94 719 THR A CA 1
ATOM 5384 C C . THR A 1 719 ? 9.258 -52 -28.344 1 94 719 THR A C 1
ATOM 5386 O O . THR A 1 719 ? 8.328 -52.625 -27.828 1 94 719 THR A O 1
ATOM 5389 N N . GLN A 1 720 ? 9.328 -50.688 -28.406 1 95 720 GLN A N 1
ATOM 5390 C CA . GLN A 1 720 ? 8.25 -49.844 -27.906 1 95 720 GLN A CA 1
ATOM 5391 C C . GLN A 1 720 ? 8.031 -50.062 -26.406 1 95 720 GLN A C 1
ATOM 5393 O O . GLN A 1 720 ? 6.906 -50.281 -25.953 1 95 720 GLN A O 1
ATOM 5398 N N . GLN A 1 721 ? 9.18 -50.094 -25.641 1 96.31 721 GLN A N 1
ATOM 5399 C CA . GLN A 1 721 ? 9.18 -50.281 -24.188 1 96.31 721 GLN A CA 1
ATOM 5400 C C . GLN A 1 721 ? 10.266 -49.438 -23.531 1 96.31 721 GLN A C 1
ATOM 5402 O O . GLN A 1 721 ? 11.211 -49 -24.188 1 96.31 721 GLN A O 1
ATOM 5407 N N . TRP A 1 722 ? 10.055 -49.188 -22.281 1 97.88 722 TRP A N 1
ATOM 5408 C CA . TRP A 1 722 ? 11.102 -48.594 -21.453 1 97.88 722 TRP A CA 1
ATOM 5409 C C . TRP A 1 722 ? 12.203 -49.594 -21.156 1 97.88 722 TRP A C 1
ATOM 5411 O O . TRP A 1 722 ? 12.047 -50.438 -20.281 1 97.88 722 TRP A O 1
ATOM 5421 N N . MET A 1 723 ? 13.32 -49.406 -21.828 1 97.25 723 MET A N 1
ATOM 5422 C CA . MET A 1 723 ? 14.414 -50.375 -21.672 1 97.25 723 MET A CA 1
ATOM 5423 C C . MET A 1 723 ? 15.539 -49.781 -20.828 1 97.25 723 MET A C 1
ATOM 5425 O O . MET A 1 723 ? 15.695 -48.562 -20.766 1 97.25 723 MET A O 1
ATOM 5429 N N . VAL A 1 724 ? 16.297 -50.656 -20.156 1 97.25 724 VAL A N 1
ATOM 5430 C CA . VAL A 1 724 ? 17.516 -50.25 -19.469 1 97.25 724 VAL A CA 1
ATOM 5431 C C . VAL A 1 724 ? 18.734 -50.562 -20.344 1 97.25 724 VAL A C 1
ATOM 5433 O O . VAL A 1 724 ? 18.828 -51.656 -20.906 1 97.25 724 VAL A O 1
ATOM 5436 N N . ALA A 1 725 ? 19.516 -49.531 -20.578 1 96.75 725 ALA A N 1
ATOM 5437 C CA . ALA A 1 725 ? 20.734 -49.75 -21.375 1 96.75 725 ALA A CA 1
ATOM 5438 C C . ALA A 1 725 ? 21.844 -50.375 -20.516 1 96.75 725 ALA A C 1
ATOM 5440 O O . ALA A 1 725 ? 22.047 -49.969 -19.375 1 96.75 725 ALA A O 1
ATOM 5441 N N . GLY A 1 726 ? 22.469 -51.312 -21.078 1 95.62 726 GLY A N 1
ATOM 5442 C CA . GLY A 1 726 ? 23.672 -51.812 -20.422 1 95.62 726 GLY A CA 1
ATOM 5443 C C . GLY A 1 726 ? 24.875 -50.938 -20.625 1 95.62 726 GLY A C 1
ATOM 5444 O O . GLY A 1 726 ? 25.047 -50.344 -21.703 1 95.62 726 GLY A O 1
ATOM 5445 N N . GLY A 1 727 ? 25.656 -50.844 -19.562 1 96.56 727 GLY A N 1
ATOM 5446 C CA . GLY A 1 727 ? 26.859 -50.031 -19.672 1 96.56 727 GLY A CA 1
ATOM 5447 C C . GLY A 1 727 ? 27.078 -49.094 -18.5 1 96.56 727 GLY A C 1
ATOM 5448 O O . GLY A 1 727 ? 26.562 -49.344 -17.406 1 96.56 727 GLY A O 1
ATOM 5449 N N . LYS A 1 728 ? 27.938 -48.188 -18.766 1 97.12 728 LYS A N 1
ATOM 5450 C CA . LYS A 1 728 ? 28.375 -47.281 -17.703 1 97.12 728 LYS A CA 1
ATOM 5451 C C . LYS A 1 728 ? 27.438 -46.094 -17.594 1 97.12 728 LYS A C 1
ATOM 5453 O O . LYS A 1 728 ? 27.219 -45.375 -18.578 1 97.12 728 LYS A O 1
ATOM 5458 N N . TYR A 1 729 ? 26.875 -45.875 -16.469 1 97.94 729 TYR A N 1
ATOM 5459 C CA . TYR A 1 729 ? 26.125 -44.656 -16.125 1 97.94 729 TYR A CA 1
ATOM 5460 C C . TYR A 1 729 ? 27 -43.688 -15.328 1 97.94 729 TYR A C 1
ATOM 5462 O O . TYR A 1 729 ? 27.797 -44.125 -14.477 1 97.94 729 TYR A O 1
ATOM 5470 N N . THR A 1 730 ? 26.938 -42.438 -15.625 1 98.44 730 THR A N 1
ATOM 5471 C CA . THR A 1 730 ? 27.641 -41.406 -14.852 1 98.44 730 THR A CA 1
ATOM 5472 C C . THR A 1 730 ? 26.672 -40.719 -13.898 1 98.44 730 THR A C 1
ATOM 5474 O O . THR A 1 730 ? 25.516 -40.469 -14.258 1 98.44 730 THR A O 1
ATOM 5477 N N . VAL A 1 731 ? 27.141 -40.531 -12.672 1 98.56 731 VAL A N 1
ATOM 5478 C CA . VAL A 1 731 ? 26.344 -39.906 -11.609 1 98.56 731 VAL A CA 1
ATOM 5479 C C . VAL A 1 731 ? 26.938 -38.531 -11.258 1 98.56 731 VAL A C 1
ATOM 5481 O O . VAL A 1 731 ? 28.141 -38.406 -11.023 1 98.56 731 VAL A O 1
ATOM 5484 N N . PHE A 1 732 ? 26.094 -37.5 -11.266 1 98.69 732 PHE A N 1
ATOM 5485 C CA . PHE A 1 732 ? 26.484 -36.156 -10.82 1 98.69 732 PHE A CA 1
ATOM 5486 C C . PHE A 1 732 ? 25.547 -35.688 -9.719 1 98.69 732 PHE A C 1
ATOM 5488 O O . PHE A 1 732 ? 24.328 -35.781 -9.828 1 98.69 732 PHE A O 1
ATOM 5495 N N . VAL A 1 733 ? 26.078 -35.25 -8.586 1 98.81 733 VAL A N 1
ATOM 5496 C CA . VAL A 1 733 ? 25.297 -34.562 -7.547 1 98.81 733 VAL A CA 1
ATOM 5497 C C . VAL A 1 733 ? 25.797 -33.156 -7.348 1 98.81 733 VAL A C 1
ATOM 5499 O O . VAL A 1 733 ? 27.016 -32.938 -7.23 1 98.81 733 VAL A O 1
ATOM 5502 N N . GLY A 1 734 ? 24.922 -32.188 -7.395 1 98.56 734 GLY A N 1
ATOM 5503 C CA . GLY A 1 734 ? 25.328 -30.812 -7.242 1 98.56 734 GLY A CA 1
ATOM 5504 C C . GLY A 1 734 ? 24.156 -29.875 -6.961 1 98.56 734 GLY A C 1
ATOM 5505 O O . GLY A 1 734 ? 23.109 -30.312 -6.488 1 98.56 734 GLY A O 1
ATOM 5506 N N . GLY A 1 735 ? 24.469 -28.594 -7.129 1 98.25 735 GLY A N 1
ATOM 5507 C CA . GLY A 1 735 ? 23.484 -27.594 -6.789 1 98.25 735 GLY A CA 1
ATOM 5508 C C . GLY A 1 735 ? 22.719 -27.078 -7.992 1 98.25 735 GLY A C 1
ATOM 5509 O O . GLY A 1 735 ? 21.781 -26.281 -7.848 1 98.25 735 GLY A O 1
ATOM 5510 N N . SER A 1 736 ? 23.094 -27.438 -9.219 1 98.62 736 SER A N 1
ATOM 5511 C CA . SER A 1 736 ? 22.438 -27.125 -10.484 1 98.62 736 SER A CA 1
ATOM 5512 C C . SER A 1 736 ? 22.906 -28.047 -11.602 1 98.62 736 SER A C 1
ATOM 5514 O O . SER A 1 736 ? 23.766 -28.922 -11.375 1 98.62 736 SER A O 1
ATOM 5516 N N . SER A 1 737 ? 22.328 -27.812 -12.797 1 98.5 737 SER A N 1
ATOM 5517 C CA . SER A 1 737 ? 22.719 -28.641 -13.93 1 98.5 737 SER A CA 1
ATOM 5518 C C . SER A 1 737 ? 24.156 -28.391 -14.352 1 98.5 737 SER A C 1
ATOM 5520 O O . SER A 1 737 ? 24.734 -29.172 -15.102 1 98.5 737 SER A O 1
ATOM 5522 N N . ARG A 1 738 ? 24.797 -27.297 -13.797 1 97.69 738 ARG A N 1
ATOM 5523 C CA . ARG A 1 738 ? 26.172 -26.969 -14.172 1 97.69 738 ARG A CA 1
ATOM 5524 C C . ARG A 1 738 ? 27.062 -26.875 -12.938 1 97.69 738 ARG A C 1
ATOM 5526 O O . ARG A 1 738 ? 28.266 -26.688 -13.055 1 97.69 738 ARG A O 1
ATOM 5533 N N . ASP A 1 739 ? 26.5 -26.828 -11.766 1 98.12 739 ASP A N 1
ATOM 5534 C CA . ASP A 1 739 ? 27.25 -26.906 -10.516 1 98.12 739 ASP A CA 1
ATOM 5535 C C . ASP A 1 739 ? 27.281 -28.328 -9.977 1 98.12 739 ASP A C 1
ATOM 5537 O O . ASP A 1 739 ? 26.547 -28.672 -9.055 1 98.12 739 ASP A O 1
ATOM 5541 N N . LEU A 1 740 ? 28.172 -29.125 -10.484 1 98.31 740 LEU A N 1
ATOM 5542 C CA . LEU A 1 740 ? 28.297 -30.547 -10.172 1 98.31 740 LEU A CA 1
ATOM 5543 C C . LEU A 1 740 ? 29.453 -30.797 -9.219 1 98.31 740 LEU A C 1
ATOM 5545 O O . LEU A 1 740 ? 30.625 -30.766 -9.633 1 98.31 740 LEU A O 1
ATOM 5549 N N . ARG A 1 741 ? 29.219 -31.172 -8.039 1 98.44 741 ARG A N 1
ATOM 5550 C CA . ARG A 1 741 ? 30.188 -31.172 -6.957 1 98.44 741 ARG A CA 1
ATOM 5551 C C . ARG A 1 741 ? 30.75 -32.594 -6.73 1 98.44 741 ARG A C 1
ATOM 5553 O O . ARG A 1 741 ? 31.875 -32.75 -6.285 1 98.44 741 ARG A O 1
ATOM 5560 N N . LEU A 1 742 ? 29.859 -33.5 -6.836 1 98.75 742 LEU A N 1
ATOM 5561 C CA . LEU A 1 742 ? 30.25 -34.906 -6.684 1 98.75 742 LEU A CA 1
ATOM 5562 C C . LEU A 1 742 ? 30 -35.688 -7.969 1 98.75 742 LEU A C 1
ATOM 5564 O O . LEU A 1 742 ? 28.984 -35.469 -8.648 1 98.75 742 LEU A O 1
ATOM 5568 N N . ASN A 1 743 ? 30.906 -36.594 -8.336 1 98.12 743 ASN A N 1
ATOM 5569 C CA . ASN A 1 743 ? 30.797 -37.406 -9.547 1 98.12 743 ASN A CA 1
ATOM 5570 C C . ASN A 1 743 ? 31.156 -38.875 -9.273 1 98.12 743 ASN A C 1
ATOM 5572 O O . ASN A 1 743 ? 32.062 -39.156 -8.492 1 98.12 743 ASN A O 1
ATOM 5576 N N . GLY A 1 744 ? 30.438 -39.75 -9.898 1 98.25 744 GLY A N 1
ATOM 5577 C CA . GLY A 1 744 ? 30.672 -41.188 -9.82 1 98.25 744 GLY A CA 1
ATOM 5578 C C . GLY A 1 744 ? 30.078 -41.969 -10.984 1 98.25 744 GLY A C 1
ATOM 5579 O O . GLY A 1 744 ? 29.641 -41.375 -11.969 1 98.25 744 GLY A O 1
ATOM 5580 N N . THR A 1 745 ? 30.25 -43.25 -10.906 1 97.88 745 THR A N 1
ATOM 5581 C CA . THR A 1 745 ? 29.703 -44.094 -11.961 1 97.88 745 THR A CA 1
ATOM 5582 C C . THR A 1 745 ? 29.188 -45.406 -11.383 1 97.88 745 THR A C 1
ATOM 5584 O O . THR A 1 745 ? 29.547 -45.781 -10.266 1 97.88 745 THR A O 1
ATOM 5587 N N . PHE A 1 746 ? 28.359 -46.062 -12.102 1 97.06 746 PHE A N 1
ATOM 5588 C CA . PHE A 1 746 ? 28.016 -47.438 -11.883 1 97.06 746 PHE A CA 1
ATOM 5589 C C . PHE A 1 746 ? 27.781 -48.156 -13.211 1 97.06 746 PHE A C 1
ATOM 5591 O O . PHE A 1 746 ? 27.562 -47.5 -14.234 1 97.06 746 PHE A O 1
ATOM 5598 N N . PHE A 1 747 ? 28 -49.406 -13.18 1 96.25 747 PHE A N 1
ATOM 5599 C CA . PHE A 1 747 ? 27.875 -50.219 -14.391 1 96.25 747 PHE A CA 1
ATOM 5600 C C . PHE A 1 747 ? 26.719 -51.188 -14.258 1 96.25 747 PHE A C 1
ATOM 5602 O O . PHE A 1 747 ? 26.562 -51.844 -13.219 1 96.25 747 PHE A O 1
ATOM 5609 N N . LEU A 1 748 ? 25.906 -51.312 -15.305 1 95.69 748 LEU A N 1
ATOM 5610 C CA . LEU A 1 748 ? 24.797 -52.281 -15.328 1 95.69 748 LEU A CA 1
ATOM 5611 C C . LEU A 1 748 ? 25 -53.312 -16.438 1 95.69 748 LEU A C 1
ATOM 5613 O O . LEU A 1 748 ? 25.219 -52.938 -17.594 1 95.69 748 LEU A O 1
ATOM 5617 N N . TRP A 1 749 ? 24.922 -54.531 -16.016 1 93.44 749 TRP A N 1
ATOM 5618 C CA . TRP A 1 749 ? 24.781 -55.625 -16.984 1 93.44 749 TRP A CA 1
ATOM 5619 C C . TRP A 1 749 ? 23.312 -55.875 -17.281 1 93.44 749 TRP A C 1
ATOM 5621 O O . TRP A 1 749 ? 22.484 -55.906 -16.375 1 93.44 749 TRP A O 1
ATOM 5631 N N . VAL A 1 750 ? 23.062 -55.906 -18.562 1 88.5 750 VAL A N 1
ATOM 5632 C CA . VAL A 1 750 ? 21.656 -56.125 -18.875 1 88.5 750 VAL A CA 1
ATOM 5633 C C . VAL A 1 750 ? 21.484 -57.5 -19.531 1 88.5 750 VAL A C 1
ATOM 5635 O O . VAL A 1 750 ? 22.25 -57.844 -20.438 1 88.5 750 VAL A O 1
ATOM 5638 N N . GLY A 1 751 ? 20.828 -58.406 -18.844 1 76.19 751 GLY A N 1
ATOM 5639 C CA . GLY A 1 751 ? 20.5 -59.688 -19.375 1 76.19 751 GLY A CA 1
ATOM 5640 C C . GLY A 1 751 ? 19.328 -59.656 -20.344 1 76.19 751 GLY A C 1
ATOM 5641 O O . GLY A 1 751 ? 18.641 -58.656 -20.453 1 76.19 751 GLY A O 1
ATOM 5642 N N . SER A 1 752 ? 19.109 -60.75 -21.281 1 65.69 752 SER A N 1
ATOM 5643 C CA . SER A 1 752 ? 18 -60.875 -22.219 1 65.69 752 SER A CA 1
ATOM 5644 C C . SER A 1 752 ? 16.656 -60.844 -21.484 1 65.69 752 SER A C 1
ATOM 5646 O O . SER A 1 752 ? 16.562 -61.281 -20.328 1 65.69 752 SER A O 1
ATOM 5648 N N . MET B 1 1 ? 23.688 105.188 -16.172 1 20.12 1 MET B N 1
ATOM 5649 C CA . MET B 1 1 ? 22.719 105.375 -15.094 1 20.12 1 MET B CA 1
ATOM 5650 C C . MET B 1 1 ? 22.25 104 -14.57 1 20.12 1 MET B C 1
ATOM 5652 O O . MET B 1 1 ? 21.469 103.312 -15.219 1 20.12 1 MET B O 1
ATOM 5656 N N . ARG B 1 2 ? 23.203 103.375 -14.008 1 22.36 2 ARG B N 1
ATOM 5657 C CA . ARG B 1 2 ? 24 102.188 -13.688 1 22.36 2 ARG B CA 1
ATOM 5658 C C . ARG B 1 2 ? 23.375 101.375 -12.531 1 22.36 2 ARG B C 1
ATOM 5660 O O . ARG B 1 2 ? 23.812 100.312 -12.203 1 22.36 2 ARG B O 1
ATOM 5667 N N . PHE B 1 3 ? 22.328 102.188 -11.703 1 21.89 3 PHE B N 1
ATOM 5668 C CA . PHE B 1 3 ? 22.25 101.938 -10.273 1 21.89 3 PHE B CA 1
ATOM 5669 C C . PHE B 1 3 ? 21.609 100.562 -9.992 1 21.89 3 PHE B C 1
ATOM 5671 O O . PHE B 1 3 ? 20.844 100.062 -10.812 1 21.89 3 PHE B O 1
ATOM 5678 N N . VAL B 1 4 ? 22.141 99.812 -8.953 1 27.34 4 VAL B N 1
ATOM 5679 C CA . VAL B 1 4 ? 22.562 98.625 -8.195 1 27.34 4 VAL B CA 1
ATOM 5680 C C . VAL B 1 4 ? 21.391 98.125 -7.359 1 27.34 4 VAL B C 1
ATOM 5682 O O . VAL B 1 4 ? 21.578 97.25 -6.5 1 27.34 4 VAL B O 1
ATOM 5685 N N . SER B 1 5 ? 20.188 98.625 -7.617 1 21.2 5 SER B N 1
ATOM 5686 C CA . SER B 1 5 ? 19.359 98.812 -6.43 1 21.2 5 SER B CA 1
ATOM 5687 C C . SER B 1 5 ? 19.141 97.438 -5.711 1 21.2 5 SER B C 1
ATOM 5689 O O . SER B 1 5 ? 19.391 97.375 -4.508 1 21.2 5 SER B O 1
ATOM 5691 N N . LEU B 1 6 ? 18.062 96.812 -5.848 1 23.7 6 LEU B N 1
ATOM 5692 C CA . LEU B 1 6 ? 17.078 96.562 -4.805 1 23.7 6 LEU B CA 1
ATOM 5693 C C . LEU B 1 6 ? 17.219 95.188 -4.207 1 23.7 6 LEU B C 1
ATOM 5695 O O . LEU B 1 6 ? 16.422 94.312 -4.504 1 23.7 6 LEU B O 1
ATOM 5699 N N . ALA B 1 7 ? 18.5 94.5 -4.414 1 23.86 7 ALA B N 1
ATOM 5700 C CA . ALA B 1 7 ? 18.266 93.062 -4.277 1 23.86 7 ALA B CA 1
ATOM 5701 C C . ALA B 1 7 ? 17.688 92.75 -2.898 1 23.86 7 ALA B C 1
ATOM 5703 O O . ALA B 1 7 ? 18.234 93.188 -1.878 1 23.86 7 ALA B O 1
ATOM 5704 N N . VAL B 1 8 ? 16.406 92.125 -2.676 1 25.45 8 VAL B N 1
ATOM 5705 C CA . VAL B 1 8 ? 15.336 91.812 -1.745 1 25.45 8 VAL B CA 1
ATOM 5706 C C . VAL B 1 8 ? 15.797 90.75 -0.775 1 25.45 8 VAL B C 1
ATOM 5708 O O . VAL B 1 8 ? 15.234 90.562 0.31 1 25.45 8 VAL B O 1
ATOM 5711 N N . GLY B 1 9 ? 17.016 90.062 -0.979 1 21.55 9 GLY B N 1
ATOM 5712 C CA . GLY B 1 9 ? 16.703 88.625 -0.753 1 21.55 9 GLY B CA 1
ATOM 5713 C C . GLY B 1 9 ? 16.25 88.312 0.667 1 21.55 9 GLY B C 1
ATOM 5714 O O . GLY B 1 9 ? 15.203 87.75 0.879 1 21.55 9 GLY B O 1
ATOM 5715 N N . ALA B 1 10 ? 17.094 87.812 1.654 1 25.11 10 ALA B N 1
ATOM 5716 C CA . ALA B 1 10 ? 17.156 86.438 2.203 1 25.11 10 ALA B CA 1
ATOM 5717 C C . ALA B 1 10 ? 16.516 86.438 3.588 1 25.11 10 ALA B C 1
ATOM 5719 O O . ALA B 1 10 ? 17.016 87 4.539 1 25.11 10 ALA B O 1
ATOM 5720 N N . ALA B 1 11 ? 15.188 86.688 3.723 1 25.5 11 ALA B N 1
ATOM 5721 C CA . ALA B 1 11 ? 14.68 86.562 5.086 1 25.5 11 ALA B CA 1
ATOM 5722 C C . ALA B 1 11 ? 15.102 85.188 5.676 1 25.5 11 ALA B C 1
ATOM 5724 O O . ALA B 1 11 ? 14.977 84.188 5.02 1 25.5 11 ALA B O 1
ATOM 5725 N N . LEU B 1 12 ? 15.969 85.188 6.602 1 25.77 12 LEU B N 1
ATOM 5726 C CA . LEU B 1 12 ? 16.484 84.125 7.43 1 25.77 12 LEU B CA 1
ATOM 5727 C C . LEU B 1 12 ? 15.359 83.375 8.141 1 25.77 12 LEU B C 1
ATOM 5729 O O . LEU B 1 12 ? 14.68 83.938 8.992 1 25.77 12 LEU B O 1
ATOM 5733 N N . LEU B 1 13 ? 14.539 82.625 7.309 1 26.75 13 LEU B N 1
ATOM 5734 C CA . LEU B 1 13 ? 13.555 81.75 7.992 1 26.75 13 LEU B CA 1
ATOM 5735 C C . LEU B 1 13 ? 14.211 80.938 9.094 1 26.75 13 LEU B C 1
ATOM 5737 O O . LEU B 1 13 ? 15.266 80.375 8.875 1 26.75 13 LEU B O 1
ATOM 5741 N N . GLY B 1 14 ? 14.062 81.312 10.344 1 23.92 14 GLY B N 1
ATOM 5742 C CA . GLY B 1 14 ? 14.469 80.625 11.57 1 23.92 14 GLY B CA 1
ATOM 5743 C C . GLY B 1 14 ? 14.125 79.188 11.594 1 23.92 14 GLY B C 1
ATOM 5744 O O . GLY B 1 14 ? 13.023 78.75 11.195 1 23.92 14 GLY B O 1
ATOM 5745 N N . ALA B 1 15 ? 15.109 78.25 11.422 1 28.5 15 ALA B N 1
ATOM 5746 C CA . ALA B 1 15 ? 15.172 76.75 11.57 1 28.5 15 ALA B CA 1
ATOM 5747 C C . ALA B 1 15 ? 14.555 76.312 12.891 1 28.5 15 ALA B C 1
ATOM 5749 O O . ALA B 1 15 ? 15.109 76.562 13.961 1 28.5 15 ALA B O 1
ATOM 5750 N N . ALA B 1 16 ? 13.211 76.5 13.047 1 28.67 16 ALA B N 1
ATOM 5751 C CA . ALA B 1 16 ? 12.703 75.812 14.219 1 28.67 16 ALA B CA 1
ATOM 5752 C C . ALA B 1 16 ? 13.188 74.375 14.234 1 28.67 16 ALA B C 1
ATOM 5754 O O . ALA B 1 16 ? 13.055 73.625 13.242 1 28.67 16 ALA B O 1
ATOM 5755 N N . GLY B 1 17 ? 14.266 74.125 14.859 1 25.72 17 GLY B N 1
ATOM 5756 C CA . GLY B 1 17 ? 14.773 72.812 15.109 1 25.72 17 GLY B CA 1
ATOM 5757 C C . GLY B 1 17 ? 13.695 71.812 15.5 1 25.72 17 GLY B C 1
ATOM 5758 O O . GLY B 1 17 ? 12.906 72.062 16.406 1 25.72 17 GLY B O 1
ATOM 5759 N N . ALA B 1 18 ? 13.203 71.125 14.516 1 32.91 18 ALA B N 1
ATOM 5760 C CA . ALA B 1 18 ? 12.336 69.938 14.742 1 32.91 18 ALA B CA 1
ATOM 5761 C C . ALA B 1 18 ? 12.852 69.125 15.891 1 32.91 18 ALA B C 1
ATOM 5763 O O . ALA B 1 18 ? 13.93 68.5 15.805 1 32.91 18 ALA B O 1
ATOM 5764 N N . SER B 1 19 ? 12.641 69.5 17.125 1 29 19 SER B N 1
ATOM 5765 C CA . SER B 1 19 ? 12.922 68.625 18.234 1 29 19 SER B CA 1
ATOM 5766 C C . SER B 1 19 ? 12.438 67.188 17.938 1 29 19 SER B C 1
ATOM 5768 O O . SER B 1 19 ? 11.258 67 17.641 1 29 19 SER B O 1
ATOM 5770 N N . SER B 1 20 ? 13.211 66.375 17.359 1 35.53 20 SER B N 1
ATOM 5771 C CA . SER B 1 20 ? 12.977 64.938 17.156 1 35.53 20 SER B CA 1
ATOM 5772 C C . SER B 1 20 ? 12.453 64.312 18.438 1 35.53 20 SER B C 1
ATOM 5774 O O . SER B 1 20 ? 13.188 64.125 19.422 1 35.53 20 SER B O 1
ATOM 5776 N N . ILE B 1 21 ? 11.414 64.562 19.031 1 38.53 21 ILE B N 1
ATOM 5777 C CA . ILE B 1 21 ? 10.797 63.812 20.109 1 38.53 21 ILE B CA 1
ATOM 5778 C C . ILE B 1 21 ? 11 62.312 19.875 1 38.53 21 ILE B C 1
ATOM 5780 O O . ILE B 1 21 ? 10.477 61.75 18.906 1 38.53 21 ILE B O 1
ATOM 5784 N N . SER B 1 22 ? 12.148 61.688 20.109 1 46.81 22 SER B N 1
ATOM 5785 C CA . SER B 1 22 ? 12.594 60.312 20.156 1 46.81 22 SER B CA 1
ATOM 5786 C C . SER B 1 22 ? 11.547 59.406 20.828 1 46.81 22 SER B C 1
ATOM 5788 O O . SER B 1 22 ? 11.352 59.5 22.031 1 46.81 22 SER B O 1
ATOM 5790 N N . SER B 1 23 ? 10.398 59.094 20.312 1 64.31 23 SER B N 1
ATOM 5791 C CA . SER B 1 23 ? 9.289 58.312 20.828 1 64.31 23 SER B CA 1
ATOM 5792 C C . SER B 1 23 ? 9.773 56.938 21.328 1 64.31 23 SER B C 1
ATOM 5794 O O . SER B 1 23 ? 10.516 56.25 20.625 1 64.31 23 SER B O 1
ATOM 5796 N N . ASN B 1 24 ? 9.938 56.656 22.641 1 80.81 24 ASN B N 1
ATOM 5797 C CA . ASN B 1 24 ? 10.266 55.438 23.328 1 80.81 24 ASN B CA 1
ATOM 5798 C C . ASN B 1 24 ? 9.25 54.344 23.016 1 80.81 24 ASN B C 1
ATOM 5800 O O . ASN B 1 24 ? 9.312 53.25 23.609 1 80.81 24 ASN B O 1
ATOM 5804 N N . VAL B 1 25 ? 8.469 54.594 22.031 1 86.69 25 VAL B N 1
ATOM 5805 C CA . VAL B 1 25 ? 7.449 53.594 21.688 1 86.69 25 VAL B CA 1
ATOM 5806 C C . VAL B 1 25 ? 8.109 52.344 21.109 1 86.69 25 VAL B C 1
ATOM 5808 O O . VAL B 1 25 ? 8.961 52.438 20.234 1 86.69 25 VAL B O 1
ATOM 5811 N N . GLY B 1 26 ? 7.762 51.281 21.734 1 92.5 26 GLY B N 1
ATOM 5812 C CA . GLY B 1 26 ? 8.188 50 21.188 1 92.5 26 GLY B CA 1
ATOM 5813 C C . GLY B 1 26 ? 9.508 49.5 21.734 1 92.5 26 GLY B C 1
ATOM 5814 O O . GLY B 1 26 ? 9.859 48.344 21.594 1 92.5 26 GLY B O 1
ATOM 5815 N N . LEU B 1 27 ? 10.289 50.406 22.359 1 92.69 27 LEU B N 1
ATOM 5816 C CA . LEU B 1 27 ? 11.547 49.969 22.953 1 92.69 27 LEU B CA 1
ATOM 5817 C C . LEU B 1 27 ? 11.281 49.094 24.172 1 92.69 27 LEU B C 1
ATOM 5819 O O . LEU B 1 27 ? 10.375 49.375 24.969 1 92.69 27 LEU B O 1
ATOM 5823 N N . LEU B 1 28 ? 11.992 48.094 24.312 1 91.75 28 LEU B N 1
ATOM 5824 C CA . LEU B 1 28 ? 11.82 47.125 25.391 1 91.75 28 LEU B CA 1
ATOM 5825 C C . LEU B 1 28 ? 11.828 47.812 26.75 1 91.75 28 LEU B C 1
ATOM 5827 O O . LEU B 1 28 ? 12.719 48.625 27.047 1 91.75 28 LEU B O 1
ATOM 5831 N N . LYS B 1 29 ? 10.852 47.5 27.5 1 82.56 29 LYS B N 1
ATOM 5832 C CA . LYS B 1 29 ? 10.641 48 28.875 1 82.56 29 LYS B CA 1
ATOM 5833 C C . LYS B 1 29 ? 10.258 49.469 28.875 1 82.56 29 LYS B C 1
ATOM 5835 O O . LYS B 1 29 ? 9.859 50 29.906 1 82.56 29 LYS B O 1
ATOM 5840 N N . ALA B 1 30 ? 10.32 49.938 27.672 1 78.88 30 ALA B N 1
ATOM 5841 C CA . ALA B 1 30 ? 9.898 51.312 27.625 1 78.88 30 ALA B CA 1
ATOM 5842 C C . ALA B 1 30 ? 8.383 51.438 27.75 1 78.88 30 ALA B C 1
ATOM 5844 O O . ALA B 1 30 ? 7.668 50.438 27.688 1 78.88 30 ALA B O 1
ATOM 5845 N N . ASN B 1 31 ? 7.953 52.344 28.312 1 76.19 31 ASN B N 1
ATOM 5846 C CA . ASN B 1 31 ? 6.531 52.656 28.406 1 76.19 31 ASN B CA 1
ATOM 5847 C C . ASN B 1 31 ? 5.84 51.844 29.484 1 76.19 31 ASN B C 1
ATOM 5849 O O . ASN B 1 31 ? 4.648 51.531 29.375 1 76.19 31 ASN B O 1
ATOM 5853 N N . GLY B 1 32 ? 6.566 51.125 30.234 1 84.5 32 GLY B N 1
ATOM 5854 C CA . GLY B 1 32 ? 5.992 50.531 31.422 1 84.5 32 GLY B CA 1
ATOM 5855 C C . GLY B 1 32 ? 5.664 49.062 31.266 1 84.5 32 GLY B C 1
ATOM 5856 O O . GLY B 1 32 ? 4.941 48.469 32.094 1 84.5 32 GLY B O 1
ATOM 5857 N N . VAL B 1 33 ? 6.109 48.375 30.188 1 90.94 33 VAL B N 1
ATOM 5858 C CA . VAL B 1 33 ? 5.84 46.938 30.016 1 90.94 33 VAL B CA 1
ATOM 5859 C C . VAL B 1 33 ? 6.609 46.125 31.062 1 90.94 33 VAL B C 1
ATOM 5861 O O . VAL B 1 33 ? 7.844 46.188 31.094 1 90.94 33 VAL B O 1
ATOM 5864 N N . ALA B 1 34 ? 5.871 45.438 31.906 1 94.75 34 ALA B N 1
ATOM 5865 C CA . ALA B 1 34 ? 6.5 44.5 32.844 1 94.75 34 ALA B CA 1
ATOM 5866 C C . ALA B 1 34 ? 6.844 43.188 32.156 1 94.75 34 ALA B C 1
ATOM 5868 O O . ALA B 1 34 ? 5.957 42.5 31.641 1 94.75 34 ALA B O 1
ATOM 5869 N N . LEU B 1 35 ? 8.031 42.812 32.188 1 96.38 35 LEU B N 1
ATOM 5870 C CA . LEU B 1 35 ? 8.508 41.688 31.391 1 96.38 35 LEU B CA 1
ATOM 5871 C C . LEU B 1 35 ? 8.25 40.375 32.125 1 96.38 35 LEU B C 1
ATOM 5873 O O . LEU B 1 35 ? 8.281 39.312 31.5 1 96.38 35 LEU B O 1
ATOM 5877 N N . GLY B 1 36 ? 8.008 40.406 33.469 1 95.5 36 GLY B N 1
ATOM 5878 C CA . GLY B 1 36 ? 7.738 39.188 34.219 1 95.5 36 GLY B CA 1
ATOM 5879 C C . GLY B 1 36 ? 8.805 38.125 34.031 1 95.5 36 GLY B C 1
ATOM 5880 O O . GLY B 1 36 ? 9.992 38.375 34.219 1 95.5 36 GLY B O 1
ATOM 5881 N N . ASN B 1 37 ? 8.508 36.969 33.469 1 95.5 37 ASN B N 1
ATOM 5882 C CA . ASN B 1 37 ? 9.383 35.812 33.312 1 95.5 37 ASN B CA 1
ATOM 5883 C C . ASN B 1 37 ? 10.492 36.094 32.281 1 95.5 37 ASN B C 1
ATOM 5885 O O . ASN B 1 37 ? 11.453 35.312 32.188 1 95.5 37 ASN B O 1
ATOM 5889 N N . TRP B 1 38 ? 10.43 37.156 31.547 1 97.88 38 TRP B N 1
ATOM 5890 C CA . TRP B 1 38 ? 11.422 37.5 30.531 1 97.88 38 TRP B CA 1
ATOM 5891 C C . TRP B 1 38 ? 12.547 38.344 31.125 1 97.88 38 TRP B C 1
ATOM 5893 O O . TRP B 1 38 ? 13.547 38.594 30.453 1 97.88 38 TRP B O 1
ATOM 5903 N N . GLU B 1 39 ? 12.406 38.75 32.375 1 97.31 39 GLU B N 1
ATOM 5904 C CA . GLU B 1 39 ? 13.344 39.688 33 1 97.31 39 GLU B CA 1
ATOM 5905 C C . GLU B 1 39 ? 14.758 39.125 33.031 1 97.31 39 GLU B C 1
ATOM 5907 O O . GLU B 1 39 ? 15.719 39.812 32.688 1 97.31 39 GLU B O 1
ATOM 5912 N N . ALA B 1 40 ? 14.852 37.875 33.406 1 97.75 40 ALA B N 1
ATOM 5913 C CA . ALA B 1 40 ? 16.172 37.25 33.469 1 97.75 40 ALA B CA 1
ATOM 5914 C C . ALA B 1 40 ? 16.812 37.219 32.094 1 97.75 40 ALA B C 1
ATOM 5916 O O . ALA B 1 40 ? 18.016 37.438 31.938 1 97.75 40 ALA B O 1
ATOM 5917 N N . ALA B 1 41 ? 16.047 36.812 31.094 1 98.25 41 ALA B N 1
ATOM 5918 C CA . ALA B 1 41 ? 16.531 36.781 29.719 1 98.25 41 ALA B CA 1
ATOM 5919 C C . ALA B 1 41 ? 16.953 38.156 29.234 1 98.25 41 ALA B C 1
ATOM 5921 O O . ALA B 1 41 ? 17.953 38.312 28.547 1 98.25 41 ALA B O 1
ATOM 5922 N N . TYR B 1 42 ? 16.188 39.125 29.641 1 97.25 42 TYR B N 1
ATOM 5923 C CA . TYR B 1 42 ? 16.484 40.5 29.281 1 97.25 42 TYR B CA 1
ATOM 5924 C C . TYR B 1 42 ? 17.812 40.938 29.891 1 97.25 42 TYR B C 1
ATOM 5926 O O . TYR B 1 42 ? 18.625 41.594 29.219 1 97.25 42 TYR B O 1
ATOM 5934 N N . GLU B 1 43 ? 18 40.625 31.094 1 96.62 43 GLU B N 1
ATOM 5935 C CA . GLU B 1 43 ? 19.234 41 31.766 1 96.62 43 GLU B CA 1
ATOM 5936 C C . GLU B 1 43 ? 20.453 40.375 31.109 1 96.62 43 GLU B C 1
ATOM 5938 O O . GLU B 1 43 ? 21.469 41.031 30.875 1 96.62 43 GLU B O 1
ATOM 5943 N N . LYS B 1 44 ? 20.297 39.125 30.781 1 96.12 44 LYS B N 1
ATOM 5944 C CA . LYS B 1 44 ? 21.391 38.438 30.125 1 96.12 44 LYS B CA 1
ATOM 5945 C C . LYS B 1 44 ? 21.672 39.031 28.75 1 96.12 44 LYS B C 1
ATOM 5947 O O . LYS B 1 44 ? 22.828 39.281 28.406 1 96.12 44 LYS B O 1
ATOM 5952 N N . ALA B 1 45 ? 20.625 39.25 28.016 1 96.94 45 ALA B N 1
ATOM 5953 C CA . ALA B 1 45 ? 20.781 39.812 26.672 1 96.94 45 ALA B CA 1
ATOM 5954 C C . ALA B 1 45 ? 21.375 41.219 26.719 1 96.94 45 ALA B C 1
ATOM 5956 O O . ALA B 1 45 ? 22.25 41.531 25.922 1 96.94 45 ALA B O 1
ATOM 5957 N N . SER B 1 46 ? 20.906 42.031 27.656 1 95.5 46 SER B N 1
ATOM 5958 C CA . SER B 1 46 ? 21.391 43.406 27.812 1 95.5 46 SER B CA 1
ATOM 5959 C C . SER B 1 46 ? 22.875 43.438 28.203 1 95.5 46 SER B C 1
ATOM 5961 O O . SER B 1 46 ? 23.641 44.25 27.703 1 95.5 46 SER B O 1
ATOM 5963 N N . ALA B 1 47 ? 23.156 42.562 29.094 1 95.19 47 ALA B N 1
ATOM 5964 C CA . ALA B 1 47 ? 24.547 42.469 29.516 1 95.19 47 ALA B CA 1
ATOM 5965 C C . ALA B 1 47 ? 25.453 42.094 28.344 1 95.19 47 ALA B C 1
ATOM 5967 O O . ALA B 1 47 ? 26.531 42.656 28.188 1 95.19 47 ALA B O 1
ATOM 5968 N N . PHE B 1 48 ? 25.062 41.156 27.578 1 96.12 48 PHE B N 1
ATOM 5969 C CA . PHE B 1 48 ? 25.844 40.781 26.406 1 96.12 48 PHE B CA 1
ATOM 5970 C C . PHE B 1 48 ? 26 41.938 25.438 1 96.12 48 PHE B C 1
ATOM 5972 O O . PHE B 1 48 ? 27.094 42.219 24.969 1 96.12 48 PHE B O 1
ATOM 5979 N N . VAL B 1 49 ? 24.875 42.656 25.172 1 95.94 49 VAL B N 1
ATOM 5980 C CA . VAL B 1 49 ? 24.828 43.719 24.172 1 95.94 49 VAL B CA 1
ATOM 5981 C C . VAL B 1 49 ? 25.672 44.906 24.656 1 95.94 49 VAL B C 1
ATOM 5983 O O . VAL B 1 49 ? 26.297 45.594 23.844 1 95.94 49 VAL B O 1
ATOM 5986 N N . SER B 1 50 ? 25.688 45.156 25.938 1 93.25 50 SER B N 1
ATOM 5987 C CA . SER B 1 50 ? 26.422 46.281 26.5 1 93.25 50 SER B CA 1
ATOM 5988 C C . SER B 1 50 ? 27.922 46.156 26.234 1 93.25 50 SER B C 1
ATOM 5990 O O . SER B 1 50 ? 28.656 47.156 26.266 1 93.25 50 SER B O 1
ATOM 5992 N N . GLY B 1 51 ? 28.344 44.969 25.969 1 92.75 51 GLY B N 1
ATOM 5993 C CA . GLY B 1 51 ? 29.75 44.75 25.672 1 92.75 51 GLY B CA 1
ATOM 5994 C C . GLY B 1 51 ? 30.078 44.781 24.203 1 92.75 51 GLY B C 1
ATOM 5995 O O . GLY B 1 51 ? 31.219 44.562 23.797 1 92.75 51 GLY B O 1
ATOM 5996 N N . LEU B 1 52 ? 29.125 45.125 23.359 1 96 52 LEU B N 1
ATOM 5997 C CA . LEU B 1 52 ? 29.328 45.062 21.922 1 96 52 LEU B CA 1
ATOM 5998 C C . LEU B 1 52 ? 29.625 46.469 21.359 1 96 52 LEU B C 1
ATOM 6000 O O . LEU B 1 52 ? 29.062 47.438 21.828 1 96 52 LEU B O 1
ATOM 6004 N N . THR B 1 53 ? 30.5 46.469 20.375 1 94.31 53 THR B N 1
ATOM 6005 C CA . THR B 1 53 ? 30.688 47.656 19.578 1 94.31 53 THR B CA 1
ATOM 6006 C C . THR B 1 53 ? 29.516 47.875 18.609 1 94.31 53 THR B C 1
ATOM 6008 O O . THR B 1 53 ? 28.688 46.969 18.453 1 94.31 53 THR B O 1
ATOM 6011 N N . THR B 1 54 ? 29.422 49.062 18.094 1 95.38 54 THR B N 1
ATOM 6012 C CA . THR B 1 54 ? 28.375 49.312 17.109 1 95.38 54 THR B CA 1
ATOM 6013 C C . THR B 1 54 ? 28.453 48.312 15.953 1 95.38 54 THR B C 1
ATOM 6015 O O . THR B 1 54 ? 27.422 47.781 15.531 1 95.38 54 THR B O 1
ATOM 6018 N N . ASP B 1 55 ? 29.672 48.031 15.547 1 94.69 55 ASP B N 1
ATOM 6019 C CA . ASP B 1 55 ? 29.859 47.094 14.445 1 94.69 55 ASP B CA 1
ATOM 6020 C C . ASP B 1 55 ? 29.375 45.719 14.82 1 94.69 55 ASP B C 1
ATOM 6022 O O . ASP B 1 55 ? 28.781 45 13.992 1 94.69 55 ASP B O 1
ATOM 6026 N N . GLN B 1 56 ? 29.625 45.312 15.961 1 95.56 56 GLN B N 1
ATOM 6027 C CA . GLN B 1 56 ? 29.234 44 16.438 1 95.56 56 GLN B CA 1
ATOM 6028 C C . GLN B 1 56 ? 27.719 43.906 16.594 1 95.56 56 GLN B C 1
ATOM 6030 O O . GLN B 1 56 ? 27.109 42.875 16.359 1 95.56 56 GLN B O 1
ATOM 6035 N N . LYS B 1 57 ? 27.094 45 17.031 1 96.94 57 LYS B N 1
ATOM 6036 C CA . LYS B 1 57 ? 25.641 45.031 17.094 1 96.94 57 LYS B CA 1
ATOM 6037 C C . LYS B 1 57 ? 25.016 44.875 15.711 1 96.94 57 LYS B C 1
ATOM 6039 O O . LYS B 1 57 ? 24.031 44.188 15.539 1 96.94 57 LYS B O 1
ATOM 6044 N N . LEU B 1 58 ? 25.578 45.562 14.773 1 97.19 58 LEU B N 1
ATOM 6045 C CA . LEU B 1 58 ? 25.078 45.469 13.406 1 97.19 58 LEU B CA 1
ATOM 6046 C C . LEU B 1 58 ? 25.281 44.062 12.852 1 97.19 58 LEU B C 1
ATOM 6048 O O . LEU B 1 58 ? 24.406 43.562 12.148 1 97.19 58 LEU B O 1
ATOM 6052 N N . ALA B 1 59 ? 26.391 43.406 13.18 1 96.31 59 ALA B N 1
ATOM 6053 C CA . ALA B 1 59 ? 26.625 42.031 12.797 1 96.31 59 ALA B CA 1
ATOM 6054 C C . ALA B 1 59 ? 25.578 41.094 13.414 1 96.31 59 ALA B C 1
ATOM 6056 O O . ALA B 1 59 ? 25.078 40.188 12.75 1 96.31 59 ALA B O 1
ATOM 6057 N N . LEU B 1 60 ? 25.234 41.312 14.602 1 96.88 60 LEU B N 1
ATOM 6058 C CA . LEU B 1 60 ? 24.266 40.531 15.336 1 96.88 60 LEU B CA 1
ATOM 6059 C C . LEU B 1 60 ? 22.891 40.594 14.688 1 96.88 60 LEU B C 1
ATOM 6061 O O . LEU B 1 60 ? 22.25 39.562 14.438 1 96.88 60 LEU B O 1
ATOM 6065 N N . ILE B 1 61 ? 22.422 41.812 14.336 1 98.06 61 ILE B N 1
ATOM 6066 C CA . ILE B 1 61 ? 21.047 42 13.867 1 98.06 61 ILE B CA 1
ATOM 6067 C C . ILE B 1 61 ? 20.953 41.594 12.398 1 98.06 61 ILE B C 1
ATOM 6069 O O . ILE B 1 61 ? 19.859 41.562 11.828 1 98.06 61 ILE B O 1
ATOM 6073 N N . THR B 1 62 ? 22.094 41.281 11.758 1 97.31 62 THR B N 1
ATOM 6074 C CA . THR B 1 62 ? 22.078 40.844 10.367 1 97.31 62 THR B CA 1
ATOM 6075 C C . THR B 1 62 ? 22.531 39.406 10.242 1 97.31 62 THR B C 1
ATOM 6077 O O . THR B 1 62 ? 22.812 38.906 9.141 1 97.31 62 THR B O 1
ATOM 6080 N N . GLY B 1 63 ? 22.672 38.719 11.359 1 96.06 63 GLY B N 1
ATOM 6081 C CA . GLY B 1 63 ? 22.828 37.25 11.359 1 96.06 63 GLY B CA 1
ATOM 6082 C C . GLY B 1 63 ? 24.266 36.812 11.227 1 96.06 63 GLY B C 1
ATOM 6083 O O . GLY B 1 63 ? 24.531 35.75 10.656 1 96.06 63 GLY B O 1
ATOM 6084 N N . SER B 1 64 ? 25.188 37.562 11.68 1 95.06 64 SER B N 1
ATOM 6085 C CA . SER B 1 64 ? 26.594 37.188 11.68 1 95.06 64 SER B CA 1
ATOM 6086 C C . SER B 1 64 ? 27.062 36.781 13.07 1 95.06 64 SER B C 1
ATOM 6088 O O . SER B 1 64 ? 26.484 37.188 14.07 1 95.06 64 SER B O 1
ATOM 6090 N N . ASN B 1 65 ? 28.109 36 13.07 1 94.88 65 ASN B N 1
ATOM 6091 C CA . ASN B 1 65 ? 28.75 35.656 14.344 1 94.88 65 ASN B CA 1
ATOM 6092 C C . ASN B 1 65 ? 29.312 36.906 15.039 1 94.88 65 ASN B C 1
ATOM 6094 O O . ASN B 1 65 ? 29.812 37.812 14.383 1 94.88 65 ASN B O 1
ATOM 6098 N N . VAL B 1 66 ? 29.141 36.906 16.312 1 95 66 VAL B N 1
ATOM 6099 C CA . VAL B 1 66 ? 29.672 38 17.125 1 95 66 VAL B CA 1
ATOM 6100 C C . VAL B 1 66 ? 30.625 37.438 18.172 1 95 66 VAL B C 1
ATOM 6102 O O . VAL B 1 66 ? 30.281 36.5 18.906 1 95 66 VAL B O 1
ATOM 6105 N N . GLU B 1 67 ? 31.812 37.906 18.172 1 88.88 67 GLU B N 1
ATOM 6106 C CA . GLU B 1 67 ? 32.812 37.625 19.203 1 88.88 67 GLU B CA 1
ATOM 6107 C C . GLU B 1 67 ? 33.094 38.844 20.062 1 88.88 67 GLU B C 1
ATOM 6109 O O . GLU B 1 67 ? 33.438 39.906 19.531 1 88.88 67 GLU B O 1
ATOM 6114 N N . SER B 1 68 ? 32.75 38.688 21.344 1 82 68 SER B N 1
ATOM 6115 C CA . SER B 1 68 ? 32.969 39.844 22.203 1 82 68 SER B CA 1
ATOM 6116 C C . SER B 1 68 ? 33.656 39.438 23.5 1 82 68 SER B C 1
ATOM 6118 O O . SER B 1 68 ? 33.812 38.25 23.781 1 82 68 SER B O 1
ATOM 6120 N N . ALA B 1 69 ? 34.125 40.406 24.281 1 78.06 69 ALA B N 1
ATOM 6121 C CA . ALA B 1 69 ? 34.75 40.188 25.578 1 78.06 69 ALA B CA 1
ATOM 6122 C C . ALA B 1 69 ? 33.781 39.531 26.547 1 78.06 69 ALA B C 1
ATOM 6124 O O . ALA B 1 69 ? 34.219 38.844 27.484 1 78.06 69 ALA B O 1
ATOM 6125 N N . ASN B 1 70 ? 32.562 39.625 26.234 1 80.81 70 ASN B N 1
ATOM 6126 C CA . ASN B 1 70 ? 31.516 39.094 27.109 1 80.81 70 ASN B CA 1
ATOM 6127 C C . ASN B 1 70 ? 31.016 37.75 26.609 1 80.81 70 ASN B C 1
ATOM 6129 O O . ASN B 1 70 ? 30.078 37.156 27.188 1 80.81 70 ASN B O 1
ATOM 6133 N N . GLY B 1 71 ? 31.672 37.312 25.547 1 85.44 71 GLY B N 1
ATOM 6134 C CA . GLY B 1 71 ? 31.281 36 25.016 1 85.44 71 GLY B CA 1
ATOM 6135 C C . GLY B 1 71 ? 31.031 36 23.531 1 85.44 71 GLY B C 1
ATOM 6136 O O . GLY B 1 71 ? 31.172 37.062 22.875 1 85.44 71 GLY B O 1
ATOM 6137 N N . ASN B 1 72 ? 30.797 34.844 23 1 90.94 72 ASN B N 1
ATOM 6138 C CA . ASN B 1 72 ? 30.531 34.656 21.578 1 90.94 72 ASN B CA 1
ATOM 6139 C C . ASN B 1 72 ? 29.078 34.25 21.344 1 90.94 72 ASN B C 1
ATOM 6141 O O . ASN B 1 72 ? 28.438 33.656 22.219 1 90.94 72 ASN B O 1
ATOM 6145 N N . PHE B 1 73 ? 28.578 34.656 20.219 1 94.81 73 PHE B N 1
ATOM 6146 C CA . PHE B 1 73 ? 27.203 34.312 19.859 1 94.81 73 PHE B CA 1
ATOM 6147 C C . PHE B 1 73 ? 27.125 33.875 18.391 1 94.81 73 PHE B C 1
ATOM 6149 O O . PHE B 1 73 ? 27.609 34.594 17.516 1 94.81 73 PHE B O 1
ATOM 6156 N N . THR B 1 74 ? 26.562 32.688 18.172 1 94.88 74 THR B N 1
ATOM 6157 C CA . THR B 1 74 ? 26.25 32.219 16.828 1 94.88 74 THR B CA 1
ATOM 6158 C C . THR B 1 74 ? 24.812 32.562 16.438 1 94.88 74 THR B C 1
ATOM 6160 O O . THR B 1 74 ? 23.891 32.375 17.234 1 94.88 74 THR B O 1
ATOM 6163 N N . PRO B 1 75 ? 24.641 33.094 15.227 1 94.62 75 PRO B N 1
ATOM 6164 C CA . PRO B 1 75 ? 23.281 33.469 14.82 1 94.62 75 PRO B CA 1
ATOM 6165 C C . PRO B 1 75 ? 22.281 32.312 14.898 1 94.62 75 PRO B C 1
ATOM 6167 O O . PRO B 1 75 ? 22.656 31.172 14.625 1 94.62 75 PRO B O 1
ATOM 6170 N N . LEU B 1 76 ? 21.094 32.688 15.227 1 96.88 76 LEU B N 1
ATOM 6171 C CA . LEU B 1 76 ? 20 31.703 15.273 1 96.88 76 LEU B CA 1
ATOM 6172 C C . LEU B 1 76 ? 19.656 31.203 13.875 1 96.88 76 LEU B C 1
ATOM 6174 O O . LEU B 1 76 ? 19.797 31.938 12.898 1 96.88 76 LEU B O 1
ATOM 6178 N N . TYR B 1 77 ? 19.281 29.953 13.82 1 96.56 77 TYR B N 1
ATOM 6179 C CA . TYR B 1 77 ? 18.797 29.375 12.562 1 96.56 77 TYR B CA 1
ATOM 6180 C C . TYR B 1 77 ? 17.281 29.281 12.562 1 96.56 77 TYR B C 1
ATOM 6182 O O . TYR B 1 77 ? 16.688 28.734 13.492 1 96.56 77 TYR B O 1
ATOM 6190 N N . PHE B 1 78 ? 16.625 29.875 11.477 1 96 78 PHE B N 1
ATOM 6191 C CA . PHE B 1 78 ? 15.18 29.875 11.305 1 96 78 PHE B CA 1
ATOM 6192 C C . PHE B 1 78 ? 14.75 28.812 10.305 1 96 78 PHE B C 1
ATOM 6194 O O . PHE B 1 78 ? 15.375 28.656 9.25 1 96 78 PHE B O 1
ATOM 6201 N N . LEU B 1 79 ? 13.734 28.047 10.617 1 95.25 79 LEU B N 1
ATOM 6202 C CA . LEU B 1 79 ? 13.258 27 9.711 1 95.25 79 LEU 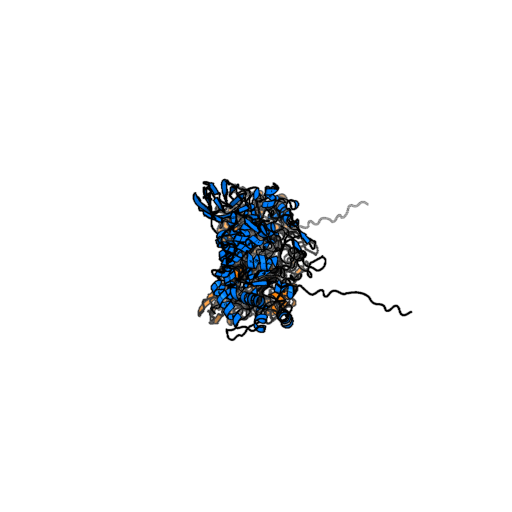B CA 1
ATOM 6203 C C . LEU B 1 79 ? 11.742 26.859 9.805 1 95.25 79 LEU B C 1
ATOM 6205 O O . LEU B 1 79 ? 11.18 26.891 10.898 1 95.25 79 LEU B O 1
ATOM 6209 N N . ASP B 1 80 ? 11.117 26.656 8.648 1 91.44 80 ASP B N 1
ATOM 6210 C CA . ASP B 1 80 ? 9.695 26.328 8.633 1 91.44 80 ASP B CA 1
ATOM 6211 C C . ASP B 1 80 ? 9.43 25 9.352 1 91.44 80 ASP B C 1
ATOM 6213 O O . ASP B 1 80 ? 10.227 24.062 9.25 1 91.44 80 ASP B O 1
ATOM 6217 N N . GLY B 1 81 ? 8.258 24.969 10.031 1 87.31 81 GLY B N 1
ATOM 6218 C CA . GLY B 1 81 ? 8.125 23.75 10.828 1 87.31 81 GLY B CA 1
ATOM 6219 C C . GLY B 1 81 ? 6.688 23.438 11.18 1 87.31 81 GLY B C 1
ATOM 6220 O O . GLY B 1 81 ? 6.418 22.797 12.203 1 87.31 81 GLY B O 1
ATOM 6221 N N . ASP B 1 82 ? 5.695 23.812 10.414 1 86.69 82 ASP B N 1
ATOM 6222 C CA . ASP B 1 82 ? 4.297 23.578 10.766 1 86.69 82 ASP B CA 1
ATOM 6223 C C . ASP B 1 82 ? 4.008 22.078 10.836 1 86.69 82 ASP B C 1
ATOM 6225 O O . ASP B 1 82 ? 3.184 21.641 11.641 1 86.69 82 ASP B O 1
ATOM 6229 N N . MET B 1 83 ? 4.734 21.281 10 1 92.56 83 MET B N 1
ATOM 6230 C CA . MET B 1 83 ? 4.539 19.844 10.008 1 92.56 83 MET B CA 1
ATOM 6231 C C . MET B 1 83 ? 5.828 19.125 10.383 1 92.56 83 MET B C 1
ATOM 6233 O O . MET B 1 83 ? 5.996 17.938 10.07 1 92.56 83 MET B O 1
ATOM 6237 N N . GLY B 1 84 ? 6.727 19.859 11.023 1 94.81 84 GLY B N 1
ATOM 6238 C CA . GLY B 1 84 ? 8.047 19.328 11.312 1 94.81 84 GLY B CA 1
ATOM 6239 C C . GLY B 1 84 ? 9.141 19.969 10.477 1 94.81 84 GLY B C 1
ATOM 6240 O O . GLY B 1 84 ? 8.875 20.875 9.703 1 94.81 84 GLY B O 1
ATOM 6241 N N . LEU B 1 85 ? 10.367 19.5 10.656 1 95.81 85 LEU B N 1
ATOM 6242 C CA . LEU B 1 85 ? 11.508 20.094 9.961 1 95.81 85 LEU B CA 1
ATOM 6243 C C . LEU B 1 85 ? 11.406 19.859 8.453 1 95.81 85 LEU B C 1
ATOM 6245 O O . LEU B 1 85 ? 11.273 18.734 8.008 1 95.81 85 LEU B O 1
ATOM 6249 N N . GLN B 1 86 ? 11.523 20.891 7.73 1 90.5 86 GLN B N 1
ATOM 6250 C CA . GLN B 1 86 ? 11.453 20.812 6.273 1 90.5 86 GLN B CA 1
ATOM 6251 C C . GLN B 1 86 ? 12.789 20.375 5.684 1 90.5 86 GLN B C 1
ATOM 6253 O O . GLN B 1 86 ? 13.844 20.859 6.086 1 90.5 86 GLN B O 1
ATOM 6258 N N . ASP B 1 87 ? 12.742 19.375 4.828 1 89.56 87 ASP B N 1
ATOM 6259 C CA . ASP B 1 87 ? 13.82 18.984 3.928 1 89.56 87 ASP B CA 1
ATOM 6260 C C . ASP B 1 87 ? 14.875 18.156 4.66 1 89.56 87 ASP B C 1
ATOM 6262 O O . ASP B 1 87 ? 15.992 17.969 4.16 1 89.56 87 ASP B O 1
ATOM 6266 N N . PHE B 1 88 ? 14.602 17.719 5.859 1 93.25 88 PHE B N 1
ATOM 6267 C CA . PHE B 1 88 ? 15.57 16.953 6.641 1 93.25 88 PHE B CA 1
ATOM 6268 C C . PHE B 1 88 ? 15.273 15.461 6.559 1 93.25 88 PHE B C 1
ATOM 6270 O O . PHE B 1 88 ? 14.117 15.047 6.598 1 93.25 88 PHE B O 1
ATOM 6277 N N . TYR B 1 89 ? 16.297 14.656 6.441 1 93.62 89 TYR B N 1
ATOM 6278 C CA . TYR B 1 89 ? 16.156 13.219 6.652 1 93.62 89 TYR B CA 1
ATOM 6279 C C . TYR B 1 89 ? 15.953 12.906 8.133 1 93.62 89 TYR B C 1
ATOM 6281 O O . TYR B 1 89 ? 16.438 13.633 9 1 93.62 89 TYR B O 1
ATOM 6289 N N . TYR B 1 90 ? 15.25 11.859 8.469 1 95.94 90 TYR B N 1
ATOM 6290 C CA . TYR B 1 90 ? 15.094 11.281 9.797 1 95.94 90 TYR B CA 1
ATOM 6291 C C . TYR B 1 90 ? 14.367 12.242 10.727 1 95.94 90 TYR B C 1
ATOM 6293 O O . TYR B 1 90 ? 14.789 12.461 11.867 1 95.94 90 TYR B O 1
ATOM 6301 N N . VAL B 1 91 ? 13.375 12.844 10.172 1 97.5 91 VAL B N 1
ATOM 6302 C CA . VAL B 1 91 ? 12.391 13.617 10.914 1 97.5 91 VAL B CA 1
ATOM 6303 C C . VAL B 1 91 ? 10.984 13.086 10.625 1 97.5 91 VAL B C 1
ATOM 6305 O O . VAL B 1 91 ? 10.805 12.25 9.742 1 97.5 91 VAL B O 1
ATOM 6308 N N . SER B 1 92 ? 9.992 13.5 11.406 1 98.12 92 SER B N 1
ATOM 6309 C CA . SER B 1 92 ? 8.609 13.07 11.25 1 98.12 92 SER B CA 1
ATOM 6310 C C . SER B 1 92 ? 7.812 14.047 10.391 1 98.12 92 SER B C 1
ATOM 6312 O O . SER B 1 92 ? 8.172 15.227 10.297 1 98.12 92 SER B O 1
ATOM 6314 N N . ALA B 1 93 ? 6.82 13.539 9.719 1 97.81 93 ALA B N 1
ATOM 6315 C CA . ALA B 1 93 ? 5.824 14.367 9.055 1 97.81 93 ALA B CA 1
ATOM 6316 C C . ALA B 1 93 ? 4.527 14.422 9.852 1 97.81 93 ALA B C 1
ATOM 6318 O O . ALA B 1 93 ? 3.666 13.547 9.719 1 97.81 93 ALA B O 1
ATOM 6319 N N . PHE B 1 94 ? 4.367 15.438 10.609 1 98.44 94 PHE B N 1
ATOM 6320 C CA . PHE B 1 94 ? 3.258 15.602 11.547 1 98.44 94 PHE B CA 1
ATOM 6321 C C . PHE B 1 94 ? 2.01 16.094 10.828 1 98.44 94 PHE B C 1
ATOM 6323 O O . PHE B 1 94 ? 2.062 16.422 9.641 1 98.44 94 PHE B O 1
ATOM 6330 N N . SER B 1 95 ? 0.877 16.109 11.578 1 97.94 95 SER B N 1
ATOM 6331 C CA . SER B 1 95 ? -0.35 16.703 11.055 1 97.94 95 SER B CA 1
ATOM 6332 C C . SER B 1 95 ? -0.222 18.219 10.922 1 97.94 95 SER B C 1
ATOM 6334 O O . SER B 1 95 ? 0.445 18.859 11.734 1 97.94 95 SER B O 1
ATOM 6336 N N . LEU B 1 96 ? -0.835 18.75 9.898 1 96.81 96 LEU B N 1
ATOM 6337 C CA . LEU B 1 96 ? -0.777 20.188 9.68 1 96.81 96 LEU B CA 1
ATOM 6338 C C . LEU B 1 96 ? -1.639 20.922 10.695 1 96.81 96 LEU B C 1
ATOM 6340 O O . LEU B 1 96 ? -2.482 20.312 11.359 1 96.81 96 LEU B O 1
ATOM 6344 N N . SER B 1 97 ? -1.416 22.172 10.867 1 96.31 97 SER B N 1
ATOM 6345 C CA . SER B 1 97 ? -2.057 23.016 11.883 1 96.31 97 SER B CA 1
ATOM 6346 C C . SER B 1 97 ? -3.576 22.953 11.766 1 96.31 97 SER B C 1
ATOM 6348 O O . SER B 1 97 ? -4.281 22.906 12.773 1 96.31 97 SER B O 1
ATOM 6350 N N . SER B 1 98 ? -4.059 23.016 10.578 1 96.5 98 SER B N 1
ATOM 6351 C CA . SER B 1 98 ? -5.508 22.953 10.398 1 96.5 98 SER B CA 1
ATOM 6352 C C . SER B 1 98 ? -6.07 21.641 10.93 1 96.5 98 SER B C 1
ATOM 6354 O O . SER B 1 98 ? -7.137 21.609 11.547 1 96.5 98 SER B O 1
ATOM 6356 N N . ALA B 1 99 ? -5.371 20.547 10.68 1 97.88 99 ALA B N 1
ATOM 6357 C CA . ALA B 1 99 ? -5.789 19.266 11.234 1 97.88 99 ALA B CA 1
ATOM 6358 C C . ALA B 1 99 ? -5.75 19.297 12.766 1 97.88 99 ALA B C 1
ATOM 6360 O O . ALA B 1 99 ? -6.652 18.781 13.422 1 97.88 99 ALA B O 1
ATOM 6361 N N . LEU B 1 100 ? -4.77 19.891 13.312 1 97.69 100 LEU B N 1
ATOM 6362 C CA . LEU B 1 100 ? -4.645 19.969 14.766 1 97.69 100 LEU B CA 1
ATOM 6363 C C . LEU B 1 100 ? -5.797 20.766 15.375 1 97.69 100 LEU B C 1
ATOM 6365 O O . LEU B 1 100 ? -6.34 20.375 16.406 1 97.69 100 LEU B O 1
ATOM 6369 N N . ALA B 1 101 ? -6.082 21.828 14.695 1 98.25 101 ALA B N 1
ATOM 6370 C CA . ALA B 1 101 ? -7.199 22.641 15.18 1 98.25 101 ALA B CA 1
ATOM 6371 C C . ALA B 1 101 ? -8.5 21.844 15.164 1 98.25 101 ALA B C 1
ATOM 6373 O O . ALA B 1 101 ? -9.344 22.016 16.047 1 98.25 101 ALA B O 1
ATOM 6374 N N . MET B 1 102 ? -8.641 20.969 14.266 1 98.75 102 MET B N 1
ATOM 6375 C CA . MET B 1 102 ? -9.875 20.203 14.102 1 98.75 102 MET B CA 1
ATOM 6376 C C . MET B 1 102 ? -9.992 19.125 15.172 1 98.75 102 MET B C 1
ATOM 6378 O O . MET B 1 102 ? -11.055 18.516 15.328 1 98.75 102 MET B O 1
ATOM 6382 N N . THR B 1 103 ? -8.961 18.906 15.93 1 98.81 103 THR B N 1
ATOM 6383 C CA . THR B 1 103 ? -9.055 17.984 17.062 1 98.81 103 THR B CA 1
ATOM 6384 C C . THR B 1 103 ? -9.867 18.609 18.188 1 98.81 103 THR B C 1
ATOM 6386 O O . THR B 1 103 ? -10.414 17.891 19.031 1 98.81 103 THR B O 1
ATOM 6389 N N . TRP B 1 104 ? -9.82 19.969 18.266 1 98.69 104 TRP B N 1
ATOM 6390 C CA . TRP B 1 104 ? -10.406 20.688 19.391 1 98.69 104 TRP B CA 1
ATOM 6391 C C . TRP B 1 104 ? -9.938 20.094 20.719 1 98.69 104 TRP B C 1
ATOM 6393 O O . TRP B 1 104 ? -10.734 19.906 21.641 1 98.69 104 TRP B O 1
ATOM 6403 N N . ASP B 1 105 ? -8.742 19.672 20.719 1 98.75 105 ASP B N 1
ATOM 6404 C CA . ASP B 1 105 ? -8.102 19.031 21.859 1 98.75 105 ASP B CA 1
ATOM 6405 C C . ASP B 1 105 ? -6.852 19.781 22.281 1 98.75 105 ASP B C 1
ATOM 6407 O O . ASP B 1 105 ? -5.816 19.719 21.625 1 98.75 105 ASP B O 1
ATOM 6411 N N . ARG B 1 106 ? -6.961 20.453 23.438 1 98.44 106 ARG B N 1
ATOM 6412 C CA . ARG B 1 106 ? -5.859 21.281 23.938 1 98.44 106 ARG B CA 1
ATOM 6413 C C . ARG B 1 106 ? -4.594 20.453 24.125 1 98.44 106 ARG B C 1
ATOM 6415 O O . ARG B 1 106 ? -3.496 20.891 23.781 1 98.44 106 ARG B O 1
ATOM 6422 N N . ASP B 1 107 ? -4.73 19.25 24.609 1 98.38 107 ASP B N 1
ATOM 6423 C CA . ASP B 1 107 ? -3.582 18.375 24.844 1 98.38 107 ASP B CA 1
ATOM 6424 C C . ASP B 1 107 ? -2.943 17.953 23.531 1 98.38 107 ASP B C 1
ATOM 6426 O O . ASP B 1 107 ? -1.717 17.906 23.406 1 98.38 107 ASP B O 1
ATOM 6430 N N . ALA B 1 108 ? -3.777 17.594 22.531 1 98.56 108 ALA B N 1
ATOM 6431 C CA . ALA B 1 108 ? -3.254 17.188 21.234 1 98.56 108 ALA B CA 1
ATOM 6432 C C . ALA B 1 108 ? -2.432 18.297 20.594 1 98.56 108 ALA B C 1
ATOM 6434 O O . ALA B 1 108 ? -1.358 18.047 20.031 1 98.56 108 ALA B O 1
ATOM 6435 N N . ILE B 1 109 ? -2.916 19.547 20.688 1 98.56 109 ILE B N 1
ATOM 6436 C CA . ILE B 1 109 ? -2.248 20.703 20.094 1 98.56 109 ILE B CA 1
ATOM 6437 C C . ILE B 1 109 ? -0.908 20.922 20.797 1 98.56 109 ILE B C 1
ATOM 6439 O O . ILE B 1 109 ? 0.128 21.047 20.141 1 98.56 109 ILE B O 1
ATOM 6443 N N . TYR B 1 110 ? -0.909 20.891 22.094 1 98.62 110 TYR B N 1
ATOM 6444 C CA . TYR B 1 110 ? 0.294 21.125 22.875 1 98.62 110 TYR B CA 1
ATOM 6445 C C . TYR B 1 110 ? 1.313 20 22.656 1 98.62 110 TYR B C 1
ATOM 6447 O O . TYR B 1 110 ? 2.498 20.281 22.438 1 98.62 110 TYR B O 1
ATOM 6455 N N . GLU B 1 111 ? 0.841 18.781 22.672 1 98.62 111 GLU B N 1
ATOM 6456 C CA . GLU B 1 111 ? 1.744 17.625 22.594 1 98.62 111 GLU B CA 1
ATOM 6457 C C . GLU B 1 111 ? 2.43 17.562 21.234 1 98.62 111 GLU B C 1
ATOM 6459 O O . GLU B 1 111 ? 3.607 17.219 21.141 1 98.62 111 GLU B O 1
ATOM 6464 N N . GLN B 1 112 ? 1.717 17.828 20.188 1 98.5 112 GLN B N 1
ATOM 6465 C CA . GLN B 1 112 ? 2.373 17.828 18.875 1 98.5 112 GLN B CA 1
ATOM 6466 C C . GLN B 1 112 ? 3.389 18.969 18.781 1 98.5 112 GLN B C 1
ATOM 6468 O O . GLN B 1 112 ? 4.465 18.781 18.203 1 98.5 112 GLN B O 1
ATOM 6473 N N . ALA B 1 113 ? 3.016 20.109 19.312 1 98.56 113 ALA B N 1
ATOM 6474 C CA . ALA B 1 113 ? 3.957 21.234 19.297 1 98.56 113 ALA B CA 1
ATOM 6475 C C . ALA B 1 113 ? 5.242 20.875 20.031 1 98.56 113 ALA B C 1
ATOM 6477 O O . ALA B 1 113 ? 6.34 21.203 19.562 1 98.56 113 ALA B O 1
ATOM 6478 N N . LYS B 1 114 ? 5.082 20.266 21.141 1 98.69 114 LYS B N 1
ATOM 6479 C CA . LYS B 1 114 ? 6.246 19.844 21.922 1 98.69 114 LYS B CA 1
ATOM 6480 C C . LYS B 1 114 ? 7.082 18.828 21.141 1 98.69 114 LYS B C 1
ATOM 6482 O O . LYS B 1 114 ? 8.312 18.875 21.172 1 98.69 114 LYS B O 1
ATOM 6487 N N . ALA B 1 115 ? 6.426 17.922 20.422 1 98.75 115 ALA B N 1
ATOM 6488 C CA . ALA B 1 115 ? 7.121 16.922 19.609 1 98.75 115 ALA B CA 1
ATOM 6489 C C . ALA B 1 115 ? 7.879 17.578 18.453 1 98.75 115 ALA B C 1
ATOM 6491 O O . ALA B 1 115 ? 9.047 17.266 18.219 1 98.75 115 ALA B O 1
ATOM 6492 N N . VAL B 1 116 ? 7.25 18.484 17.75 1 98.56 116 VAL B N 1
ATOM 6493 C CA . VAL B 1 116 ? 7.902 19.219 16.672 1 98.56 116 VAL B CA 1
ATOM 6494 C C . VAL B 1 116 ? 9.102 19.984 17.234 1 98.56 116 VAL B C 1
ATOM 6496 O O . VAL B 1 116 ? 10.203 19.922 16.672 1 98.56 116 VAL B O 1
ATOM 6499 N N . GLY B 1 117 ? 8.891 20.703 18.359 1 98.62 117 GLY B N 1
ATOM 6500 C CA . GLY B 1 117 ? 9.977 21.453 18.984 1 98.62 117 GLY B CA 1
ATOM 6501 C C . GLY B 1 117 ? 11.148 20.562 19.391 1 98.62 117 GLY B C 1
ATOM 6502 O O . GLY B 1 117 ? 12.305 20.969 19.25 1 98.62 117 GLY B O 1
ATOM 6503 N N . SER B 1 118 ? 10.82 19.375 19.828 1 98.62 118 SER B N 1
ATOM 6504 C CA . SER B 1 118 ? 11.883 18.453 20.234 1 98.62 118 SER B CA 1
ATOM 6505 C C . SER B 1 118 ? 12.734 18.031 19.047 1 98.62 118 SER B C 1
ATOM 6507 O O . SER B 1 118 ? 13.945 17.844 19.188 1 98.62 118 SER B O 1
ATOM 6509 N N . GLU B 1 119 ? 12.102 17.812 17.922 1 98.56 119 GLU B N 1
ATOM 6510 C CA . GLU B 1 119 ? 12.883 17.453 16.75 1 98.56 119 GLU B CA 1
ATOM 6511 C C . GLU B 1 119 ? 13.742 18.625 16.281 1 98.56 119 GLU B C 1
ATOM 6513 O O . GLU B 1 119 ? 14.891 18.438 15.875 1 98.56 119 GLU B O 1
ATOM 6518 N N . PHE B 1 120 ? 13.242 19.844 16.344 1 98.56 120 PHE B N 1
ATOM 6519 C CA . PHE B 1 120 ? 14.031 21.047 16.078 1 98.56 120 PHE B CA 1
ATOM 6520 C C . PHE B 1 120 ? 15.227 21.125 17.016 1 98.56 120 PHE B C 1
ATOM 6522 O O . PHE B 1 120 ? 16.359 21.312 16.562 1 98.56 120 PHE B O 1
ATOM 6529 N N . TYR B 1 121 ? 14.945 20.984 18.312 1 98.62 121 TYR B N 1
ATOM 6530 C CA . TYR B 1 121 ? 16 21.047 19.328 1 98.62 121 TYR B CA 1
ATOM 6531 C C . TYR B 1 121 ? 17.094 20.031 19.047 1 98.62 121 TYR B C 1
ATOM 6533 O O . TYR B 1 121 ? 18.281 20.375 19.062 1 98.62 121 TYR B O 1
ATOM 6541 N N . ASN B 1 122 ? 16.719 18.875 18.703 1 98.5 122 ASN B N 1
ATOM 6542 C CA . ASN B 1 122 ? 17.672 17.781 18.562 1 98.5 122 ASN B CA 1
ATOM 6543 C C . ASN B 1 122 ? 18.406 17.844 17.234 1 98.5 122 ASN B C 1
ATOM 6545 O O . ASN B 1 122 ? 19.453 17.219 17.062 1 98.5 122 ASN B O 1
ATOM 6549 N N . LYS B 1 123 ? 17.875 18.594 16.266 1 98.06 123 LYS B N 1
ATOM 6550 C CA . LYS B 1 123 ? 18.594 18.859 15.031 1 98.06 123 LYS B CA 1
ATOM 6551 C C . LYS B 1 123 ? 19.438 20.125 15.125 1 98.06 123 LYS B C 1
ATOM 6553 O O . LYS B 1 123 ? 20.094 20.516 14.164 1 98.06 123 LYS B O 1
ATOM 6558 N N . GLY B 1 124 ? 19.406 20.797 16.25 1 98.12 124 GLY B N 1
ATOM 6559 C CA . GLY B 1 124 ? 20.203 22 16.484 1 98.12 124 GLY B CA 1
ATOM 6560 C C . GLY B 1 124 ? 19.594 23.25 15.891 1 98.12 124 GLY B C 1
ATOM 6561 O O . GLY B 1 124 ? 20.297 24.234 15.656 1 98.12 124 GLY B O 1
ATOM 6562 N N . VAL B 1 125 ? 18.328 23.219 15.602 1 98 125 VAL B N 1
ATOM 6563 C CA . VAL B 1 125 ? 17.625 24.375 15.047 1 98 125 VAL B CA 1
ATOM 6564 C C . VAL B 1 125 ? 16.938 25.141 16.172 1 98 125 VAL B C 1
ATOM 6566 O O . VAL B 1 125 ? 16.234 24.547 17 1 98 125 VAL B O 1
ATOM 6569 N N . GLN B 1 126 ? 17.047 26.453 16.188 1 98.38 126 GLN B N 1
ATOM 6570 C CA . GLN B 1 126 ? 16.641 27.188 17.391 1 98.38 126 GLN B CA 1
ATOM 6571 C C . GLN B 1 126 ? 15.266 27.828 17.188 1 98.38 126 GLN B C 1
ATOM 6573 O O . GLN B 1 126 ? 14.508 27.969 18.156 1 98.38 126 GLN B O 1
ATOM 6578 N N . VAL B 1 127 ? 14.953 28.297 15.992 1 98.31 127 VAL B N 1
ATOM 6579 C CA . VAL B 1 127 ? 13.719 29.062 15.805 1 98.31 127 VAL B CA 1
ATOM 6580 C C . VAL B 1 127 ? 12.789 28.297 14.859 1 98.31 127 VAL B C 1
ATOM 6582 O O . VAL B 1 127 ? 13.172 27.969 13.734 1 98.31 127 VAL B O 1
ATOM 6585 N N . VAL B 1 128 ? 11.609 28.062 15.289 1 97.94 128 VAL B N 1
ATOM 6586 C CA . VAL B 1 128 ? 10.57 27.516 14.43 1 97.94 128 VAL B CA 1
ATOM 6587 C C . VAL B 1 128 ? 9.789 28.656 13.781 1 97.94 128 VAL B C 1
ATOM 6589 O O . VAL B 1 128 ? 9.242 29.531 14.477 1 97.94 128 VAL B O 1
ATOM 6592 N N . ALA B 1 129 ? 9.773 28.688 12.477 1 96.75 129 ALA B N 1
ATOM 6593 C CA . ALA B 1 129 ? 8.852 29.594 11.805 1 96.75 129 ALA B CA 1
ATOM 6594 C C . ALA B 1 129 ? 7.41 29.094 11.922 1 96.75 129 ALA B C 1
ATOM 6596 O O . ALA B 1 129 ? 6.836 28.594 10.953 1 96.75 129 ALA B O 1
ATOM 6597 N N . GLY B 1 130 ? 6.875 29.219 13.031 1 94 130 GLY B N 1
ATOM 6598 C CA . GLY B 1 130 ? 5.57 28.797 13.516 1 94 130 GLY B CA 1
ATOM 6599 C C . GLY B 1 130 ? 5.34 29.156 14.977 1 94 130 GLY B C 1
ATOM 6600 O O . GLY B 1 130 ? 6.289 29.438 15.711 1 94 130 GLY B O 1
ATOM 6601 N N . PRO B 1 131 ? 4.145 29.172 15.406 1 96.56 131 PRO B N 1
ATOM 6602 C CA . PRO B 1 131 ? 2.938 28.688 14.734 1 96.56 131 PRO B CA 1
ATOM 6603 C C . PRO B 1 131 ? 2.443 29.656 13.656 1 96.56 131 PRO B C 1
ATOM 6605 O O . PRO B 1 131 ? 2.717 30.859 13.719 1 96.56 131 PRO B O 1
ATOM 6608 N N . THR B 1 132 ? 1.79 29.109 12.711 1 96.94 132 THR B N 1
ATOM 6609 C CA . THR B 1 132 ? 1.178 29.906 11.648 1 96.94 132 THR B CA 1
ATOM 6610 C C . THR B 1 132 ? -0.256 30.281 12.016 1 96.94 132 THR B C 1
ATOM 6612 O O . THR B 1 132 ? -1.182 29.5 11.797 1 96.94 132 THR B O 1
ATOM 6615 N N . SER B 1 133 ? -0.353 31.438 12.461 1 96.56 133 SER B N 1
ATOM 6616 C CA . SER B 1 133 ? -1.676 31.938 12.828 1 96.56 133 SER B CA 1
ATOM 6617 C C . SER B 1 133 ? -2.418 32.469 11.609 1 96.56 133 SER B C 1
ATOM 6619 O O . SER B 1 133 ? -3.648 32.438 11.555 1 96.56 133 SER B O 1
ATOM 6621 N N . GLN B 1 134 ? -1.65 33.156 10.75 1 95 134 GLN B N 1
ATOM 6622 C CA . GLN B 1 134 ? -2.211 33.719 9.539 1 95 134 GLN B CA 1
ATOM 6623 C C . GLN B 1 134 ? -1.53 33.156 8.297 1 95 134 GLN B C 1
ATOM 6625 O O . GLN B 1 134 ? -0.322 32.938 8.297 1 95 134 GLN B O 1
ATOM 6630 N N . PRO B 1 135 ? -2.301 32.844 7.219 1 95.38 135 PRO B N 1
ATOM 6631 C CA . PRO B 1 135 ? -3.654 33.375 7.004 1 95.38 135 PRO B CA 1
ATOM 6632 C C . PRO B 1 135 ? -4.668 32.781 7.996 1 95.38 135 PRO B C 1
ATOM 6634 O O . PRO B 1 135 ? -4.598 31.609 8.344 1 95.38 135 PRO B O 1
ATOM 6637 N N . LEU B 1 136 ? -5.523 33.688 8.398 1 96.25 136 LEU B N 1
ATOM 6638 C CA . LEU B 1 136 ? -6.555 33.312 9.359 1 96.25 136 LEU B CA 1
ATOM 6639 C C . LEU B 1 136 ? -7.703 32.594 8.68 1 96.25 136 LEU B C 1
ATOM 6641 O O . LEU B 1 136 ? -8.375 31.766 9.305 1 96.25 136 LEU B O 1
ATOM 6645 N N . GLY B 1 137 ? -7.926 32.844 7.523 1 95.81 137 GLY B N 1
ATOM 6646 C CA . GLY B 1 137 ? -9.031 32.25 6.789 1 95.81 137 GLY B CA 1
ATOM 6647 C C . GLY B 1 137 ? -10.078 33.281 6.371 1 95.81 137 GLY B C 1
ATOM 6648 O O . GLY B 1 137 ? -11.281 33 6.492 1 95.81 137 GLY B O 1
ATOM 6649 N N . ARG B 1 138 ? -9.633 34.406 5.902 1 97.25 138 ARG B N 1
ATOM 6650 C CA . ARG B 1 138 ? -10.523 35.469 5.441 1 97.25 138 ARG B CA 1
ATOM 6651 C C . ARG B 1 138 ? -11.43 34.969 4.316 1 97.25 138 ARG B C 1
ATOM 6653 O O . ARG B 1 138 ? -12.617 35.281 4.285 1 97.25 138 ARG B O 1
ATOM 6660 N N . THR B 1 139 ? -10.82 34.312 3.4 1 96.56 139 THR B N 1
ATOM 6661 C CA . THR B 1 139 ? -11.547 33.75 2.258 1 96.56 139 THR B CA 1
ATOM 6662 C C . THR B 1 139 ? -11.328 32.25 2.146 1 96.56 139 THR B C 1
ATOM 6664 O O . THR B 1 139 ? -10.227 31.766 2.398 1 96.56 139 THR B O 1
ATOM 6667 N N . PRO B 1 140 ? -12.383 31.516 1.766 1 95.69 140 PRO B N 1
ATOM 6668 C CA . PRO B 1 140 ? -12.219 30.078 1.595 1 95.69 140 PRO B CA 1
ATOM 6669 C C . PRO B 1 140 ? -11.344 29.719 0.392 1 95.69 140 PRO B C 1
ATOM 6671 O O . PRO B 1 140 ? -10.906 28.578 0.259 1 95.69 140 PRO B O 1
ATOM 6674 N N . TRP B 1 141 ? -11.039 30.656 -0.468 1 94.44 141 TRP B N 1
ATOM 6675 C CA . TRP B 1 141 ? -10.219 30.422 -1.651 1 94.44 141 TRP B CA 1
ATOM 6676 C C . TRP B 1 141 ? -8.734 30.594 -1.333 1 94.44 141 TRP B C 1
ATOM 6678 O O . TRP B 1 141 ? -7.875 30.234 -2.143 1 94.44 141 TRP B O 1
ATOM 6688 N N . GLY B 1 142 ? -8.414 31.109 -0.173 1 93.31 142 GLY B N 1
ATOM 6689 C CA . GLY B 1 142 ? -7.016 31.312 0.181 1 93.31 142 GLY B CA 1
ATOM 6690 C C . GLY B 1 142 ? -6.199 30.031 0.167 1 93.31 142 GLY B C 1
ATOM 6691 O O . GLY B 1 142 ? -6.59 29.031 0.77 1 93.31 142 GLY B O 1
ATOM 6692 N N . GLY B 1 143 ? -5.117 30.062 -0.479 1 89.69 143 GLY B N 1
ATOM 6693 C CA . GLY B 1 143 ? -4.328 28.875 -0.712 1 89.69 143 GLY B CA 1
ATOM 6694 C C . GLY B 1 143 ? -3.598 28.391 0.526 1 89.69 143 GLY B C 1
ATOM 6695 O O . GLY B 1 143 ? -3.375 27.188 0.691 1 89.69 143 GLY B O 1
ATOM 6696 N N . ARG B 1 144 ? -3.195 29.234 1.397 1 92 144 ARG B N 1
ATOM 6697 C CA . ARG B 1 144 ? -2.371 28.859 2.543 1 92 144 ARG B CA 1
ATOM 6698 C C . ARG B 1 144 ? -3.205 28.781 3.816 1 92 144 ARG B C 1
ATOM 6700 O O . ARG B 1 144 ? -2.66 28.672 4.918 1 92 144 ARG B O 1
ATOM 6707 N N . GLY B 1 145 ? -4.527 28.828 3.635 1 91.62 145 GLY B N 1
ATOM 6708 C CA . GLY B 1 145 ? -5.387 28.703 4.801 1 91.62 145 GLY B CA 1
ATOM 6709 C C . GLY B 1 145 ? -5.145 27.438 5.594 1 91.62 145 GLY B C 1
ATOM 6710 O O . GLY B 1 145 ? -5.32 27.422 6.812 1 91.62 145 GLY B O 1
ATOM 6711 N N . VAL B 1 146 ? -4.633 26.438 4.922 1 91.56 146 VAL B N 1
ATOM 6712 C CA . VAL B 1 146 ? -4.422 25.125 5.512 1 91.56 146 VAL B CA 1
ATOM 6713 C C . VAL B 1 146 ? -3.314 25.188 6.555 1 91.56 146 VAL B C 1
ATOM 6715 O O . VAL B 1 146 ? -3.27 24.375 7.477 1 91.56 146 VAL B O 1
ATOM 6718 N N . GLU B 1 147 ? -2.492 26.203 6.516 1 94.44 147 GLU B N 1
ATOM 6719 C CA . GLU B 1 147 ? -1.36 26.328 7.43 1 94.44 147 GLU B CA 1
ATOM 6720 C C . GLU B 1 147 ? -1.791 26.938 8.758 1 94.44 147 GLU B C 1
ATOM 6722 O O . GLU B 1 147 ? -1.052 26.875 9.742 1 94.44 147 GLU B O 1
ATOM 6727 N N . GLY B 1 148 ? -2.986 27.484 8.781 1 95.25 148 GLY B N 1
ATOM 6728 C CA . GLY B 1 148 ? -3.451 28.156 9.992 1 95.25 148 GLY B CA 1
ATOM 6729 C C . GLY B 1 148 ? -4.379 27.297 10.828 1 95.25 148 GLY B C 1
ATOM 6730 O O . GLY B 1 148 ? -4.492 26.078 10.602 1 95.25 148 GLY B O 1
ATOM 6731 N N . PHE B 1 149 ? -5.035 27.938 11.828 1 97.62 149 PHE B N 1
ATOM 6732 C CA . PHE B 1 149 ? -5.875 27.219 12.789 1 97.62 149 PHE B CA 1
ATOM 6733 C C . PHE B 1 149 ? -7.348 27.547 12.562 1 97.62 149 PHE B C 1
ATOM 6735 O O . PHE B 1 149 ? -8.195 27.188 13.383 1 97.62 149 PHE B O 1
ATOM 6742 N N . GLY B 1 150 ? -7.676 28.25 11.5 1 96.88 150 GLY B N 1
ATOM 6743 C CA . GLY B 1 150 ? -9.062 28.531 11.164 1 96.88 150 GLY B CA 1
ATOM 6744 C C . GLY B 1 150 ? -9.461 29.969 11.414 1 96.88 150 GLY B C 1
ATOM 6745 O O . GLY B 1 150 ? -8.711 30.734 12.031 1 96.88 150 GLY B O 1
ATOM 6746 N N . PRO B 1 151 ? -10.641 30.344 11.023 1 97.69 151 PRO B N 1
ATOM 6747 C CA . PRO B 1 151 ? -11.031 31.75 10.961 1 97.69 151 PRO B CA 1
ATOM 6748 C C . PRO B 1 151 ? -11.578 32.281 12.289 1 97.69 151 PRO B C 1
ATOM 6750 O O . PRO B 1 151 ? -11.797 33.469 12.445 1 97.69 151 PRO B O 1
ATOM 6753 N N . ASP B 1 152 ? -11.883 31.438 13.203 1 98.5 152 ASP B N 1
ATOM 6754 C CA . ASP B 1 152 ? -12.352 31.906 14.508 1 98.5 152 ASP B CA 1
ATOM 6755 C C . ASP B 1 152 ? -11.195 32.406 15.359 1 98.5 152 ASP B C 1
ATOM 6757 O O . ASP B 1 152 ? -10.281 31.656 15.688 1 98.5 152 ASP B O 1
ATOM 6761 N N . PRO B 1 153 ? -11.242 33.656 15.773 1 98.12 153 PRO B N 1
ATOM 6762 C CA . PRO B 1 153 ? -10.078 34.219 16.469 1 98.12 153 PRO B CA 1
ATOM 6763 C C . PRO B 1 153 ? -9.828 33.594 17.828 1 98.12 153 PRO B C 1
ATOM 6765 O O . PRO B 1 153 ? -8.68 33.438 18.25 1 98.12 153 PRO B O 1
ATOM 6768 N N . TYR B 1 154 ? -10.859 33.156 18.547 1 98.5 154 TYR B N 1
ATOM 6769 C CA . TYR B 1 154 ? -10.695 32.531 19.844 1 98.5 154 TYR B CA 1
ATOM 6770 C C . TYR B 1 154 ? -9.984 31.188 19.703 1 98.5 154 TYR B C 1
ATOM 6772 O O . TYR B 1 154 ? -9 30.922 20.391 1 98.5 154 TYR B O 1
ATOM 6780 N N . LEU B 1 155 ? -10.508 30.344 18.781 1 98.62 155 LEU B N 1
ATOM 6781 C CA . LEU B 1 155 ? -9.891 29.031 18.547 1 98.62 155 LEU B CA 1
ATOM 6782 C C . LEU B 1 155 ? -8.477 29.188 18 1 98.62 155 LEU B C 1
ATOM 6784 O O . LEU B 1 155 ? -7.559 28.5 18.453 1 98.62 155 LEU B O 1
ATOM 6788 N N . ASN B 1 156 ? -8.336 30.062 17.016 1 98.56 156 ASN B N 1
ATOM 6789 C CA . ASN B 1 156 ? -7.02 30.344 16.453 1 98.56 156 ASN B CA 1
ATOM 6790 C C . ASN B 1 156 ? -6.047 30.828 17.531 1 98.56 156 ASN B C 1
ATOM 6792 O O . ASN B 1 156 ? -4.902 30.375 17.578 1 98.56 156 ASN B O 1
ATOM 6796 N N . GLY B 1 157 ? -6.52 31.734 18.391 1 98.62 157 GLY B N 1
ATOM 6797 C CA . GLY B 1 157 ? -5.68 32.25 19.469 1 98.62 157 GLY B CA 1
ATOM 6798 C C . GLY B 1 157 ? -5.262 31.172 20.453 1 98.62 157 GLY B C 1
ATOM 6799 O O . GLY B 1 157 ? -4.086 31.078 20.812 1 98.62 157 GLY B O 1
ATOM 6800 N N . LEU B 1 158 ? -6.219 30.391 20.859 1 98.12 158 LEU B N 1
ATOM 6801 C CA . LEU B 1 158 ? -5.922 29.312 21.812 1 98.12 158 LEU B CA 1
ATOM 6802 C C . LEU B 1 158 ? -4.91 28.344 21.219 1 98.12 158 LEU B C 1
ATOM 6804 O O . LEU B 1 158 ? -3.941 27.969 21.875 1 98.12 158 LEU B O 1
ATOM 6808 N N . ALA B 1 159 ? -5.133 27.938 19.969 1 98.5 159 ALA B N 1
ATOM 6809 C CA . ALA B 1 159 ? -4.234 27 19.312 1 98.5 159 ALA B CA 1
ATOM 6810 C C . ALA B 1 159 ? -2.852 27.609 19.109 1 98.5 159 ALA B C 1
ATOM 6812 O O . ALA B 1 159 ? -1.835 26.938 19.312 1 98.5 159 ALA B O 1
ATOM 6813 N N . THR B 1 160 ? -2.812 28.828 18.703 1 98.5 160 THR B N 1
ATOM 6814 C CA . THR B 1 160 ? -1.551 29.547 18.531 1 98.5 160 THR B CA 1
ATOM 6815 C C . THR B 1 160 ? -0.79 29.625 19.844 1 98.5 160 THR B C 1
ATOM 6817 O O . THR B 1 160 ? 0.42 29.391 19.891 1 98.5 160 THR B O 1
ATOM 6820 N N . GLY B 1 161 ? -1.493 29.938 20.906 1 98.69 161 GLY B N 1
ATOM 6821 C CA . GLY B 1 161 ? -0.879 30.016 22.219 1 98.69 161 GLY B CA 1
ATOM 6822 C C . GLY B 1 161 ? -0.333 28.688 22.703 1 98.69 161 GLY B C 1
ATOM 6823 O O . GLY B 1 161 ? 0.805 28.609 23.172 1 98.69 161 GLY B O 1
ATOM 6824 N N . LEU B 1 162 ? -1.134 27.625 22.578 1 98.62 162 LEU B N 1
ATOM 6825 C CA . LEU B 1 162 ? -0.736 26.297 23.047 1 98.62 162 LEU B CA 1
ATOM 6826 C C . LEU B 1 162 ? 0.445 25.766 22.234 1 98.62 162 LEU B C 1
ATOM 6828 O O . LEU B 1 162 ? 1.332 25.109 22.781 1 98.62 162 LEU B O 1
ATOM 6832 N N . THR B 1 163 ? 0.436 26 20.938 1 98.69 163 THR B N 1
ATOM 6833 C CA . THR B 1 163 ? 1.562 25.609 20.094 1 98.69 163 THR B CA 1
ATOM 6834 C C . THR B 1 163 ? 2.826 26.359 20.5 1 98.69 163 THR B C 1
ATOM 6836 O O . THR B 1 163 ? 3.906 25.766 20.578 1 98.69 163 THR B O 1
ATOM 6839 N N . THR B 1 164 ? 2.664 27.641 20.766 1 98.69 164 THR B N 1
ATOM 6840 C CA . THR B 1 164 ? 3.781 28.453 21.234 1 98.69 164 THR B CA 1
ATOM 6841 C C . THR B 1 164 ? 4.371 27.859 22.516 1 98.69 164 THR B C 1
ATOM 6843 O O . THR B 1 164 ? 5.586 27.688 22.625 1 98.69 164 THR B O 1
ATOM 6846 N N . LYS B 1 165 ? 3.516 27.578 23.422 1 98.75 165 LYS B N 1
ATOM 6847 C CA . LYS B 1 165 ? 3.953 27.016 24.703 1 98.75 165 LYS B CA 1
ATOM 6848 C C . LYS B 1 165 ? 4.68 25.688 24.5 1 98.75 165 LYS B C 1
ATOM 6850 O O . LYS B 1 165 ? 5.688 25.406 25.156 1 98.75 165 LYS B O 1
ATOM 6855 N N . GLY B 1 166 ? 4.133 24.859 23.609 1 98.62 166 GLY B N 1
ATOM 6856 C CA . GLY B 1 166 ? 4.781 23.594 23.312 1 98.62 166 GLY B CA 1
ATOM 6857 C C . GLY B 1 166 ? 6.199 23.75 22.797 1 98.62 166 GLY B C 1
ATOM 6858 O O . GLY B 1 166 ? 7.105 23.016 23.219 1 98.62 166 GLY B O 1
ATOM 6859 N N . TYR B 1 167 ? 6.41 24.656 21.906 1 98.69 167 TYR B N 1
ATOM 6860 C CA . TYR B 1 167 ? 7.746 24.953 21.391 1 98.69 167 TYR B CA 1
ATOM 6861 C C . TYR B 1 167 ? 8.672 25.406 22.516 1 98.69 167 TYR B C 1
ATOM 6863 O O . TYR B 1 167 ? 9.805 24.938 22.609 1 98.69 167 TYR B O 1
ATOM 6871 N N . VAL B 1 168 ? 8.203 26.344 23.359 1 98.81 168 VAL B N 1
ATOM 6872 C CA . VAL B 1 168 ? 9 26.875 24.453 1 98.81 168 VAL B CA 1
ATOM 6873 C C . VAL B 1 168 ? 9.422 25.734 25.391 1 98.81 168 VAL B C 1
ATOM 6875 O O . VAL B 1 168 ? 10.586 25.641 25.781 1 98.81 168 VAL B O 1
ATOM 6878 N N . ASP B 1 169 ? 8.43 24.891 25.672 1 98.75 169 ASP B N 1
ATOM 6879 C CA . ASP B 1 169 ? 8.688 23.797 26.609 1 98.75 169 ASP B CA 1
ATOM 6880 C C . ASP B 1 169 ? 9.656 22.781 26.016 1 98.75 169 ASP B C 1
ATOM 6882 O O . ASP B 1 169 ? 10.312 22.031 26.734 1 98.75 169 ASP B O 1
ATOM 6886 N N . ALA B 1 170 ? 9.758 22.734 24.688 1 98.5 170 ALA B N 1
ATOM 6887 C CA . ALA B 1 170 ? 10.703 21.859 24 1 98.5 170 ALA B CA 1
ATOM 6888 C C . ALA B 1 170 ? 12.086 22.484 23.938 1 98.5 170 ALA B C 1
ATOM 6890 O O . ALA B 1 170 ? 13.062 21.828 23.562 1 98.5 170 ALA B O 1
ATOM 6891 N N . GLY B 1 171 ? 12.188 23.781 24.266 1 98.69 171 GLY B N 1
ATOM 6892 C CA . GLY B 1 171 ? 13.477 24.438 24.312 1 98.69 171 GLY B CA 1
ATOM 6893 C C . GLY B 1 171 ? 13.828 25.172 23.031 1 98.69 171 GLY B C 1
ATOM 6894 O O . GLY B 1 171 ? 15.008 25.359 22.734 1 98.69 171 GLY B O 1
ATOM 6895 N N . VAL B 1 172 ? 12.836 25.516 22.234 1 98.75 172 VAL B N 1
ATOM 6896 C CA . VAL B 1 172 ? 13.109 26.25 21.016 1 98.75 172 VAL B CA 1
ATOM 6897 C C . VAL B 1 172 ? 12.273 27.531 20.984 1 98.75 172 VAL B C 1
ATOM 6899 O O . VAL B 1 172 ? 11.398 27.719 21.828 1 98.75 172 VAL B O 1
ATOM 6902 N N . ILE B 1 173 ? 12.609 28.453 20.109 1 98.81 173 ILE B N 1
ATOM 6903 C CA . ILE B 1 173 ? 12 29.781 20.062 1 98.81 173 ILE B CA 1
ATOM 6904 C C . ILE B 1 173 ? 10.836 29.766 19.062 1 98.81 173 ILE B C 1
ATOM 6906 O O . ILE B 1 173 ? 11.031 29.531 17.875 1 98.81 173 ILE B O 1
ATOM 6910 N N . PRO B 1 174 ? 9.594 30 19.578 1 98.62 174 PRO B N 1
ATOM 6911 C CA . PRO B 1 174 ? 8.477 30.109 18.641 1 98.62 174 PRO B CA 1
ATOM 6912 C C . PRO B 1 174 ? 8.531 31.391 17.797 1 98.62 174 PRO B C 1
ATOM 6914 O O . PRO B 1 174 ? 8.727 32.469 18.344 1 98.62 174 PRO B O 1
ATOM 6917 N N . GLY B 1 175 ? 8.391 31.25 16.516 1 98.06 175 GLY B N 1
ATOM 6918 C CA . GLY B 1 175 ? 8.305 32.344 15.578 1 98.06 175 GLY B CA 1
ATOM 6919 C C . GLY B 1 175 ? 6.941 32.5 14.938 1 98.06 175 GLY B C 1
ATOM 6920 O O . GLY B 1 175 ? 6.727 32.062 13.812 1 98.06 175 GLY B O 1
ATOM 6921 N N . GLY B 1 176 ? 6.066 33.156 15.609 1 97.12 176 GLY B N 1
ATOM 6922 C CA . GLY B 1 176 ? 4.703 33.312 15.125 1 97.12 176 GLY B CA 1
ATOM 6923 C C . GLY B 1 176 ? 4.625 34 13.781 1 97.12 176 GLY B C 1
ATOM 6924 O O . GLY B 1 176 ? 5.363 34.969 13.531 1 97.12 176 GLY B O 1
ATOM 6925 N N . LYS B 1 177 ? 3.736 33.562 12.875 1 96.31 177 LYS B N 1
ATOM 6926 C CA . LYS B 1 177 ? 3.619 34.125 11.539 1 96.31 177 LYS B CA 1
ATOM 6927 C C . LYS B 1 177 ? 2.199 34 11 1 96.31 177 LYS B C 1
ATOM 6929 O O . LYS B 1 177 ? 1.432 33.156 11.477 1 96.31 177 LYS B O 1
ATOM 6934 N N . HIS B 1 178 ? 1.799 34.781 10 1 96.44 178 HIS B N 1
ATOM 6935 C CA . HIS B 1 178 ? 2.455 36 9.562 1 96.44 178 HIS B CA 1
ATOM 6936 C C . HIS B 1 178 ? 1.869 37.219 10.266 1 96.44 178 HIS B C 1
ATOM 6938 O O . HIS B 1 178 ? 0.659 37.312 10.492 1 96.44 178 HIS B O 1
ATOM 6944 N N . PHE B 1 179 ? 2.725 38.031 10.539 1 98.06 179 PHE B N 1
ATOM 6945 C CA . PHE B 1 179 ? 2.268 39.25 11.195 1 98.06 179 PHE B CA 1
ATOM 6946 C C . PHE B 1 179 ? 2.25 40.438 10.219 1 98.06 179 PHE B C 1
ATOM 6948 O O . PHE B 1 179 ? 3.305 40.875 9.773 1 98.06 179 PHE B O 1
ATOM 6955 N N . LEU B 1 180 ? 1.19 41 9.734 1 96.81 180 LEU B N 1
ATOM 6956 C CA . LEU B 1 180 ? -0.207 40.688 10.008 1 96.81 180 LEU B CA 1
ATOM 6957 C C . LEU B 1 180 ? -1.053 40.812 8.75 1 96.81 180 LEU B C 1
ATOM 6959 O O . LEU B 1 180 ? -0.626 41.438 7.77 1 96.81 180 LEU B O 1
ATOM 6963 N N . LEU B 1 181 ? -2.092 40.25 8.609 1 97.12 181 LEU B N 1
ATOM 6964 C CA . LEU B 1 181 ? -3.135 40.406 7.598 1 97.12 181 LEU B CA 1
ATOM 6965 C C . LEU B 1 181 ? -2.684 39.844 6.258 1 97.12 181 LEU B C 1
ATOM 6967 O O . LEU B 1 181 ? -2.98 40.406 5.207 1 97.12 181 LEU B O 1
ATOM 6971 N N . TYR B 1 182 ? -1.823 38.875 6.273 1 95.19 182 TYR B N 1
ATOM 6972 C CA . TYR B 1 182 ? -1.532 38.062 5.102 1 95.19 182 TYR B CA 1
ATOM 6973 C C . TYR B 1 182 ? -2.635 37.031 4.859 1 95.19 182 TYR B C 1
ATOM 6975 O O . TYR B 1 182 ? -2.703 36 5.547 1 95.19 182 TYR B O 1
ATOM 6983 N N . GLU B 1 183 ? -3.479 37.219 3.816 1 95.88 183 GLU B N 1
ATOM 6984 C CA . GLU B 1 183 ? -4.688 36.406 3.795 1 95.88 183 GLU B CA 1
ATOM 6985 C C . GLU B 1 183 ? -4.887 35.75 2.43 1 95.88 183 GLU B C 1
ATOM 6987 O O . GLU B 1 183 ? -5.828 34.969 2.238 1 95.88 183 GLU B O 1
ATOM 6992 N N . GLN B 1 184 ? -4.012 36 1.424 1 93.56 184 GLN B N 1
ATOM 6993 C CA . GLN B 1 184 ? -4.094 35.344 0.12 1 93.56 184 GLN B CA 1
ATOM 6994 C C . GLN B 1 184 ? -2.734 35.312 -0.569 1 93.56 184 GLN B C 1
ATOM 6996 O O . GLN B 1 184 ? -1.831 36.062 -0.207 1 93.56 184 GLN B O 1
ATOM 7001 N N . GLU B 1 185 ? -2.619 34.375 -1.503 1 90.12 185 GLU B N 1
ATOM 7002 C CA . GLU B 1 185 ? -1.399 34.25 -2.293 1 90.12 185 GLU B CA 1
ATOM 7003 C C . GLU B 1 185 ? -1.408 35.188 -3.492 1 90.12 185 GLU B C 1
ATOM 7005 O O . GLU B 1 185 ? -0.359 35.688 -3.904 1 90.12 185 GLU B O 1
ATOM 7010 N N . THR B 1 186 ? -2.582 35.406 -4.004 1 89.31 186 THR B N 1
ATOM 7011 C CA . THR B 1 186 ? -2.729 36.281 -5.164 1 89.31 186 THR B CA 1
ATOM 7012 C C . THR B 1 186 ? -2.184 37.688 -4.863 1 89.31 186 THR B C 1
ATOM 7014 O O . THR B 1 186 ? -2.588 38.312 -3.885 1 89.31 186 THR B O 1
ATOM 7017 N N . ASN B 1 187 ? -1.215 38.188 -5.598 1 88.56 187 ASN B N 1
ATOM 7018 C CA . ASN B 1 187 ? -0.606 39.5 -5.527 1 88.56 187 ASN B CA 1
ATOM 7019 C C . ASN B 1 187 ? 0.194 39.688 -4.238 1 88.56 187 ASN B C 1
ATOM 7021 O O . ASN B 1 187 ? 0.359 40.812 -3.756 1 88.56 187 ASN B O 1
ATOM 7025 N N . ARG B 1 188 ? 0.694 38.625 -3.684 1 87.38 188 ARG B N 1
ATOM 7026 C CA . ARG B 1 188 ? 1.382 38.75 -2.4 1 87.38 188 ARG B CA 1
ATOM 7027 C C . ARG B 1 188 ? 2.77 39.344 -2.574 1 87.38 188 ARG B C 1
ATOM 7029 O O . ARG B 1 188 ? 3.367 39.844 -1.608 1 87.38 188 ARG B O 1
ATOM 7036 N N . THR B 1 189 ? 3.432 39.156 -3.758 1 78 189 THR B N 1
ATOM 7037 C CA . THR B 1 189 ? 4.746 39.75 -4.016 1 78 189 THR B CA 1
ATOM 7038 C C . THR B 1 189 ? 4.73 40.562 -5.301 1 78 189 THR B C 1
ATOM 7040 O O . THR B 1 189 ? 3.783 40.469 -6.086 1 78 189 THR B O 1
ATOM 7043 N N . SER B 1 190 ? 5.73 41.594 -5.379 1 61.25 190 SER B N 1
ATOM 7044 C CA . SER B 1 190 ? 5.883 42.344 -6.613 1 61.25 190 SER B CA 1
ATOM 7045 C C . SER B 1 190 ? 6.293 41.438 -7.773 1 61.25 190 SER B C 1
ATOM 7047 O O . SER B 1 190 ? 6.008 41.75 -8.93 1 61.25 190 SER B O 1
ATOM 7049 N N . SER B 1 191 ? 7.113 40.688 -7.426 1 49.97 191 SER B N 1
ATOM 7050 C CA . SER B 1 191 ? 7.719 39.906 -8.508 1 49.97 191 SER B CA 1
ATOM 7051 C C . SER B 1 191 ? 6.785 38.812 -8.984 1 49.97 191 SER B C 1
ATOM 7053 O O . SER B 1 191 ? 6.445 38.75 -10.172 1 49.97 191 SER B O 1
ATOM 7055 N N . PHE B 1 192 ? 6.648 37.719 -8.156 1 42.69 192 PHE B N 1
ATOM 7056 C CA . PHE B 1 192 ? 6.223 36.375 -8.586 1 42.69 192 PHE B CA 1
ATOM 7057 C C . PHE B 1 192 ? 4.711 36.25 -8.492 1 42.69 192 PHE B C 1
ATOM 7059 O O . PHE B 1 192 ? 4.113 36.562 -7.465 1 42.69 192 PHE B O 1
ATOM 7066 N N . GLY B 1 193 ? 3.895 35.906 -9.492 1 41.09 193 GLY B N 1
ATOM 7067 C CA . GLY B 1 193 ? 2.496 35.625 -9.766 1 41.09 193 GLY B CA 1
ATOM 7068 C C . GLY B 1 193 ? 1.638 36.875 -9.883 1 41.09 193 GLY B C 1
ATOM 7069 O O . GLY B 1 193 ? 0.407 36.781 -9.898 1 41.09 193 GLY B O 1
ATOM 7070 N N . SER B 1 194 ? 2.27 38.094 -9.43 1 41.81 194 SER B N 1
ATOM 7071 C CA . SER B 1 194 ? 1.43 39.281 -9.398 1 41.81 194 SER B CA 1
ATOM 7072 C C . SER B 1 194 ? 1.012 39.688 -10.805 1 41.81 194 SER B C 1
ATOM 7074 O O . SER B 1 194 ? 1.86 39.875 -11.68 1 41.81 194 SER B O 1
ATOM 7076 N N . SER B 1 195 ? 0.08 39.219 -11.156 1 40.44 195 SER B N 1
ATOM 7077 C CA . SER B 1 195 ? -0.497 39.75 -12.383 1 40.44 195 SER B CA 1
ATOM 7078 C C . SER B 1 195 ? -0.503 41.281 -12.367 1 40.44 195 SER B C 1
ATOM 7080 O O . SER B 1 195 ? -0.762 41.906 -13.391 1 40.44 195 SER B O 1
ATOM 7082 N N . GLY B 1 196 ? -0.473 42.031 -11.219 1 41.03 196 GLY B N 1
ATOM 7083 C CA . GLY B 1 196 ? -0.683 43.469 -11.234 1 41.03 196 GLY B CA 1
ATOM 7084 C C . GLY B 1 196 ? 0.61 44.25 -11.172 1 41.03 196 GLY B C 1
ATOM 7085 O O . GLY B 1 196 ? 1.692 43.719 -11.391 1 41.03 196 GLY B O 1
ATOM 7086 N N . GLU B 1 197 ? 0.549 45.719 -10.93 1 46.22 197 GLU B N 1
ATOM 7087 C CA . GLU B 1 197 ? 1.447 46.875 -11.008 1 46.22 197 GLU B CA 1
ATOM 7088 C C . GLU B 1 197 ? 2.652 46.688 -10.086 1 46.22 197 GLU B C 1
ATOM 7090 O O . GLU B 1 197 ? 3.271 47.656 -9.672 1 46.22 197 GLU B O 1
ATOM 7095 N N . GLY B 1 198 ? 3.424 45.5 -9.938 1 60.31 198 GLY B N 1
ATOM 7096 C CA . GLY B 1 198 ? 4.758 45.281 -9.406 1 60.31 198 GLY B CA 1
ATOM 7097 C C . GLY B 1 198 ? 4.809 45.312 -7.891 1 60.31 198 GLY B C 1
ATOM 7098 O O . GLY B 1 198 ? 5.84 45 -7.293 1 60.31 198 GLY B O 1
ATOM 7099 N N . SER B 1 199 ? 3.92 45.812 -7.039 1 74.75 199 SER B N 1
ATOM 7100 C CA . SER B 1 199 ? 3.951 45.906 -5.582 1 74.75 199 SER B CA 1
ATOM 7101 C C . SER B 1 199 ? 2.955 44.969 -4.945 1 74.75 199 SER B C 1
ATOM 7103 O O . SER B 1 199 ? 1.901 44.656 -5.52 1 74.75 199 SER B O 1
ATOM 7105 N N . PRO B 1 200 ? 3.346 44.406 -3.689 1 91.25 200 PRO B N 1
ATOM 7106 C CA . PRO B 1 200 ? 2.383 43.531 -2.988 1 91.25 200 PRO B CA 1
ATOM 7107 C C . PRO B 1 200 ? 1.083 44.281 -2.654 1 91.25 200 PRO B C 1
ATOM 7109 O O . PRO B 1 200 ? 1.07 45.5 -2.543 1 91.25 200 PRO B O 1
ATOM 7112 N N . TYR B 1 201 ? 0.022 43.531 -2.549 1 93.31 201 TYR B N 1
ATOM 7113 C CA . TYR B 1 201 ? -1.264 44.156 -2.225 1 93.31 201 TYR B CA 1
ATOM 7114 C C . TYR B 1 201 ? -1.263 44.688 -0.806 1 93.31 201 TYR B C 1
ATOM 7116 O O . TYR B 1 201 ? -0.393 44.375 -0 1 93.31 201 TYR B O 1
ATOM 7124 N N . SER B 1 202 ? -2.152 45.688 -0.516 1 96.56 202 SER B N 1
ATOM 7125 C CA . SER B 1 202 ? -2.363 46.219 0.821 1 96.56 202 SER B CA 1
ATOM 7126 C C . SER B 1 202 ? -3.65 45.688 1.438 1 96.56 202 SER B C 1
ATOM 7128 O O . SER B 1 202 ? -4.73 45.812 0.857 1 96.56 202 SER B O 1
ATOM 7130 N N . SER B 1 203 ? -3.549 45.062 2.486 1 97.81 203 SER B N 1
ATOM 7131 C CA . SER B 1 203 ? -4.707 44.781 3.318 1 97.81 203 SER B CA 1
ATOM 7132 C C . SER B 1 203 ? -5.109 45.969 4.172 1 97.81 203 SER B C 1
ATOM 7134 O O . SER B 1 203 ? -4.34 46.406 5.031 1 97.81 203 SER B O 1
ATOM 7136 N N . ASN B 1 204 ? -6.246 46.469 3.902 1 98.44 204 ASN B N 1
ATOM 7137 C CA . ASN B 1 204 ? -6.723 47.625 4.609 1 98.44 204 ASN B CA 1
ATOM 7138 C C . ASN B 1 204 ? -7.879 47.312 5.551 1 98.44 204 ASN B C 1
ATOM 7140 O O . ASN B 1 204 ? -8.953 46.906 5.102 1 98.44 204 ASN B O 1
ATOM 7144 N N . ALA B 1 205 ? -7.633 47.469 6.84 1 98.31 205 ALA B N 1
ATOM 7145 C CA . ALA B 1 205 ? -8.617 47.094 7.848 1 98.31 205 ALA B CA 1
ATOM 7146 C C . ALA B 1 205 ? -8.703 48.156 8.945 1 98.31 205 ALA B C 1
ATOM 7148 O O . ALA B 1 205 ? -7.715 48.844 9.242 1 98.31 205 ALA B O 1
ATOM 7149 N N . ASP B 1 206 ? -9.859 48.344 9.523 1 97.38 206 ASP B N 1
ATOM 7150 C CA . ASP B 1 206 ? -10.023 49.281 10.641 1 97.38 206 ASP B CA 1
ATOM 7151 C C . ASP B 1 206 ? -9.5 48.656 11.938 1 97.38 206 ASP B C 1
ATOM 7153 O O . ASP B 1 206 ? -9.172 47.469 11.992 1 97.38 206 ASP B O 1
ATOM 7157 N N . ASP B 1 207 ? -9.445 49.438 13 1 97.31 207 ASP B N 1
ATOM 7158 C CA . ASP B 1 207 ? -8.828 49.031 14.258 1 97.31 207 ASP B CA 1
ATOM 7159 C C . ASP B 1 207 ? -9.625 47.906 14.938 1 97.31 207 ASP B C 1
ATOM 7161 O O . ASP B 1 207 ? -9.047 47.031 15.586 1 97.31 207 ASP B O 1
ATOM 7165 N N . LYS B 1 208 ? -10.922 48 14.875 1 97.94 208 LYS B N 1
ATOM 7166 C CA . LYS B 1 208 ? -11.75 46.938 15.461 1 97.94 208 LYS B CA 1
ATOM 7167 C C . LYS B 1 208 ? -11.469 45.594 14.812 1 97.94 208 LYS B C 1
ATOM 7169 O O . LYS B 1 208 ? -11.273 44.594 15.508 1 97.94 208 LYS B O 1
ATOM 7174 N N . THR B 1 209 ? -11.5 45.594 13.469 1 98.38 209 THR B N 1
ATOM 7175 C CA . THR B 1 209 ? -11.219 44.375 12.703 1 98.38 209 THR B CA 1
ATOM 7176 C C . THR B 1 209 ? -9.836 43.844 13.047 1 98.38 209 THR B C 1
ATOM 7178 O O . THR B 1 209 ? -9.672 42.625 13.273 1 98.38 209 THR B O 1
ATOM 7181 N N . ILE B 1 210 ? -8.828 44.656 13.125 1 98.5 210 ILE B N 1
ATOM 7182 C CA . ILE B 1 210 ? -7.457 44.25 13.414 1 98.5 210 ILE B CA 1
ATOM 7183 C C . ILE B 1 210 ? -7.387 43.625 14.805 1 98.5 210 ILE B C 1
ATOM 7185 O O . ILE B 1 210 ? -6.871 42.531 14.969 1 98.5 210 ILE B O 1
ATOM 7189 N N . HIS B 1 211 ? -7.98 44.281 15.828 1 98.5 211 HIS B N 1
ATOM 7190 C CA . HIS B 1 211 ? -7.828 43.844 17.203 1 98.5 211 HIS B CA 1
ATOM 7191 C C . HIS B 1 211 ? -8.688 42.594 17.5 1 98.5 211 HIS B C 1
ATOM 7193 O O . HIS B 1 211 ? -8.211 41.656 18.125 1 98.5 211 HIS B O 1
ATOM 7199 N N . GLU B 1 212 ? -9.898 42.594 17.047 1 98.56 212 GLU B N 1
ATOM 7200 C CA . GLU B 1 212 ? -10.852 41.562 17.453 1 98.56 212 GLU B CA 1
ATOM 7201 C C . GLU B 1 212 ? -10.68 40.281 16.625 1 98.56 212 GLU B C 1
ATOM 7203 O O . GLU B 1 212 ? -11.164 39.219 17 1 98.56 212 GLU B O 1
ATOM 7208 N N . THR B 1 213 ? -10.008 40.438 15.477 1 98.31 213 THR B N 1
ATOM 7209 C CA . THR B 1 213 ? -9.922 39.281 14.586 1 98.31 213 THR B CA 1
ATOM 7210 C C . THR B 1 213 ? -8.469 38.906 14.344 1 98.31 213 THR B C 1
ATOM 7212 O O . THR B 1 213 ? -8.016 37.844 14.812 1 98.31 213 THR B O 1
ATOM 7215 N N . TYR B 1 214 ? -7.672 39.719 13.844 1 98.44 214 TYR B N 1
ATOM 7216 C CA . TYR B 1 214 ? -6.375 39.312 13.305 1 98.44 214 TYR B CA 1
ATOM 7217 C C . TYR B 1 214 ? -5.289 39.406 14.367 1 98.44 214 TYR B C 1
ATOM 7219 O O . TYR B 1 214 ? -4.352 38.594 14.383 1 98.44 214 TYR B O 1
ATOM 7227 N N . LEU B 1 215 ? -5.352 40.406 15.25 1 98.5 215 LEU B N 1
ATOM 7228 C CA . LEU B 1 215 ? -4.352 40.562 16.297 1 98.5 215 LEU B CA 1
ATOM 7229 C C . LEU B 1 215 ? -4.645 39.688 17.5 1 98.5 215 LEU B C 1
ATOM 7231 O O . LEU B 1 215 ? -3.748 39.375 18.281 1 98.5 215 LEU B O 1
ATOM 7235 N N . TRP B 1 216 ? -5.855 39.25 17.625 1 98.38 216 TRP B N 1
ATOM 7236 C CA . TRP B 1 216 ? -6.34 38.469 18.766 1 98.38 216 TRP B CA 1
ATOM 7237 C C . TRP B 1 216 ? -5.438 37.281 19.031 1 98.38 216 TRP B C 1
ATOM 7239 O O . TRP B 1 216 ? -4.98 37.094 20.156 1 98.38 216 TRP B O 1
ATOM 7249 N N . PRO B 1 217 ? -5.09 36.438 18 1 98.5 217 PRO B N 1
ATOM 7250 C CA . PRO B 1 217 ? -4.262 35.25 18.266 1 98.5 217 PRO B CA 1
ATOM 7251 C C . PRO B 1 217 ? -2.867 35.594 18.781 1 98.5 217 PRO B C 1
ATOM 7253 O O . PRO B 1 217 ? -2.268 34.844 19.531 1 98.5 217 PRO B O 1
ATOM 7256 N N . PHE B 1 218 ? -2.373 36.719 18.422 1 98.62 218 PHE B N 1
ATOM 7257 C CA . PHE B 1 218 ? -1.015 37.094 18.797 1 98.62 218 PHE B CA 1
ATOM 7258 C C . PHE B 1 218 ? -0.96 37.531 20.25 1 98.62 218 PHE B C 1
ATOM 7260 O O . PHE B 1 218 ? 0.099 37.469 20.875 1 98.62 218 PHE B O 1
ATOM 7267 N N . TYR B 1 219 ? -2.117 38 20.844 1 98.56 219 TYR B N 1
ATOM 7268 C CA . TYR B 1 219 ? -2.154 38.125 22.297 1 98.56 219 TYR B CA 1
ATOM 7269 C C . TYR B 1 219 ? -1.782 36.812 22.969 1 98.56 219 TYR B C 1
ATOM 7271 O O . TYR B 1 219 ? -0.986 36.812 23.906 1 98.56 219 TYR B O 1
ATOM 7279 N N . ASP B 1 220 ? -2.346 35.75 22.453 1 98.56 220 ASP B N 1
ATOM 7280 C CA . ASP B 1 220 ? -2.104 34.438 23.016 1 98.56 220 ASP B CA 1
ATOM 7281 C C . ASP B 1 220 ? -0.661 34 22.766 1 98.56 220 ASP B C 1
ATOM 7283 O O . ASP B 1 220 ? -0.026 33.406 23.656 1 98.56 220 ASP B O 1
ATOM 7287 N N . ALA B 1 221 ? -0.155 34.219 21.562 1 98.69 221 ALA B N 1
ATOM 7288 C CA . ALA B 1 221 ? 1.222 33.844 21.25 1 98.69 221 ALA B CA 1
ATOM 7289 C C . ALA B 1 221 ? 2.207 34.531 22.188 1 98.69 221 ALA B C 1
ATOM 7291 O O . ALA B 1 221 ? 3.082 33.875 22.766 1 98.69 221 ALA B O 1
ATOM 7292 N N . VAL B 1 222 ? 2.049 35.812 22.344 1 98.62 222 VAL B N 1
ATOM 7293 C CA . VAL B 1 222 ? 2.967 36.625 23.156 1 98.62 222 VAL B CA 1
ATOM 7294 C C . VAL B 1 222 ? 2.859 36.219 24.625 1 98.62 222 VAL B C 1
ATOM 7296 O O . VAL B 1 222 ? 3.873 36.031 25.297 1 98.62 222 VAL B O 1
ATOM 7299 N N . LYS B 1 223 ? 1.647 36.031 25.078 1 98.38 223 LYS B N 1
ATOM 7300 C CA . LYS B 1 223 ? 1.408 35.625 26.469 1 98.38 223 LYS B CA 1
ATOM 7301 C C . LYS B 1 223 ? 2.084 34.281 26.766 1 98.38 223 LYS B C 1
ATOM 7303 O O . LYS B 1 223 ? 2.541 34.031 27.875 1 98.38 223 LYS B O 1
ATOM 7308 N N . ASN B 1 224 ? 2.182 33.438 25.734 1 98.56 224 ASN B N 1
ATOM 7309 C CA . ASN B 1 224 ? 2.666 32.094 25.953 1 98.56 224 ASN B CA 1
ATOM 7310 C C . ASN B 1 224 ? 4.133 31.938 25.562 1 98.56 224 ASN B C 1
ATOM 7312 O O . ASN B 1 224 ? 4.664 30.828 25.516 1 98.56 224 ASN B O 1
ATOM 7316 N N . GLY B 1 225 ? 4.789 33.031 25.219 1 98.62 225 GLY B N 1
ATOM 7317 C CA . GLY B 1 225 ? 6.238 32.969 25.141 1 98.62 225 GLY B CA 1
ATOM 7318 C C . GLY B 1 225 ? 6.762 33.094 23.734 1 98.62 225 GLY B C 1
ATOM 7319 O O . GLY B 1 225 ? 7.871 32.656 23.422 1 98.62 225 GLY B O 1
ATOM 7320 N N . ALA B 1 226 ? 6.078 33.75 22.828 1 98.62 226 ALA B N 1
ATOM 7321 C CA . ALA B 1 226 ? 6.613 34 21.5 1 98.62 226 ALA B CA 1
ATOM 7322 C C . ALA B 1 226 ? 7.918 34.781 21.562 1 98.62 226 ALA B C 1
ATOM 7324 O O . ALA B 1 226 ? 7.965 35.875 22.156 1 98.62 226 ALA B O 1
ATOM 7325 N N . GLY B 1 227 ? 8.953 34.156 21.016 1 98.69 227 GLY B N 1
ATOM 7326 C CA . GLY B 1 227 ? 10.25 34.812 21.062 1 98.69 227 GLY B CA 1
ATOM 7327 C C . GLY B 1 227 ? 10.625 35.469 19.75 1 98.69 227 GLY B C 1
ATOM 7328 O O . GLY B 1 227 ? 11.641 36.188 19.672 1 98.69 227 GLY B O 1
ATOM 7329 N N . ALA B 1 228 ? 9.82 35.219 18.75 1 98.56 228 ALA B N 1
ATOM 7330 C CA . ALA B 1 228 ? 9.984 35.812 17.438 1 98.56 228 ALA B CA 1
ATOM 7331 C C . ALA B 1 228 ? 8.633 35.938 16.734 1 98.56 228 ALA B C 1
ATOM 7333 O O . ALA B 1 228 ? 7.684 35.219 17.047 1 98.56 228 ALA B O 1
ATOM 7334 N N . VAL B 1 229 ? 8.57 36.906 15.828 1 98.5 229 VAL B N 1
ATOM 7335 C CA . VAL B 1 229 ? 7.398 37.125 14.977 1 98.5 229 VAL B CA 1
ATOM 7336 C C . VAL B 1 229 ? 7.844 37.469 13.562 1 98.5 229 VAL B C 1
ATOM 7338 O O . VAL B 1 229 ? 8.742 38.281 13.375 1 98.5 229 VAL B O 1
ATOM 7341 N N . MET B 1 230 ? 7.203 36.844 12.57 1 98.31 230 MET B N 1
ATOM 7342 C CA . MET B 1 230 ? 7.523 37.125 11.172 1 98.31 230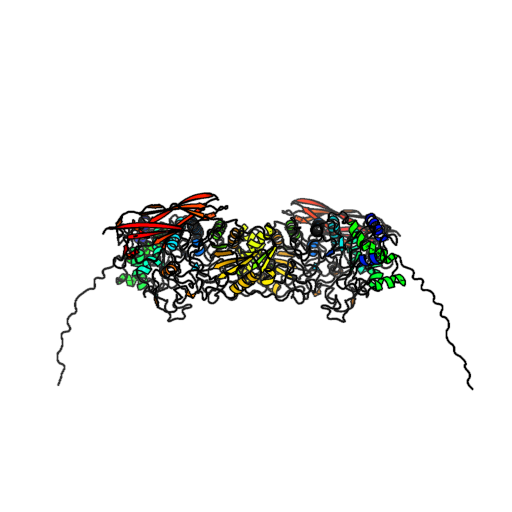 MET B CA 1
ATOM 7343 C C . MET B 1 230 ? 6.566 38.156 10.586 1 98.31 230 MET B C 1
ATOM 7345 O O . MET B 1 230 ? 5.367 37.875 10.461 1 98.31 230 MET B O 1
ATOM 7349 N N . CYS B 1 231 ? 7.09 39.312 10.266 1 97.81 231 CYS B N 1
ATOM 7350 C CA . CYS B 1 231 ? 6.246 40.281 9.594 1 97.81 231 CYS B CA 1
ATOM 7351 C C . CYS B 1 231 ? 5.984 39.875 8.148 1 97.81 231 CYS B C 1
ATOM 7353 O O . CYS B 1 231 ? 6.867 39.312 7.48 1 97.81 231 CYS B O 1
ATOM 7355 N N . ALA B 1 232 ? 4.809 40.125 7.672 1 96.06 232 ALA B N 1
ATOM 7356 C CA . ALA B 1 232 ? 4.332 39.625 6.379 1 96.06 232 ALA B CA 1
ATOM 7357 C C . ALA B 1 232 ? 4.984 40.375 5.23 1 96.06 232 ALA B C 1
ATOM 7359 O O . ALA B 1 232 ? 5.52 41.469 5.426 1 96.06 232 ALA B O 1
ATOM 7360 N N . MET B 1 233 ? 4.883 39.844 4.086 1 92.12 233 MET B N 1
ATOM 7361 C CA . MET B 1 233 ? 5.512 40.438 2.906 1 92.12 233 MET B CA 1
ATOM 7362 C C . MET B 1 233 ? 4.598 41.469 2.264 1 92.12 233 MET B C 1
ATOM 7364 O O . MET B 1 233 ? 5.008 42.188 1.35 1 92.12 233 MET B O 1
ATOM 7368 N N . THR B 1 234 ? 3.385 41.594 2.756 1 94.06 234 THR B N 1
ATOM 7369 C CA . THR B 1 234 ? 2.402 42.5 2.15 1 94.06 234 THR B CA 1
ATOM 7370 C C . THR B 1 234 ? 2.307 43.781 2.93 1 94.06 234 THR B C 1
ATOM 7372 O O . THR B 1 234 ? 3.078 44.031 3.865 1 94.06 234 THR B O 1
ATOM 7375 N N . LYS B 1 235 ? 1.415 44.656 2.379 1 95.69 235 LYS B N 1
ATOM 7376 C CA . LYS B 1 235 ? 1.174 45.938 3.049 1 95.69 235 LYS B CA 1
ATOM 7377 C C . LYS B 1 235 ? -0.055 45.844 3.951 1 95.69 235 LYS B C 1
ATOM 7379 O O . LYS B 1 235 ? -0.972 45.062 3.693 1 95.69 235 LYS B O 1
ATOM 7384 N N . VAL B 1 236 ? 0.009 46.625 4.992 1 97.56 236 VAL B N 1
ATOM 7385 C CA . VAL B 1 236 ? -1.133 46.844 5.875 1 97.56 236 VAL B CA 1
ATOM 7386 C C . VAL B 1 236 ? -1.46 48.344 5.938 1 97.56 236 VAL B C 1
ATOM 7388 O O . VAL B 1 236 ? -0.623 49.156 6.344 1 97.56 236 VAL B O 1
ATOM 7391 N N . ASN B 1 237 ? -2.66 48.656 5.508 1 97.69 237 ASN B N 1
ATOM 7392 C CA . ASN B 1 237 ? -3.121 50.031 5.453 1 97.69 237 ASN B CA 1
ATOM 7393 C C . ASN B 1 237 ? -2.111 50.938 4.75 1 97.69 237 ASN B C 1
ATOM 7395 O O . ASN B 1 237 ? -1.761 52 5.258 1 97.69 237 ASN B O 1
ATOM 7399 N N . GLY B 1 238 ? -1.606 50.406 3.766 1 95.69 238 GLY B N 1
ATOM 7400 C CA . GLY B 1 238 ? -0.827 51.188 2.824 1 95.69 238 GLY B CA 1
ATOM 7401 C C . GLY B 1 238 ? 0.665 51.156 3.1 1 95.69 238 GLY B C 1
ATOM 7402 O O . GLY B 1 238 ? 1.463 51.656 2.309 1 95.69 238 GLY B O 1
ATOM 7403 N N . THR B 1 239 ? 1.038 50.562 4.18 1 95.94 239 THR B N 1
ATOM 7404 C CA . THR B 1 239 ? 2.443 50.531 4.57 1 95.94 239 THR B CA 1
ATOM 7405 C C . THR B 1 239 ? 2.939 49.062 4.652 1 95.94 239 THR B C 1
ATOM 7407 O O . THR B 1 239 ? 2.23 48.188 5.141 1 95.94 239 THR B O 1
ATOM 7410 N N . MET B 1 240 ? 4.156 48.844 4.09 1 95.75 240 MET B N 1
ATOM 7411 C CA . MET B 1 240 ? 4.723 47.5 4.184 1 95.75 240 MET B CA 1
ATOM 7412 C C . MET B 1 240 ? 4.707 47 5.629 1 95.75 240 MET B C 1
ATOM 7414 O O . MET B 1 240 ? 5.105 47.75 6.539 1 95.75 240 MET B O 1
ATOM 7418 N N . ALA B 1 241 ? 4.289 45.781 5.797 1 97.19 241 ALA B N 1
ATOM 7419 C CA . ALA B 1 241 ? 4.129 45.219 7.145 1 97.19 241 ALA B CA 1
ATOM 7420 C C . ALA B 1 241 ? 5.445 45.312 7.918 1 97.19 241 ALA B C 1
ATOM 7422 O O . ALA B 1 241 ? 5.453 45.594 9.109 1 97.19 241 ALA B O 1
ATOM 7423 N N . CYS B 1 242 ? 6.551 45.094 7.273 1 97.25 242 CYS B N 1
ATOM 7424 C CA . CYS B 1 242 ? 7.852 45.031 7.93 1 97.25 242 CYS B CA 1
ATOM 7425 C C . CYS B 1 242 ? 8.445 46.406 8.117 1 97.25 242 CYS B C 1
ATOM 7427 O O . CYS B 1 242 ? 9.547 46.562 8.664 1 97.25 242 CYS B O 1
ATOM 7429 N N . GLU B 1 243 ? 7.77 47.438 7.734 1 96.88 243 GLU B N 1
ATOM 7430 C CA . GLU B 1 243 ? 8.188 48.844 7.914 1 96.88 243 GLU B CA 1
ATOM 7431 C C . GLU B 1 243 ? 7.117 49.625 8.648 1 96.88 243 GLU B C 1
ATOM 7433 O O . GLU B 1 243 ? 7.16 50.875 8.664 1 96.88 243 GLU B O 1
ATOM 7438 N N . ASN B 1 244 ? 6.215 49 9.164 1 97.88 244 ASN B N 1
ATOM 7439 C CA . ASN B 1 244 ? 5.004 49.594 9.695 1 97.88 244 ASN B CA 1
ATOM 7440 C C . ASN B 1 244 ? 5.102 49.812 11.203 1 97.88 244 ASN B C 1
ATOM 7442 O O . ASN B 1 244 ? 4.754 48.938 11.992 1 97.88 244 ASN B O 1
ATOM 7446 N N . SER B 1 245 ? 5.395 51.031 11.617 1 97.06 245 SER B N 1
ATOM 7447 C CA . SER B 1 245 ? 5.617 51.344 13.023 1 97.06 245 SER B CA 1
ATOM 7448 C C . SER B 1 245 ? 4.332 51.188 13.836 1 97.06 245 SER B C 1
ATOM 7450 O O . SER B 1 245 ? 4.371 50.781 15 1 97.06 245 SER B O 1
ATOM 7452 N N . ASP B 1 246 ? 3.191 51.469 13.242 1 96.75 246 ASP B N 1
ATOM 7453 C CA . ASP B 1 246 ? 1.918 51.312 13.938 1 96.75 246 ASP B CA 1
ATOM 7454 C C . ASP B 1 246 ? 1.681 49.812 14.266 1 96.75 246 ASP B C 1
ATOM 7456 O O . ASP B 1 246 ? 1.21 49.5 15.359 1 96.75 246 ASP B O 1
ATOM 7460 N N . LEU B 1 247 ? 2.059 49 13.367 1 97.5 247 LEU B N 1
ATOM 7461 C CA . LEU B 1 247 ? 1.863 47.562 13.539 1 97.5 247 LEU B CA 1
ATOM 7462 C C . LEU B 1 247 ? 2.908 46.969 14.477 1 97.5 247 LEU B C 1
ATOM 7464 O O . LEU B 1 247 ? 2.566 46.281 15.43 1 97.5 247 LEU B O 1
ATOM 7468 N N . LEU B 1 248 ? 4.152 47.281 14.258 1 98.31 248 LEU B N 1
ATOM 7469 C CA . LEU B 1 248 ? 5.234 46.562 14.938 1 98.31 248 LEU B CA 1
ATOM 7470 C C . LEU B 1 248 ? 5.598 47.281 16.25 1 98.31 248 LEU B C 1
ATOM 7472 O O . LEU B 1 248 ? 5.621 46.625 17.312 1 98.31 248 LEU B O 1
ATOM 7476 N N . MET B 1 249 ? 5.824 48.562 16.234 1 97.44 249 MET B N 1
ATOM 7477 C CA . MET B 1 249 ? 6.27 49.281 17.422 1 97.44 249 MET B CA 1
ATOM 7478 C C . MET B 1 249 ? 5.105 49.5 18.375 1 97.44 249 MET B C 1
ATOM 7480 O O . MET B 1 249 ? 5.223 49.281 19.578 1 97.44 249 MET B O 1
ATOM 7484 N N . LYS B 1 250 ? 4.027 49.906 17.812 1 96.19 250 LYS B N 1
ATOM 7485 C CA . LYS B 1 250 ? 2.896 50.312 18.656 1 96.19 250 LYS B CA 1
ATOM 7486 C C . LYS B 1 250 ? 2.076 49.094 19.062 1 96.19 250 LYS B C 1
ATOM 7488 O O . LYS B 1 250 ? 1.966 48.781 20.25 1 96.19 250 LYS B O 1
ATOM 7493 N N . MET B 1 251 ? 1.524 48.375 18.172 1 96.94 251 MET B N 1
ATOM 7494 C CA . MET B 1 251 ? 0.604 47.281 18.484 1 96.94 251 MET B CA 1
ATOM 7495 C C . MET B 1 251 ? 1.356 46.094 19.031 1 96.94 251 MET B C 1
ATOM 7497 O O . MET B 1 251 ? 1.052 45.594 20.125 1 96.94 251 MET B O 1
ATOM 7501 N N . LEU B 1 252 ? 2.342 45.562 18.344 1 98.19 252 LEU B N 1
ATOM 7502 C CA . LEU B 1 252 ? 3.025 44.344 18.734 1 98.19 252 LEU B CA 1
ATOM 7503 C C . LEU B 1 252 ? 3.914 44.562 19.953 1 98.19 252 LEU B C 1
ATOM 7505 O O . LEU B 1 252 ? 3.713 43.938 21 1 98.19 252 LEU B O 1
ATOM 7509 N N . LYS B 1 253 ? 4.836 45.5 19.922 1 97.81 253 LYS B N 1
ATOM 7510 C CA . LYS B 1 253 ? 5.875 45.625 20.938 1 97.81 253 LYS B CA 1
ATOM 7511 C C . LYS B 1 253 ? 5.344 46.375 22.172 1 97.81 253 LYS B C 1
ATOM 7513 O O . LYS B 1 253 ? 5.75 46.094 23.297 1 97.81 253 LYS B O 1
ATOM 7518 N N . THR B 1 254 ? 4.426 47.281 21.938 1 96.5 254 THR B N 1
ATOM 7519 C CA . THR B 1 254 ? 3.945 48.062 23.078 1 96.5 254 THR B CA 1
ATOM 7520 C C . THR B 1 254 ? 2.627 47.5 23.609 1 96.5 254 THR B C 1
ATOM 7522 O O . THR B 1 254 ? 2.564 47 24.719 1 96.5 254 THR B O 1
ATOM 7525 N N . GLU B 1 255 ? 1.657 47.469 22.797 1 95.88 255 GLU B N 1
ATOM 7526 C CA . GLU B 1 255 ? 0.337 47.031 23.25 1 95.88 255 GLU B CA 1
ATOM 7527 C C . GLU B 1 255 ? 0.36 45.594 23.734 1 95.88 255 GLU B C 1
ATOM 7529 O O . GLU B 1 255 ? -0.162 45.281 24.797 1 95.88 255 GLU B O 1
ATOM 7534 N N . LEU B 1 256 ? 0.973 44.688 22.969 1 97.62 256 LEU B N 1
ATOM 7535 C CA . LEU B 1 256 ? 1.022 43.281 23.359 1 97.62 256 LEU B CA 1
ATOM 7536 C C . LEU B 1 256 ? 2.182 43 24.312 1 97.62 256 LEU B C 1
ATOM 7538 O O . LEU B 1 256 ? 2.262 41.938 24.906 1 97.62 256 LEU B O 1
ATOM 7542 N N . GLY B 1 257 ? 3.066 44 24.438 1 97 257 GLY B N 1
ATOM 7543 C CA . GLY B 1 257 ? 4.227 43.812 25.281 1 97 257 GLY B CA 1
ATOM 7544 C C . GLY B 1 257 ? 5.188 42.781 24.766 1 97 257 GLY B C 1
ATOM 7545 O O . GLY B 1 257 ? 5.781 42.031 25.547 1 97 257 GLY B O 1
ATOM 7546 N N . PHE B 1 258 ? 5.363 42.656 23.5 1 97.94 258 PHE B N 1
ATOM 7547 C CA . PHE B 1 258 ? 6.184 41.625 22.859 1 97.94 258 PHE B CA 1
ATOM 7548 C C . PHE B 1 258 ? 7.664 41.875 23.109 1 97.94 258 PHE B C 1
ATOM 7550 O O . PHE B 1 258 ? 8.203 42.906 22.703 1 97.94 258 PHE B O 1
ATOM 7557 N N . PRO B 1 259 ? 8.312 40.875 23.672 1 98.12 259 PRO B N 1
ATOM 7558 C CA . PRO B 1 259 ? 9.734 41.094 23.969 1 98.12 259 PRO B CA 1
ATOM 7559 C C . PRO B 1 259 ? 10.648 40.562 22.859 1 98.12 259 PRO B C 1
ATOM 7561 O O . PRO B 1 259 ? 11.828 40.938 22.812 1 98.12 259 PRO B O 1
ATOM 7564 N N . GLY B 1 260 ? 10.148 39.812 21.984 1 98.25 260 GLY B N 1
ATOM 7565 C CA . GLY B 1 260 ? 10.984 39.031 21.078 1 98.25 260 GLY B CA 1
ATOM 7566 C C . GLY B 1 260 ? 11.422 39.812 19.859 1 98.25 260 GLY B C 1
ATOM 7567 O O . GLY B 1 260 ? 11.398 41.062 19.875 1 98.25 260 GLY B O 1
ATOM 7568 N N . MET B 1 261 ? 11.867 39.125 18.875 1 98.31 261 MET B N 1
ATOM 7569 C CA . MET B 1 261 ? 12.414 39.781 17.688 1 98.31 261 MET B CA 1
ATOM 7570 C C . MET B 1 261 ? 11.43 39.688 16.531 1 98.31 261 MET B C 1
ATOM 7572 O O . MET B 1 261 ? 10.695 38.719 16.391 1 98.31 261 MET B O 1
ATOM 7576 N N . VAL B 1 262 ? 11.391 40.719 15.703 1 98.69 262 VAL B N 1
ATOM 7577 C CA . VAL B 1 262 ? 10.656 40.719 14.445 1 98.69 262 VAL B CA 1
ATOM 7578 C C . VAL B 1 262 ? 11.617 40.469 13.289 1 98.69 262 VAL B C 1
ATOM 7580 O O . VAL B 1 262 ? 12.602 41.188 13.117 1 98.69 262 VAL B O 1
ATOM 7583 N N . TRP B 1 263 ? 11.398 39.406 12.578 1 98.12 263 TRP B N 1
ATOM 7584 C CA . TRP B 1 263 ? 12.164 39.156 11.359 1 98.12 263 TRP B CA 1
ATOM 7585 C C . TRP B 1 263 ? 11.25 39.125 10.141 1 98.12 263 TRP B C 1
ATOM 7587 O O . TRP B 1 263 ? 10.047 38.906 10.258 1 98.12 263 TRP B O 1
ATOM 7597 N N . PRO B 1 264 ? 11.75 39.438 8.945 1 97.12 264 PRO B N 1
ATOM 7598 C CA . PRO B 1 264 ? 10.891 39.562 7.762 1 97.12 264 PRO B CA 1
ATOM 7599 C C . PRO B 1 264 ? 10.648 38.219 7.074 1 97.12 264 PRO B C 1
ATOM 7601 O O . PRO B 1 264 ? 11.547 37.375 7.031 1 97.12 264 PRO B O 1
ATOM 7604 N N . ASP B 1 265 ? 9.461 38.062 6.543 1 93.56 265 ASP B N 1
ATOM 7605 C CA . ASP B 1 265 ? 9.234 37.031 5.551 1 93.56 265 ASP B CA 1
ATOM 7606 C C . ASP B 1 265 ? 10.102 37.25 4.312 1 93.56 265 ASP B C 1
ATOM 7608 O O . ASP B 1 265 ? 10.711 38.312 4.156 1 93.56 265 ASP B O 1
ATOM 7612 N N . MET B 1 266 ? 10.148 36.156 3.57 1 83.88 266 MET B N 1
ATOM 7613 C CA . MET B 1 266 ? 10.945 36.25 2.348 1 83.88 266 MET B CA 1
ATOM 7614 C C . MET B 1 266 ? 10.523 37.5 1.533 1 83.88 266 MET B C 1
ATOM 7616 O O . MET B 1 266 ? 9.344 37.688 1.249 1 83.88 266 MET B O 1
ATOM 7620 N N . ASN B 1 267 ? 11.391 38.375 1.276 1 82 267 ASN B N 1
ATOM 7621 C CA . ASN B 1 267 ? 11.203 39.594 0.484 1 82 267 ASN B CA 1
ATOM 7622 C C . ASN B 1 267 ? 10.359 40.625 1.232 1 82 267 ASN B C 1
ATOM 7624 O O . ASN B 1 267 ? 9.812 41.562 0.622 1 82 267 ASN B O 1
ATOM 7628 N N . GLY B 1 268 ? 10.234 40.5 2.48 1 90.81 268 GLY B N 1
ATOM 7629 C CA . GLY B 1 268 ? 9.414 41.406 3.256 1 90.81 268 GLY B CA 1
ATOM 7630 C C . GLY B 1 268 ? 10.141 42.688 3.65 1 90.81 268 GLY B C 1
ATOM 7631 O O . GLY B 1 268 ? 9.508 43.688 3.99 1 90.81 268 GLY B O 1
ATOM 7632 N N . GLN B 1 269 ? 11.461 42.656 3.65 1 93 269 GLN B N 1
ATOM 7633 C CA . GLN B 1 269 ? 12.25 43.844 3.975 1 93 269 GLN B CA 1
ATOM 7634 C C . GLN B 1 269 ? 12.516 44.688 2.73 1 93 269 GLN B C 1
ATOM 7636 O O . GLN B 1 269 ? 13.25 44.25 1.835 1 93 269 GLN B O 1
ATOM 7641 N N . ASN B 1 270 ? 12.016 45.875 2.729 1 91.62 270 ASN B N 1
ATOM 7642 C CA . ASN B 1 270 ? 12.047 46.656 1.497 1 91.62 270 ASN B CA 1
ATOM 7643 C C . ASN B 1 270 ? 13.094 47.75 1.562 1 91.62 270 ASN B C 1
ATOM 7645 O O . ASN B 1 270 ? 13.641 48.156 0.533 1 91.62 270 ASN B O 1
ATOM 7649 N N . SER B 1 271 ? 13.281 48.406 2.721 1 95.31 271 SER B N 1
ATOM 7650 C CA . SER B 1 271 ? 14.219 49.531 2.822 1 95.31 271 SER B CA 1
ATOM 7651 C C . SER B 1 271 ? 14.938 49.531 4.168 1 95.31 271 SER B C 1
ATOM 7653 O O . SER B 1 271 ? 14.43 48.969 5.148 1 95.31 271 SER B O 1
ATOM 7655 N N . ALA B 1 272 ? 16.094 50.156 4.188 1 97.25 272 ALA B N 1
ATOM 7656 C CA . ALA B 1 272 ? 16.891 50.188 5.41 1 97.25 272 ALA B CA 1
ATOM 7657 C C . ALA B 1 272 ? 16.234 51.062 6.469 1 97.25 272 ALA B C 1
ATOM 7659 O O . ALA B 1 272 ? 16.031 50.625 7.605 1 97.25 272 ALA B O 1
ATOM 7660 N N . LYS B 1 273 ? 15.922 52.281 6.125 1 97.12 273 LYS B N 1
ATOM 7661 C CA . LYS B 1 273 ? 15.344 53.25 7.07 1 97.12 273 LYS B CA 1
ATOM 7662 C C . LYS B 1 273 ? 13.977 52.781 7.555 1 97.12 273 LYS B C 1
ATOM 7664 O O . LYS B 1 273 ? 13.727 52.719 8.766 1 97.12 273 LYS B O 1
ATOM 7669 N N . GLY B 1 274 ? 13.117 52.438 6.574 1 96.75 274 GLY B N 1
ATOM 7670 C CA . GLY B 1 274 ? 11.773 52 6.918 1 96.75 274 GLY B CA 1
ATOM 7671 C C . GLY B 1 274 ? 11.742 50.812 7.836 1 96.75 274 GLY B C 1
ATOM 7672 O O . GLY B 1 274 ? 10.969 50.75 8.797 1 96.75 274 GLY B O 1
ATOM 7673 N N . SER B 1 275 ? 12.516 49.75 7.531 1 97.75 275 SER B N 1
ATOM 7674 C CA . SER B 1 275 ? 12.531 48.531 8.328 1 97.75 275 SER B CA 1
ATOM 7675 C C . SER B 1 275 ? 13.156 48.781 9.695 1 97.75 275 SER B C 1
ATOM 7677 O O . SER B 1 275 ? 12.641 48.312 10.711 1 97.75 275 SER B O 1
ATOM 7679 N N . ALA B 1 276 ? 14.227 49.531 9.805 1 97.31 276 ALA B N 1
ATOM 7680 C CA . ALA B 1 276 ? 14.914 49.812 11.07 1 97.31 276 ALA B CA 1
ATOM 7681 C C . ALA B 1 276 ? 14.031 50.625 12.008 1 97.31 276 ALA B C 1
ATOM 7683 O O . ALA B 1 276 ? 13.977 50.344 13.211 1 97.31 276 ALA B O 1
ATOM 7684 N N . LEU B 1 277 ? 13.375 51.594 11.461 1 96.81 277 LEU B N 1
ATOM 7685 C CA . LEU B 1 277 ? 12.547 52.469 12.289 1 96.81 277 LEU B CA 1
ATOM 7686 C C . LEU B 1 277 ? 11.156 51.875 12.484 1 96.81 277 LEU B C 1
ATOM 7688 O O . LEU B 1 277 ? 10.477 52.188 13.461 1 96.81 277 LEU B O 1
ATOM 7692 N N . GLY B 1 278 ? 10.789 51.031 11.555 1 97.06 278 GLY B N 1
ATOM 7693 C CA . GLY B 1 278 ? 9.438 50.5 11.547 1 97.06 278 GLY B CA 1
ATOM 7694 C C . GLY B 1 278 ? 9.25 49.375 12.555 1 97.06 278 GLY B C 1
ATOM 7695 O O . GLY B 1 278 ? 8.109 49.031 12.883 1 97.06 278 GLY B O 1
ATOM 7696 N N . GLY B 1 279 ? 10.312 48.812 13.062 1 97.38 279 GLY B N 1
ATOM 7697 C CA . GLY B 1 279 ? 10.156 47.844 14.141 1 97.38 279 GLY B CA 1
ATOM 7698 C C . GLY B 1 279 ? 10.828 46.531 13.852 1 97.38 279 GLY B C 1
ATOM 7699 O O . GLY B 1 279 ? 10.867 45.656 14.711 1 97.38 279 GLY B O 1
ATOM 7700 N N . GLU B 1 280 ? 11.391 46.312 12.648 1 98.12 280 GLU B N 1
ATOM 7701 C CA . GLU B 1 280 ? 12.164 45.094 12.367 1 98.12 280 GLU B CA 1
ATOM 7702 C C . GLU B 1 280 ? 13.406 45.031 13.25 1 98.12 280 GLU B C 1
ATOM 7704 O O . GLU B 1 280 ? 14 46.031 13.586 1 98.12 280 GLU B O 1
ATOM 7709 N N . ASP B 1 281 ? 13.781 43.844 13.625 1 98.44 281 ASP B N 1
ATOM 7710 C CA . ASP B 1 281 ? 14.906 43.688 14.539 1 98.44 281 ASP B CA 1
ATOM 7711 C C . ASP B 1 281 ? 16.016 42.844 13.914 1 98.44 281 ASP B C 1
ATOM 7713 O O . ASP B 1 281 ? 17.156 42.875 14.375 1 98.44 281 ASP B O 1
ATOM 7717 N N . TYR B 1 282 ? 15.664 42 12.992 1 97.94 282 TYR B N 1
ATOM 7718 C CA . TYR B 1 282 ? 16.562 41.156 12.227 1 97.94 282 TYR B CA 1
ATOM 7719 C C . TYR B 1 282 ? 16.359 41.344 10.727 1 97.94 282 TYR B C 1
ATOM 7721 O O . TYR B 1 282 ? 15.219 41.406 10.25 1 97.94 282 TYR B O 1
ATOM 7729 N N . GLY B 1 283 ? 17.484 41.469 10 1 95.69 283 GLY B N 1
ATOM 7730 C CA . GLY B 1 283 ? 17.312 41.719 8.578 1 95.69 283 GLY B CA 1
ATOM 7731 C C . GLY B 1 283 ? 18.547 41.406 7.758 1 95.69 283 GLY B C 1
ATOM 7732 O O . GLY B 1 283 ? 19.531 40.906 8.297 1 95.69 283 GLY B O 1
ATOM 7733 N N . SER B 1 284 ? 18.406 41.75 6.52 1 95 284 SER B N 1
ATOM 7734 C CA . SER B 1 284 ? 19.469 41.438 5.562 1 95 284 SER B CA 1
ATOM 7735 C C . SER B 1 284 ? 20.609 42.438 5.68 1 95 284 SER B C 1
ATOM 7737 O O . SER B 1 284 ? 20.375 43.656 5.793 1 95 284 SER B O 1
ATOM 7739 N N . SER B 1 285 ? 21.828 41.969 5.602 1 92.38 285 SER B N 1
ATOM 7740 C CA . SER B 1 285 ? 23.016 42.812 5.645 1 92.38 285 SER B CA 1
ATOM 7741 C C . SER B 1 285 ? 23.156 43.625 4.363 1 92.38 285 SER B C 1
ATOM 7743 O O . SER B 1 285 ? 23.828 44.656 4.352 1 92.38 285 SER B O 1
ATOM 7745 N N . SER B 1 286 ? 22.469 43.156 3.352 1 94.75 286 SER B N 1
ATOM 7746 C CA . SER B 1 286 ? 22.516 43.906 2.107 1 94.75 286 SER B CA 1
ATOM 7747 C C . SER B 1 286 ? 21.688 45.188 2.219 1 94.75 286 SER B C 1
ATOM 7749 O O . SER B 1 286 ? 22.047 46.219 1.629 1 94.75 286 SER B O 1
ATOM 7751 N N . ILE B 1 287 ? 20.656 45.125 2.936 1 96.19 287 ILE B N 1
ATOM 7752 C CA . ILE B 1 287 ? 19.797 46.281 3.129 1 96.19 287 ILE B CA 1
ATOM 7753 C C . ILE B 1 287 ? 20.312 47.125 4.301 1 96.19 287 ILE B C 1
ATOM 7755 O O . ILE B 1 287 ? 20.438 48.344 4.191 1 96.19 287 ILE B O 1
ATOM 7759 N N . TRP B 1 288 ? 20.625 46.438 5.359 1 97.56 288 TRP B N 1
ATOM 7760 C CA . TRP B 1 288 ? 21.234 47.094 6.52 1 97.56 288 TRP B CA 1
ATOM 7761 C C . TRP B 1 288 ? 22.766 47.031 6.445 1 97.56 288 TRP B C 1
ATOM 7763 O O . TRP B 1 288 ? 23.422 46.562 7.379 1 97.56 288 TRP B O 1
ATOM 7773 N N . SER B 1 289 ? 23.328 47.562 5.402 1 96.56 289 SER B N 1
ATOM 7774 C CA . SER B 1 289 ? 24.781 47.625 5.32 1 96.56 289 SER B CA 1
ATOM 7775 C C . SER B 1 289 ? 25.375 48.438 6.461 1 96.56 289 SER B C 1
ATOM 7777 O O . SER B 1 289 ? 24.734 49.344 6.969 1 96.56 289 SER B O 1
ATOM 7779 N N . THR B 1 290 ? 26.578 48.062 6.793 1 95.5 290 THR B N 1
ATOM 7780 C CA . THR B 1 290 ? 27.25 48.781 7.875 1 95.5 290 THR B CA 1
ATOM 7781 C C . THR B 1 290 ? 27.312 50.281 7.598 1 95.5 290 THR B C 1
ATOM 7783 O O . THR B 1 290 ? 27 51.094 8.469 1 95.5 290 THR B O 1
ATOM 7786 N N . SER B 1 291 ? 27.672 50.625 6.449 1 96.5 291 SER B N 1
ATOM 7787 C CA . SER B 1 291 ? 27.797 52.031 6.09 1 96.5 291 SER B CA 1
ATOM 7788 C C . SER B 1 291 ? 26.469 52.75 6.195 1 96.5 291 SER B C 1
ATOM 7790 O O . SER B 1 291 ? 26.391 53.875 6.695 1 96.5 291 SER B O 1
ATOM 7792 N N . THR B 1 292 ? 25.438 52.125 5.703 1 97.69 292 THR B N 1
ATOM 7793 C CA . THR B 1 292 ? 24.094 52.719 5.738 1 97.69 292 THR B CA 1
ATOM 7794 C C . THR B 1 292 ? 23.641 52.938 7.176 1 97.69 292 THR B C 1
ATOM 7796 O O . THR B 1 292 ? 23.188 54.031 7.531 1 97.69 292 THR B O 1
ATOM 7799 N N . MET B 1 293 ? 23.781 51.969 7.965 1 97.88 293 MET B N 1
ATOM 7800 C CA . MET B 1 293 ? 23.281 52.031 9.336 1 97.88 293 MET B CA 1
ATOM 7801 C C . MET B 1 293 ? 24.109 53 10.18 1 97.88 293 MET B C 1
ATOM 7803 O O . MET B 1 293 ? 23.562 53.688 11.039 1 97.88 293 MET B O 1
ATOM 7807 N N . GLU B 1 294 ? 25.391 53.031 9.977 1 96.56 294 GLU B N 1
ATOM 7808 C CA . GLU B 1 294 ? 26.234 54 10.68 1 96.56 294 GLU B CA 1
ATOM 7809 C C . GLU B 1 294 ? 25.875 55.438 10.328 1 96.56 294 GLU B C 1
ATOM 7811 O O . GLU B 1 294 ? 25.953 56.312 11.18 1 96.56 294 GLU B O 1
ATOM 7816 N N . SER B 1 295 ? 25.609 55.562 9.102 1 97.62 295 SER B N 1
ATOM 7817 C CA . SER B 1 295 ? 25.172 56.906 8.695 1 97.62 295 SER B CA 1
ATOM 7818 C C . SER B 1 295 ? 23.891 57.312 9.43 1 97.62 295 SER B C 1
ATOM 7820 O O . SER B 1 295 ? 23.75 58.469 9.836 1 97.62 295 SER B O 1
ATOM 7822 N N . PHE B 1 296 ? 22.953 56.375 9.539 1 97.62 296 PHE B N 1
ATOM 7823 C CA . PHE B 1 296 ? 21.719 56.625 10.266 1 97.62 296 PHE B CA 1
ATOM 7824 C C . PHE B 1 296 ? 22 56.969 11.719 1 97.62 296 PHE B C 1
ATOM 7826 O O . PHE B 1 296 ? 21.328 57.812 12.32 1 97.62 296 PHE B O 1
ATOM 7833 N N . LEU B 1 297 ? 22.953 56.312 12.352 1 97.12 297 LEU B N 1
ATOM 7834 C CA . LEU B 1 297 ? 23.328 56.562 13.734 1 97.12 297 LEU B CA 1
ATOM 7835 C C . LEU B 1 297 ? 23.984 57.938 13.867 1 97.12 297 LEU B C 1
ATOM 7837 O O . LEU B 1 297 ? 23.688 58.688 14.797 1 97.12 297 LEU B O 1
ATOM 7841 N N . SER B 1 298 ? 24.844 58.25 12.922 1 97.06 298 SER B N 1
ATOM 7842 C CA . SER B 1 298 ? 25.609 59.5 12.961 1 97.06 298 SER B CA 1
ATOM 7843 C C . SER B 1 298 ? 24.719 60.719 12.773 1 97.06 298 SER B C 1
ATOM 7845 O O . SER B 1 298 ? 24.938 61.75 13.383 1 97.06 298 SER B O 1
ATOM 7847 N N . ASN B 1 299 ? 23.734 60.562 11.93 1 97.06 299 ASN B N 1
ATOM 7848 C CA . ASN B 1 299 ? 22.875 61.688 11.641 1 97.06 299 ASN B CA 1
ATOM 7849 C C . ASN B 1 299 ? 21.641 61.719 12.523 1 97.06 299 ASN B C 1
ATOM 7851 O O . ASN B 1 299 ? 20.75 62.531 12.336 1 97.06 299 ASN B O 1
ATOM 7855 N N . GLY B 1 300 ? 21.5 60.719 13.375 1 95.31 300 GLY B N 1
ATOM 7856 C CA . GLY B 1 300 ? 20.453 60.719 14.375 1 95.31 300 GLY B CA 1
ATOM 7857 C C . GLY B 1 300 ? 19.172 60.062 13.898 1 95.31 300 GLY B C 1
ATOM 7858 O O . GLY B 1 300 ? 18.188 59.969 14.641 1 95.31 300 GLY B O 1
ATOM 7859 N N . THR B 1 301 ? 19.141 59.656 12.656 1 96 301 THR B N 1
ATOM 7860 C CA . THR B 1 301 ? 17.984 58.938 12.109 1 96 301 THR B CA 1
ATOM 7861 C C . THR B 1 301 ? 17.688 57.688 12.93 1 96 301 THR B C 1
ATOM 7863 O O . THR B 1 301 ? 16.516 57.406 13.203 1 96 301 THR B O 1
ATOM 7866 N N . LEU B 1 302 ? 18.641 56.938 13.266 1 96.38 302 LEU B N 1
ATOM 7867 C CA . LEU B 1 302 ? 18.562 55.781 14.148 1 96.38 302 LEU B CA 1
ATOM 7868 C C . LEU B 1 302 ? 19.234 56.094 15.484 1 96.38 302 LEU B C 1
ATOM 7870 O O . LEU B 1 302 ? 20.406 56.469 15.523 1 96.38 302 LEU B O 1
ATOM 7874 N N . SER B 1 303 ? 18.516 55.969 16.562 1 95.62 303 SER B N 1
ATOM 7875 C CA . SER B 1 303 ? 19.109 56.219 17.875 1 95.62 303 SER B CA 1
ATOM 7876 C C . SER B 1 303 ? 19.906 55 18.359 1 95.62 303 SER B C 1
ATOM 7878 O O . SER B 1 303 ? 19.656 53.875 17.922 1 95.62 303 SER B O 1
ATOM 7880 N N . GLU B 1 304 ? 20.844 55.25 19.219 1 95.31 304 GLU B N 1
ATOM 7881 C CA . GLU B 1 304 ? 21.578 54.156 19.844 1 95.31 304 GLU B CA 1
ATOM 7882 C C . GLU B 1 304 ? 20.656 53.25 20.641 1 95.31 304 GLU B C 1
ATOM 7884 O O . GLU B 1 304 ? 20.891 52.031 20.75 1 95.31 304 GLU B O 1
ATOM 7889 N N . ALA B 1 305 ? 19.672 53.875 21.234 1 95.12 305 ALA B N 1
ATOM 7890 C CA . ALA B 1 305 ? 18.703 53.094 22.016 1 95.12 305 ALA B CA 1
ATOM 7891 C C . ALA B 1 305 ? 17.953 52.094 21.141 1 95.12 305 ALA B C 1
ATOM 7893 O O . ALA B 1 305 ? 17.703 50.969 21.547 1 95.12 305 ALA B O 1
ATOM 7894 N N . ARG B 1 306 ? 17.562 52.531 19.984 1 96.75 306 ARG B N 1
ATOM 7895 C CA . ARG B 1 306 ? 16.875 51.656 19.031 1 96.75 306 ARG B CA 1
ATOM 7896 C C . ARG B 1 306 ? 17.797 50.531 18.562 1 96.75 306 ARG B C 1
ATOM 7898 O O . ARG B 1 306 ? 17.375 49.375 18.484 1 96.75 306 ARG B O 1
ATOM 7905 N N . LEU B 1 307 ? 18.984 50.812 18.203 1 97.69 307 LEU B N 1
ATOM 7906 C CA . LEU B 1 307 ? 19.922 49.781 17.812 1 97.69 307 LEU B CA 1
ATOM 7907 C C . LEU B 1 307 ? 20.125 48.75 18.922 1 97.69 307 LEU B C 1
ATOM 7909 O O . LEU B 1 307 ? 20.172 47.562 18.688 1 97.69 307 LEU B O 1
ATOM 7913 N N . ASN B 1 308 ? 20.328 49.281 20.156 1 96.81 308 ASN B N 1
ATOM 7914 C CA . ASN B 1 308 ? 20.469 48.375 21.297 1 96.81 308 ASN B CA 1
ATOM 7915 C C . ASN B 1 308 ? 19.25 47.5 21.469 1 96.81 308 ASN B C 1
ATOM 7917 O O . ASN B 1 308 ? 19.375 46.312 21.766 1 96.81 308 ASN B O 1
ATOM 7921 N N . ASP B 1 309 ? 18.109 48.094 21.297 1 97.62 309 ASP B N 1
ATOM 7922 C CA . ASP B 1 309 ? 16.859 47.344 21.391 1 97.62 309 ASP B CA 1
ATOM 7923 C C . ASP B 1 309 ? 16.828 46.219 20.359 1 97.62 309 ASP B C 1
ATOM 7925 O O . ASP B 1 309 ? 16.469 45.094 20.688 1 97.62 309 ASP B O 1
ATOM 7929 N N . MET B 1 310 ? 17.125 46.5 19.109 1 98.12 310 MET B N 1
ATOM 7930 C CA . MET B 1 310 ? 17.188 45.5 18.047 1 98.12 310 MET B CA 1
ATOM 7931 C C . MET B 1 310 ? 18.141 44.375 18.438 1 98.12 310 MET B C 1
ATOM 7933 O O . MET B 1 310 ? 17.797 43.188 18.312 1 98.12 310 MET B O 1
ATOM 7937 N N . ALA B 1 311 ? 19.281 44.719 18.922 1 97.81 311 ALA B N 1
ATOM 7938 C CA . ALA B 1 311 ? 20.297 43.75 19.281 1 97.81 311 ALA B CA 1
ATOM 7939 C C . ALA B 1 311 ? 19.812 42.844 20.422 1 97.81 311 ALA B C 1
ATOM 7941 O O . ALA B 1 311 ? 19.984 41.625 20.359 1 97.81 311 ALA B O 1
ATOM 7942 N N . ILE B 1 312 ? 19.297 43.406 21.469 1 97.81 312 ILE B N 1
ATOM 7943 C CA . ILE B 1 312 ? 18.812 42.656 22.609 1 97.81 312 ILE B CA 1
ATOM 7944 C C . ILE B 1 312 ? 17.734 41.688 22.172 1 97.81 312 ILE B C 1
ATOM 7946 O O . ILE B 1 312 ? 17.734 40.5 22.578 1 97.81 312 ILE B O 1
ATOM 7950 N N . ARG B 1 313 ? 16.875 42.062 21.297 1 98.38 313 ARG B N 1
ATOM 7951 C CA . ARG B 1 313 ? 15.766 41.25 20.844 1 98.38 313 ARG B CA 1
ATOM 7952 C C . ARG B 1 313 ? 16.25 40.094 20 1 98.38 313 ARG B C 1
ATOM 7954 O O . ARG B 1 313 ? 15.578 39.062 19.891 1 98.38 313 ARG B O 1
ATOM 7961 N N . ASN B 1 314 ? 17.422 40.188 19.406 1 98.19 314 ASN B N 1
ATOM 7962 C CA . ASN B 1 314 ? 18 39.062 18.672 1 98.19 314 ASN B CA 1
ATOM 7963 C C . ASN B 1 314 ? 18.516 38 19.625 1 98.19 314 ASN B C 1
ATOM 7965 O O . ASN B 1 314 ? 18.797 36.875 19.188 1 98.19 314 ASN B O 1
ATOM 7969 N N . LEU B 1 315 ? 18.578 38.281 20.953 1 97.56 315 LEU B N 1
ATOM 7970 C CA . LEU B 1 315 ? 19.188 37.375 21.906 1 97.56 315 LEU B CA 1
ATOM 7971 C C . LEU B 1 315 ? 18.172 36.875 22.938 1 97.56 315 LEU B C 1
ATOM 7973 O O . LEU B 1 315 ? 18.312 35.812 23.5 1 97.56 315 LEU B O 1
ATOM 7977 N N . ILE B 1 316 ? 17.203 37.688 23.25 1 98.19 316 ILE B N 1
ATOM 7978 C CA . ILE B 1 316 ? 16.375 37.5 24.438 1 98.19 316 ILE B CA 1
ATOM 7979 C C . ILE B 1 316 ? 15.633 36.156 24.344 1 98.19 316 ILE B C 1
ATOM 7981 O O . ILE B 1 316 ? 15.484 35.469 25.359 1 98.19 316 ILE B O 1
ATOM 7985 N N . GLY B 1 317 ? 15.125 35.812 23.172 1 98.56 317 GLY B N 1
ATOM 7986 C CA . GLY B 1 317 ? 14.484 34.5 23 1 98.56 317 GLY B CA 1
ATOM 7987 C C . GLY B 1 317 ? 15.414 33.344 23.297 1 98.56 317 GLY B C 1
ATOM 7988 O O . GLY B 1 317 ? 14.992 32.344 23.859 1 98.56 317 GLY B O 1
ATOM 7989 N N . TYR B 1 318 ? 16.656 33.406 22.844 1 98.19 318 TYR B N 1
ATOM 7990 C CA . TYR B 1 318 ? 17.703 32.406 23.062 1 98.19 318 TYR B CA 1
ATOM 7991 C C . TYR B 1 318 ? 17.875 32.156 24.562 1 98.19 318 TYR B C 1
ATOM 7993 O O . TYR B 1 318 ? 17.922 30.984 24.984 1 98.19 318 TYR B O 1
ATOM 8001 N N . TYR B 1 319 ? 17.922 33.188 25.312 1 98 319 TYR B N 1
ATOM 8002 C CA . TYR B 1 319 ? 18.094 33.062 26.75 1 98 319 TYR B CA 1
ATOM 8003 C C . TYR B 1 319 ? 16.812 32.594 27.422 1 98 319 TYR B C 1
ATOM 8005 O O . TYR B 1 319 ? 16.844 31.828 28.375 1 98 319 TYR B O 1
ATOM 8013 N N . TYR B 1 320 ? 15.688 33.031 26.938 1 98.62 320 TYR B N 1
ATOM 8014 C CA . TYR B 1 320 ? 14.398 32.719 27.547 1 98.62 320 TYR B CA 1
ATOM 8015 C C . TYR B 1 320 ? 14.133 31.219 27.531 1 98.62 320 TYR B C 1
ATOM 8017 O O . TYR B 1 320 ? 13.633 30.656 28.516 1 98.62 320 TYR B O 1
ATOM 8025 N N . VAL B 1 321 ? 14.484 30.547 26.391 1 98.75 321 VAL B N 1
ATOM 8026 C CA . VAL B 1 321 ? 14.195 29.125 26.281 1 98.75 321 VAL B CA 1
ATOM 8027 C C . VAL B 1 321 ? 15.406 28.312 26.75 1 98.75 321 VAL B C 1
ATOM 8029 O O . VAL B 1 321 ? 15.5 27.109 26.484 1 98.75 321 VAL B O 1
ATOM 8032 N N . ASN B 1 322 ? 16.375 28.953 27.344 1 98.12 322 ASN B N 1
ATOM 8033 C CA . ASN B 1 322 ? 17.516 28.328 28.016 1 98.12 322 ASN B CA 1
ATOM 8034 C C . ASN B 1 322 ? 18.453 27.672 27.016 1 98.12 322 ASN B C 1
ATOM 8036 O O . ASN B 1 322 ? 18.984 26.578 27.281 1 98.12 322 ASN B O 1
ATOM 8040 N N . LEU B 1 323 ? 18.641 28.203 25.859 1 98 323 LEU B N 1
ATOM 8041 C CA . LEU B 1 323 ? 19.516 27.641 24.828 1 98 323 LEU B CA 1
ATOM 8042 C C . LEU B 1 323 ? 20.984 27.891 25.188 1 98 323 LEU B C 1
ATOM 8044 O O . LEU B 1 323 ? 21.875 27.281 24.594 1 98 323 LEU B O 1
ATOM 8048 N N . ASP B 1 324 ? 21.25 28.75 26.141 1 95.69 324 ASP B N 1
ATOM 8049 C CA . ASP B 1 324 ? 22.625 29.047 26.547 1 95.69 324 ASP B CA 1
ATOM 8050 C C . ASP B 1 324 ? 23.141 28 27.531 1 95.69 324 ASP B C 1
ATOM 8052 O O . ASP B 1 324 ? 24.25 28.125 28.047 1 95.69 324 ASP B O 1
ATOM 8056 N N . ASN B 1 325 ? 22.406 26.969 27.734 1 96.38 325 ASN B N 1
ATOM 8057 C CA . ASN B 1 325 ? 22.812 25.953 28.703 1 96.38 325 ASN B CA 1
ATOM 8058 C C . ASN B 1 325 ? 23.828 24.984 28.109 1 96.38 325 ASN B C 1
ATOM 8060 O O . ASN B 1 325 ? 24.344 24.109 28.797 1 96.38 325 ASN B O 1
ATOM 8064 N N . GLY B 1 326 ? 24.094 25.062 26.906 1 94.81 326 GLY B N 1
ATOM 8065 C CA . GLY B 1 326 ? 25.141 24.312 26.234 1 94.81 326 GLY B CA 1
ATOM 8066 C C . GLY B 1 326 ? 24.75 22.891 25.906 1 94.81 326 GLY B C 1
ATOM 8067 O O . GLY B 1 326 ? 25.578 22.078 25.484 1 94.81 326 GLY B O 1
ATOM 8068 N N . ARG B 1 327 ? 23.5 22.516 25.969 1 97.19 327 ARG B N 1
ATOM 8069 C CA . ARG B 1 327 ? 23.078 21.125 25.844 1 97.19 327 ARG B CA 1
ATOM 8070 C C . ARG B 1 327 ? 22.516 20.844 24.453 1 97.19 327 ARG B C 1
ATOM 8072 O O . ARG B 1 327 ? 22.406 19.688 24.047 1 97.19 327 ARG B O 1
ATOM 8079 N N . GLN B 1 328 ? 22.016 21.891 23.719 1 97.75 328 GLN B N 1
ATOM 8080 C CA . GLN B 1 328 ? 21.5 21.625 22.391 1 97.75 328 GLN B CA 1
ATOM 8081 C C . GLN B 1 328 ? 22.594 21.078 21.469 1 97.75 328 GLN B C 1
ATOM 8083 O O . GLN B 1 328 ? 23.703 21.609 21.438 1 97.75 328 GLN B O 1
ATOM 8088 N N . PRO B 1 329 ? 22.297 20.031 20.703 1 97.38 329 PRO B N 1
ATOM 8089 C CA . PRO B 1 329 ? 23.266 19.547 19.719 1 97.38 329 PRO B CA 1
ATOM 8090 C C . PRO B 1 329 ? 23.594 20.594 18.656 1 97.38 329 PRO B C 1
ATOM 8092 O O . PRO B 1 329 ? 22.812 21.516 18.422 1 97.38 329 PRO B O 1
ATOM 8095 N N . THR B 1 330 ? 24.828 20.438 18.078 1 96.19 330 THR B N 1
ATOM 8096 C CA . THR B 1 330 ? 25.188 21.297 16.953 1 96.19 330 THR B CA 1
ATOM 8097 C C . THR B 1 330 ? 24.188 21.141 15.805 1 96.19 330 THR B C 1
ATOM 8099 O O . THR B 1 330 ? 23.656 20.047 15.578 1 96.19 330 THR B O 1
ATOM 8102 N N . ARG B 1 331 ? 23.953 22.188 15.117 1 96.25 331 ARG B N 1
ATOM 8103 C CA . ARG B 1 331 ? 23.016 22.172 14 1 96.25 331 ARG B CA 1
ATOM 8104 C C . ARG B 1 331 ? 23.391 21.141 12.953 1 96.25 331 ARG B C 1
ATOM 8106 O O . ARG B 1 331 ? 24.531 21.109 12.5 1 96.25 331 ARG B O 1
ATOM 8113 N N . GLN B 1 332 ? 22.438 20.375 12.562 1 94.44 332 GLN B N 1
ATOM 8114 C CA . GLN B 1 332 ? 22.656 19.344 11.555 1 94.44 332 GLN B CA 1
ATOM 8115 C C . GLN B 1 332 ? 22.344 19.859 10.148 1 94.44 332 GLN B C 1
ATOM 8117 O O . GLN B 1 332 ? 21.531 20.781 9.992 1 94.44 332 GLN B O 1
ATOM 8122 N N . THR B 1 333 ? 23.016 19.281 9.188 1 92 333 THR B N 1
ATOM 8123 C CA . THR B 1 333 ? 22.641 19.531 7.801 1 92 333 THR B CA 1
ATOM 8124 C C . THR B 1 333 ? 21.5 18.609 7.371 1 92 333 THR B C 1
ATOM 8126 O O . THR B 1 333 ? 21.172 17.641 8.07 1 92 333 THR B O 1
ATOM 8129 N N . THR B 1 334 ? 20.859 18.984 6.258 1 90.94 334 THR B N 1
ATOM 8130 C CA . THR B 1 334 ? 19.625 18.328 5.824 1 90.94 334 THR B CA 1
ATOM 8131 C C . THR B 1 334 ? 19.891 16.875 5.422 1 90.94 334 THR B C 1
ATOM 8133 O O . THR B 1 334 ? 18.969 16.062 5.398 1 90.94 334 THR B O 1
ATOM 8136 N N . ASP B 1 335 ? 21.125 16.469 5.195 1 88 335 ASP B N 1
ATOM 8137 C CA . ASP B 1 335 ? 21.422 15.172 4.609 1 88 335 ASP B CA 1
ATOM 8138 C C . ASP B 1 335 ? 22 14.219 5.656 1 88 335 ASP B C 1
ATOM 8140 O O . ASP B 1 335 ? 22.391 13.094 5.332 1 88 335 ASP B O 1
ATOM 8144 N N . VAL B 1 336 ? 22.094 14.672 6.91 1 90.88 336 VAL B N 1
ATOM 8145 C CA . VAL B 1 336 ? 22.641 13.789 7.93 1 90.88 336 VAL B CA 1
ATOM 8146 C C . VAL B 1 336 ? 21.531 12.945 8.547 1 90.88 336 VAL B C 1
ATOM 8148 O O . VAL B 1 336 ? 20.391 13.406 8.688 1 90.88 336 VAL B O 1
ATOM 8151 N N . TYR B 1 337 ? 21.844 11.734 8.969 1 92.5 337 TYR B N 1
ATOM 8152 C CA . TYR B 1 337 ? 20.859 10.789 9.469 1 92.5 337 TYR B CA 1
ATOM 8153 C C . TYR B 1 337 ? 20.859 10.742 10.992 1 92.5 337 TYR B C 1
ATOM 8155 O O . TYR B 1 337 ? 20.984 9.672 11.586 1 92.5 337 TYR B O 1
ATOM 8163 N N . VAL B 1 338 ? 20.703 11.883 11.57 1 96.19 338 VAL B N 1
ATOM 8164 C CA . VAL B 1 338 ? 20.422 11.938 13 1 96.19 338 VAL B CA 1
ATOM 8165 C C . VAL B 1 338 ? 18.938 11.727 13.258 1 96.19 338 VAL B C 1
ATOM 8167 O O . VAL B 1 338 ? 18.109 12.562 12.883 1 96.19 338 VAL B O 1
ATOM 8170 N N . ASP B 1 339 ? 18.609 10.609 13.891 1 97 339 ASP B N 1
ATOM 8171 C CA . ASP B 1 339 ? 17.219 10.219 14.07 1 97 339 ASP B CA 1
ATOM 8172 C C . ASP B 1 339 ? 16.594 10.938 15.258 1 97 339 ASP B C 1
ATOM 8174 O O . ASP B 1 339 ? 16.938 10.664 16.406 1 97 339 ASP B O 1
ATOM 8178 N N . VAL B 1 340 ? 15.695 11.82 14.961 1 98.25 340 VAL B N 1
ATOM 8179 C CA . VAL B 1 340 ? 15.039 12.586 16.016 1 98.25 340 VAL B CA 1
ATOM 8180 C C . VAL B 1 340 ? 13.555 12.227 16.078 1 98.25 340 VAL B C 1
ATOM 8182 O O . VAL B 1 340 ? 12.766 12.914 16.719 1 98.25 340 VAL B O 1
ATOM 8185 N N . ARG B 1 341 ? 13.086 11.188 15.547 1 97.56 341 ARG B N 1
ATOM 8186 C CA . ARG B 1 341 ? 11.688 10.859 15.305 1 97.56 341 ARG B CA 1
ATOM 8187 C C . ARG B 1 341 ? 11.039 10.25 16.547 1 97.56 341 ARG B C 1
ATOM 8189 O O . ARG B 1 341 ? 9.836 10.367 16.75 1 97.56 341 ARG B O 1
ATOM 8196 N N . ALA B 1 342 ? 11.82 9.539 17.297 1 96.94 342 ALA B N 1
ATOM 8197 C CA . ALA B 1 342 ? 11.281 8.867 18.469 1 96.94 342 ALA B CA 1
ATOM 8198 C C . ALA B 1 342 ? 10.07 8.016 18.109 1 96.94 342 ALA B C 1
ATOM 8200 O O . ALA B 1 342 ? 10.109 7.246 17.141 1 96.94 342 ALA B O 1
ATOM 8201 N N . ASN B 1 343 ? 9 8.07 18.906 1 96.88 343 ASN B N 1
ATOM 8202 C CA . ASN B 1 343 ? 7.762 7.359 18.594 1 96.88 343 ASN B CA 1
ATOM 8203 C C . ASN B 1 343 ? 6.676 8.312 18.109 1 96.88 343 ASN B C 1
ATOM 8205 O O . ASN B 1 343 ? 5.488 8.078 18.328 1 96.88 343 ASN B O 1
ATOM 8209 N N . HIS B 1 344 ? 7.09 9.383 17.438 1 98.62 344 HIS B N 1
ATOM 8210 C CA . HIS B 1 344 ? 6.156 10.43 17.031 1 98.62 344 HIS B CA 1
ATOM 8211 C C . HIS B 1 344 ? 5.105 9.898 16.062 1 98.62 344 HIS B C 1
ATOM 8213 O O . HIS B 1 344 ? 4.02 10.469 15.945 1 98.62 344 HIS B O 1
ATOM 8219 N N . SER B 1 345 ? 5.406 8.758 15.359 1 98.5 345 SER B N 1
ATOM 8220 C CA . SER B 1 345 ? 4.426 8.172 14.453 1 98.5 345 SER B CA 1
ATOM 8221 C C . SER B 1 345 ? 3.137 7.816 15.195 1 98.5 345 SER B C 1
ATOM 8223 O O . SER B 1 345 ? 2.045 7.93 14.633 1 98.5 345 SER B O 1
ATOM 8225 N N . LYS B 1 346 ? 3.215 7.43 16.406 1 98.5 346 LYS B N 1
ATOM 8226 C CA . LYS B 1 346 ? 2.037 7.113 17.219 1 98.5 346 LYS B CA 1
ATOM 8227 C C . LYS B 1 346 ? 1.193 8.359 17.469 1 98.5 346 LYS B C 1
ATOM 8229 O O . LYS B 1 346 ? -0.033 8.32 17.344 1 98.5 346 LYS B O 1
ATOM 8234 N N . LEU B 1 347 ? 1.87 9.422 17.812 1 98.69 347 LEU B N 1
ATOM 8235 C CA . LEU B 1 347 ? 1.196 10.695 18.047 1 98.69 347 LEU B CA 1
ATOM 8236 C C . LEU B 1 347 ? 0.52 11.188 16.766 1 98.69 347 LEU B C 1
ATOM 8238 O O . LEU B 1 347 ? -0.61 11.68 16.812 1 98.69 347 LEU B O 1
ATOM 8242 N N . ILE B 1 348 ? 1.196 11.086 15.656 1 98.81 348 ILE B N 1
ATOM 8243 C CA . ILE B 1 348 ? 0.681 11.523 14.359 1 98.81 348 ILE B CA 1
ATOM 8244 C C . ILE B 1 348 ? -0.58 10.742 14.008 1 98.81 348 ILE B C 1
ATOM 8246 O O . ILE B 1 348 ? -1.579 11.32 13.578 1 98.81 348 ILE B O 1
ATOM 8250 N N . ARG B 1 349 ? -0.555 9.43 14.195 1 98.81 349 ARG B N 1
ATOM 8251 C CA . ARG B 1 349 ? -1.715 8.586 13.922 1 98.81 349 ARG B CA 1
ATOM 8252 C C . ARG B 1 349 ? -2.889 8.969 14.82 1 98.81 349 ARG B C 1
ATOM 8254 O O . ARG B 1 349 ? -4.02 9.102 14.352 1 98.81 349 ARG B O 1
ATOM 8261 N N . GLU B 1 350 ? -2.643 9.156 16.094 1 98.75 350 GLU B N 1
ATOM 8262 C CA . GLU B 1 350 ? -3.688 9.5 17.047 1 98.75 350 GLU B CA 1
ATOM 8263 C C . GLU B 1 350 ? -4.309 10.859 16.734 1 98.75 350 GLU B C 1
ATOM 8265 O O . GLU B 1 350 ? -5.531 11 16.75 1 98.75 350 GLU B O 1
ATOM 8270 N N . ASN B 1 351 ? -3.467 11.836 16.453 1 98.75 351 ASN B N 1
ATOM 8271 C CA . ASN B 1 351 ? -3.973 13.172 16.141 1 98.75 351 ASN B CA 1
ATOM 8272 C C . ASN B 1 351 ? -4.742 13.18 14.828 1 98.75 351 ASN B C 1
ATOM 8274 O O . ASN B 1 351 ? -5.734 13.898 14.688 1 98.75 351 ASN B O 1
ATOM 8278 N N . GLY B 1 352 ? -4.18 12.398 13.859 1 98.81 352 GLY B N 1
ATOM 8279 C CA . GLY B 1 352 ? -4.918 12.281 12.609 1 98.81 352 GLY B CA 1
ATOM 8280 C C . GLY B 1 352 ? -6.34 11.789 12.805 1 98.81 352 GLY B C 1
ATOM 8281 O O . GLY B 1 352 ? -7.285 12.367 12.266 1 98.81 352 GLY B O 1
ATOM 8282 N N . ALA B 1 353 ? -6.512 10.781 13.586 1 98.81 353 ALA B N 1
ATOM 8283 C CA . ALA B 1 353 ? -7.836 10.227 13.852 1 98.81 353 ALA B CA 1
ATOM 8284 C C . ALA B 1 353 ? -8.695 11.211 14.648 1 98.81 353 ALA B C 1
ATOM 8286 O O . ALA B 1 353 ? -9.867 11.422 14.328 1 98.81 353 ALA B O 1
ATOM 8287 N N . LYS B 1 354 ? -8.117 11.898 15.617 1 98.56 354 LYS B N 1
ATOM 8288 C CA . LYS B 1 354 ? -8.828 12.859 16.453 1 98.56 354 LYS B CA 1
ATOM 8289 C C . LYS B 1 354 ? -9.328 14.047 15.641 1 98.56 354 LYS B C 1
ATOM 8291 O O . LYS B 1 354 ? -10.305 14.695 16.016 1 98.56 354 LYS B O 1
ATOM 8296 N N . SER B 1 355 ? -8.672 14.281 14.555 1 98.69 355 SER B N 1
ATOM 8297 C CA . SER B 1 355 ? -8.867 15.539 13.852 1 98.69 355 SER B CA 1
ATOM 8298 C C . SER B 1 355 ? -9.984 15.43 12.812 1 98.69 355 SER B C 1
ATOM 8300 O O . SER B 1 355 ? -10.508 16.438 12.344 1 98.69 355 SER B O 1
ATOM 8302 N N . MET B 1 356 ? -10.328 14.273 12.398 1 98.75 356 MET B N 1
ATOM 8303 C CA . MET B 1 356 ? -11.305 14.148 11.32 1 98.75 356 MET B CA 1
ATOM 8304 C C . MET B 1 356 ? -12.727 14.25 11.852 1 98.75 356 MET B C 1
ATOM 8306 O O . MET B 1 356 ? -13.062 13.633 12.867 1 98.75 356 MET B O 1
ATOM 8310 N N . ALA B 1 357 ? -13.578 15.008 11.219 1 98.88 357 ALA B N 1
ATOM 8311 C CA . ALA B 1 357 ? -14.977 15.188 11.594 1 98.88 357 ALA B CA 1
ATOM 8312 C C . ALA B 1 357 ? -15.883 14.227 10.828 1 98.88 357 ALA B C 1
ATOM 8314 O O . ALA B 1 357 ? -15.758 14.094 9.602 1 98.88 357 ALA B O 1
ATOM 8315 N N . LEU B 1 358 ? -16.703 13.477 11.531 1 98.88 358 LEU B N 1
ATOM 8316 C CA . LEU B 1 358 ? -17.797 12.766 10.906 1 98.88 358 LEU B CA 1
ATOM 8317 C C . LEU B 1 358 ? -18.969 13.711 10.617 1 98.88 358 LEU B C 1
ATOM 8319 O O . LEU B 1 358 ? -19.594 14.227 11.547 1 98.88 358 LEU B O 1
ATOM 8323 N N . LEU B 1 359 ? -19.219 13.938 9.359 1 98.88 359 LEU B N 1
ATOM 8324 C CA . LEU B 1 359 ? -20.219 14.938 9 1 98.88 359 LEU B CA 1
ATOM 8325 C C . LEU B 1 359 ? -21.609 14.297 8.883 1 98.88 359 LEU B C 1
ATOM 8327 O O . LEU B 1 359 ? -22.625 14.945 9.164 1 98.88 359 LEU B O 1
ATOM 8331 N N . LYS B 1 360 ? -21.609 13.133 8.383 1 98.75 360 LYS B N 1
ATOM 8332 C CA . LYS B 1 360 ? -22.828 12.359 8.102 1 98.75 360 LYS B CA 1
ATOM 8333 C C . LYS B 1 360 ? -22.609 10.875 8.375 1 98.75 360 LYS B C 1
ATOM 8335 O O . LYS B 1 360 ? -21.547 10.336 8.078 1 98.75 360 LYS B O 1
ATOM 8340 N N . ASN B 1 361 ? -23.547 10.273 8.984 1 98.69 361 ASN B N 1
ATOM 8341 C CA . ASN B 1 361 ? -23.547 8.828 9.172 1 98.69 361 ASN B CA 1
ATOM 8342 C C . ASN B 1 361 ? -24.953 8.273 9.336 1 98.69 361 ASN B C 1
ATOM 8344 O O . ASN B 1 361 ? -25.625 8.562 10.328 1 98.69 361 ASN B O 1
ATOM 8348 N N . GLU B 1 362 ? -25.406 7.559 8.422 1 98 362 GLU B N 1
ATOM 8349 C CA . GLU B 1 362 ? -26.734 6.953 8.477 1 98 362 GLU B CA 1
ATOM 8350 C C . GLU B 1 362 ? -26.672 5.52 8.992 1 98 362 GLU B C 1
ATOM 8352 O O . GLU B 1 362 ? -27.375 4.641 8.492 1 98 362 GLU B O 1
ATOM 8357 N N . GLY B 1 363 ? -25.672 5.277 9.82 1 96.5 363 GLY B N 1
ATOM 8358 C CA . GLY B 1 363 ? -25.594 4.004 10.523 1 96.5 363 GLY B CA 1
ATOM 8359 C C . GLY B 1 363 ? -24.625 3.031 9.883 1 96.5 363 GLY B C 1
ATOM 8360 O O . GLY B 1 363 ? -24.344 1.96 10.43 1 96.5 363 GLY B O 1
ATOM 8361 N N . VAL B 1 364 ? -24.047 3.414 8.773 1 97.69 364 VAL B N 1
ATOM 8362 C CA . VAL B 1 364 ? -23.203 2.484 8.031 1 97.69 364 VAL B CA 1
ATOM 8363 C C . VAL B 1 364 ? -21.859 2.322 8.75 1 97.69 364 VAL B C 1
ATOM 8365 O O . VAL B 1 364 ? -21.234 1.258 8.688 1 97.69 364 VAL B O 1
ATOM 8368 N N . LEU B 1 365 ? -21.297 3.354 9.438 1 98.38 365 LEU B N 1
ATOM 8369 C CA . LEU B 1 365 ? -20.062 3.291 10.203 1 98.38 365 LEU B CA 1
ATOM 8370 C C . LEU B 1 365 ? -20.344 3.1 11.688 1 98.38 365 LEU B C 1
ATOM 8372 O O . LEU B 1 365 ? -21.375 3.572 12.195 1 98.38 365 LEU B O 1
ATOM 8376 N N . PRO B 1 366 ? -19.453 2.408 12.375 1 98.31 366 PRO B N 1
ATOM 8377 C CA . PRO B 1 366 ? -18.188 1.849 11.898 1 98.31 366 PRO B CA 1
ATOM 8378 C C . PRO B 1 366 ? -18.391 0.558 11.102 1 98.31 366 PRO B C 1
ATOM 8380 O O . PRO B 1 366 ? -19.391 -0.127 11.258 1 98.31 366 PRO B O 1
ATOM 8383 N N . LEU B 1 367 ? -17.391 0.276 10.312 1 98.38 367 LEU B N 1
ATOM 8384 C CA . LEU B 1 367 ? -17.406 -0.933 9.492 1 98.38 367 LEU B CA 1
ATOM 8385 C C . LEU B 1 367 ? -17.109 -2.166 10.344 1 98.38 367 LEU B C 1
ATOM 8387 O O . LEU B 1 367 ? -16.391 -2.08 11.344 1 98.38 367 LEU B O 1
ATOM 8391 N N . SER B 1 368 ? -17.672 -3.242 9.977 1 96.69 368 SER B N 1
ATOM 8392 C CA . SER B 1 368 ? -17.391 -4.535 10.586 1 96.69 368 SER B CA 1
ATOM 8393 C C . SER B 1 368 ? -17.328 -5.645 9.539 1 96.69 368 SER B C 1
ATOM 8395 O O . SER B 1 368 ? -18.344 -6.297 9.266 1 96.69 368 SER B O 1
ATOM 8397 N N . LYS B 1 369 ? -16.234 -5.941 9.016 1 93.19 369 LYS B N 1
ATOM 8398 C CA . LYS B 1 369 ? -15.875 -7.043 8.117 1 93.19 369 LYS B CA 1
ATOM 8399 C C . LYS B 1 369 ? -16.844 -7.129 6.945 1 93.19 369 LYS B C 1
ATOM 8401 O O . LYS B 1 369 ? -17.469 -8.172 6.723 1 93.19 369 LYS B O 1
ATOM 8406 N N . PRO B 1 370 ? -16.922 -6.055 6.164 1 97.38 370 PRO B N 1
ATOM 8407 C CA . PRO B 1 370 ? -17.75 -6.207 4.961 1 97.38 370 PRO B CA 1
ATOM 8408 C C . PRO B 1 370 ? -17.281 -7.352 4.066 1 97.38 370 PRO B C 1
ATOM 8410 O O . PRO B 1 370 ? -16.109 -7.734 4.113 1 97.38 370 PRO B O 1
ATOM 8413 N N . HIS B 1 371 ? -18.266 -7.973 3.314 1 96.88 371 HIS B N 1
ATOM 8414 C CA . HIS B 1 371 ? -17.844 -9.016 2.381 1 96.88 371 HIS B CA 1
ATOM 8415 C C . HIS B 1 371 ? -16.969 -8.438 1.269 1 96.88 371 HIS B C 1
ATOM 8417 O O . HIS B 1 371 ? -15.875 -8.938 1.02 1 96.88 371 HIS B O 1
ATOM 8423 N N . VAL B 1 372 ? -17.5 -7.383 0.589 1 96.5 372 VAL B N 1
ATOM 8424 C CA . VAL B 1 372 ? -16.797 -6.734 -0.511 1 96.5 372 VAL B CA 1
ATOM 8425 C C . VAL B 1 372 ? -16.719 -5.23 -0.256 1 96.5 372 VAL B C 1
ATOM 8427 O O . VAL B 1 372 ? -17.734 -4.586 0.009 1 96.5 372 VAL B O 1
ATOM 8430 N N . MET B 1 373 ? -15.555 -4.684 -0.256 1 98.25 373 MET B N 1
ATOM 8431 C CA . MET B 1 373 ? -15.297 -3.252 -0.15 1 98.25 373 MET B CA 1
ATOM 8432 C C . MET B 1 373 ? -14.602 -2.73 -1.406 1 98.25 373 MET B C 1
ATOM 8434 O O . MET B 1 373 ? -13.617 -3.307 -1.858 1 98.25 373 MET B O 1
ATOM 8438 N N . SER B 1 374 ? -15.109 -1.703 -2.041 1 98.06 374 SER B N 1
ATOM 8439 C CA . SER B 1 374 ? -14.477 -1.047 -3.184 1 98.06 374 SER B CA 1
ATOM 8440 C C . SER B 1 374 ? -14.008 0.358 -2.822 1 98.06 374 SER B C 1
ATOM 8442 O O . SER B 1 374 ? -14.727 1.108 -2.158 1 98.06 374 SER B O 1
ATOM 8444 N N . ILE B 1 375 ? -12.812 0.684 -3.166 1 98.62 375 ILE B N 1
ATOM 8445 C CA . ILE B 1 375 ? -12.227 1.989 -2.877 1 98.62 375 ILE B CA 1
ATOM 8446 C C . ILE B 1 375 ? -11.992 2.748 -4.18 1 98.62 375 ILE B C 1
ATOM 8448 O O . ILE B 1 375 ? -11.57 2.162 -5.18 1 98.62 375 ILE B O 1
ATOM 8452 N N . PHE B 1 376 ? -12.273 4.008 -4.18 1 98.56 376 PHE B N 1
ATOM 8453 C CA . PHE B 1 376 ? -12.227 4.809 -5.398 1 98.56 376 PHE B CA 1
ATOM 8454 C C . PHE B 1 376 ? -11.5 6.125 -5.156 1 98.56 376 PHE B C 1
ATOM 8456 O O . PHE B 1 376 ? -11.547 6.676 -4.055 1 98.56 376 PHE B O 1
ATOM 8463 N N . GLY B 1 377 ? -10.797 6.621 -6.238 1 98.19 377 GLY B N 1
ATOM 8464 C CA . GLY B 1 377 ? -10.234 7.961 -6.262 1 98.19 377 GLY B CA 1
ATOM 8465 C C . GLY B 1 377 ? -8.719 7.977 -6.137 1 98.19 377 GLY B C 1
ATOM 8466 O O . GLY B 1 377 ? -8.148 7.156 -5.414 1 98.19 377 GLY B O 1
ATOM 8467 N N . ALA B 1 378 ? -8.109 9 -6.75 1 96.25 378 ALA B N 1
ATOM 8468 C CA . ALA B 1 378 ? -6.66 9.164 -6.688 1 96.25 378 ALA B CA 1
ATOM 8469 C C . ALA B 1 378 ? -6.191 9.352 -5.246 1 96.25 378 ALA B C 1
ATOM 8471 O O . ALA B 1 378 ? -5.109 8.898 -4.875 1 96.25 378 ALA B O 1
ATOM 8472 N N . HIS B 1 379 ? -7.047 9.969 -4.441 1 97.56 379 HIS B N 1
ATOM 8473 C CA . HIS B 1 379 ? -6.707 10.32 -3.066 1 97.56 379 HIS B CA 1
ATOM 8474 C C . HIS B 1 379 ? -6.629 9.07 -2.188 1 97.56 379 HIS B C 1
ATOM 8476 O O . HIS B 1 379 ? -6.191 9.148 -1.039 1 97.56 379 HIS B O 1
ATOM 8482 N N . ALA B 1 380 ? -7.012 7.898 -2.73 1 98.56 380 ALA B N 1
ATOM 8483 C CA . ALA B 1 380 ? -6.945 6.66 -1.952 1 98.56 380 ALA B CA 1
ATOM 8484 C C . ALA B 1 380 ? -5.531 6.086 -1.956 1 98.56 380 ALA B C 1
ATOM 8486 O O . ALA B 1 380 ? -5.133 5.395 -1.018 1 98.56 380 ALA B O 1
ATOM 8487 N N . GLY B 1 381 ? -4.824 6.34 -2.977 1 97.88 381 GLY B N 1
ATOM 8488 C CA . GLY B 1 381 ? -3.559 5.652 -3.168 1 97.88 381 GLY B CA 1
ATOM 8489 C C . GLY B 1 381 ? -2.375 6.594 -3.275 1 97.88 381 GLY B C 1
ATOM 8490 O O . GLY B 1 381 ? -2.518 7.801 -3.08 1 97.88 381 GLY B O 1
ATOM 8491 N N . PRO B 1 382 ? -1.172 6.023 -3.543 1 96 382 PRO B N 1
ATOM 8492 C CA . PRO B 1 382 ? 0.045 6.828 -3.668 1 96 382 PRO B CA 1
ATOM 8493 C C . PRO B 1 382 ? 0.121 7.582 -4.992 1 96 382 PRO B C 1
ATOM 8495 O O . PRO B 1 382 ? -0.455 7.141 -5.992 1 96 382 PRO B O 1
ATOM 8498 N N . ILE B 1 383 ? 0.863 8.656 -4.984 1 92.19 383 ILE B N 1
ATOM 8499 C CA . ILE B 1 383 ? 1.265 9.281 -6.238 1 92.19 383 ILE B CA 1
ATOM 8500 C C . ILE B 1 383 ? 2.248 8.375 -6.977 1 92.19 383 ILE B C 1
ATOM 8502 O O . ILE B 1 383 ? 2.881 7.508 -6.367 1 92.19 383 ILE B O 1
ATOM 8506 N N . MET B 1 384 ? 2.393 8.508 -8.312 1 92.25 384 MET B N 1
ATOM 8507 C CA . MET B 1 384 ? 3.23 7.633 -9.125 1 92.25 384 MET B CA 1
ATOM 8508 C C . MET B 1 384 ? 4.699 7.773 -8.742 1 92.25 384 MET B C 1
ATOM 8510 O O . MET B 1 384 ? 5.445 6.793 -8.75 1 92.25 384 MET B O 1
ATOM 8514 N N . GLY B 1 385 ? 5.168 8.977 -8.477 1 92.56 385 GLY B N 1
ATOM 8515 C CA . GLY B 1 385 ? 6.5 9.289 -7.977 1 92.56 385 GLY B CA 1
ATOM 8516 C C . GLY B 1 385 ? 6.484 10.094 -6.691 1 92.56 385 GLY B C 1
ATOM 8517 O O . GLY B 1 385 ? 5.969 11.211 -6.66 1 92.56 385 GLY B O 1
ATOM 8518 N N . GLY B 1 386 ? 6.914 9.453 -5.539 1 90.94 386 GLY B N 1
ATOM 8519 C CA . GLY B 1 386 ? 6.902 10.141 -4.258 1 90.94 386 GLY B CA 1
ATOM 8520 C C . GLY B 1 386 ? 7.648 9.398 -3.168 1 90.94 386 GLY B C 1
ATOM 8521 O O . GLY B 1 386 ? 8.406 8.469 -3.453 1 90.94 386 GLY B O 1
ATOM 8522 N N . PRO B 1 387 ? 7.641 9.828 -1.982 1 90.31 387 PRO B N 1
ATOM 8523 C CA . PRO B 1 387 ? 6.988 11.047 -1.505 1 90.31 387 PRO B CA 1
ATOM 8524 C C . PRO B 1 387 ? 7.871 12.281 -1.65 1 90.31 387 PRO B C 1
ATOM 8526 O O . PRO B 1 387 ? 8.93 12.219 -2.271 1 90.31 387 PRO B O 1
ATOM 8529 N N . ASN B 1 388 ? 7.438 13.484 -1.04 1 87.38 388 ASN B N 1
ATOM 8530 C CA . ASN B 1 388 ? 8.172 14.734 -0.873 1 87.38 388 ASN B CA 1
ATOM 8531 C C . ASN B 1 388 ? 8.414 15.422 -2.213 1 87.38 388 ASN B C 1
ATOM 8533 O O . ASN B 1 388 ? 9.414 16.125 -2.381 1 87.38 388 ASN B O 1
ATOM 8537 N N . SER B 1 389 ? 7.527 15.055 -3.182 1 76.75 389 SER B N 1
ATOM 8538 C CA . SER B 1 389 ? 7.617 15.797 -4.438 1 76.75 389 SER B CA 1
ATOM 8539 C C . SER B 1 389 ? 7.156 17.234 -4.258 1 76.75 389 SER B C 1
ATOM 8541 O O . SER B 1 389 ? 6.219 17.516 -3.502 1 76.75 389 SER B O 1
ATOM 8543 N N . ASN B 1 390 ? 7.957 18.156 -4.746 1 69.75 390 ASN B N 1
ATOM 8544 C CA . ASN B 1 390 ? 7.551 19.547 -4.68 1 69.75 390 ASN B CA 1
ATOM 8545 C C . ASN B 1 390 ? 6.309 19.812 -5.523 1 69.75 390 ASN B C 1
ATOM 8547 O O . ASN B 1 390 ? 6.383 19.844 -6.754 1 69.75 390 ASN B O 1
ATOM 8551 N N . VAL B 1 391 ? 5.223 19.859 -4.859 1 64.31 391 VAL B N 1
ATOM 8552 C CA . VAL B 1 391 ? 3.945 20.031 -5.543 1 64.31 391 VAL B CA 1
ATOM 8553 C C . VAL B 1 391 ? 3.822 21.453 -6.062 1 64.31 391 VAL B C 1
ATOM 8555 O O . VAL B 1 391 ? 3.943 22.422 -5.297 1 64.31 391 VAL B O 1
ATOM 8558 N N . ASP B 1 392 ? 3.963 21.594 -7.344 1 61.44 392 ASP B N 1
ATOM 8559 C CA . ASP B 1 392 ? 3.703 22.891 -7.93 1 61.44 392 ASP B CA 1
ATOM 8560 C C . ASP B 1 392 ? 2.205 23.203 -7.961 1 61.44 392 ASP B C 1
ATOM 8562 O O . ASP B 1 392 ? 1.459 22.578 -8.719 1 61.44 392 ASP B O 1
ATOM 8566 N N . VAL B 1 393 ? 1.867 24.016 -6.992 1 60.62 393 VAL B N 1
ATOM 8567 C CA . VAL B 1 393 ? 0.444 24.344 -6.945 1 60.62 393 VAL B CA 1
ATOM 8568 C C . VAL B 1 393 ? 0.131 25.453 -7.938 1 60.62 393 VAL B C 1
ATOM 8570 O O . VAL B 1 393 ? -1.036 25.781 -8.164 1 60.62 393 VAL B O 1
ATOM 8573 N N . MET B 1 394 ? 1.365 25.953 -8.508 1 55.38 394 MET B N 1
ATOM 8574 C CA . MET B 1 394 ? 1.097 26.984 -9.492 1 55.38 394 MET B CA 1
ATOM 8575 C C . MET B 1 394 ? 0.403 26.406 -10.719 1 55.38 394 MET B C 1
ATOM 8577 O O . MET B 1 394 ? 0.976 25.578 -11.422 1 55.38 394 MET B O 1
ATOM 8581 N N . GLY B 1 395 ? -0.65 26.656 -10.984 1 49.94 395 GLY B N 1
ATOM 8582 C CA . GLY B 1 395 ? -1.356 26.078 -12.125 1 49.94 395 GLY B CA 1
ATOM 8583 C C . GLY B 1 395 ? -1.845 24.672 -11.867 1 49.94 395 GLY B C 1
ATOM 8584 O O . GLY B 1 395 ? -2.391 24.031 -12.766 1 49.94 395 GLY B O 1
ATOM 8585 N N . SER B 1 396 ? -1.203 24.125 -10.875 1 53.41 396 SER B N 1
ATOM 8586 C CA . SER B 1 396 ? -1.661 22.766 -10.562 1 53.41 396 SER B CA 1
ATOM 8587 C C . SER B 1 396 ? -3.152 22.75 -10.242 1 53.41 396 SER B C 1
ATOM 8589 O O . SER B 1 396 ? -3.715 23.766 -9.828 1 53.41 396 SER B O 1
ATOM 8591 N N . GLY B 1 397 ? -3.77 22.312 -11.023 1 58.66 397 GLY B N 1
ATOM 8592 C CA . GLY B 1 397 ? -5.207 22.141 -10.906 1 58.66 397 GLY B CA 1
ATOM 8593 C C . GLY B 1 397 ? -5.652 21.766 -9.5 1 58.66 397 GLY B C 1
ATOM 8594 O O . GLY B 1 397 ? -4.82 21.578 -8.609 1 58.66 397 GLY B O 1
ATOM 8595 N N . PRO B 1 398 ? -6.719 21.594 -9.281 1 67.12 398 PRO B N 1
ATOM 8596 C CA . PRO B 1 398 ? -7.629 21.656 -8.133 1 67.12 398 PRO B CA 1
ATOM 8597 C C . PRO B 1 398 ? -7.562 20.422 -7.25 1 67.12 398 PRO B C 1
ATOM 8599 O O . PRO B 1 398 ? -8.062 20.438 -6.121 1 67.12 398 PRO B O 1
ATOM 8602 N N . THR B 1 399 ? -6.723 19.391 -7.852 1 78.25 399 THR B N 1
ATOM 8603 C CA . THR B 1 399 ? -6.695 18.141 -7.098 1 78.25 399 THR B CA 1
ATOM 8604 C C . THR B 1 399 ? -5.312 17.5 -7.152 1 78.25 399 THR B C 1
ATOM 8606 O O . THR B 1 399 ? -4.5 17.844 -8.016 1 78.25 399 THR B O 1
ATOM 8609 N N . TYR B 1 400 ? -4.891 16.766 -6.211 1 86.62 400 TYR B N 1
ATOM 8610 C CA . TYR B 1 400 ? -3.658 15.992 -6.102 1 86.62 400 TYR B CA 1
ATOM 8611 C C . TYR B 1 400 ? -3.879 14.547 -6.539 1 86.62 400 TYR B C 1
ATOM 8613 O O . TYR B 1 400 ? -4.805 13.883 -6.062 1 86.62 400 TYR B O 1
ATOM 8621 N N . GLN B 1 401 ? -3.115 14.031 -7.48 1 88.19 401 GLN B N 1
ATOM 8622 C CA . GLN B 1 401 ? -3.295 12.68 -8.008 1 88.19 401 GLN B CA 1
ATOM 8623 C C . GLN B 1 401 ? -2.535 11.656 -7.172 1 88.19 401 GLN B C 1
ATOM 8625 O O . GLN B 1 401 ? -1.733 10.891 -7.703 1 88.19 401 GLN B O 1
ATOM 8630 N N . GLY B 1 402 ? -2.746 11.586 -6.004 1 93.44 402 GLY B N 1
ATOM 8631 C CA . GLY B 1 402 ? -2.234 10.789 -4.902 1 93.44 402 GLY B CA 1
ATOM 8632 C C . GLY B 1 402 ? -2.834 11.172 -3.562 1 93.44 402 GLY B C 1
ATOM 8633 O O . GLY B 1 402 ? -3.672 12.07 -3.484 1 93.44 402 GLY B O 1
ATOM 8634 N N . HIS B 1 403 ? -2.475 10.492 -2.539 1 96.44 403 HIS B N 1
ATOM 8635 C CA . HIS B 1 403 ? -3 10.828 -1.22 1 96.44 403 HIS B CA 1
ATOM 8636 C C . HIS B 1 403 ? -2.396 12.125 -0.698 1 96.44 403 HIS B C 1
ATOM 8638 O O . HIS B 1 403 ? -1.18 12.227 -0.529 1 96.44 403 HIS B O 1
ATOM 8644 N N . LEU B 1 404 ? -3.189 13.102 -0.488 1 94.62 404 LEU B N 1
ATOM 8645 C CA . LEU B 1 404 ? -2.766 14.406 0.016 1 94.62 404 LEU B CA 1
ATOM 8646 C C . LEU B 1 404 ? -2.578 14.367 1.529 1 94.62 404 LEU B C 1
ATOM 8648 O O . LEU B 1 404 ? -3.555 14.414 2.281 1 94.62 404 LEU B O 1
ATOM 8652 N N . ALA B 1 405 ? -1.25 14.375 1.937 1 95.38 405 ALA B N 1
ATOM 8653 C CA . ALA B 1 405 ? -0.946 14.25 3.359 1 95.38 405 ALA B CA 1
ATOM 8654 C C . ALA B 1 405 ? 0.024 15.336 3.811 1 95.38 405 ALA B C 1
ATOM 8656 O O . ALA B 1 405 ? 0.395 15.398 4.984 1 95.38 405 ALA B O 1
ATOM 8657 N N . THR B 1 406 ? 0.436 16.203 2.922 1 92.06 406 THR B N 1
ATOM 8658 C CA . THR B 1 406 ? 1.367 17.281 3.193 1 92.06 406 THR B CA 1
ATOM 8659 C C . THR B 1 406 ? 0.952 18.547 2.451 1 92.06 406 THR B C 1
ATOM 8661 O O . THR B 1 406 ? 0.23 18.484 1.454 1 92.06 406 THR B O 1
ATOM 8664 N N . GLY B 1 407 ? 1.422 19.625 3.018 1 88.31 407 GLY B N 1
ATOM 8665 C CA . GLY B 1 407 ? 1.211 20.891 2.322 1 88.31 407 GLY B CA 1
ATOM 8666 C C . GLY B 1 407 ? 2.26 21.172 1.263 1 88.31 407 GLY B C 1
ATOM 8667 O O . GLY B 1 407 ? 2.893 20.234 0.75 1 88.31 407 GLY B O 1
ATOM 8668 N N . SER B 1 408 ? 2.346 22.422 0.783 1 83.75 408 SER B N 1
ATOM 8669 C CA . SER B 1 408 ? 3.322 22.875 -0.203 1 83.75 408 SER B CA 1
ATOM 8670 C C . SER B 1 408 ? 4.148 24.031 0.332 1 83.75 408 SER B C 1
ATOM 8672 O O . SER B 1 408 ? 3.775 24.672 1.323 1 83.75 408 SER B O 1
ATOM 8674 N N . GLY B 1 409 ? 5.273 24.25 -0.262 1 82.88 409 GLY B N 1
ATOM 8675 C CA . GLY B 1 409 ? 6.117 25.359 0.157 1 82.88 409 GLY B CA 1
ATOM 8676 C C . GLY B 1 409 ? 6.52 25.281 1.617 1 82.88 409 GLY B C 1
ATOM 8677 O O . GLY B 1 409 ? 7.027 24.25 2.072 1 82.88 409 GLY B O 1
ATOM 8678 N N . SER B 1 410 ? 6.172 26.281 2.338 1 83.12 410 SER B N 1
ATOM 8679 C CA . SER B 1 410 ? 6.547 26.359 3.746 1 83.12 410 SER B CA 1
ATOM 8680 C C . SER B 1 410 ? 5.742 25.359 4.582 1 83.12 410 SER B C 1
ATOM 8682 O O . SER B 1 410 ? 6.105 25.078 5.727 1 83.12 410 SER B O 1
ATOM 8684 N N . GLY B 1 411 ? 4.68 24.844 4.027 1 85.25 411 GLY B N 1
ATOM 8685 C CA . GLY B 1 411 ? 3.857 23.875 4.738 1 85.25 411 GLY B CA 1
ATOM 8686 C C . GLY B 1 411 ? 4.199 22.438 4.398 1 85.25 411 GLY B C 1
ATOM 8687 O O . GLY B 1 411 ? 3.537 21.516 4.871 1 85.25 411 GLY B O 1
ATOM 8688 N N . MET B 1 412 ? 5.254 22.281 3.65 1 88.12 412 MET B N 1
ATOM 8689 C CA . MET B 1 412 ? 5.617 20.938 3.213 1 88.12 412 MET B CA 1
ATOM 8690 C C . MET B 1 412 ? 6.297 20.156 4.336 1 88.12 412 MET B C 1
ATOM 8692 O O . MET B 1 412 ? 7.113 20.719 5.074 1 88.12 412 MET B O 1
ATOM 8696 N N . ALA B 1 413 ? 6.016 18.891 4.426 1 91.38 413 ALA B N 1
ATOM 8697 C CA . ALA B 1 413 ? 6.648 18 5.391 1 91.38 413 ALA B CA 1
ATOM 8698 C C . ALA B 1 413 ? 7.762 17.188 4.734 1 91.38 413 ALA B C 1
ATOM 8700 O O . ALA B 1 413 ? 7.863 17.141 3.506 1 91.38 413 ALA B O 1
ATOM 8701 N N . SER B 1 414 ? 8.609 16.672 5.562 1 93.69 414 SER B N 1
ATOM 8702 C CA . SER B 1 414 ? 9.594 15.672 5.148 1 93.69 414 SER B CA 1
ATOM 8703 C C . SER B 1 414 ? 9.141 14.266 5.523 1 93.69 414 SER B C 1
ATOM 8705 O O . SER B 1 414 ? 9.383 13.805 6.641 1 93.69 414 SER B O 1
ATOM 8707 N N . MET B 1 415 ? 8.594 13.578 4.586 1 95.44 415 MET B N 1
ATOM 8708 C CA . MET B 1 415 ? 8.008 12.273 4.871 1 95.44 415 MET B CA 1
ATOM 8709 C C . MET B 1 415 ? 9.062 11.18 4.805 1 95.44 415 MET B C 1
ATOM 8711 O O . MET B 1 415 ? 9.688 10.977 3.76 1 95.44 415 MET B O 1
ATOM 8715 N N . PRO B 1 416 ? 9.266 10.422 5.941 1 96.88 416 PRO B N 1
ATOM 8716 C CA . PRO B 1 416 ? 10.102 9.227 5.816 1 96.88 416 PRO B CA 1
ATOM 8717 C C . PRO B 1 416 ? 9.414 8.102 5.047 1 96.88 416 PRO B C 1
ATOM 8719 O O . PRO B 1 416 ? 10.078 7.301 4.391 1 96.88 416 PRO B O 1
ATOM 8722 N N . TYR B 1 417 ? 8.133 8.008 5.223 1 97.44 417 TYR B N 1
ATOM 8723 C CA . TYR B 1 417 ? 7.195 7.133 4.527 1 97.44 417 TYR B CA 1
ATOM 8724 C C . TYR B 1 417 ? 5.789 7.719 4.551 1 97.44 417 TYR B C 1
ATOM 8726 O O . TYR B 1 417 ? 5.535 8.711 5.234 1 97.44 417 TYR B O 1
ATOM 8734 N N . LEU B 1 418 ? 4.902 7.188 3.76 1 98.12 418 LEU B N 1
ATOM 8735 C CA . LEU B 1 418 ? 3.496 7.574 3.797 1 98.12 418 LEU B CA 1
ATOM 8736 C C . LEU B 1 418 ? 2.594 6.344 3.764 1 98.12 418 LEU B C 1
ATOM 8738 O O . LEU B 1 418 ? 2.678 5.531 2.84 1 98.12 418 LEU B O 1
ATOM 8742 N N . ILE B 1 419 ? 1.779 6.156 4.797 1 98.69 419 ILE B N 1
ATOM 8743 C CA . ILE B 1 419 ? 0.707 5.168 4.758 1 98.69 419 ILE B CA 1
ATOM 8744 C C . ILE B 1 419 ? -0.538 5.781 4.121 1 98.69 419 ILE B C 1
ATOM 8746 O O . ILE B 1 419 ? -1.151 6.688 4.688 1 98.69 419 ILE B O 1
ATOM 8750 N N . THR B 1 420 ? -0.923 5.344 2.918 1 98.69 420 THR B N 1
ATOM 8751 C CA . THR B 1 420 ? -2.125 5.82 2.244 1 98.69 420 THR B CA 1
ATOM 8752 C C . THR B 1 420 ? -3.35 5.035 2.705 1 98.69 420 THR B C 1
ATOM 8754 O O . THR B 1 420 ? -3.219 3.994 3.352 1 98.69 420 THR B O 1
ATOM 8757 N N . PRO B 1 421 ? -4.559 5.539 2.422 1 98.88 421 PRO B N 1
ATOM 8758 C CA . PRO B 1 421 ? -5.754 4.746 2.713 1 98.88 421 PRO B CA 1
ATOM 8759 C C . PRO B 1 421 ? -5.746 3.389 2.012 1 98.88 421 PRO B C 1
ATOM 8761 O O . PRO B 1 421 ? -6.145 2.383 2.605 1 98.88 421 PRO B O 1
ATOM 8764 N N . TYR B 1 422 ? -5.258 3.379 0.8 1 98.75 422 TYR B N 1
ATOM 8765 C CA . TYR B 1 422 ? -5.129 2.115 0.082 1 98.75 422 TYR B CA 1
ATOM 8766 C C . TYR B 1 422 ? -4.258 1.134 0.855 1 98.75 422 TYR B C 1
ATOM 8768 O O . TYR B 1 422 ? -4.621 -0.035 1.014 1 98.75 422 TYR B O 1
ATOM 8776 N N . ASP B 1 423 ? -3.102 1.557 1.31 1 98.5 423 ASP B N 1
ATOM 8777 C CA . ASP B 1 423 ? -2.195 0.711 2.08 1 98.5 423 ASP B CA 1
ATOM 8778 C C . ASP B 1 423 ? -2.893 0.138 3.312 1 98.5 423 ASP B C 1
ATOM 8780 O O . ASP B 1 423 ? -2.865 -1.072 3.541 1 98.5 423 ASP B O 1
ATOM 8784 N N . ALA B 1 424 ? -3.477 1.053 4.098 1 98.81 424 ALA B N 1
ATOM 8785 C CA . ALA B 1 424 ? -4.062 0.679 5.383 1 98.81 424 ALA B CA 1
ATOM 8786 C C . ALA B 1 424 ? -5.262 -0.245 5.191 1 98.81 424 ALA B C 1
ATOM 8788 O O . ALA B 1 424 ? -5.453 -1.189 5.961 1 98.81 424 ALA B O 1
ATOM 8789 N N . LEU B 1 425 ? -6.102 0.004 4.195 1 98.81 425 LEU B N 1
ATOM 8790 C CA . LEU B 1 425 ? -7.289 -0.803 3.936 1 98.81 425 LEU B CA 1
ATOM 8791 C C . LEU B 1 425 ? -6.902 -2.172 3.381 1 98.81 425 LEU B C 1
ATOM 8793 O O . LEU B 1 425 ? -7.578 -3.168 3.656 1 98.81 425 LEU B O 1
ATOM 8797 N N . THR B 1 426 ? -5.848 -2.248 2.521 1 98.62 426 THR B N 1
ATOM 8798 C CA . THR B 1 426 ? -5.348 -3.531 2.043 1 98.62 426 THR B CA 1
ATOM 8799 C C . THR B 1 426 ? -4.898 -4.406 3.209 1 98.62 426 THR B C 1
ATOM 8801 O O . THR B 1 426 ? -5.227 -5.594 3.266 1 98.62 426 THR B O 1
ATOM 8804 N N . ASN B 1 427 ? -4.148 -3.824 4.16 1 98 427 ASN B N 1
ATOM 8805 C CA . ASN B 1 427 ? -3.73 -4.551 5.355 1 98 427 ASN B CA 1
ATOM 8806 C C . ASN B 1 427 ? -4.93 -5.027 6.172 1 98 427 ASN B C 1
ATOM 8808 O O . ASN B 1 427 ? -4.941 -6.152 6.668 1 98 427 ASN B O 1
ATOM 8812 N N . LYS B 1 428 ? -5.926 -4.129 6.305 1 98.25 428 LYS B N 1
ATOM 8813 C CA . LYS B 1 428 ? -7.117 -4.484 7.07 1 98.25 428 LYS B CA 1
ATOM 8814 C C . LYS B 1 428 ? -7.898 -5.602 6.383 1 98.25 428 LYS B C 1
ATOM 8816 O O . LYS B 1 428 ? -8.406 -6.512 7.047 1 98.25 428 LYS B O 1
ATOM 8821 N N . ALA B 1 429 ? -8.023 -5.531 5.07 1 97.94 429 ALA B N 1
ATOM 8822 C CA . ALA B 1 429 ? -8.711 -6.57 4.305 1 97.94 429 ALA B CA 1
ATOM 8823 C C . ALA B 1 429 ? -8.039 -7.926 4.492 1 97.94 429 ALA B C 1
ATOM 8825 O O . ALA B 1 429 ? -8.711 -8.945 4.652 1 97.94 429 ALA B O 1
ATOM 8826 N N . ALA B 1 430 ? -6.738 -7.969 4.445 1 97.5 430 ALA B N 1
ATOM 8827 C CA . ALA B 1 430 ? -5.984 -9.195 4.676 1 97.5 430 ALA B CA 1
ATOM 8828 C C . ALA B 1 430 ? -6.246 -9.75 6.07 1 97.5 430 ALA B C 1
ATOM 8830 O O . ALA B 1 430 ? -6.262 -10.969 6.266 1 97.5 430 ALA B O 1
ATOM 8831 N N . GLN B 1 431 ? -6.469 -8.914 7.008 1 96.75 431 GLN B N 1
ATOM 8832 C CA . GLN B 1 431 ? -6.637 -9.305 8.398 1 96.75 431 GLN B CA 1
ATOM 8833 C C . GLN B 1 431 ? -8.047 -9.82 8.656 1 96.75 431 GLN B C 1
ATOM 8835 O O . GLN B 1 431 ? -8.242 -10.773 9.422 1 96.75 431 GLN B O 1
ATOM 8840 N N . ASP B 1 432 ? -9.078 -9.195 8.016 1 96.75 432 ASP B N 1
ATOM 8841 C CA . ASP B 1 432 ? -10.43 -9.508 8.484 1 96.75 432 ASP B CA 1
ATOM 8842 C C . ASP B 1 432 ? -11.203 -10.289 7.43 1 96.75 432 ASP B C 1
ATOM 8844 O O . ASP B 1 432 ? -12.359 -10.664 7.652 1 96.75 432 ASP B O 1
ATOM 8848 N N . GLY B 1 433 ? -10.617 -10.547 6.309 1 96.12 433 GLY B N 1
ATOM 8849 C CA . GLY B 1 433 ? -11.211 -11.422 5.312 1 96.12 433 GLY B CA 1
ATOM 8850 C C . GLY B 1 433 ? -12.055 -10.672 4.293 1 96.12 433 GLY B C 1
ATOM 8851 O O . GLY B 1 433 ? -12.719 -11.289 3.457 1 96.12 433 GLY B O 1
ATOM 8852 N N . THR B 1 434 ? -12.023 -9.328 4.281 1 97.69 434 THR B N 1
ATOM 8853 C CA . THR B 1 434 ? -12.742 -8.5 3.322 1 97.69 434 THR B CA 1
ATOM 8854 C C . THR B 1 434 ? -12.133 -8.641 1.929 1 97.69 434 THR B C 1
ATOM 8856 O O . THR B 1 434 ? -10.914 -8.68 1.777 1 97.69 434 THR B O 1
ATOM 8859 N N . VAL B 1 435 ? -13.008 -8.82 0.873 1 97 435 VAL B N 1
ATOM 8860 C CA . VAL B 1 435 ? -12.555 -8.742 -0.511 1 97 435 VAL B CA 1
ATOM 8861 C C . VAL B 1 435 ? -12.422 -7.277 -0.928 1 97 435 VAL B C 1
ATOM 8863 O O . VAL B 1 435 ? -13.359 -6.492 -0.775 1 97 435 VAL B O 1
ATOM 8866 N N . LEU B 1 436 ? -11.266 -6.918 -1.432 1 97.69 436 LEU B N 1
ATOM 8867 C CA . LEU B 1 436 ? -10.977 -5.52 -1.729 1 97.69 436 LEU B CA 1
ATOM 8868 C C . LEU B 1 436 ? -10.852 -5.297 -3.232 1 97.69 436 LEU B C 1
ATOM 8870 O O . LEU B 1 436 ? -10.164 -6.051 -3.92 1 97.69 436 LEU B O 1
ATOM 8874 N N . ARG B 1 437 ? -11.508 -4.246 -3.775 1 96.12 437 ARG B N 1
ATOM 8875 C CA . ARG B 1 437 ? -11.359 -3.725 -5.129 1 96.12 437 ARG B CA 1
ATOM 8876 C C . ARG B 1 437 ? -10.992 -2.244 -5.109 1 96.12 437 ARG B C 1
ATOM 8878 O O . ARG B 1 437 ? -11.273 -1.544 -4.137 1 96.12 437 ARG B O 1
ATOM 8885 N N . TRP B 1 438 ? -10.289 -1.823 -6.203 1 97.38 438 TRP B N 1
ATOM 8886 C CA . TRP B 1 438 ? -9.938 -0.407 -6.164 1 97.38 438 TRP B CA 1
ATOM 8887 C C . TRP B 1 438 ? -9.875 0.179 -7.57 1 97.38 438 TRP B C 1
ATOM 8889 O O . TRP B 1 438 ? -9.617 -0.541 -8.539 1 97.38 438 TRP B O 1
ATOM 8899 N N . VAL B 1 439 ? -10.18 1.402 -7.707 1 96.81 439 VAL B N 1
ATOM 8900 C CA . VAL B 1 439 ? -9.805 2.305 -8.789 1 96.81 439 VAL B CA 1
ATOM 8901 C C . VAL B 1 439 ? -9.109 3.539 -8.219 1 96.81 439 VAL B C 1
ATOM 8903 O O . VAL B 1 439 ? -9.742 4.371 -7.566 1 96.81 439 VAL B O 1
ATOM 8906 N N . LEU B 1 440 ? -7.82 3.75 -8.492 1 97 440 LEU B N 1
ATOM 8907 C CA . LEU B 1 440 ? -7.008 4.75 -7.809 1 97 440 LEU B CA 1
ATOM 8908 C C . LEU B 1 440 ? -6.77 5.961 -8.703 1 97 440 LEU B C 1
ATOM 8910 O O . LEU B 1 440 ? -5.648 6.465 -8.789 1 97 440 LEU B O 1
ATOM 8914 N N . ASN B 1 441 ? -7.836 6.379 -9.328 1 93.25 441 ASN B N 1
ATOM 8915 C CA . ASN B 1 441 ? -7.844 7.574 -10.164 1 93.25 441 ASN B CA 1
ATOM 8916 C C . ASN B 1 441 ? -9.211 8.258 -10.148 1 93.25 441 ASN B C 1
ATOM 8918 O O . ASN B 1 441 ? -10.219 7.621 -9.852 1 93.25 441 ASN B O 1
ATOM 8922 N N . ASP B 1 442 ? -9.266 9.531 -10.562 1 94.19 442 ASP B N 1
ATOM 8923 C CA . ASP B 1 442 ? -10.508 10.289 -10.477 1 94.19 442 ASP B CA 1
ATOM 8924 C C . ASP B 1 442 ? -11.305 10.18 -11.773 1 94.19 442 ASP B C 1
ATOM 8926 O O . ASP B 1 442 ? -12.5 10.484 -11.805 1 94.19 442 ASP B O 1
ATOM 8930 N N . THR B 1 443 ? -10.641 9.844 -12.945 1 91.31 443 THR B N 1
ATOM 8931 C CA . THR B 1 443 ? -11.273 9.812 -14.258 1 91.31 443 THR B CA 1
ATOM 8932 C C . THR B 1 443 ? -11.023 8.477 -14.945 1 91.31 443 THR B C 1
ATOM 8934 O O . THR B 1 443 ? -10.844 8.422 -16.156 1 91.31 443 THR B O 1
ATOM 8937 N N . TYR B 1 444 ? -11.148 7.402 -14.32 1 85.94 444 TYR B N 1
ATOM 8938 C CA . TYR B 1 444 ? -10.742 6.086 -14.805 1 85.94 444 TYR B CA 1
ATOM 8939 C C . TYR B 1 444 ? -11.664 5.605 -15.922 1 85.94 444 TYR B C 1
ATOM 8941 O O . TYR B 1 444 ? -12.891 5.715 -15.812 1 85.94 444 TYR B O 1
ATOM 8949 N N . SER B 1 445 ? -11.078 5.164 -17.047 1 76.38 445 SER B N 1
ATOM 8950 C CA . SER B 1 445 ? -11.758 4.461 -18.125 1 76.38 445 SER B CA 1
ATOM 8951 C C . SER B 1 445 ? -11.039 3.164 -18.484 1 76.38 445 SER B C 1
ATOM 8953 O O . SER B 1 445 ? -9.812 3.143 -18.609 1 76.38 445 SER B O 1
ATOM 8955 N N . SER B 1 446 ? -11.742 2.043 -18.312 1 68.12 446 SER B N 1
ATOM 8956 C CA . SER B 1 446 ? -11.102 0.758 -18.578 1 68.12 446 SER B CA 1
ATOM 8957 C C . SER B 1 446 ? -10.836 0.565 -20.062 1 68.12 446 SER B C 1
ATOM 8959 O O . SER B 1 446 ? -11.617 1.027 -20.906 1 68.12 446 SER B O 1
ATOM 8961 N N . GLY B 1 447 ? -9.562 0.306 -20.562 1 56.66 447 GLY B N 1
ATOM 8962 C CA . GLY B 1 447 ? -9.242 -0.015 -21.953 1 56.66 447 GLY B CA 1
ATOM 8963 C C . GLY B 1 447 ? -9.758 -1.375 -22.375 1 56.66 447 GLY B C 1
ATOM 8964 O O . GLY B 1 447 ? -9.273 -1.946 -23.359 1 56.66 447 GLY B O 1
ATOM 8965 N N . GLY B 1 448 ? -10.891 -1.844 -22.062 1 54.88 448 GLY B N 1
ATOM 8966 C CA . GLY B 1 448 ? -11.508 -3.092 -22.484 1 54.88 448 GLY B CA 1
ATOM 8967 C C . GLY B 1 448 ? -10.828 -4.32 -21.906 1 54.88 448 GLY B C 1
ATOM 8968 O O . GLY B 1 448 ? -9.633 -4.297 -21.625 1 54.88 448 GLY B O 1
ATOM 8969 N N . GLY B 1 449 ? -11.383 -5.312 -21.281 1 53.88 449 GLY B N 1
ATOM 8970 C CA . GLY B 1 449 ? -10.953 -6.562 -20.688 1 53.88 449 GLY B CA 1
ATOM 8971 C C . GLY B 1 449 ? -10.711 -7.664 -21.703 1 53.88 449 GLY B C 1
ATOM 8972 O O . GLY B 1 449 ? -11.008 -7.496 -22.891 1 53.88 449 GLY B O 1
ATOM 8973 N N . SER B 1 450 ? -9.969 -8.773 -21.297 1 55.03 450 SER B N 1
ATOM 8974 C CA . SER B 1 450 ? -9.719 -9.961 -22.109 1 55.03 450 SER B CA 1
ATOM 8975 C C . SER B 1 450 ? -11.023 -10.633 -22.516 1 55.03 450 SER B C 1
ATOM 8977 O O . SER B 1 450 ? -11.969 -10.711 -21.719 1 55.03 450 SER B O 1
ATOM 8979 N N . SER B 1 451 ? -11.156 -10.969 -23.734 1 50.22 451 SER B N 1
ATOM 8980 C CA . SER B 1 451 ? -12.289 -11.742 -24.234 1 50.22 451 SER B CA 1
ATOM 8981 C C . SER B 1 451 ? -12.227 -13.188 -23.766 1 50.22 451 SER B C 1
ATOM 8983 O O . SER B 1 451 ? -13.203 -13.93 -23.891 1 50.22 451 SER B O 1
ATOM 8985 N N . LEU B 1 452 ? -11.164 -13.57 -23.172 1 49.94 452 LEU B N 1
ATOM 8986 C CA . LEU B 1 452 ? -11 -14.984 -22.844 1 49.94 452 LEU B CA 1
ATOM 8987 C C . LEU B 1 452 ? -11.734 -15.336 -21.562 1 49.94 452 LEU B C 1
ATOM 8989 O O . LEU B 1 452 ? -12.156 -16.484 -21.375 1 49.94 452 LEU B O 1
ATOM 8993 N N . VAL B 1 453 ? -11.781 -14.391 -20.703 1 53.22 453 VAL B N 1
ATOM 8994 C CA . VAL B 1 453 ? -12.555 -14.57 -19.484 1 53.22 453 VAL B CA 1
ATOM 8995 C C . VAL B 1 453 ? -13.695 -13.547 -19.438 1 53.22 453 VAL B C 1
ATOM 8997 O O . VAL B 1 453 ? -13.453 -12.344 -19.359 1 53.22 453 VAL B O 1
ATOM 9000 N N . PRO B 1 454 ? -14.844 -14.172 -19.766 1 52.5 454 PRO B N 1
ATOM 9001 C CA . PRO B 1 454 ? -15.961 -13.227 -19.75 1 52.5 454 PRO B CA 1
ATOM 9002 C C . PRO B 1 454 ? -16.094 -12.516 -18.406 1 52.5 454 PRO B C 1
ATOM 9004 O O . PRO B 1 454 ? -16.016 -13.148 -17.344 1 52.5 454 PRO B O 1
ATOM 9007 N N . SER B 1 455 ? -16.031 -11.344 -18.516 1 61.28 455 SER B N 1
ATOM 9008 C CA . SER B 1 455 ? -16.312 -10.539 -17.328 1 61.28 455 SER B CA 1
ATOM 9009 C C . SER B 1 455 ? -17.766 -10.688 -16.891 1 61.28 455 SER B C 1
ATOM 9011 O O . SER B 1 455 ? -18.656 -10.828 -17.734 1 61.28 455 SER B O 1
ATOM 9013 N N . SER B 1 456 ? -17.906 -11.117 -15.625 1 62.44 456 SER B N 1
ATOM 9014 C CA . SER B 1 456 ? -19.25 -11.227 -15.07 1 62.44 456 SER B CA 1
ATOM 9015 C C . SER B 1 456 ? -19.391 -10.414 -13.789 1 62.44 456 SER B C 1
ATOM 9017 O O . SER B 1 456 ? -18.484 -10.398 -12.961 1 62.44 456 SER B O 1
ATOM 9019 N N . THR B 1 457 ? -20.5 -9.711 -13.719 1 59.94 457 THR B N 1
ATOM 9020 C CA . THR B 1 457 ? -20.781 -8.953 -12.5 1 59.94 457 THR B CA 1
ATOM 9021 C C . THR B 1 457 ? -21.156 -9.898 -11.359 1 59.94 457 THR B C 1
ATOM 9023 O O . THR B 1 457 ? -21.234 -9.469 -10.203 1 59.94 457 THR B O 1
ATOM 9026 N N . SER B 1 458 ? -21.234 -11.141 -11.719 1 68.75 458 SER B N 1
ATOM 9027 C CA . SER B 1 458 ? -21.594 -12.117 -10.703 1 68.75 458 SER B CA 1
ATOM 9028 C C . SER B 1 458 ? -20.391 -12.977 -10.305 1 68.75 458 SER B C 1
ATOM 9030 O O . SER B 1 458 ? -20.547 -14.156 -9.961 1 68.75 458 SER B O 1
ATOM 9032 N N . SER B 1 459 ? -19.25 -12.352 -10.578 1 79.56 459 SER B N 1
ATOM 9033 C CA . SER B 1 459 ? -18.031 -13.031 -10.195 1 79.56 459 SER B CA 1
ATOM 9034 C C . SER B 1 459 ? -16.938 -12.031 -9.836 1 79.56 459 SER B C 1
ATOM 9036 O O . SER B 1 459 ? -17.172 -10.828 -9.812 1 79.56 459 SER B O 1
ATOM 9038 N N . THR B 1 460 ? -15.805 -12.531 -9.453 1 82.5 460 THR B N 1
ATOM 9039 C CA . THR B 1 460 ? -14.688 -11.648 -9.141 1 82.5 460 THR B CA 1
ATOM 9040 C C . THR B 1 460 ? -14.062 -11.094 -10.414 1 82.5 460 THR B C 1
ATOM 9042 O O . THR B 1 460 ? -13.297 -10.133 -10.367 1 82.5 460 THR B O 1
ATOM 9045 N N . ALA B 1 461 ? -14.344 -11.68 -11.539 1 80 461 ALA B N 1
ATOM 9046 C CA . ALA B 1 461 ? -13.797 -11.227 -12.812 1 80 461 ALA B CA 1
ATOM 9047 C C . ALA B 1 461 ? -14.633 -10.086 -13.391 1 80 461 ALA B C 1
ATOM 9049 O O . ALA B 1 461 ? -15.508 -10.32 -14.227 1 80 461 ALA B O 1
ATOM 9050 N N . VAL B 1 462 ? -14.344 -8.922 -12.953 1 81.12 462 VAL B N 1
ATOM 9051 C CA . VAL B 1 462 ? -15.125 -7.754 -13.344 1 81.12 462 VAL B CA 1
ATOM 9052 C C . VAL B 1 462 ? -14.219 -6.727 -14.016 1 81.12 462 VAL B C 1
ATOM 9054 O O . VAL B 1 462 ? -13.102 -6.484 -13.555 1 81.12 462 VAL B O 1
ATOM 9057 N N . GLU B 1 463 ? -14.688 -6.211 -15.148 1 83.69 463 GLU B N 1
ATOM 9058 C CA . GLU B 1 463 ? -13.945 -5.113 -15.766 1 83.69 463 GLU B CA 1
ATOM 9059 C C . GLU B 1 463 ? -13.906 -3.895 -14.852 1 83.69 463 GLU B C 1
ATOM 9061 O O . GLU B 1 463 ? -14.945 -3.42 -14.391 1 83.69 463 GLU B O 1
ATOM 9066 N N . PRO B 1 464 ? -12.75 -3.338 -14.648 1 88.31 464 PRO B N 1
ATOM 9067 C CA . PRO B 1 464 ? -12.664 -2.207 -13.719 1 88.31 464 PRO B CA 1
ATOM 9068 C C . PRO B 1 464 ? -13.352 -0.95 -14.258 1 88.31 464 PRO B C 1
ATOM 9070 O O . PRO B 1 464 ? -13.086 -0.537 -15.391 1 88.31 464 PRO B O 1
ATOM 9073 N N . SER B 1 465 ? -14.172 -0.406 -13.633 1 91.81 465 SER B N 1
ATOM 9074 C CA . SER B 1 465 ? -14.844 0.884 -13.766 1 91.81 465 SER B CA 1
ATOM 9075 C C . SER B 1 465 ? -15.5 1.306 -12.453 1 91.81 465 SER B C 1
ATOM 9077 O O . SER B 1 465 ? -15.625 0.501 -11.531 1 91.81 465 SER B O 1
ATOM 9079 N N . PHE B 1 466 ? -15.875 2.562 -12.383 1 95.94 466 PHE B N 1
ATOM 9080 C CA . PHE B 1 466 ? -16.562 3.004 -11.18 1 95.94 466 PHE B CA 1
ATOM 9081 C C . PHE B 1 466 ? -17.859 2.225 -10.977 1 95.94 466 PHE B C 1
ATOM 9083 O O . PHE B 1 466 ? -18.141 1.752 -9.875 1 95.94 466 PHE B O 1
ATOM 9090 N N . GLU B 1 467 ? -18.625 2.018 -12.062 1 94.44 467 GLU B N 1
ATOM 9091 C CA . GLU B 1 467 ? -19.922 1.349 -12.008 1 94.44 467 GLU B CA 1
ATOM 9092 C C . GLU B 1 467 ? -19.766 -0.123 -11.641 1 94.44 467 GLU B C 1
ATOM 9094 O O . GLU B 1 467 ? -20.438 -0.61 -10.727 1 94.44 467 GLU B O 1
ATOM 9099 N N . ASN B 1 468 ? -18.859 -0.832 -12.281 1 91.75 468 ASN B N 1
ATOM 9100 C CA . ASN B 1 468 ? -18.734 -2.273 -12.109 1 91.75 468 ASN B CA 1
ATOM 9101 C C . ASN B 1 468 ? -18.203 -2.625 -10.719 1 91.75 468 ASN B C 1
ATOM 9103 O O . ASN B 1 468 ? -18.672 -3.58 -10.094 1 91.75 468 ASN B O 1
ATOM 9107 N N . PHE B 1 469 ? -17.25 -1.879 -10.234 1 94.12 469 PHE B N 1
ATOM 9108 C CA . PHE B 1 469 ? -16.672 -2.18 -8.93 1 94.12 469 PHE B CA 1
ATOM 9109 C C . PHE B 1 469 ? -17.609 -1.73 -7.809 1 94.12 469 PHE B C 1
ATOM 9111 O O . PHE B 1 469 ? -17.578 -2.293 -6.711 1 94.12 469 PHE B O 1
ATOM 9118 N N . ALA B 1 470 ? -18.406 -0.712 -8.078 1 96.31 470 ALA B N 1
ATOM 9119 C CA . ALA B 1 470 ? -19.391 -0.274 -7.09 1 96.31 470 ALA B CA 1
ATOM 9120 C C . ALA B 1 470 ? -20.516 -1.288 -6.961 1 96.31 470 ALA B C 1
ATOM 9122 O O . ALA B 1 470 ? -20.984 -1.575 -5.852 1 96.31 470 ALA B O 1
ATOM 9123 N N . THR B 1 471 ? -20.922 -1.825 -8.086 1 93.62 471 THR B N 1
ATOM 9124 C CA . THR B 1 471 ? -22.031 -2.77 -8.109 1 93.62 471 THR B CA 1
ATOM 9125 C C . THR B 1 471 ? -21.688 -4.031 -7.32 1 93.62 471 THR B C 1
ATOM 9127 O O . THR B 1 471 ? -20.641 -4.645 -7.551 1 93.62 471 THR B O 1
ATOM 9130 N N . GLY B 1 472 ? -22.5 -4.379 -6.367 1 88.75 472 GLY B N 1
ATOM 9131 C CA . GLY B 1 472 ? -22.328 -5.598 -5.598 1 88.75 472 GLY B CA 1
ATOM 9132 C C . GLY B 1 472 ? -21.453 -5.406 -4.371 1 88.75 472 GLY B C 1
ATOM 9133 O O . GLY B 1 472 ? -21.312 -6.316 -3.555 1 88.75 472 GLY B O 1
ATOM 9134 N N . SER B 1 473 ? -20.844 -4.25 -4.203 1 95.19 473 SER B N 1
ATOM 9135 C CA . SER B 1 473 ? -20.047 -3.975 -3.01 1 95.19 473 SER B CA 1
ATOM 9136 C C . SER B 1 473 ? -20.938 -3.664 -1.813 1 95.19 473 SER B C 1
ATOM 9138 O O . SER B 1 473 ? -21.969 -2.994 -1.955 1 95.19 473 SER B O 1
ATOM 9140 N N . ASP B 1 474 ? -20.516 -4.223 -0.614 1 97.06 474 ASP B N 1
ATOM 9141 C CA . ASP B 1 474 ? -21.219 -3.869 0.617 1 97.06 474 ASP B CA 1
ATOM 9142 C C . ASP B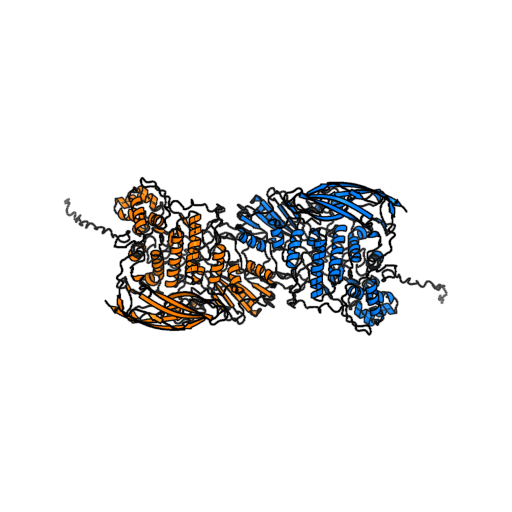 1 474 ? -21 -2.4 0.975 1 97.06 474 ASP B C 1
ATOM 9144 O O . ASP B 1 474 ? -21.875 -1.757 1.547 1 97.06 474 ASP B O 1
ATOM 9148 N N . ILE B 1 475 ? -19.844 -1.926 0.673 1 98.5 475 ILE B N 1
ATOM 9149 C CA . ILE B 1 475 ? -19.422 -0.57 1.027 1 98.5 475 ILE B CA 1
ATOM 9150 C C . ILE B 1 475 ? -18.516 -0.003 -0.063 1 98.5 475 ILE B C 1
ATOM 9152 O O . ILE B 1 475 ? -17.672 -0.716 -0.61 1 98.5 475 ILE B O 1
ATOM 9156 N N . CYS B 1 476 ? -18.781 1.163 -0.493 1 98.81 476 CYS B N 1
ATOM 9157 C CA . CYS B 1 476 ? -17.938 1.921 -1.411 1 98.81 476 CYS B CA 1
ATOM 9158 C C . CYS B 1 476 ? -17.328 3.137 -0.72 1 98.81 476 CYS B C 1
ATOM 9160 O O . CYS B 1 476 ? -18.062 3.975 -0.179 1 98.81 476 CYS B O 1
ATOM 9162 N N . LEU B 1 477 ? -16.031 3.182 -0.632 1 98.94 477 LEU B N 1
ATOM 9163 C CA . LEU B 1 477 ? -15.32 4.336 -0.094 1 98.94 477 LEU B CA 1
ATOM 9164 C C . LEU B 1 477 ? -14.773 5.211 -1.218 1 98.94 477 LEU B C 1
ATOM 9166 O O . LEU B 1 477 ? -14.031 4.738 -2.074 1 98.94 477 LEU B O 1
ATOM 9170 N N . VAL B 1 478 ? -15.125 6.426 -1.28 1 98.88 478 VAL B N 1
ATOM 9171 C CA . VAL B 1 478 ? -14.641 7.371 -2.283 1 98.88 478 VAL B CA 1
ATOM 9172 C C . VAL B 1 478 ? -13.766 8.43 -1.62 1 98.88 478 VAL B C 1
ATOM 9174 O O . VAL B 1 478 ? -14.227 9.156 -0.738 1 98.88 478 VAL B O 1
ATOM 9177 N N . PHE B 1 479 ? -12.516 8.5 -2.051 1 98.81 479 PHE B N 1
ATOM 9178 C CA . PHE B 1 479 ? -11.539 9.43 -1.49 1 98.81 479 PHE B CA 1
ATOM 9179 C C . PHE B 1 479 ? -11.336 10.625 -2.418 1 98.81 479 PHE B C 1
ATOM 9181 O O . PHE B 1 479 ? -10.945 10.453 -3.572 1 98.81 479 PHE B O 1
ATOM 9188 N N . ILE B 1 480 ? -11.539 11.812 -1.923 1 97.81 480 ILE B N 1
ATOM 9189 C CA . ILE B 1 480 ? -11.344 13.008 -2.732 1 97.81 480 ILE B CA 1
ATOM 9190 C C . ILE B 1 480 ? -10.531 14.031 -1.946 1 97.81 480 ILE B C 1
ATOM 9192 O O . ILE B 1 480 ? -10.43 13.953 -0.72 1 97.81 480 ILE B O 1
ATOM 9196 N N . ASN B 1 481 ? -9.836 14.914 -2.658 1 95.31 481 ASN B N 1
ATOM 9197 C CA . ASN B 1 481 ? -9.016 15.945 -2.037 1 95.31 481 ASN B CA 1
ATOM 9198 C C . ASN B 1 481 ? -9.156 17.281 -2.762 1 95.31 481 ASN B C 1
ATOM 9200 O O . ASN B 1 481 ? -9.805 17.359 -3.805 1 95.31 481 ASN B O 1
ATOM 9204 N N . ALA B 1 482 ? -8.727 18.328 -2.148 1 92.19 482 ALA B N 1
ATOM 9205 C CA . ALA B 1 482 ? -8.539 19.656 -2.734 1 92.19 482 ALA B CA 1
ATOM 9206 C C . ALA B 1 482 ? -7.148 20.188 -2.42 1 92.19 482 ALA B C 1
ATOM 9208 O O . ALA B 1 482 ? -6.75 20.25 -1.254 1 92.19 482 ALA B O 1
ATOM 9209 N N . LEU B 1 483 ? -6.492 20.594 -3.521 1 85.12 483 LEU B N 1
ATOM 9210 C CA . LEU B 1 483 ? -5.102 21.016 -3.365 1 85.12 483 LEU B CA 1
ATOM 9211 C C . LEU B 1 483 ? -4.965 22.516 -3.541 1 85.12 483 LEU B C 1
ATOM 9213 O O . LEU B 1 483 ? -5.492 23.094 -4.5 1 85.12 483 LEU B O 1
ATOM 9217 N N . ALA B 1 484 ? -4.34 23.125 -2.582 1 84.19 484 ALA B N 1
ATOM 9218 C CA . ALA B 1 484 ? -3.795 24.469 -2.656 1 84.19 484 ALA B CA 1
ATOM 9219 C C . ALA B 1 484 ? -2.68 24.672 -1.636 1 84.19 484 ALA B C 1
ATOM 9221 O O . ALA B 1 484 ? -2.434 23.797 -0.796 1 84.19 484 ALA B O 1
ATOM 9222 N N . GLY B 1 485 ? -1.931 25.688 -1.76 1 86.25 485 GLY B N 1
ATOM 9223 C CA . GLY B 1 485 ? -0.845 26 -0.843 1 86.25 485 GLY B CA 1
ATOM 9224 C C . GLY B 1 485 ? -0.061 27.234 -1.242 1 86.25 485 GLY B C 1
ATOM 9225 O O . GLY B 1 485 ? -0.56 28.078 -1.991 1 86.25 485 GLY B O 1
ATOM 9226 N N . GLU B 1 486 ? 1.026 27.328 -0.591 1 84.56 486 GLU B N 1
ATOM 9227 C CA . GLU B 1 486 ? 1.887 28.453 -0.939 1 84.56 486 GLU B CA 1
ATOM 9228 C C . GLU B 1 486 ? 2.172 28.484 -2.438 1 84.56 486 GLU B C 1
ATOM 9230 O O . GLU B 1 486 ? 2.578 27.484 -3.02 1 84.56 486 GLU B O 1
ATOM 9235 N N . GLY B 1 487 ? 1.855 29.562 -2.967 1 78.88 487 GLY B N 1
ATOM 9236 C CA . GLY B 1 487 ? 2.119 29.75 -4.383 1 78.88 487 GLY B CA 1
ATOM 9237 C C . GLY B 1 487 ? 0.856 29.938 -5.207 1 78.88 487 GLY B C 1
ATOM 9238 O O . GLY B 1 487 ? 0.899 30.484 -6.305 1 78.88 487 GLY B O 1
ATOM 9239 N N . ALA B 1 488 ? -0.261 29.406 -4.602 1 82.5 488 ALA B N 1
ATOM 9240 C CA . ALA B 1 488 ? -1.484 29.562 -5.387 1 82.5 488 ALA B CA 1
ATOM 9241 C C . ALA B 1 488 ? -2.721 29.484 -4.496 1 82.5 488 ALA B C 1
ATOM 9243 O O . ALA B 1 488 ? -2.781 28.656 -3.578 1 82.5 488 ALA B O 1
ATOM 9244 N N . ASP B 1 489 ? -3.688 30.375 -4.867 1 90.88 489 ASP B N 1
ATOM 9245 C CA . ASP B 1 489 ? -5.02 30.281 -4.281 1 90.88 489 ASP B CA 1
ATOM 9246 C C . ASP B 1 489 ? -5.91 29.328 -5.078 1 90.88 489 ASP B C 1
ATOM 9248 O O . ASP B 1 489 ? -5.586 28.969 -6.211 1 90.88 489 ASP B O 1
ATOM 9252 N N . ARG B 1 490 ? -6.949 28.891 -4.449 1 90.88 490 ARG B N 1
ATOM 9253 C CA . ARG B 1 490 ? -7.879 27.969 -5.102 1 90.88 490 ARG B CA 1
ATOM 9254 C C . ARG B 1 490 ? -8.742 28.703 -6.125 1 90.88 490 ARG B C 1
ATOM 9256 O O . ARG B 1 490 ? -9.156 29.844 -5.895 1 90.88 490 ARG B O 1
ATOM 9263 N N . THR B 1 491 ? -9.039 28 -7.207 1 88.31 491 THR B N 1
ATOM 9264 C CA . THR B 1 491 ? -9.883 28.578 -8.25 1 88.31 491 THR B CA 1
ATOM 9265 C C . THR B 1 491 ? -11.32 28.078 -8.117 1 88.31 491 THR B C 1
ATOM 9267 O O . THR B 1 491 ? -12.234 28.641 -8.727 1 88.31 491 THR B O 1
ATOM 9270 N N . GLU B 1 492 ? -11.461 27.031 -7.352 1 91.69 492 GLU B N 1
ATOM 9271 C CA . GLU B 1 492 ? -12.766 26.406 -7.133 1 91.69 492 GLU B CA 1
ATOM 9272 C C . GLU B 1 492 ? -12.844 25.781 -5.738 1 91.69 492 GLU B C 1
ATOM 9274 O O . GLU B 1 492 ? -11.82 25.5 -5.117 1 91.69 492 GLU B O 1
ATOM 9279 N N . LEU B 1 493 ? -14.086 25.656 -5.301 1 95.06 493 LEU B N 1
ATOM 9280 C CA . LEU B 1 493 ? -14.266 25.031 -3.996 1 95.06 493 LEU B CA 1
ATOM 9281 C C . LEU B 1 493 ? -14.914 23.656 -4.137 1 95.06 493 LEU B C 1
ATOM 9283 O O . LEU B 1 493 ? -15.328 23.062 -3.143 1 95.06 493 LEU B O 1
ATOM 9287 N N . TYR B 1 494 ? -15.172 23.203 -5.328 1 94.56 494 TYR B N 1
ATOM 9288 C CA . TYR B 1 494 ? -15.586 21.859 -5.707 1 94.56 494 TYR B CA 1
ATOM 9289 C C . TYR B 1 494 ? -14.789 21.359 -6.91 1 94.56 494 TYR B C 1
ATOM 9291 O O . TYR B 1 494 ? -13.93 22.078 -7.43 1 94.56 494 TYR B O 1
ATOM 9299 N N . ASN B 1 495 ? -14.906 20.125 -7.348 1 95.12 495 ASN B N 1
ATOM 9300 C CA . ASN B 1 495 ? -14.266 19.609 -8.555 1 95.12 495 ASN B CA 1
ATOM 9301 C C . ASN B 1 495 ? -15.203 18.703 -9.336 1 95.12 495 ASN B C 1
ATOM 9303 O O . ASN B 1 495 ? -15.695 17.703 -8.797 1 95.12 495 ASN B O 1
ATOM 9307 N N . ALA B 1 496 ? -15.352 19.094 -10.562 1 95.31 496 ALA B N 1
ATOM 9308 C CA . ALA B 1 496 ? -16.359 18.438 -11.383 1 95.31 496 ALA B CA 1
ATOM 9309 C C . ALA B 1 496 ? -16.047 16.938 -11.539 1 95.31 496 ALA B C 1
ATOM 9311 O O . ALA B 1 496 ? -16.953 16.109 -11.484 1 95.31 496 ALA B O 1
ATOM 9312 N N . ASP B 1 497 ? -14.836 16.547 -11.758 1 94.5 497 ASP B N 1
ATOM 9313 C CA . ASP B 1 497 ? -14.453 15.148 -11.969 1 94.5 497 ASP B CA 1
ATOM 9314 C C . ASP B 1 497 ? -14.664 14.328 -10.703 1 94.5 497 ASP B C 1
ATOM 9316 O O . ASP B 1 497 ? -15.219 13.227 -10.758 1 94.5 497 ASP B O 1
ATOM 9320 N N . GLN B 1 498 ? -14.188 14.812 -9.609 1 96.81 498 GLN B N 1
ATOM 9321 C CA . GLN B 1 498 ? -14.352 14.117 -8.344 1 96.81 498 GLN B CA 1
ATOM 9322 C C . GLN B 1 498 ? -15.828 13.977 -7.98 1 96.81 498 GLN B C 1
ATOM 9324 O O . GLN B 1 498 ? -16.25 12.93 -7.496 1 96.81 498 GLN B O 1
ATOM 9329 N N . ASP B 1 499 ? -16.594 15.062 -8.203 1 98 499 ASP B N 1
ATOM 9330 C CA . ASP B 1 499 ? -18.031 15.023 -7.887 1 98 499 ASP B CA 1
ATOM 9331 C C . ASP B 1 499 ? -18.766 14.031 -8.781 1 98 499 ASP B C 1
ATOM 9333 O O . ASP B 1 499 ? -19.656 13.32 -8.32 1 98 499 ASP B O 1
ATOM 9337 N N . ALA B 1 500 ? -18.375 14.039 -10.062 1 97.81 500 ALA B N 1
ATOM 9338 C CA . ALA B 1 500 ? -18.953 13.047 -10.969 1 97.81 500 ALA B CA 1
ATOM 9339 C C . ALA B 1 500 ? -18.641 11.625 -10.508 1 97.81 500 ALA B C 1
ATOM 9341 O O . ALA B 1 500 ? -19.5 10.742 -10.594 1 97.81 500 ALA B O 1
ATOM 9342 N N . MET B 1 501 ? -17.438 11.375 -10.055 1 97.75 501 MET B N 1
ATOM 9343 C CA . MET B 1 501 ? -17.047 10.078 -9.531 1 97.75 501 MET B CA 1
ATOM 9344 C C . MET B 1 501 ? -17.891 9.688 -8.328 1 97.75 501 MET B C 1
ATOM 9346 O O . MET B 1 501 ? -18.406 8.57 -8.258 1 97.75 501 MET B O 1
ATOM 9350 N N . VAL B 1 502 ? -18.094 10.602 -7.359 1 98.69 502 VAL B N 1
ATOM 9351 C CA . VAL B 1 502 ? -18.891 10.312 -6.176 1 98.69 502 VAL B CA 1
ATOM 9352 C C . VAL B 1 502 ? -20.312 9.938 -6.59 1 98.69 502 VAL B C 1
ATOM 9354 O O . VAL B 1 502 ? -20.859 8.945 -6.105 1 98.69 502 VAL B O 1
ATOM 9357 N N . ASN B 1 503 ? -20.875 10.711 -7.465 1 98.75 503 ASN B N 1
ATOM 9358 C CA . ASN B 1 503 ? -22.234 10.453 -7.914 1 98.75 503 ASN B CA 1
ATOM 9359 C C . ASN B 1 503 ? -22.344 9.109 -8.633 1 98.75 503 ASN B C 1
ATOM 9361 O O . ASN B 1 503 ? -23.281 8.352 -8.406 1 98.75 503 ASN B O 1
ATOM 9365 N N . THR B 1 504 ? -21.391 8.789 -9.516 1 98.12 504 THR B N 1
ATOM 9366 C CA . THR B 1 504 ? -21.406 7.531 -10.258 1 98.12 504 THR B CA 1
ATOM 9367 C C . THR B 1 504 ? -21.328 6.344 -9.305 1 98.12 504 THR B C 1
ATOM 9369 O O . THR B 1 504 ? -22.047 5.359 -9.461 1 98.12 504 THR B O 1
ATOM 9372 N N . VAL B 1 505 ? -20.438 6.426 -8.359 1 98.56 505 VAL B N 1
ATOM 9373 C CA . VAL B 1 505 ? -20.281 5.363 -7.371 1 98.56 505 VAL B CA 1
ATOM 9374 C C . VAL B 1 505 ? -21.562 5.238 -6.551 1 98.56 505 VAL B C 1
ATOM 9376 O O . VAL B 1 505 ? -22.078 4.133 -6.367 1 98.56 505 VAL B O 1
ATOM 9379 N N . ALA B 1 506 ? -22.125 6.336 -6.086 1 98.81 506 ALA B N 1
ATOM 9380 C CA . ALA B 1 506 ? -23.328 6.328 -5.258 1 98.81 506 ALA B CA 1
ATOM 9381 C C . ALA B 1 506 ? -24.531 5.789 -6.035 1 98.81 506 ALA B C 1
ATOM 9383 O O . ALA B 1 506 ? -25.406 5.133 -5.465 1 98.81 506 ALA B O 1
ATOM 9384 N N . ASP B 1 507 ? -24.594 6.078 -7.312 1 98.62 507 ASP B N 1
ATOM 9385 C CA . ASP B 1 507 ? -25.672 5.57 -8.156 1 98.62 507 ASP B CA 1
ATOM 9386 C C . ASP B 1 507 ? -25.656 4.043 -8.203 1 98.62 507 ASP B C 1
ATOM 9388 O O . ASP B 1 507 ? -26.672 3.416 -8.516 1 98.62 507 ASP B O 1
ATOM 9392 N N . ASN B 1 508 ? -24.531 3.428 -7.895 1 97.94 508 ASN B N 1
ATOM 9393 C CA . ASN B 1 508 ? -24.375 1.996 -8.133 1 97.94 508 ASN B CA 1
ATOM 9394 C C . ASN B 1 508 ? -24.031 1.251 -6.84 1 97.94 508 ASN B C 1
ATOM 9396 O O . ASN B 1 508 ? -23.797 0.042 -6.863 1 97.94 508 ASN B O 1
ATOM 9400 N N . CYS B 1 509 ? -23.938 1.901 -5.738 1 98.12 509 CYS B N 1
ATOM 9401 C CA . CYS B 1 509 ? -23.625 1.333 -4.43 1 98.12 509 CYS B CA 1
ATOM 9402 C C . CYS B 1 509 ? -24.562 1.882 -3.357 1 98.12 509 CYS B C 1
ATOM 9404 O O . CYS B 1 509 ? -24.641 3.096 -3.162 1 98.12 509 CYS B O 1
ATOM 9406 N N . ASN B 1 510 ? -25.203 1.041 -2.572 1 97.88 510 ASN B N 1
ATOM 9407 C CA . ASN B 1 510 ? -26.203 1.464 -1.603 1 97.88 510 ASN B CA 1
ATOM 9408 C C . ASN B 1 510 ? -25.578 2.227 -0.44 1 97.88 510 ASN B C 1
ATOM 9410 O O . ASN B 1 510 ? -26.25 3.025 0.218 1 97.88 510 ASN B O 1
ATOM 9414 N N . ASN B 1 511 ? -24.328 1.97 -0.156 1 98.5 511 ASN B N 1
ATOM 9415 C CA . ASN B 1 511 ? -23.594 2.635 0.917 1 98.5 511 ASN B CA 1
ATOM 9416 C C . ASN B 1 511 ? -22.281 3.227 0.418 1 98.5 511 ASN B C 1
ATOM 9418 O O . ASN B 1 511 ? -21.266 2.545 0.401 1 98.5 511 ASN B O 1
ATOM 9422 N N . THR B 1 512 ? -22.344 4.449 0.079 1 98.88 512 THR B N 1
ATOM 9423 C CA . THR B 1 512 ? -21.156 5.203 -0.334 1 98.88 512 THR B CA 1
ATOM 9424 C C . THR B 1 512 ? -20.672 6.109 0.792 1 98.88 512 THR B C 1
ATOM 9426 O O . THR B 1 512 ? -21.438 6.938 1.302 1 98.88 512 THR B O 1
ATOM 9429 N N . VAL B 1 513 ? -19.453 5.914 1.234 1 98.94 513 VAL B N 1
ATOM 9430 C CA . VAL B 1 513 ? -18.797 6.758 2.227 1 98.94 513 VAL B CA 1
ATOM 9431 C C . VAL B 1 513 ? -17.766 7.648 1.542 1 98.94 513 VAL B C 1
ATOM 9433 O O . VAL B 1 513 ? -16.844 7.156 0.896 1 98.94 513 VAL B O 1
ATOM 9436 N N . ALA B 1 514 ? -17.906 8.914 1.607 1 98.88 514 ALA B N 1
ATOM 9437 C CA . ALA B 1 514 ? -16.906 9.852 1.085 1 98.88 514 ALA B CA 1
ATOM 9438 C C . ALA B 1 514 ? -15.922 10.25 2.17 1 98.88 514 ALA B C 1
ATOM 9440 O O . ALA B 1 514 ? -16.312 10.586 3.289 1 98.88 514 ALA B O 1
ATOM 9441 N N . VAL B 1 515 ? -14.664 10.133 1.888 1 98.94 515 VAL B N 1
ATOM 9442 C CA . VAL B 1 515 ? -13.586 10.602 2.75 1 98.94 515 VAL B CA 1
ATOM 9443 C C . VAL B 1 515 ? -12.867 11.781 2.086 1 98.94 515 VAL B C 1
ATOM 9445 O O . VAL B 1 515 ? -12.32 11.641 0.992 1 98.94 515 VAL B O 1
ATOM 9448 N N . VAL B 1 516 ? -12.82 12.883 2.74 1 98.44 516 VAL B N 1
ATOM 9449 C CA . VAL B 1 516 ? -12.336 14.133 2.152 1 98.44 516 VAL B CA 1
ATOM 9450 C C . VAL B 1 516 ? -11.188 14.68 2.988 1 98.44 516 VAL B C 1
ATOM 9452 O O . VAL B 1 516 ? -11.336 14.914 4.191 1 98.44 516 VAL B O 1
ATOM 9455 N N . ASN B 1 517 ? -10.047 14.844 2.43 1 97.56 517 ASN B N 1
ATOM 9456 C CA . ASN B 1 517 ? -8.984 15.688 2.975 1 97.56 517 ASN B CA 1
ATOM 9457 C C . ASN B 1 517 ? -8.766 16.938 2.123 1 97.56 517 ASN B C 1
ATOM 9459 O O . ASN B 1 517 ? -8.594 16.844 0.906 1 97.56 517 ASN B O 1
ATOM 9463 N N . THR B 1 518 ? -8.766 18.031 2.756 1 94.25 518 THR B N 1
ATOM 9464 C CA . THR B 1 518 ? -8.812 19.281 2 1 94.25 518 THR B CA 1
ATOM 9465 C C . THR B 1 518 ? -7.98 20.359 2.689 1 94.25 518 THR B C 1
ATOM 9467 O O . THR B 1 518 ? -7.652 20.25 3.871 1 94.25 518 THR B O 1
ATOM 9470 N N . VAL B 1 519 ? -7.641 21.438 1.996 1 92.19 519 VAL B N 1
ATOM 9471 C CA . VAL B 1 519 ? -6.828 22.531 2.5 1 92.19 519 VAL B CA 1
ATOM 9472 C C . VAL B 1 519 ? -7.73 23.656 3.002 1 92.19 519 VAL B C 1
ATOM 9474 O O . VAL B 1 519 ? -7.246 24.688 3.484 1 92.19 519 VAL B O 1
ATOM 9477 N N . GLY B 1 520 ? -8.969 23.578 2.963 1 93.31 520 GLY B N 1
ATOM 9478 C CA . GLY B 1 520 ? -10.031 24.5 3.334 1 93.31 520 GLY B CA 1
ATOM 9479 C C . GLY B 1 520 ? -11.422 23.969 3.027 1 93.31 520 GLY B C 1
ATOM 9480 O O . GLY B 1 520 ? -11.586 22.781 2.752 1 93.31 520 GLY B O 1
ATOM 9481 N N . PRO B 1 521 ? -12.375 24.812 3.02 1 96.06 521 PRO B N 1
ATOM 9482 C CA . PRO B 1 521 ? -13.734 24.328 2.754 1 96.06 521 PRO B CA 1
ATOM 9483 C C . PRO B 1 521 ? -13.875 23.703 1.37 1 96.06 521 PRO B C 1
ATOM 9485 O O . PRO B 1 521 ? -13.469 24.297 0.371 1 96.06 521 PRO B O 1
ATOM 9488 N N . ARG B 1 522 ? -14.336 22.562 1.313 1 96.44 522 ARG B N 1
ATOM 9489 C CA . ARG B 1 522 ? -14.734 21.859 0.104 1 96.44 522 ARG B CA 1
ATOM 9490 C C . ARG B 1 522 ? -16.25 21.625 0.076 1 96.44 522 ARG B C 1
ATOM 9492 O O . ARG B 1 522 ? -16.797 21 0.982 1 96.44 522 ARG B O 1
ATOM 9499 N N . LEU B 1 523 ? -16.891 22.188 -0.983 1 98 523 LEU B N 1
ATOM 9500 C CA . LEU B 1 523 ? -18.344 22.062 -1.087 1 98 523 LEU B CA 1
ATOM 9501 C C . LEU B 1 523 ? -18.75 20.625 -1.341 1 98 523 LEU B C 1
ATOM 9503 O O . LEU B 1 523 ? -18.078 19.891 -2.066 1 98 523 LEU B O 1
ATOM 9507 N N . LEU B 1 524 ? -19.906 20.234 -0.764 1 98.62 524 LEU B N 1
ATOM 9508 C CA . LEU B 1 524 ? -20.359 18.859 -0.8 1 98.62 524 LEU B CA 1
ATOM 9509 C C . LEU B 1 524 ? -21.75 18.75 -1.406 1 98.62 524 LEU B C 1
ATOM 9511 O O . LEU B 1 524 ? -22.25 17.641 -1.658 1 98.62 524 LEU B O 1
ATOM 9515 N N . ASP B 1 525 ? -22.422 19.828 -1.672 1 98.44 525 ASP B N 1
ATOM 9516 C CA . ASP B 1 525 ? -23.844 19.844 -2.053 1 98.44 525 ASP B CA 1
ATOM 9517 C C . ASP B 1 525 ? -24.047 19.172 -3.408 1 98.44 525 ASP B C 1
ATOM 9519 O O . ASP B 1 525 ? -25.172 18.812 -3.764 1 98.44 525 ASP B O 1
ATOM 9523 N N . GLN B 1 526 ? -23 18.984 -4.125 1 98.06 526 GLN B N 1
ATOM 9524 C CA . GLN B 1 526 ? -23.078 18.312 -5.41 1 98.06 526 GLN B CA 1
ATOM 9525 C C . GLN B 1 526 ? -23.516 16.859 -5.238 1 98.06 526 GLN B C 1
ATOM 9527 O O . GLN B 1 526 ? -24 16.234 -6.184 1 98.06 526 GLN B O 1
ATOM 9532 N N . TRP B 1 527 ? -23.328 16.266 -4.023 1 98.69 527 TRP B N 1
ATOM 9533 C CA . TRP B 1 527 ? -23.641 14.852 -3.885 1 98.69 527 TRP B CA 1
ATOM 9534 C C . TRP B 1 527 ? -24.062 14.523 -2.459 1 98.69 527 TRP B C 1
ATOM 9536 O O . TRP B 1 527 ? -24.516 13.406 -2.18 1 98.69 527 TRP B O 1
ATOM 9546 N N . ILE B 1 528 ? -24.031 15.414 -1.48 1 98.81 528 ILE B N 1
ATOM 9547 C CA . ILE B 1 528 ? -24.203 15.141 -0.056 1 98.81 528 ILE B CA 1
ATOM 9548 C C . ILE B 1 528 ? -25.625 14.648 0.216 1 98.81 528 ILE B C 1
ATOM 9550 O O . ILE B 1 528 ? -25.859 13.891 1.162 1 98.81 528 ILE B O 1
ATOM 9554 N N . GLU B 1 529 ? -26.594 15.031 -0.55 1 98.31 529 GLU B N 1
ATOM 9555 C CA . GLU B 1 529 ? -27.984 14.664 -0.333 1 98.31 529 GLU B CA 1
ATOM 9556 C C . GLU B 1 529 ? -28.359 13.414 -1.119 1 98.31 529 GLU B C 1
ATOM 9558 O O . GLU B 1 529 ? -29.516 13 -1.12 1 98.31 529 GLU B O 1
ATOM 9563 N N . HIS B 1 530 ? -27.391 12.859 -1.855 1 98.69 530 HIS B N 1
ATOM 9564 C CA . HIS B 1 530 ? -27.641 11.586 -2.52 1 98.69 530 HIS B CA 1
ATOM 9565 C C . HIS B 1 530 ? -28 10.5 -1.511 1 98.69 530 HIS B C 1
ATOM 9567 O O . HIS B 1 530 ? -27.281 10.297 -0.526 1 98.69 530 HIS B O 1
ATOM 9573 N N . ASP B 1 531 ? -29.047 9.758 -1.74 1 98.38 531 ASP B N 1
ATOM 9574 C CA . ASP B 1 531 ? -29.594 8.805 -0.772 1 98.38 531 ASP B CA 1
ATOM 9575 C C . ASP B 1 531 ? -28.562 7.727 -0.429 1 98.38 531 ASP B C 1
ATOM 9577 O O . ASP B 1 531 ? -28.578 7.188 0.681 1 98.38 531 ASP B O 1
ATOM 9581 N N . ASN B 1 532 ? -27.672 7.484 -1.407 1 98.75 532 ASN B N 1
ATOM 9582 C CA . ASN B 1 532 ? -26.719 6.391 -1.21 1 98.75 532 ASN B CA 1
ATOM 9583 C C . ASN B 1 532 ? -25.391 6.895 -0.648 1 98.75 532 ASN B C 1
ATOM 9585 O O . ASN B 1 532 ? -24.469 6.109 -0.43 1 98.75 532 ASN B O 1
ATOM 9589 N N . VAL B 1 533 ? -25.219 8.188 -0.524 1 98.88 533 VAL B N 1
ATOM 9590 C CA . VAL B 1 533 ? -24.141 8.703 0.296 1 98.88 533 VAL B CA 1
ATOM 9591 C C . VAL B 1 533 ? -24.531 8.656 1.771 1 98.88 533 VAL B C 1
ATOM 9593 O O . VAL B 1 533 ? -25.297 9.492 2.244 1 98.88 533 VAL B O 1
ATOM 9596 N N . THR B 1 534 ? -23.969 7.715 2.488 1 98.81 534 THR B N 1
ATOM 9597 C CA . THR B 1 534 ? -24.547 7.379 3.783 1 98.81 534 THR B CA 1
ATOM 9598 C C . THR B 1 534 ? -23.625 7.805 4.918 1 98.81 534 THR B C 1
ATOM 9600 O O . THR B 1 534 ? -24.031 7.848 6.078 1 98.81 534 THR B O 1
ATOM 9603 N N . ALA B 1 535 ? -22.375 8.164 4.613 1 98.88 535 ALA B N 1
ATOM 9604 C CA . ALA B 1 535 ? -21.469 8.734 5.605 1 98.88 535 ALA B CA 1
ATOM 9605 C C . ALA B 1 535 ? -20.406 9.617 4.941 1 98.88 535 ALA B C 1
ATOM 9607 O O . ALA B 1 535 ? -20.094 9.43 3.768 1 98.88 535 ALA B O 1
ATOM 9608 N N . VAL B 1 536 ? -19.891 10.555 5.637 1 98.94 536 VAL B N 1
ATOM 9609 C CA . VAL B 1 536 ? -18.828 11.438 5.156 1 98.94 536 VAL B CA 1
ATOM 9610 C C . VAL B 1 536 ? -17.844 11.719 6.285 1 98.94 536 VAL B C 1
ATOM 9612 O O . VAL B 1 536 ? -18.219 12.172 7.363 1 98.94 536 VAL B O 1
ATOM 9615 N N . LEU B 1 537 ? -16.594 11.367 6.094 1 98.88 537 LEU B N 1
ATOM 9616 C CA . LEU B 1 537 ? -15.477 11.789 6.926 1 98.88 537 LEU B CA 1
ATOM 9617 C C . LEU B 1 537 ? -14.727 12.953 6.281 1 98.88 537 LEU B C 1
ATOM 9619 O O . LEU B 1 537 ? -14.477 12.938 5.07 1 98.88 537 LEU B O 1
ATOM 9623 N N . TYR B 1 538 ? -14.398 13.922 7.074 1 98.75 538 TYR B N 1
ATOM 9624 C CA . TYR B 1 538 ? -13.867 15.188 6.574 1 98.75 538 TYR B CA 1
ATOM 9625 C C . TYR B 1 538 ? -12.711 15.672 7.438 1 98.75 538 TYR B C 1
ATOM 9627 O O . TYR B 1 538 ? -12.828 15.734 8.664 1 98.75 538 TYR B O 1
ATOM 9635 N N . GLY B 1 539 ? -11.586 15.969 6.812 1 98.06 539 GLY B N 1
ATOM 9636 C CA . GLY B 1 539 ? -10.445 16.469 7.57 1 98.06 539 GLY B CA 1
ATOM 9637 C C . GLY B 1 539 ? -9.406 17.156 6.707 1 98.06 539 GLY B C 1
ATOM 9638 O O . GLY B 1 539 ? -9.617 17.344 5.508 1 98.06 539 GLY B O 1
ATOM 9639 N N . SER B 1 540 ? -8.367 17.594 7.332 1 97.81 540 SER B N 1
ATOM 9640 C CA . SER B 1 540 ? -7.254 18.266 6.68 1 97.81 540 SER B CA 1
ATOM 9641 C C . SER B 1 540 ? -6.102 17.312 6.41 1 97.81 540 SER B C 1
ATOM 9643 O O . SER B 1 540 ? -6.32 16.141 6.086 1 97.81 540 SER B O 1
ATOM 9645 N N . LEU B 1 541 ? -4.871 17.766 6.367 1 97.19 541 LEU B N 1
ATOM 9646 C CA . LEU B 1 541 ? -3.695 16.969 6.027 1 97.19 541 LEU B CA 1
ATOM 9647 C C . LEU B 1 541 ? -3.135 16.281 7.266 1 97.19 541 LEU B C 1
ATOM 9649 O O . LEU B 1 541 ? -2.721 16.938 8.219 1 97.19 541 LEU B O 1
ATOM 9653 N N . LEU B 1 542 ? -2.994 14.953 7.242 1 98.56 542 LEU B N 1
ATOM 9654 C CA . LEU B 1 542 ? -2.885 14.18 8.477 1 98.56 542 LEU B CA 1
ATOM 9655 C C . LEU B 1 542 ? -1.449 13.719 8.703 1 98.56 542 LEU B C 1
ATOM 9657 O O . LEU B 1 542 ? -1.117 13.219 9.781 1 98.56 542 LEU B O 1
ATOM 9661 N N . GLY B 1 543 ? -0.569 13.859 7.727 1 98.06 543 GLY B N 1
ATOM 9662 C CA . GLY B 1 543 ? 0.814 13.453 7.922 1 98.06 543 GLY B CA 1
ATOM 9663 C C . GLY B 1 543 ? 1.078 12.016 7.512 1 98.06 543 GLY B C 1
ATOM 9664 O O . GLY B 1 543 ? 0.296 11.43 6.762 1 98.06 543 GLY B O 1
ATOM 9665 N N . GLN B 1 544 ? 2.232 11.469 7.973 1 98.44 544 GLN B N 1
ATOM 9666 C CA . GLN B 1 544 ? 2.809 10.242 7.422 1 98.44 544 GLN B CA 1
ATOM 9667 C C . GLN B 1 544 ? 1.946 9.031 7.758 1 98.44 544 GLN B C 1
ATOM 9669 O O . GLN B 1 544 ? 2.051 7.988 7.105 1 98.44 544 GLN B O 1
ATOM 9674 N N . GLU B 1 545 ? 1.01 9.133 8.742 1 98.75 545 GLU B N 1
ATOM 9675 C CA . GLU B 1 545 ? 0.198 8.008 9.195 1 98.75 545 GLU B CA 1
ATOM 9676 C C . GLU B 1 545 ? -1.25 8.148 8.734 1 98.75 545 GLU B C 1
ATOM 9678 O O . GLU B 1 545 ? -2.143 7.484 9.258 1 98.75 545 GLU B O 1
ATOM 9683 N N . SER B 1 546 ? -1.481 8.938 7.73 1 98.75 546 SER B N 1
ATOM 9684 C CA . SER B 1 546 ? -2.812 9.359 7.309 1 98.75 546 SER B CA 1
ATOM 9685 C C . SER B 1 546 ? -3.729 8.156 7.09 1 98.75 546 SER B C 1
ATOM 9687 O O . SER B 1 546 ? -4.844 8.117 7.609 1 98.75 546 SER B O 1
ATOM 9689 N N . GLY B 1 547 ? -3.268 7.176 6.336 1 98.88 547 GLY B N 1
ATOM 9690 C CA . GLY B 1 547 ? -4.086 6.004 6.062 1 98.88 547 GLY B CA 1
ATOM 9691 C C . GLY B 1 547 ? -4.508 5.266 7.316 1 98.88 547 GLY B C 1
ATOM 9692 O O . GLY B 1 547 ? -5.668 4.859 7.445 1 98.88 547 GLY B O 1
ATOM 9693 N N . ASN B 1 548 ? -3.611 5.074 8.258 1 98.88 548 ASN B N 1
ATOM 9694 C CA . ASN B 1 548 ? -3.924 4.406 9.516 1 98.88 548 ASN B CA 1
ATOM 9695 C C . ASN B 1 548 ? -4.961 5.18 10.32 1 98.88 548 ASN B C 1
ATOM 9697 O O . ASN B 1 548 ? -5.859 4.586 10.914 1 98.88 548 ASN B O 1
ATOM 9701 N N . SER B 1 549 ? -4.797 6.504 10.344 1 98.94 549 SER B N 1
ATOM 9702 C CA . SER B 1 549 ? -5.754 7.348 11.055 1 98.94 549 SER B CA 1
ATOM 9703 C C . SER B 1 549 ? -7.164 7.168 10.508 1 98.94 549 SER B C 1
ATOM 9705 O O . SER B 1 549 ? -8.125 7.031 11.273 1 98.94 549 SER B O 1
ATOM 9707 N N . ILE B 1 550 ? -7.301 7.168 9.25 1 98.94 550 ILE B N 1
ATOM 9708 C CA . ILE B 1 550 ? -8.594 7.082 8.578 1 98.94 550 ILE B CA 1
ATOM 9709 C C . ILE B 1 550 ? -9.219 5.715 8.836 1 98.94 550 ILE B C 1
ATOM 9711 O O . ILE B 1 550 ? -10.414 5.617 9.141 1 98.94 550 ILE B O 1
ATOM 9715 N N . VAL B 1 551 ? -8.422 4.645 8.75 1 98.88 551 VAL B N 1
ATOM 9716 C CA . VAL B 1 551 ? -8.938 3.291 8.938 1 98.88 551 VAL B CA 1
ATOM 9717 C C . VAL B 1 551 ? -9.359 3.096 10.391 1 98.88 551 VAL B C 1
ATOM 9719 O O . VAL B 1 551 ? -10.336 2.398 10.672 1 98.88 551 VAL B O 1
ATOM 9722 N N . ASP B 1 552 ? -8.625 3.715 11.367 1 98.81 552 ASP B N 1
ATOM 9723 C CA . ASP B 1 552 ? -9.039 3.664 12.766 1 98.81 552 ASP B CA 1
ATOM 9724 C C . ASP B 1 552 ? -10.461 4.188 12.938 1 98.81 552 ASP B C 1
ATOM 9726 O O . ASP B 1 552 ? -11.227 3.666 13.75 1 98.81 552 ASP B O 1
ATOM 9730 N N . LEU B 1 553 ? -10.789 5.199 12.211 1 98.88 553 LEU B N 1
ATOM 9731 C CA . LEU B 1 553 ? -12.125 5.785 12.289 1 98.88 553 LEU B CA 1
ATOM 9732 C C . LEU B 1 553 ? -13.148 4.914 11.562 1 98.88 553 LEU B C 1
ATOM 9734 O O . LEU B 1 553 ? -14.219 4.633 12.102 1 98.88 553 LEU B O 1
ATOM 9738 N N . LEU B 1 554 ? -12.82 4.488 10.328 1 98.88 554 LEU B N 1
ATOM 9739 C CA . LEU B 1 554 ? -13.75 3.715 9.516 1 98.88 554 LEU B CA 1
ATOM 9740 C C . LEU B 1 554 ? -14.188 2.453 10.25 1 98.88 554 LEU B C 1
ATOM 9742 O O . LEU B 1 554 ? -15.352 2.051 10.156 1 98.88 554 LEU B O 1
ATOM 9746 N N . TYR B 1 555 ? -13.312 1.845 10.992 1 98.56 555 TYR B N 1
ATOM 9747 C CA . TYR B 1 555 ? -13.609 0.564 11.625 1 98.56 555 TYR B CA 1
ATOM 9748 C C . TYR B 1 555 ? -13.961 0.75 13.094 1 98.56 555 TYR B C 1
ATOM 9750 O O . TYR B 1 555 ? -14.297 -0.215 13.789 1 98.56 555 TYR B O 1
ATOM 9758 N N . GLY B 1 556 ? -13.844 1.965 13.672 1 98.44 556 GLY B N 1
ATOM 9759 C CA . GLY B 1 556 ? -14.336 2.275 15 1 98.44 556 GLY B CA 1
ATOM 9760 C C . GLY B 1 556 ? -13.328 1.998 16.094 1 98.44 556 GLY B C 1
ATOM 9761 O O . GLY B 1 556 ? -13.672 1.991 17.281 1 98.44 556 GLY B O 1
ATOM 9762 N N . ASP B 1 557 ? -12.078 1.697 15.648 1 98.06 557 ASP B N 1
ATOM 9763 C CA . ASP B 1 557 ? -11.039 1.635 16.672 1 98.06 557 ASP B CA 1
ATOM 9764 C C . ASP B 1 557 ? -10.914 2.965 17.406 1 98.06 557 ASP B C 1
ATOM 9766 O O . ASP B 1 557 ? -10.539 2.996 18.594 1 98.06 557 ASP B O 1
ATOM 9770 N N . VAL B 1 558 ? -11.188 4.023 16.703 1 98.56 558 VAL B N 1
ATOM 9771 C CA . VAL B 1 558 ? -11.336 5.359 17.281 1 98.56 558 VAL B CA 1
ATOM 9772 C C . VAL B 1 558 ? -12.727 5.91 16.969 1 98.56 558 VAL B C 1
ATOM 9774 O O . VAL B 1 558 ? -13.18 5.844 15.82 1 98.56 558 VAL B O 1
ATOM 9777 N N . ASN B 1 559 ? -13.445 6.293 18 1 98.75 559 ASN B N 1
ATOM 9778 C CA . ASN B 1 559 ? -14.703 7.008 17.797 1 98.75 559 ASN B CA 1
ATOM 9779 C C . ASN B 1 559 ? -14.469 8.445 17.344 1 98.75 559 ASN B C 1
ATOM 9781 O O . ASN B 1 559 ? -13.742 9.195 18 1 98.75 559 ASN B O 1
ATOM 9785 N N . PRO B 1 560 ? -15 8.828 16.172 1 98.75 560 PRO B N 1
ATOM 9786 C CA . PRO B 1 560 ? -14.758 10.188 15.68 1 98.75 560 PRO B CA 1
ATOM 9787 C C . PRO B 1 560 ? -15.133 11.266 16.688 1 98.75 560 PRO B C 1
ATOM 9789 O O . PRO B 1 560 ? -16.141 11.141 17.391 1 98.75 560 PRO B O 1
ATOM 9792 N N . SER B 1 561 ? -14.328 12.289 16.75 1 98.69 561 SER B N 1
ATOM 9793 C CA . SER B 1 561 ? -14.555 13.383 17.688 1 98.69 561 SER B CA 1
ATOM 9794 C C . SER B 1 561 ? -14.102 14.719 17.109 1 98.69 561 SER B C 1
ATOM 9796 O O . SER B 1 561 ? -14.188 15.75 17.766 1 98.69 561 SER B O 1
ATOM 9798 N N . GLY B 1 562 ? -13.523 14.742 15.875 1 98.81 562 GLY B N 1
ATOM 9799 C CA . GLY B 1 562 ? -13.109 15.984 15.242 1 98.81 562 GLY B CA 1
ATOM 9800 C C . GLY B 1 562 ? -14.266 16.938 14.992 1 98.81 562 GLY B C 1
ATOM 9801 O O . GLY B 1 562 ? -15.406 16.5 14.852 1 98.81 562 GLY B O 1
ATOM 9802 N N . ARG B 1 563 ? -14.016 18.203 15 1 98.88 563 ARG B N 1
ATOM 9803 C CA . ARG B 1 563 ? -14.992 19.234 14.711 1 98.88 563 ARG B CA 1
ATOM 9804 C C . ARG B 1 563 ? -14.484 20.188 13.633 1 98.88 563 ARG B C 1
ATOM 9806 O O . ARG B 1 563 ? -13.281 20.469 13.562 1 98.88 563 ARG B O 1
ATOM 9813 N N . LEU B 1 564 ? -15.375 20.688 12.859 1 98.81 564 LEU B N 1
ATOM 9814 C CA . LEU B 1 564 ? -15.023 21.641 11.812 1 98.81 564 LEU B CA 1
ATOM 9815 C C . LEU B 1 564 ? -14.484 22.938 12.406 1 98.81 564 LEU B C 1
ATOM 9817 O O . LEU B 1 564 ? -14.969 23.391 13.438 1 98.81 564 LEU B O 1
ATOM 9821 N N . VAL B 1 565 ? -13.555 23.516 11.695 1 98.62 565 VAL B N 1
ATOM 9822 C CA . VAL B 1 565 ? -12.992 24.797 12.117 1 98.62 565 VAL B CA 1
ATOM 9823 C C . VAL B 1 565 ? -13.445 25.891 11.156 1 98.62 565 VAL B C 1
ATOM 9825 O O . VAL B 1 565 ? -13.047 27.062 11.305 1 98.62 565 VAL B O 1
ATOM 9828 N N . HIS B 1 566 ? -14.203 25.578 10.195 1 98.38 566 HIS B N 1
ATOM 9829 C CA . HIS B 1 566 ? -14.836 26.484 9.25 1 98.38 566 HIS B CA 1
ATOM 9830 C C . HIS B 1 566 ? -16.219 25.984 8.836 1 98.38 566 HIS B C 1
ATOM 9832 O O . HIS B 1 566 ? -16.531 24.812 8.992 1 98.38 566 HIS B O 1
ATOM 9838 N N . THR B 1 567 ? -17.016 26.922 8.398 1 98.56 567 THR B N 1
ATOM 9839 C CA . THR B 1 567 ? -18.344 26.609 7.875 1 98.56 567 THR B CA 1
ATOM 9840 C C . THR B 1 567 ? -18.266 26.062 6.453 1 98.56 567 THR B C 1
ATOM 9842 O O . THR B 1 567 ? -17.484 26.578 5.637 1 98.56 567 THR B O 1
ATOM 9845 N N . ILE B 1 568 ? -18.922 24.969 6.18 1 98.75 568 ILE B N 1
ATOM 9846 C CA . ILE B 1 568 ? -19.094 24.5 4.805 1 98.75 568 ILE B CA 1
ATOM 9847 C C . ILE B 1 568 ? -20.422 25 4.242 1 98.75 568 ILE B C 1
ATOM 9849 O O . ILE B 1 568 ? -21.484 24.625 4.723 1 98.75 568 ILE B O 1
ATOM 9853 N N . ALA B 1 569 ? -20.312 25.828 3.26 1 98.69 569 ALA B N 1
ATOM 9854 C CA . ALA B 1 569 ? -21.5 26.422 2.643 1 98.69 569 ALA B CA 1
ATOM 9855 C C . ALA B 1 569 ? -22.141 25.453 1.664 1 98.69 569 ALA B C 1
ATOM 9857 O O . ALA B 1 569 ? -21.562 24.422 1.313 1 98.69 569 ALA B O 1
ATOM 9858 N N . LYS B 1 570 ? -23.375 25.781 1.278 1 98.44 570 LYS B N 1
ATOM 9859 C CA . LYS B 1 570 ? -24.031 25.016 0.227 1 98.44 570 LYS B CA 1
ATOM 9860 C C . LYS B 1 570 ? -23.516 25.406 -1.152 1 98.44 570 LYS B C 1
ATOM 9862 O O . LYS B 1 570 ? -23.344 24.547 -2.023 1 98.44 570 LYS B O 1
ATOM 9867 N N . ASN B 1 571 ? -23.328 26.703 -1.317 1 97.69 571 ASN B N 1
ATOM 9868 C CA . ASN B 1 571 ? -22.875 27.266 -2.584 1 97.69 571 ASN B CA 1
ATOM 9869 C C . ASN B 1 571 ? -21.688 28.219 -2.385 1 97.69 571 ASN B C 1
ATOM 9871 O O . ASN B 1 571 ? -21.531 28.812 -1.315 1 97.69 571 ASN B O 1
ATOM 9875 N N . GLU B 1 572 ? -20.906 28.312 -3.422 1 97.06 572 GLU B N 1
ATOM 9876 C CA . GLU B 1 572 ? -19.781 29.266 -3.377 1 97.06 572 GLU B CA 1
ATOM 9877 C C . GLU B 1 572 ? -20.281 30.688 -3.094 1 97.06 572 GLU B C 1
ATOM 9879 O O . GLU B 1 572 ? -19.641 31.438 -2.361 1 97.06 572 GLU B O 1
ATOM 9884 N N . SER B 1 573 ? -21.438 31.016 -3.635 1 97.5 573 SER B N 1
ATOM 9885 C CA . SER B 1 573 ? -21.984 32.375 -3.549 1 97.5 573 SER B CA 1
ATOM 9886 C C . SER B 1 573 ? -22.406 32.719 -2.121 1 97.5 573 SER B C 1
ATOM 9888 O O . SER B 1 573 ? -22.641 33.875 -1.799 1 97.5 573 SER B O 1
ATOM 9890 N N . ASP B 1 574 ? -22.453 31.703 -1.266 1 98.25 574 ASP B N 1
ATOM 9891 C CA . ASP B 1 574 ? -22.875 31.938 0.11 1 98.25 574 ASP B CA 1
ATOM 9892 C C . ASP B 1 574 ? -21.766 32.594 0.925 1 98.25 574 ASP B C 1
ATOM 9894 O O . ASP B 1 574 ? -22.016 33.156 1.996 1 98.25 574 ASP B O 1
ATOM 9898 N N . TYR B 1 575 ? -20.578 32.438 0.499 1 98.12 575 TYR B N 1
ATOM 9899 C CA . TYR B 1 575 ? -19.469 33.094 1.187 1 98.12 575 TYR B CA 1
ATOM 9900 C C . TYR B 1 575 ? -19.391 34.562 0.843 1 98.12 575 TYR B C 1
ATOM 9902 O O . TYR B 1 575 ? -19.688 34.969 -0.291 1 98.12 575 TYR B O 1
ATOM 9910 N N . ASN B 1 576 ? -18.953 35.406 1.739 1 97.19 576 ASN B N 1
ATOM 9911 C CA . ASN B 1 576 ? -19.062 36.844 1.558 1 97.19 576 ASN B CA 1
ATOM 9912 C C . ASN B 1 576 ? -17.734 37.438 1.076 1 97.19 576 ASN B C 1
ATOM 9914 O O . ASN B 1 576 ? -17.703 38.594 0.62 1 97.19 576 ASN B O 1
ATOM 9918 N N . VAL B 1 577 ? -16.656 36.75 1.203 1 97.38 577 VAL B N 1
ATOM 9919 C CA . VAL B 1 577 ? -15.367 37.344 0.856 1 97.38 577 VAL B CA 1
ATOM 9920 C C . VAL B 1 577 ? -14.672 36.469 -0.195 1 97.38 577 VAL B C 1
ATOM 9922 O O . VAL B 1 577 ? -14.383 35.312 0.048 1 97.38 577 VAL B O 1
ATOM 9925 N N . GLY B 1 578 ? -14.398 36.969 -1.374 1 95.19 578 GLY B N 1
ATOM 9926 C CA . GLY B 1 578 ? -13.609 36.344 -2.42 1 95.19 578 GLY B CA 1
ATOM 9927 C C . GLY B 1 578 ? -12.164 36.812 -2.443 1 95.19 578 GLY B C 1
ATOM 9928 O O . GLY B 1 578 ? -11.742 37.594 -1.563 1 95.19 578 GLY B O 1
ATOM 9929 N N . LEU B 1 579 ? -11.414 36.375 -3.393 1 94.75 579 LEU B N 1
ATOM 9930 C CA . LEU B 1 579 ? -10.047 36.844 -3.568 1 94.75 579 LEU B CA 1
ATOM 9931 C C . LEU B 1 579 ? -10.008 38.281 -4.047 1 94.75 579 LEU B C 1
ATOM 9933 O O . LEU B 1 579 ? -10.875 38.719 -4.816 1 94.75 579 LEU B O 1
ATOM 9937 N N . CYS B 1 580 ? -9.07 38.938 -3.521 1 95.31 580 CYS B N 1
ATOM 9938 C CA . CYS B 1 580 ? -8.805 40.312 -3.979 1 95.31 580 CYS B CA 1
ATOM 9939 C C . CYS B 1 580 ? -7.766 40.312 -5.094 1 95.31 580 CYS B C 1
ATOM 9941 O O . CYS B 1 580 ? -6.652 39.812 -4.91 1 95.31 580 CYS B O 1
ATOM 9943 N N . TYR B 1 581 ? -8.086 40.969 -6.184 1 92.25 581 TYR B N 1
ATOM 9944 C CA . TYR B 1 581 ? -7.191 40.938 -7.336 1 92.25 581 TYR B CA 1
ATOM 9945 C C . TYR B 1 581 ? -6.562 42.312 -7.574 1 92.25 581 TYR B C 1
ATOM 9947 O O . TYR B 1 581 ? -5.801 42.469 -8.531 1 92.25 581 TYR B O 1
ATOM 9955 N N . THR B 1 582 ? -6.832 43.188 -6.684 1 92.12 582 THR B N 1
ATOM 9956 C CA . THR B 1 582 ? -6.312 44.562 -6.848 1 92.12 582 THR B CA 1
ATOM 9957 C C . THR B 1 582 ? -5.207 44.844 -5.836 1 92.12 582 THR B C 1
ATOM 9959 O O . THR B 1 582 ? -4.957 44.031 -4.941 1 92.12 582 THR B O 1
ATOM 9962 N N . ALA B 1 583 ? -4.617 46 -5.938 1 92 583 ALA B N 1
ATOM 9963 C CA . ALA B 1 583 ? -3.529 46.406 -5.051 1 92 583 ALA B CA 1
ATOM 9964 C C . ALA B 1 583 ? -4.062 46.812 -3.672 1 92 583 ALA B C 1
ATOM 9966 O O . ALA B 1 583 ? -3.324 46.75 -2.684 1 92 583 ALA B O 1
ATOM 9967 N N . GLN B 1 584 ? -5.266 47.25 -3.74 1 95.38 584 GLN B N 1
ATOM 9968 C CA . GLN B 1 584 ? -5.914 47.656 -2.488 1 95.38 584 GLN B CA 1
ATOM 9969 C C . GLN B 1 584 ? -7.016 46.656 -2.119 1 95.38 584 GLN B C 1
ATOM 9971 O O . GLN B 1 584 ? -8.031 46.562 -2.807 1 95.38 584 GLN B O 1
ATOM 9976 N N . CYS B 1 585 ? -6.852 45.906 -1.097 1 97.19 585 CYS B N 1
ATOM 9977 C CA . CYS B 1 585 ? -7.824 44.969 -0.597 1 97.19 585 CYS B CA 1
ATOM 9978 C C . CYS B 1 585 ? -8.453 45.438 0.706 1 97.19 585 CYS B C 1
ATOM 9980 O O . CYS B 1 585 ? -7.84 45.344 1.771 1 97.19 585 CYS B O 1
ATOM 9982 N N . ASN B 1 586 ? -9.648 45.938 0.609 1 98.06 586 ASN B N 1
ATOM 9983 C CA . ASN B 1 586 ? -10.344 46.5 1.767 1 98.06 586 ASN B CA 1
ATOM 9984 C C . ASN B 1 586 ? -11.109 45.406 2.525 1 98.06 586 ASN B C 1
ATOM 9986 O O . ASN B 1 586 ? -11.93 44.688 1.941 1 98.06 586 ASN B O 1
ATOM 9990 N N . PHE B 1 587 ? -10.797 45.281 3.781 1 98.25 587 PHE B N 1
ATOM 9991 C CA . PHE B 1 587 ? -11.453 44.312 4.645 1 98.25 587 PHE B CA 1
ATOM 9992 C C . PHE B 1 587 ? -12.773 44.875 5.184 1 98.25 587 PHE B C 1
ATOM 9994 O O . PHE B 1 587 ? -12.938 45 6.398 1 98.25 587 PHE B O 1
ATOM 10001 N N . THR B 1 588 ? -13.711 45.031 4.344 1 97.44 588 THR B N 1
ATOM 10002 C CA . THR B 1 588 ? -14.977 45.688 4.664 1 97.44 588 THR B CA 1
ATOM 10003 C C . THR B 1 588 ? -15.891 44.75 5.453 1 97.44 588 THR B C 1
ATOM 10005 O O . THR B 1 588 ? -16.828 45.219 6.102 1 97.44 588 THR B O 1
ATOM 10008 N N . GLU B 1 589 ? -15.641 43.438 5.422 1 97.56 589 GLU B N 1
ATOM 10009 C CA . GLU B 1 589 ? -16.438 42.469 6.164 1 97.56 589 GLU B CA 1
ATOM 10010 C C . GLU B 1 589 ? -16.219 42.594 7.668 1 97.56 589 GLU B C 1
ATOM 10012 O O . GLU B 1 589 ? -17 42.094 8.469 1 97.56 589 GLU B O 1
ATOM 10017 N N . GLY B 1 590 ? -15.148 43.312 8.086 1 97.69 590 GLY B N 1
ATOM 10018 C CA . GLY B 1 590 ? -14.875 43.5 9.5 1 97.69 590 GLY B CA 1
ATOM 10019 C C . GLY B 1 590 ? -14.695 42.219 10.266 1 97.69 590 GLY B C 1
ATOM 10020 O O . GLY B 1 590 ? -13.914 41.344 9.859 1 97.69 590 GLY B O 1
ATOM 10021 N N . VAL B 1 591 ? -15.523 42.094 11.328 1 98 591 VAL B N 1
ATOM 10022 C CA . VAL B 1 591 ? -15.375 40.969 12.219 1 98 591 VAL B CA 1
ATOM 10023 C C . VAL B 1 591 ? -16.297 39.844 11.766 1 98 591 VAL B C 1
ATOM 10025 O O . VAL B 1 591 ? -16.406 38.812 12.438 1 98 591 VAL B O 1
ATOM 10028 N N . TYR B 1 592 ? -16.984 40 10.648 1 98.25 592 TYR B N 1
ATOM 10029 C CA . TYR B 1 592 ? -17.984 39.031 10.172 1 98.25 592 TYR B CA 1
ATOM 10030 C C . TYR B 1 592 ? -17.375 38.062 9.164 1 98.25 592 TYR B C 1
ATOM 10032 O O . TYR B 1 592 ? -17.672 38.156 7.965 1 98.25 592 TYR B O 1
ATOM 10040 N N . LEU B 1 593 ? -16.656 37.156 9.695 1 97.38 593 LEU B N 1
ATOM 10041 C CA . LEU B 1 593 ? -16.078 36.062 8.922 1 97.38 593 LEU B CA 1
ATOM 10042 C C . LEU B 1 593 ? -16.719 34.719 9.289 1 97.38 593 LEU B C 1
ATOM 10044 O O . LEU B 1 593 ? -17.125 34.531 10.438 1 97.38 593 LEU B O 1
ATOM 10048 N N . ASP B 1 594 ? -16.859 33.844 8.297 1 98 594 ASP B N 1
ATOM 10049 C CA . ASP B 1 594 ? -17.297 32.469 8.516 1 98 594 ASP B CA 1
ATOM 10050 C C . ASP B 1 594 ? -18.641 32.438 9.234 1 98 594 ASP B C 1
ATOM 10052 O O . ASP B 1 594 ? -19.594 33.125 8.828 1 98 594 ASP B O 1
ATOM 10056 N N . TYR B 1 595 ? -18.797 31.625 10.367 1 98.5 595 TYR B N 1
ATOM 10057 C CA . TYR B 1 595 ? -20.109 31.438 10.977 1 98.5 595 TYR B CA 1
ATOM 10058 C C . TYR B 1 595 ? -20.656 32.75 11.516 1 98.5 595 TYR B C 1
ATOM 10060 O O . TYR B 1 595 ? -21.875 32.938 11.594 1 98.5 595 TYR B O 1
ATOM 10068 N N . ARG B 1 596 ? -19.766 33.688 11.859 1 98.56 596 ARG B N 1
ATOM 10069 C CA . ARG B 1 596 ? -20.219 35 12.367 1 98.56 596 ARG B CA 1
ATOM 10070 C C . ARG B 1 596 ? -20.969 35.781 11.289 1 98.56 596 ARG B C 1
ATOM 10072 O O . ARG B 1 596 ? -21.953 36.469 11.57 1 98.56 596 ARG B O 1
ATOM 10079 N N . TYR B 1 597 ? -20.484 35.719 10.086 1 98.19 597 TYR B N 1
ATOM 10080 C CA . TYR B 1 597 ? -21.203 36.281 8.961 1 98.19 597 TYR B CA 1
ATOM 10081 C C . TYR B 1 597 ? -22.484 35.531 8.68 1 98.19 597 TYR B C 1
ATOM 10083 O O . TYR B 1 597 ? -23.547 36.125 8.508 1 98.19 597 TYR B O 1
ATOM 10091 N N . PHE B 1 598 ? -22.375 34.156 8.594 1 98.69 598 PHE B N 1
ATOM 10092 C CA . PHE B 1 598 ? -23.531 33.312 8.297 1 98.69 598 PHE B CA 1
ATOM 10093 C C . PHE B 1 598 ? -24.656 33.562 9.297 1 98.69 598 PHE B C 1
ATOM 10095 O O . PHE B 1 598 ? -25.812 33.688 8.914 1 98.69 598 PHE B O 1
ATOM 10102 N N . ASP B 1 599 ? -24.312 33.656 10.531 1 97.81 599 ASP B N 1
ATOM 10103 C CA . ASP B 1 599 ? -25.312 33.906 11.57 1 97.81 599 ASP B CA 1
ATOM 10104 C C . ASP B 1 599 ? -25.906 35.312 11.438 1 97.81 599 ASP B C 1
ATOM 10106 O O . ASP B 1 599 ? -27.109 35.5 11.555 1 97.81 599 ASP B O 1
ATOM 10110 N N . ALA B 1 600 ? -25.047 36.281 11.242 1 97.88 600 ALA B N 1
ATOM 10111 C CA . ALA B 1 600 ? -25.484 37.688 11.148 1 97.88 600 ALA B CA 1
ATOM 10112 C C . ALA B 1 600 ? -26.453 37.875 9.984 1 97.88 600 ALA B C 1
ATOM 10114 O O . ALA B 1 600 ? -27.359 38.719 10.047 1 97.88 600 ALA B O 1
ATOM 10115 N N . HIS B 1 601 ? -26.297 37.062 8.984 1 97.94 601 HIS B N 1
ATOM 10116 C CA . HIS B 1 601 ? -27.109 37.219 7.789 1 97.94 601 HIS B CA 1
ATOM 10117 C C . HIS B 1 601 ? -28.109 36.094 7.637 1 97.94 601 HIS B C 1
ATOM 10119 O O . HIS B 1 601 ? -28.734 35.938 6.578 1 97.94 601 HIS B O 1
ATOM 10125 N N . ASN B 1 602 ? -28.219 35.25 8.555 1 97.19 602 ASN B N 1
ATOM 10126 C CA . ASN B 1 602 ? -29.156 34.125 8.609 1 97.19 602 ASN B CA 1
ATOM 10127 C C . ASN B 1 602 ? -29.047 33.219 7.383 1 97.19 602 ASN B C 1
ATOM 10129 O O . ASN B 1 602 ? -30.047 32.906 6.75 1 97.19 602 ASN B O 1
ATOM 10133 N N . ILE B 1 603 ? -27.828 32.938 6.973 1 98.31 603 ILE B N 1
ATOM 10134 C CA . ILE B 1 603 ? -27.562 32 5.879 1 98.31 603 ILE B CA 1
ATOM 10135 C C . ILE B 1 603 ? -27.391 30.594 6.434 1 98.31 603 ILE B C 1
ATOM 10137 O O . ILE B 1 603 ? -26.578 30.359 7.344 1 98.31 603 ILE B O 1
ATOM 10141 N N . THR B 1 604 ? -28.141 29.656 5.918 1 98.06 604 THR B N 1
ATOM 10142 C CA . THR B 1 604 ? -28.062 28.281 6.379 1 98.06 604 THR B CA 1
ATOM 10143 C C . THR B 1 604 ? -26.906 27.547 5.695 1 98.06 604 THR B C 1
ATOM 10145 O O . THR B 1 604 ? -26.922 27.344 4.48 1 98.06 604 THR B O 1
ATOM 10148 N N . PRO B 1 605 ? -25.891 27.172 6.426 1 98.5 605 PRO B N 1
ATOM 10149 C CA . PRO B 1 605 ? -24.781 26.422 5.82 1 98.5 605 PRO B CA 1
ATOM 10150 C C . PRO B 1 605 ? -25.109 24.953 5.625 1 98.5 605 PRO B C 1
ATOM 10152 O O . PRO B 1 605 ? -26.125 24.469 6.133 1 98.5 605 PRO B O 1
ATOM 10155 N N . ARG B 1 606 ? -24.344 24.234 4.797 1 98.69 606 ARG B N 1
ATOM 10156 C CA . ARG B 1 606 ? -24.438 22.781 4.754 1 98.69 606 ARG B CA 1
ATOM 10157 C C . ARG B 1 606 ? -24.016 22.172 6.09 1 98.69 606 ARG B C 1
ATOM 10159 O O . ARG B 1 606 ? -24.734 21.344 6.652 1 98.69 606 ARG B O 1
ATOM 10166 N N . TYR B 1 607 ? -22.891 22.562 6.617 1 98.81 607 TYR B N 1
ATOM 10167 C CA . TYR B 1 607 ? -22.438 22.188 7.949 1 98.81 607 TYR B CA 1
ATOM 10168 C C . TYR B 1 607 ? -21.859 23.391 8.688 1 98.81 607 TYR B C 1
ATOM 10170 O O . TYR B 1 607 ? -21.016 24.109 8.141 1 98.81 607 TYR B O 1
ATOM 10178 N N . PRO B 1 608 ? -22.266 23.641 9.914 1 98.75 608 PRO B N 1
ATOM 10179 C CA . PRO B 1 608 ? -21.828 24.828 10.664 1 98.75 608 PRO B CA 1
ATOM 10180 C C . PRO B 1 608 ? -20.469 24.641 11.312 1 98.75 608 PRO B C 1
ATOM 10182 O O . PRO B 1 608 ? -20 23.516 11.492 1 98.75 608 PRO B O 1
ATOM 10185 N N . PHE B 1 609 ? -19.859 25.734 11.648 1 98.62 609 PHE B N 1
ATOM 10186 C CA . PHE B 1 609 ? -18.656 25.766 12.461 1 98.62 609 PHE B CA 1
ATOM 10187 C C . PHE B 1 609 ? -18.828 24.953 13.727 1 98.62 609 PHE B C 1
ATOM 10189 O O . PHE B 1 609 ? -19.875 25.016 14.375 1 98.62 609 PHE B O 1
ATOM 10196 N N . GLY B 1 610 ? -17.875 24.016 13.953 1 98.75 610 GLY B N 1
ATOM 10197 C CA . GLY B 1 610 ? -17.875 23.219 15.172 1 98.75 610 GLY B CA 1
ATOM 10198 C C . GLY B 1 610 ? -18.609 21.906 15.016 1 98.75 610 GLY B C 1
ATOM 10199 O O . GLY B 1 610 ? -18.625 21.078 15.938 1 98.75 610 GLY B O 1
ATOM 10200 N N . HIS B 1 611 ? -19.156 21.672 13.859 1 98.81 611 HIS B N 1
ATOM 10201 C CA . HIS B 1 611 ? -19.938 20.453 13.633 1 98.81 611 HIS B CA 1
ATOM 10202 C C . HIS B 1 611 ? -19.031 19.234 13.594 1 98.81 611 HIS B C 1
ATOM 10204 O O . HIS B 1 611 ? -17.922 19.281 13.062 1 98.81 611 HIS B O 1
ATOM 10210 N N . GLY B 1 612 ? -19.484 18.109 14.047 1 98.81 612 GLY B N 1
ATOM 10211 C CA . GLY B 1 612 ? -18.906 16.766 13.992 1 98.81 612 GLY B CA 1
ATOM 10212 C C . GLY B 1 612 ? -19.688 15.75 14.797 1 98.81 612 GLY B C 1
ATOM 10213 O O . GLY B 1 612 ? -20.062 16.016 15.945 1 98.81 612 GLY B O 1
ATOM 10214 N N . LEU B 1 613 ? -19.938 14.664 14.211 1 98.62 613 LEU B N 1
ATOM 10215 C CA . LEU B 1 613 ? -20.719 13.602 14.844 1 98.62 613 LEU B CA 1
ATOM 10216 C C . LEU B 1 613 ? -19.812 12.625 15.586 1 98.62 613 LEU B C 1
ATOM 10218 O O . LEU B 1 613 ? -18.594 12.828 15.656 1 98.62 613 LEU B O 1
ATOM 10222 N N . SER B 1 614 ? -20.406 11.734 16.25 1 98.5 614 SER B N 1
ATOM 10223 C CA . SER B 1 614 ? -19.797 10.609 16.969 1 98.5 614 SER B CA 1
ATOM 10224 C C . SER B 1 614 ? -20.594 9.328 16.734 1 98.5 614 SER B C 1
ATOM 10226 O O . SER B 1 614 ? -21.719 9.367 16.25 1 98.5 614 SER B O 1
ATOM 10228 N N . TYR B 1 615 ? -19.953 8.148 16.969 1 98.38 615 TYR B N 1
ATOM 10229 C CA . TYR B 1 615 ? -20.672 6.883 16.891 1 98.38 615 TYR B CA 1
ATOM 10230 C C . TYR B 1 615 ? -21.531 6.664 18.125 1 98.38 615 TYR B C 1
ATOM 10232 O O . TYR B 1 615 ? -22.297 5.699 18.203 1 98.38 615 TYR B O 1
ATOM 10240 N N . THR B 1 616 ? -21.469 7.578 19.094 1 97.94 616 THR B N 1
ATOM 10241 C CA . THR B 1 616 ? -22.328 7.578 20.266 1 97.94 616 THR B CA 1
ATOM 10242 C C . THR B 1 616 ? -23.078 8.898 20.391 1 97.94 616 THR B C 1
ATOM 10244 O O . THR B 1 616 ? -23.062 9.711 19.453 1 97.94 616 THR B O 1
ATOM 10247 N N . THR B 1 617 ? -23.891 9.023 21.422 1 97.62 617 THR B N 1
ATOM 10248 C CA . THR B 1 617 ? -24.688 10.227 21.609 1 97.62 617 THR B CA 1
ATOM 10249 C C . THR B 1 617 ? -24.406 10.867 22.969 1 97.62 617 THR B C 1
ATOM 10251 O O . THR B 1 617 ? -24.016 10.18 23.906 1 97.62 617 THR B O 1
ATOM 10254 N N . PHE B 1 618 ? -24.625 12.133 23.047 1 98.5 618 PHE B N 1
ATOM 10255 C CA . PHE B 1 618 ? -24.359 12.875 24.281 1 98.5 618 PHE B CA 1
ATOM 10256 C C . PHE B 1 618 ? -25.547 13.773 24.625 1 98.5 618 PHE B C 1
ATOM 10258 O O . PHE B 1 618 ? -26.219 14.305 23.734 1 98.5 618 PHE B O 1
ATOM 10265 N N . HIS B 1 619 ? -25.75 13.898 25.844 1 98.44 619 HIS B N 1
ATOM 10266 C CA . HIS B 1 619 ? -26.812 14.75 26.375 1 98.44 619 HIS B CA 1
ATOM 10267 C C . HIS B 1 619 ? -26.234 15.875 27.219 1 98.44 619 HIS B C 1
ATOM 10269 O O . HIS B 1 619 ? -25.297 15.656 28 1 98.44 619 HIS B O 1
ATOM 10275 N N . TYR B 1 620 ? -26.766 17.141 27.062 1 98.69 620 TYR B N 1
ATOM 10276 C CA . TYR B 1 620 ? -26.359 18.328 27.797 1 98.69 620 TYR B CA 1
ATOM 10277 C C . TYR B 1 620 ? -27.406 18.734 28.828 1 98.69 620 TYR B C 1
ATOM 10279 O O . TYR B 1 620 ? -28.609 18.688 28.547 1 98.69 620 TYR B O 1
ATOM 10287 N N . SER B 1 621 ? -26.953 19.094 30 1 98.5 621 SER B N 1
ATOM 10288 C CA . SER B 1 621 ? -27.891 19.547 31.016 1 98.5 621 SER B CA 1
ATOM 10289 C C . SER B 1 621 ? -27.188 20.406 32.062 1 98.5 621 SER B C 1
ATOM 10291 O O . SER B 1 621 ? -25.969 20.562 32.031 1 98.5 621 SER B O 1
ATOM 10293 N N . SER B 1 622 ? -27.938 21.078 32.969 1 98.12 622 SER B N 1
ATOM 10294 C CA . SER B 1 622 ? -27.5 21.719 34.219 1 98.12 622 SER B CA 1
ATOM 10295 C C . SER B 1 622 ? -26.562 22.891 33.938 1 98.12 622 SER B C 1
ATOM 10297 O O . SER B 1 622 ? -25.453 22.953 34.469 1 98.12 622 SER B O 1
ATOM 10299 N N . LEU B 1 623 ? -27.109 23.812 33.125 1 98.56 623 LEU B N 1
ATOM 10300 C CA . LEU B 1 623 ? -26.328 25.031 32.875 1 98.56 623 LEU B CA 1
ATOM 10301 C C . LEU B 1 623 ? -26.172 25.859 34.125 1 98.56 623 LEU B C 1
ATOM 10303 O O . LEU B 1 623 ? -27.156 26.141 34.812 1 98.56 623 LEU B O 1
ATOM 10307 N N . ALA B 1 624 ? -24.938 26.141 34.469 1 98.56 624 ALA B N 1
ATOM 10308 C CA . ALA B 1 624 ? -24.625 27.031 35.594 1 98.56 624 ALA B CA 1
ATOM 10309 C C . ALA B 1 624 ? -23.719 28.172 35.125 1 98.56 624 ALA B C 1
ATOM 10311 O O . ALA B 1 624 ? -22.719 27.953 34.469 1 98.56 624 ALA B O 1
ATOM 10312 N N . ILE B 1 625 ? -24.141 29.406 35.469 1 98.31 625 ILE B N 1
ATOM 10313 C CA . ILE B 1 625 ? -23.391 30.594 35.094 1 98.31 625 ILE B CA 1
ATOM 10314 C C . ILE B 1 625 ? -23 31.375 36.344 1 98.31 625 ILE B C 1
ATOM 10316 O O . ILE B 1 625 ? -23.844 31.734 37.156 1 98.31 625 ILE B O 1
ATOM 10320 N N . LYS B 1 626 ? -21.75 31.5 36.531 1 97.62 626 LYS B N 1
ATOM 10321 C CA . LYS B 1 626 ? -21.203 32.375 37.562 1 97.62 626 LYS B CA 1
ATOM 10322 C C . LYS B 1 626 ? -20.469 33.562 36.969 1 97.62 626 LYS B C 1
ATOM 10324 O O . LYS B 1 626 ? -19.391 33.438 36.406 1 97.62 626 LYS B O 1
ATOM 10329 N N . ALA B 1 627 ? -21.016 34.75 37 1 93.06 627 ALA B N 1
ATOM 10330 C CA . ALA B 1 627 ? -20.453 35.969 36.5 1 93.06 627 ALA B CA 1
ATOM 10331 C C . ALA B 1 627 ? -20.516 37.094 37.562 1 93.06 627 ALA B C 1
ATOM 10333 O O . ALA B 1 627 ? -21.359 37.031 38.469 1 93.06 627 ALA B O 1
ATOM 10334 N N . PRO B 1 628 ? -19.609 38 37.438 1 89 628 PRO B N 1
ATOM 10335 C CA . PRO B 1 628 ? -19.734 39.094 38.406 1 89 628 PRO B CA 1
ATOM 10336 C C . PRO B 1 628 ? -20.922 40 38.125 1 89 628 PRO B C 1
ATOM 10338 O O . PRO B 1 628 ? -21.391 40.062 36.969 1 89 628 PRO B O 1
ATOM 10341 N N . SER B 1 629 ? -21.297 40.594 39.219 1 88.44 629 SER B N 1
ATOM 10342 C CA . SER B 1 629 ? -22.391 41.562 39.031 1 88.44 629 SER B CA 1
ATOM 10343 C C . SER B 1 629 ? -21.875 42.844 38.406 1 88.44 629 SER B C 1
ATOM 10345 O O . SER B 1 629 ? -22.625 43.531 37.688 1 88.44 629 SER B O 1
ATOM 10347 N N . SER B 1 630 ? -20.625 43.094 38.75 1 92.25 630 SER B N 1
ATOM 10348 C CA . SER B 1 630 ? -20.031 44.312 38.188 1 92.25 630 SER B CA 1
ATOM 10349 C C . SER B 1 630 ? -18.562 44.094 37.844 1 92.25 630 SER B C 1
ATOM 10351 O O . SER B 1 630 ? -17.891 43.25 38.406 1 92.25 630 SER B O 1
ATOM 10353 N N . ILE B 1 631 ? -18.203 44.875 36.875 1 94.25 631 ILE B N 1
ATOM 10354 C CA . ILE B 1 631 ? -16.828 44.844 36.406 1 94.25 631 ILE B CA 1
ATOM 10355 C C . ILE B 1 631 ? -16.453 46.188 35.812 1 94.25 631 ILE B C 1
ATOM 10357 O O . ILE B 1 631 ? -17.328 46.938 35.344 1 94.25 631 ILE B O 1
ATOM 10361 N N . THR B 1 632 ? -15.219 46.594 35.938 1 94.88 632 THR B N 1
ATOM 10362 C CA . THR B 1 632 ? -14.789 47.875 35.344 1 94.88 632 THR B CA 1
ATOM 10363 C C . THR B 1 632 ? -14.906 47.844 33.844 1 94.88 632 THR B C 1
ATOM 10365 O O . THR B 1 632 ? -14.664 46.812 33.219 1 94.88 632 THR B O 1
ATOM 10368 N N . LYS B 1 633 ? -15.234 48.969 33.312 1 95.06 633 LYS B N 1
ATOM 10369 C CA . LYS B 1 633 ? -15.398 49.062 31.844 1 95.06 633 LYS B CA 1
ATOM 10370 C C . LYS B 1 633 ? -14.07 48.875 31.125 1 95.06 633 LYS B C 1
ATOM 10372 O O . LYS B 1 633 ? -13.977 48.062 30.188 1 95.06 633 LYS B O 1
ATOM 10377 N N . ALA B 1 634 ? -13.086 49.625 31.562 1 96.12 634 ALA B N 1
ATOM 10378 C CA . ALA B 1 634 ? -11.75 49.531 30.969 1 96.12 634 ALA B CA 1
ATOM 10379 C C . ALA B 1 634 ? -10.852 48.625 31.797 1 96.12 634 ALA B C 1
ATOM 10381 O O . ALA B 1 634 ? -11.062 48.438 33 1 96.12 634 ALA B O 1
ATOM 10382 N N . PRO B 1 635 ? -9.898 48.031 31.141 1 95.75 635 PR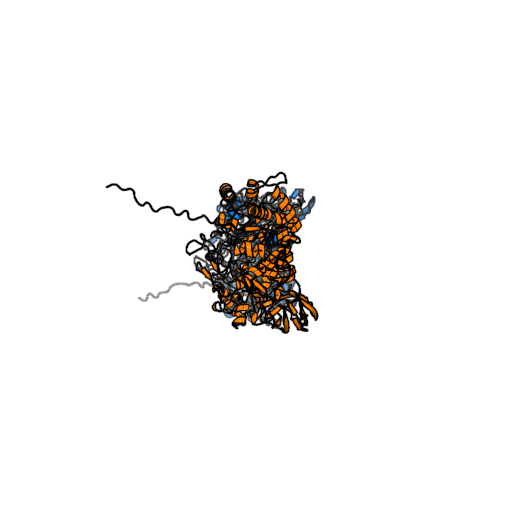O B N 1
ATOM 10383 C CA . PRO B 1 635 ? -8.914 47.281 31.922 1 95.75 635 PRO B CA 1
ATOM 10384 C C . PRO B 1 635 ? -8.133 48.156 32.906 1 95.75 635 PRO B C 1
ATOM 10386 O O . PRO B 1 635 ? -7.859 49.344 32.594 1 95.75 635 PRO B O 1
ATOM 10389 N N . LYS B 1 636 ? -7.695 47.594 34 1 94.69 636 LYS B N 1
ATOM 10390 C CA . LYS B 1 636 ? -6.949 48.312 35.031 1 94.69 636 LYS B CA 1
ATOM 10391 C C . LYS B 1 636 ? -5.594 47.688 35.281 1 94.69 636 LYS B C 1
ATOM 10393 O O . LYS B 1 636 ? -4.793 48.219 36.062 1 94.69 636 LYS B O 1
ATOM 10398 N N . GLY B 1 637 ? -5.426 46.562 34.688 1 94.69 637 GLY B N 1
ATOM 10399 C CA . GLY B 1 637 ? -4.168 45.875 34.906 1 94.69 637 GLY B CA 1
ATOM 10400 C C . GLY B 1 637 ? -2.971 46.594 34.344 1 94.69 637 GLY B C 1
ATOM 10401 O O . GLY B 1 637 ? -3.115 47.406 33.406 1 94.69 637 GLY B O 1
ATOM 10402 N N . ASN B 1 638 ? -1.779 46.25 34.844 1 94.75 638 ASN B N 1
ATOM 10403 C CA . ASN B 1 638 ? -0.537 46.75 34.281 1 94.75 638 ASN B CA 1
ATOM 10404 C C . ASN B 1 638 ? -0.258 46.188 32.906 1 94.75 638 ASN B C 1
ATOM 10406 O O . ASN B 1 638 ? -0.742 45.094 32.562 1 94.75 638 ASN B O 1
ATOM 10410 N N . LEU B 1 639 ? 0.428 46.969 32.125 1 94.94 639 LEU B N 1
ATOM 10411 C CA . LEU B 1 639 ? 0.877 46.438 30.828 1 94.94 639 LEU B CA 1
ATOM 10412 C C . LEU B 1 639 ? 1.99 45.406 31.016 1 94.94 639 LEU B C 1
ATOM 10414 O O . LEU B 1 639 ? 3.025 45.719 31.609 1 94.94 639 LEU B O 1
ATOM 10418 N N . THR B 1 640 ? 1.778 44.219 30.594 1 96.44 640 THR B N 1
ATOM 10419 C CA . THR B 1 640 ? 2.705 43.094 30.688 1 96.44 640 THR B CA 1
ATOM 10420 C C . THR B 1 640 ? 2.885 42.406 29.328 1 96.44 640 THR B C 1
ATOM 10422 O O . THR B 1 640 ? 2.324 42.875 28.328 1 96.44 640 THR B O 1
ATOM 10425 N N . VAL B 1 641 ? 3.785 41.375 29.281 1 97.44 641 VAL B N 1
ATOM 10426 C CA . VAL B 1 641 ? 3.848 40.5 28.109 1 97.44 641 VAL B CA 1
ATOM 10427 C C . VAL B 1 641 ? 2.492 39.844 27.891 1 97.44 641 VAL B C 1
ATOM 10429 O O . VAL B 1 641 ? 1.999 39.125 28.766 1 97.44 641 VAL B O 1
ATOM 10432 N N . GLY B 1 642 ? 1.861 40.125 26.797 1 97.19 642 GLY B N 1
ATOM 10433 C CA . GLY B 1 642 ? 0.518 39.656 26.5 1 97.19 642 GLY B CA 1
ATOM 10434 C C . GLY B 1 642 ? -0.543 40.719 26.672 1 97.19 642 GLY B C 1
ATOM 10435 O O . GLY B 1 642 ? -1.74 40.438 26.609 1 97.19 642 GLY B O 1
ATOM 10436 N N . GLY B 1 643 ? -0.135 41.969 26.906 1 96.81 643 GLY B N 1
ATOM 10437 C CA . GLY B 1 643 ? -1.071 43.094 27.078 1 96.81 643 GLY B CA 1
ATOM 10438 C C . GLY B 1 643 ? -1.441 43.344 28.516 1 96.81 643 GLY B C 1
ATOM 10439 O O . GLY B 1 643 ? -0.753 42.875 29.438 1 96.81 643 GLY B O 1
ATOM 10440 N N . PRO B 1 644 ? -2.51 44.125 28.734 1 96.94 644 PRO B N 1
ATOM 10441 C CA . PRO B 1 644 ? -2.953 44.344 30.109 1 96.94 644 PRO B CA 1
ATOM 10442 C C . PRO B 1 644 ? -3.17 43.062 30.875 1 96.94 644 PRO B C 1
ATOM 10444 O O . PRO B 1 644 ? -3.832 42.125 30.391 1 96.94 644 PRO B O 1
ATOM 10447 N N . SER B 1 645 ? -2.641 43 32.094 1 97.62 645 SER B N 1
ATOM 10448 C CA . SER B 1 645 ? -2.58 41.75 32.844 1 97.62 645 SER B CA 1
ATOM 10449 C C . SER B 1 645 ? -3.977 41.25 33.156 1 97.62 645 SER B C 1
ATOM 10451 O O . SER B 1 645 ? -4.199 40.031 33.188 1 97.62 645 SER B O 1
ATOM 10453 N N . ASP B 1 646 ? -4.918 42.094 33.344 1 97.69 646 ASP B N 1
ATOM 10454 C CA . ASP B 1 646 ? -6.234 41.688 33.812 1 97.69 646 ASP B CA 1
ATOM 10455 C C . ASP B 1 646 ? -7.082 41.156 32.656 1 97.69 646 ASP B C 1
ATOM 10457 O O . ASP B 1 646 ? -8.164 40.625 32.844 1 97.69 646 ASP B O 1
ATOM 10461 N N . LEU B 1 647 ? -6.617 41.312 31.391 1 98.12 647 LEU B N 1
ATOM 10462 C CA . LEU B 1 647 ? -7.289 40.656 30.266 1 98.12 647 LEU B CA 1
ATOM 10463 C C . LEU B 1 647 ? -7.309 39.156 30.453 1 98.12 647 LEU B C 1
ATOM 10465 O O . LEU B 1 647 ? -8.172 38.469 29.891 1 98.12 647 LEU B O 1
ATOM 10469 N N . TRP B 1 648 ? -6.371 38.656 31.219 1 98.12 648 TRP B N 1
ATOM 10470 C CA . TRP B 1 648 ? -6.188 37.219 31.359 1 98.12 648 TRP B CA 1
ATOM 10471 C C . TRP B 1 648 ? -6.848 36.719 32.625 1 98.12 648 TRP B C 1
ATOM 10473 O O . TRP B 1 648 ? -6.863 35.5 32.875 1 98.12 648 TRP B O 1
ATOM 10483 N N . ASP B 1 649 ? -7.453 37.594 33.438 1 97.88 649 ASP B N 1
ATOM 10484 C CA . ASP B 1 649 ? -8.125 37.156 34.688 1 97.88 649 ASP B CA 1
ATOM 10485 C C . ASP B 1 649 ? -9.422 36.438 34.375 1 97.88 649 ASP B C 1
ATOM 10487 O O . ASP B 1 649 ? -10.188 36.844 33.5 1 97.88 649 ASP B O 1
ATOM 10491 N N . VAL B 1 650 ? -9.578 35.312 35.031 1 98 650 VAL B N 1
ATOM 10492 C CA . VAL B 1 650 ? -10.875 34.656 34.969 1 98 650 VAL B CA 1
ATOM 10493 C C . VAL B 1 650 ? -11.906 35.438 35.781 1 98 650 VAL B C 1
ATOM 10495 O O . VAL B 1 650 ? -11.75 35.594 37 1 98 650 VAL B O 1
ATOM 10498 N N . VAL B 1 651 ? -12.938 35.875 35.125 1 97.44 651 VAL B N 1
ATOM 10499 C CA . VAL B 1 651 ? -13.875 36.75 35.812 1 97.44 651 VAL B CA 1
ATOM 10500 C C . VAL B 1 651 ? -15.227 36.062 35.969 1 97.44 651 VAL B C 1
ATOM 10502 O O . VAL B 1 651 ? -16.125 36.562 36.625 1 97.44 651 VAL B O 1
ATOM 10505 N N . GLY B 1 652 ? -15.344 34.906 35.375 1 97.69 652 GLY B N 1
ATOM 10506 C CA . GLY B 1 652 ? -16.562 34.125 35.438 1 97.69 652 GLY B CA 1
ATOM 10507 C C . GLY B 1 652 ? -16.375 32.719 34.906 1 97.69 652 GLY B C 1
ATOM 10508 O O . GLY B 1 652 ? -15.328 32.375 34.375 1 97.69 652 GLY B O 1
ATOM 10509 N N . THR B 1 653 ? -17.391 31.922 35.156 1 98.38 653 THR B N 1
ATOM 10510 C CA . THR B 1 653 ? -17.375 30.562 34.656 1 98.38 653 THR B CA 1
ATOM 10511 C C . THR B 1 653 ? -18.766 30.141 34.156 1 98.38 653 THR B C 1
ATOM 10513 O O . THR B 1 653 ? -19.781 30.672 34.625 1 98.38 653 THR B O 1
ATOM 10516 N N . VAL B 1 654 ? -18.797 29.359 33.156 1 98.62 654 VAL B N 1
ATOM 10517 C CA . VAL B 1 654 ? -20 28.672 32.688 1 98.62 654 VAL B CA 1
ATOM 10518 C C . VAL B 1 654 ? -19.797 27.156 32.75 1 98.62 654 VAL B C 1
ATOM 10520 O O . VAL B 1 654 ? -18.766 26.656 32.312 1 98.62 654 VAL B O 1
ATOM 10523 N N . SER B 1 655 ? -20.719 26.453 33.312 1 98.62 655 SER B N 1
ATOM 10524 C CA . SER B 1 655 ? -20.578 25 33.406 1 98.62 655 SER B CA 1
ATOM 10525 C C . SER B 1 655 ? -21.828 24.297 32.875 1 98.62 655 SER B C 1
ATOM 10527 O O . SER B 1 655 ? -22.922 24.859 32.875 1 98.62 655 SER B O 1
ATOM 10529 N N . ALA B 1 656 ? -21.641 23.125 32.406 1 98.75 656 ALA B N 1
ATOM 10530 C CA . ALA B 1 656 ? -22.703 22.25 31.922 1 98.75 656 ALA B CA 1
ATOM 10531 C C . ALA B 1 656 ? -22.375 20.781 32.188 1 98.75 656 ALA B C 1
ATOM 10533 O O . ALA B 1 656 ? -21.203 20.406 32.188 1 98.75 656 ALA B O 1
ATOM 10534 N N . ARG B 1 657 ? -23.344 20 32.375 1 98.69 657 ARG B N 1
ATOM 10535 C CA . ARG B 1 657 ? -23.188 18.547 32.531 1 98.69 657 ARG B CA 1
ATOM 10536 C C . ARG B 1 657 ? -23.359 17.844 31.188 1 98.69 657 ARG B C 1
ATOM 10538 O O . ARG B 1 657 ? -24.344 18.062 30.484 1 98.69 657 ARG B O 1
ATOM 10545 N N . ILE B 1 658 ? -22.375 17.047 30.828 1 98.75 658 ILE B N 1
ATOM 10546 C CA . ILE B 1 658 ? -22.406 16.25 29.609 1 98.75 658 ILE B CA 1
ATOM 10547 C C . ILE B 1 658 ? -22.5 14.773 29.953 1 98.75 658 ILE B C 1
ATOM 10549 O O . ILE B 1 658 ? -21.719 14.258 30.75 1 98.75 658 ILE B O 1
ATOM 10553 N N . ALA B 1 659 ? -23.422 14.086 29.375 1 98.75 659 ALA B N 1
ATOM 10554 C CA . ALA B 1 659 ? -23.594 12.648 29.609 1 98.75 659 ALA B CA 1
ATOM 10555 C C . ALA B 1 659 ? -23.547 11.875 28.297 1 98.75 659 ALA B C 1
ATOM 10557 O O . ALA B 1 659 ? -24.109 12.312 27.281 1 98.75 659 ALA B O 1
ATOM 10558 N N . ASN B 1 660 ? -22.734 10.789 28.281 1 98.62 660 ASN B N 1
ATOM 10559 C CA . ASN B 1 660 ? -22.797 9.844 27.172 1 98.62 660 ASN B CA 1
ATOM 10560 C C . ASN B 1 660 ? -23.984 8.891 27.312 1 98.62 660 ASN B C 1
ATOM 10562 O O . ASN B 1 660 ? -23.922 7.91 28.047 1 98.62 660 ASN B O 1
ATOM 10566 N N . ASN B 1 661 ? -24.984 9.156 26.656 1 98.06 661 ASN B N 1
ATOM 10567 C CA . ASN B 1 661 ? -26.188 8.336 26.766 1 98.06 661 ASN B CA 1
ATOM 10568 C C . ASN B 1 661 ? -26.281 7.324 25.625 1 98.06 661 ASN B C 1
ATOM 10570 O O . ASN B 1 661 ? -27.359 6.809 25.344 1 98.06 661 ASN B O 1
ATOM 10574 N N . GLY B 1 662 ? -25.234 7.18 24.906 1 97.56 662 GLY B N 1
ATOM 10575 C CA . GLY B 1 662 ? -25.141 6.137 23.891 1 97.56 662 GLY B CA 1
ATOM 10576 C C . GLY B 1 662 ? -24.531 4.848 24.422 1 97.56 662 GLY B C 1
ATOM 10577 O O . GLY B 1 662 ? -24.531 4.609 25.641 1 97.56 662 GLY B O 1
ATOM 10578 N N . THR B 1 663 ? -24.031 3.898 23.531 1 96.62 663 THR B N 1
ATOM 10579 C CA . THR B 1 663 ? -23.625 2.559 23.922 1 96.62 663 THR B CA 1
ATOM 10580 C C . THR B 1 663 ? -22.109 2.387 23.75 1 96.62 663 THR B C 1
ATOM 10582 O O . THR B 1 663 ? -21.547 1.366 24.156 1 96.62 663 THR B O 1
ATOM 10585 N N . LEU B 1 664 ? -21.453 3.393 23.141 1 97.88 664 LEU B N 1
ATOM 10586 C CA . LEU B 1 664 ? -20.016 3.318 22.906 1 97.88 664 LEU B CA 1
ATOM 10587 C C . LEU B 1 664 ? -19.297 4.43 23.656 1 97.88 664 LEU B C 1
ATOM 10589 O O . LEU B 1 664 ? -19.891 5.461 23.969 1 97.88 664 LEU B O 1
ATOM 10593 N N . SER B 1 665 ? -18 4.121 24 1 98.25 665 SER B N 1
ATOM 10594 C CA . SER B 1 665 ? -17.156 5.203 24.5 1 98.25 665 SER B CA 1
ATOM 10595 C C . SER B 1 665 ? -16.875 6.227 23.406 1 98.25 665 SER B C 1
ATOM 10597 O O . SER B 1 665 ? -16.844 5.883 22.219 1 98.25 665 SER B O 1
ATOM 10599 N N . GLY B 1 666 ? -16.781 7.457 23.734 1 98.25 666 GLY B N 1
ATOM 10600 C CA . GLY B 1 666 ? -16.469 8.516 22.781 1 98.25 666 GLY B CA 1
ATOM 10601 C C . GLY B 1 666 ? -16.109 9.828 23.453 1 98.25 666 GLY B C 1
ATOM 10602 O O . GLY B 1 666 ? -16.234 9.969 24.672 1 98.25 666 GLY B O 1
ATOM 10603 N N . ALA B 1 667 ? -15.609 10.711 22.688 1 98.69 667 ALA B N 1
ATOM 10604 C CA . ALA B 1 667 ? -15.281 12.047 23.156 1 98.69 667 ALA B CA 1
ATOM 10605 C C . ALA B 1 667 ? -16.281 13.078 22.625 1 98.69 667 ALA B C 1
ATOM 10607 O O . ALA B 1 667 ? -16.703 13 21.469 1 98.69 667 ALA B O 1
ATOM 10608 N N . GLU B 1 668 ? -16.688 13.961 23.531 1 98.56 668 GLU B N 1
ATOM 10609 C CA . GLU B 1 668 ? -17.516 15.109 23.172 1 98.56 668 GLU B CA 1
ATOM 10610 C C . GLU B 1 668 ? -16.75 16.422 23.328 1 98.56 668 GLU B C 1
ATOM 10612 O O . GLU B 1 668 ? -15.781 16.484 24.078 1 98.56 668 GLU B O 1
ATOM 10617 N N . VAL B 1 669 ? -17.156 17.422 22.469 1 98.75 669 VAL B N 1
ATOM 10618 C CA . VAL B 1 669 ? -16.547 18.75 22.562 1 98.75 669 VAL B CA 1
ATOM 10619 C C . VAL B 1 669 ? -17.625 19.797 22.797 1 98.75 669 VAL B C 1
ATOM 10621 O O . VAL B 1 669 ? -18.062 20.484 21.859 1 98.75 669 VAL B O 1
ATOM 10624 N N . PRO B 1 670 ? -18.062 19.938 24.078 1 98.81 670 PRO B N 1
ATOM 10625 C CA . PRO B 1 670 ? -18.953 21.078 24.359 1 98.81 670 PRO B CA 1
ATOM 10626 C C . PRO B 1 670 ? -18.312 22.422 24.016 1 98.81 670 PRO B C 1
ATOM 10628 O O . PRO B 1 670 ? -17.125 22.641 24.297 1 98.81 670 PRO B O 1
ATOM 10631 N N . GLN B 1 671 ? -19.125 23.281 23.406 1 98.88 671 GLN B N 1
ATOM 10632 C CA . GLN B 1 671 ? -18.688 24.594 22.938 1 98.88 671 GLN B CA 1
ATOM 10633 C C . GLN B 1 671 ? -19.516 25.703 23.594 1 98.88 671 GLN B C 1
ATOM 10635 O O . GLN B 1 671 ? -20.734 25.594 23.672 1 98.88 671 GLN B O 1
ATOM 10640 N N . LEU B 1 672 ? -18.859 26.734 24.047 1 98.88 672 LEU B N 1
ATOM 10641 C CA . LEU B 1 672 ? -19.5 27.906 24.641 1 98.88 672 LEU B CA 1
ATOM 10642 C C . LEU B 1 672 ? -19.484 29.094 23.672 1 98.88 672 LEU B C 1
ATOM 10644 O O . LEU B 1 672 ? -18.406 29.469 23.188 1 98.88 672 LEU B O 1
ATOM 10648 N N . TYR B 1 673 ? -20.625 29.641 23.375 1 98.81 673 TYR B N 1
ATOM 10649 C CA . TYR B 1 673 ? -20.766 30.844 22.578 1 98.81 673 TYR B CA 1
ATOM 10650 C C . TYR B 1 673 ? -21.422 31.969 23.391 1 98.81 673 TYR B C 1
ATOM 10652 O O . TYR B 1 673 ? -22.312 31.719 24.203 1 98.81 673 TYR B O 1
ATOM 10660 N N . LEU B 1 674 ? -21.016 33.219 23.141 1 98.56 674 LEU B N 1
ATOM 10661 C CA . LEU B 1 674 ? -21.562 34.375 23.844 1 98.56 674 LEU B CA 1
ATOM 10662 C C . LEU B 1 674 ? -22.172 35.375 22.859 1 98.56 674 LEU B C 1
ATOM 10664 O O . LEU B 1 674 ? -21.609 35.594 21.781 1 98.56 674 LEU B O 1
ATOM 10668 N N . GLY B 1 675 ? -23.266 35.844 23.188 1 98.31 675 GLY B N 1
ATOM 10669 C CA . GLY B 1 675 ? -23.812 37.062 22.609 1 98.31 675 GLY B CA 1
ATOM 10670 C C . GLY B 1 675 ? -23.594 38.281 23.484 1 98.31 675 GLY B C 1
ATOM 10671 O O . GLY B 1 675 ? -23.688 38.219 24.719 1 98.31 675 GLY B O 1
ATOM 10672 N N . PHE B 1 676 ? -23.281 39.406 22.922 1 98.06 676 PHE B N 1
ATOM 10673 C CA . PHE B 1 676 ? -22.938 40.625 23.625 1 98.06 676 PHE B CA 1
ATOM 10674 C C . PHE B 1 676 ? -24.094 41.625 23.594 1 98.06 676 PHE B C 1
ATOM 10676 O O . PHE B 1 676 ? -24.984 41.531 22.75 1 98.06 676 PHE B O 1
ATOM 10683 N N . PRO B 1 677 ? -24.047 42.562 24.531 1 96.69 677 PRO B N 1
ATOM 10684 C CA . PRO B 1 677 ? -24.984 43.688 24.406 1 96.69 677 PRO B CA 1
ATOM 10685 C C . PRO B 1 677 ? -24.828 44.438 23.094 1 96.69 677 PRO B C 1
ATOM 10687 O O . PRO B 1 677 ? -23.719 44.531 22.562 1 96.69 677 PRO B O 1
ATOM 10690 N N . ASP B 1 678 ? -25.859 45.062 22.625 1 95.38 678 ASP B N 1
ATOM 10691 C CA . ASP B 1 678 ? -25.875 45.781 21.344 1 95.38 678 ASP B CA 1
ATOM 10692 C C . ASP B 1 678 ? -24.812 46.875 21.297 1 95.38 678 ASP B C 1
ATOM 10694 O O . ASP B 1 678 ? -24.25 47.156 20.234 1 95.38 678 ASP B O 1
ATOM 10698 N N . SER B 1 679 ? -24.547 47.406 22.422 1 94.06 679 SER B N 1
ATOM 10699 C CA . SER B 1 679 ? -23.609 48.531 22.469 1 94.06 679 SER B CA 1
ATOM 10700 C C . SER B 1 679 ? -22.203 48.094 22.078 1 94.06 679 SER B C 1
ATOM 10702 O O . SER B 1 679 ? -21.359 48.938 21.719 1 94.06 679 SER B O 1
ATOM 10704 N N . ALA B 1 680 ? -21.938 46.844 22.172 1 95.44 680 ALA B N 1
ATOM 10705 C CA . ALA B 1 680 ? -20.625 46.312 21.828 1 95.44 680 ALA B CA 1
ATOM 10706 C C . ALA B 1 680 ? -20.5 46.094 20.312 1 95.44 680 ALA B C 1
ATOM 10708 O O . ALA B 1 680 ? -19.406 45.906 19.797 1 95.44 680 ALA B O 1
ATOM 10709 N N . ASP B 1 681 ? -21.562 46.094 19.547 1 95.06 681 ASP B N 1
ATOM 10710 C CA . ASP B 1 681 ? -21.578 45.875 18.094 1 95.06 681 ASP B CA 1
ATOM 10711 C C . ASP B 1 681 ? -20.797 44.625 17.719 1 95.06 681 ASP B C 1
ATOM 10713 O O . ASP B 1 681 ? -19.859 44.688 16.906 1 95.06 681 ASP B O 1
ATOM 10717 N N . GLN B 1 682 ? -21.188 43.5 18.328 1 97.19 682 GLN B N 1
ATOM 10718 C CA . GLN B 1 682 ? -20.531 42.219 18.125 1 97.19 682 GLN B CA 1
ATOM 10719 C C . GLN B 1 682 ? -21.406 41.281 17.297 1 97.19 682 GLN B C 1
ATOM 10721 O O . GLN B 1 682 ? -22.625 41.5 17.172 1 97.19 682 GLN B O 1
ATOM 10726 N N . PRO B 1 683 ? -20.812 40.25 16.594 1 97.5 683 PRO B N 1
ATOM 10727 C CA . PRO B 1 683 ? -21.625 39.219 15.922 1 97.5 683 PRO B CA 1
ATOM 10728 C C . PRO B 1 683 ? -22.656 38.594 16.844 1 97.5 683 PRO B C 1
ATOM 10730 O O . PRO B 1 683 ? -22.562 38.719 18.062 1 97.5 683 PRO B O 1
ATOM 10733 N N . VAL B 1 684 ? -23.641 37.875 16.219 1 97.69 684 VAL B N 1
ATOM 10734 C CA . VAL B 1 684 ? -24.766 37.281 16.938 1 97.69 684 VAL B CA 1
ATOM 10735 C C . VAL B 1 684 ? -24.281 36.438 18.094 1 97.69 684 VAL B C 1
ATOM 10737 O O . VAL B 1 684 ? -24.844 36.469 19.188 1 97.69 684 VAL B O 1
ATOM 10740 N N . ARG B 1 685 ? -23.297 35.688 17.922 1 97.31 685 ARG B N 1
ATOM 10741 C CA . ARG B 1 685 ? -22.625 34.875 18.922 1 97.31 685 ARG B CA 1
ATOM 10742 C C . ARG B 1 685 ? -21.188 34.562 18.5 1 97.31 685 ARG B C 1
ATOM 10744 O O . ARG B 1 685 ? -20.891 34.531 17.297 1 97.31 685 ARG B O 1
ATOM 10751 N N . GLN B 1 686 ? -20.328 34.344 19.453 1 97.62 686 GLN B N 1
ATOM 10752 C CA . GLN B 1 686 ? -18.922 34.031 19.188 1 97.62 686 GLN B CA 1
ATOM 10753 C C . GLN B 1 686 ? -18.391 33 20.156 1 97.62 686 GLN B C 1
ATOM 10755 O O . GLN B 1 686 ? -18.734 33 21.344 1 97.62 686 GLN B O 1
ATOM 10760 N N . LEU B 1 687 ? -17.562 32.062 19.672 1 98.81 687 LEU B N 1
ATOM 10761 C CA . LEU B 1 687 ? -16.922 31.031 20.484 1 98.81 687 LEU B CA 1
ATOM 10762 C C . LEU B 1 687 ? -16.062 31.656 21.578 1 98.81 687 LEU B C 1
ATOM 10764 O O . LEU B 1 687 ? -15.242 32.531 21.297 1 98.81 687 LEU B O 1
ATOM 10768 N N . ARG B 1 688 ? -16.25 31.266 22.828 1 98.62 688 ARG B N 1
ATOM 10769 C CA . ARG B 1 688 ? -15.461 31.781 23.938 1 98.62 688 ARG B CA 1
ATOM 10770 C C . ARG B 1 688 ? -15.078 30.672 24.906 1 98.62 688 ARG B C 1
ATOM 10772 O O . ARG B 1 688 ? -14.672 30.953 26.047 1 98.62 688 ARG B O 1
ATOM 10779 N N . GLY B 1 689 ? -15.227 29.438 24.453 1 98.56 689 GLY B N 1
ATOM 10780 C CA . GLY B 1 689 ? -14.797 28.312 25.25 1 98.56 689 GLY B CA 1
ATOM 10781 C C . GLY B 1 689 ? -15.086 26.969 24.594 1 98.56 689 GLY B C 1
ATOM 10782 O O . GLY B 1 689 ? -16.016 26.844 23.797 1 98.56 689 GLY B O 1
ATOM 10783 N N . PHE B 1 690 ? -14.344 25.969 24.922 1 98.44 690 PHE B N 1
ATOM 10784 C CA . PHE B 1 690 ? -14.602 24.562 24.594 1 98.44 690 PHE B CA 1
ATOM 10785 C C . PHE B 1 690 ? -13.758 23.641 25.469 1 98.44 690 PHE B C 1
ATOM 10787 O O . PHE B 1 690 ? -12.789 24.078 26.078 1 98.44 690 PHE B O 1
ATOM 10794 N N . ASP B 1 691 ? -14.195 22.484 25.531 1 97.62 691 ASP B N 1
ATOM 10795 C CA . ASP B 1 691 ? -13.422 21.422 26.188 1 97.62 691 ASP B CA 1
ATOM 10796 C C . ASP B 1 691 ? -13.695 20.062 25.547 1 97.62 691 ASP B C 1
ATOM 10798 O O . ASP B 1 691 ? -14.805 19.812 25.047 1 97.62 691 ASP B O 1
ATOM 10802 N N . ARG B 1 692 ? -12.688 19.266 25.406 1 98.12 692 ARG B N 1
ATOM 10803 C CA . ARG B 1 692 ? -12.859 17.891 24.938 1 98.12 692 ARG B CA 1
ATOM 10804 C C . ARG B 1 692 ? -12.898 16.922 26.109 1 98.12 692 ARG B C 1
ATOM 10806 O O . ARG B 1 692 ? -11.969 16.859 26.922 1 98.12 692 ARG B O 1
ATOM 10813 N N . VAL B 1 693 ? -13.938 16.125 26.234 1 98.31 693 VAL B N 1
ATOM 10814 C CA . VAL B 1 693 ? -14.078 15.195 27.344 1 98.31 693 VAL B CA 1
ATOM 10815 C C . VAL B 1 693 ? -14.359 13.789 26.812 1 98.31 693 VAL B C 1
ATOM 10817 O O . VAL B 1 693 ? -15.188 13.609 25.922 1 98.31 693 VAL B O 1
ATOM 10820 N N . GLU B 1 694 ? -13.609 12.836 27.266 1 98.31 694 GLU B N 1
ATOM 10821 C CA . GLU B 1 694 ? -13.82 11.43 26.938 1 98.31 694 GLU B CA 1
ATOM 10822 C C . GLU B 1 694 ? -14.719 10.742 27.969 1 98.31 694 GLU B C 1
ATOM 10824 O O . GLU B 1 694 ? -14.43 10.789 29.172 1 98.31 694 GLU B O 1
ATOM 10829 N N . LEU B 1 695 ? -15.805 10.117 27.5 1 98.69 695 LEU B N 1
ATOM 10830 C CA . LEU B 1 695 ? -16.781 9.5 28.391 1 98.69 695 LEU B CA 1
ATOM 10831 C C . LEU B 1 695 ? -17.109 8.086 27.938 1 98.69 695 LEU B C 1
ATOM 10833 O O . LEU B 1 695 ? -17.422 7.859 26.766 1 98.69 695 LEU B O 1
ATOM 10837 N N . SER B 1 696 ? -17.062 7.184 28.812 1 98.38 696 SER B N 1
ATOM 10838 C CA . SER B 1 696 ? -17.594 5.852 28.531 1 98.38 696 SER B CA 1
ATOM 10839 C C . SER B 1 696 ? -19.109 5.875 28.438 1 98.38 696 SER B C 1
ATOM 10841 O O . SER B 1 696 ? -19.75 6.84 28.859 1 98.38 696 SER B O 1
ATOM 10843 N N . ALA B 1 697 ? -19.641 4.789 27.906 1 98 697 ALA B N 1
ATOM 10844 C CA . ALA B 1 697 ? -21.094 4.676 27.859 1 98 697 ALA B CA 1
ATOM 10845 C C . ALA B 1 697 ? -21.719 4.824 29.25 1 98 697 ALA B C 1
ATOM 10847 O O . ALA B 1 697 ? -21.281 4.152 30.188 1 98 697 ALA B O 1
ATOM 10848 N N . GLY B 1 698 ? -22.547 5.727 29.406 1 98.12 698 GLY B N 1
ATOM 10849 C CA . GLY B 1 698 ? -23.266 5.918 30.672 1 98.12 698 GLY B CA 1
ATOM 10850 C C . GLY B 1 698 ? -22.578 6.895 31.594 1 98.12 698 GLY B C 1
ATOM 10851 O O . GLY B 1 698 ? -23.172 7.336 32.594 1 98.12 698 GLY B O 1
ATOM 10852 N N . GLN B 1 699 ? -21.422 7.297 31.281 1 98.56 699 GLN B N 1
ATOM 10853 C CA . GLN B 1 699 ? -20.656 8.188 32.125 1 98.56 699 GLN B CA 1
ATOM 10854 C C . GLN B 1 699 ? -21.047 9.648 31.906 1 98.56 699 GLN B C 1
ATOM 10856 O O . GLN B 1 699 ? -21.516 10.008 30.828 1 98.56 699 GLN B O 1
ATOM 10861 N N . GLU B 1 700 ? -20.906 10.484 32.938 1 98.25 700 GLU B N 1
ATOM 10862 C CA . GLU B 1 700 ? -21.156 11.922 32.844 1 98.25 700 GLU B CA 1
ATOM 10863 C C . GLU B 1 700 ? -19.984 12.719 33.406 1 98.25 700 GLU B C 1
ATOM 10865 O O . GLU B 1 700 ? -19.172 12.18 34.188 1 98.25 700 GLU B O 1
ATOM 10870 N N . ALA B 1 701 ? -19.875 13.938 33 1 98.5 701 ALA B N 1
ATOM 10871 C CA . ALA B 1 701 ? -18.875 14.867 33.5 1 98.5 701 ALA B CA 1
ATOM 10872 C C . ALA B 1 701 ? -19.375 16.312 33.469 1 98.5 701 ALA B C 1
ATOM 10874 O O . ALA B 1 701 ? -20.234 16.641 32.656 1 98.5 701 ALA B O 1
ATOM 10875 N N . VAL B 1 702 ? -18.891 17.078 34.344 1 98.56 702 VAL B N 1
ATOM 10876 C CA . VAL B 1 702 ? -19.156 18.516 34.312 1 98.56 702 VAL B CA 1
ATOM 10877 C C . VAL B 1 702 ? -18.016 19.219 33.594 1 98.56 702 VAL B C 1
ATOM 10879 O O . VAL B 1 702 ? -16.844 19.047 33.938 1 98.56 702 VAL B O 1
ATOM 10882 N N . VAL B 1 703 ? -18.391 19.906 32.562 1 98.5 703 VAL B N 1
ATOM 10883 C CA . VAL B 1 703 ? -17.438 20.734 31.844 1 98.5 703 VAL B CA 1
ATOM 10884 C C . VAL B 1 703 ? -17.562 22.203 32.312 1 98.5 703 VAL B C 1
ATOM 10886 O O . VAL B 1 703 ? -18.672 22.734 32.344 1 98.5 703 VAL B O 1
ATOM 10889 N N . THR B 1 704 ? -16.438 22.781 32.625 1 98.62 704 THR B N 1
ATOM 10890 C CA . THR B 1 704 ? -16.422 24.172 33.062 1 98.62 704 THR B CA 1
ATOM 10891 C C . THR B 1 704 ? -15.586 25.016 32.094 1 98.62 704 THR B C 1
ATOM 10893 O O . THR B 1 704 ? -14.422 24.703 31.828 1 98.62 704 THR B O 1
ATOM 10896 N N . PHE B 1 705 ? -16.219 26.094 31.641 1 98.5 705 PHE B N 1
ATOM 10897 C CA . PHE B 1 705 ? -15.547 27.078 30.812 1 98.5 705 PHE B CA 1
ATOM 10898 C C . PHE B 1 705 ? -15.156 28.312 31.625 1 98.5 705 PHE B C 1
ATOM 10900 O O . PHE B 1 705 ? -16.016 28.938 32.25 1 98.5 705 PHE B O 1
ATOM 10907 N N . ASN B 1 706 ? -13.914 28.641 31.641 1 98.19 706 ASN B N 1
ATOM 10908 C CA . ASN B 1 706 ? -13.453 29.875 32.25 1 98.19 706 ASN B CA 1
ATOM 10909 C C . ASN B 1 706 ? -13.594 31.062 31.328 1 98.19 706 ASN B C 1
ATOM 10911 O O . ASN B 1 706 ? -13.18 31 30.172 1 98.19 706 ASN B O 1
ATOM 10915 N N . LEU B 1 707 ? -14.195 32.094 31.781 1 98.06 707 LEU B N 1
ATOM 10916 C CA . LEU B 1 707 ? -14.305 33.344 31.031 1 98.06 707 LEU B CA 1
ATOM 10917 C C . LEU B 1 707 ? -13.273 34.344 31.516 1 98.06 707 LEU B C 1
ATOM 10919 O O . LEU B 1 707 ? -13.375 34.875 32.625 1 98.06 707 LEU B O 1
ATOM 10923 N N . ARG B 1 708 ? -12.359 34.688 30.688 1 98.25 708 ARG B N 1
ATOM 10924 C CA . ARG B 1 708 ? -11.422 35.781 30.969 1 98.25 708 ARG B CA 1
ATOM 10925 C C . ARG B 1 708 ? -12.07 37.125 30.734 1 98.25 708 ARG B C 1
ATOM 10927 O O . ARG B 1 708 ? -13.078 37.219 30.031 1 98.25 708 ARG B O 1
ATOM 10934 N N . ARG B 1 709 ? -11.477 38.125 31.312 1 98 709 ARG B N 1
ATOM 10935 C CA . ARG B 1 709 ? -11.953 39.469 31.031 1 98 709 ARG B CA 1
ATOM 10936 C C . ARG B 1 709 ? -11.969 39.719 29.531 1 98 709 ARG B C 1
ATOM 10938 O O . ARG B 1 709 ? -12.906 40.312 29 1 98 709 ARG B O 1
ATOM 10945 N N . ARG B 1 710 ? -10.883 39.281 28.812 1 98.06 710 ARG B N 1
ATOM 10946 C CA . ARG B 1 710 ? -10.758 39.5 27.375 1 98.06 710 ARG B CA 1
ATOM 10947 C C . ARG B 1 710 ? -11.922 38.844 26.625 1 98.06 710 ARG B C 1
ATOM 10949 O O . ARG B 1 710 ? -12.391 39.375 25.625 1 98.06 710 ARG B O 1
ATOM 10956 N N . ASP B 1 711 ? -12.453 37.719 27.141 1 97.81 711 ASP B N 1
ATOM 10957 C CA . ASP B 1 711 ? -13.477 36.938 26.469 1 97.81 711 ASP B CA 1
ATOM 10958 C C . ASP B 1 711 ? -14.82 37.656 26.484 1 97.81 711 ASP B C 1
ATOM 10960 O O . ASP B 1 711 ? -15.688 37.406 25.656 1 97.81 711 ASP B O 1
ATOM 10964 N N . ILE B 1 712 ? -15 38.625 27.375 1 97.5 712 ILE B N 1
ATOM 10965 C CA . ILE B 1 712 ? -16.25 39.344 27.438 1 97.5 712 ILE B CA 1
ATOM 10966 C C . ILE B 1 712 ? -16.031 40.812 27.047 1 97.5 712 ILE B C 1
ATOM 10968 O O . ILE B 1 712 ? -16.828 41.688 27.359 1 97.5 712 ILE B O 1
ATOM 10972 N N . SER B 1 713 ? -14.883 41.062 26.422 1 97.81 713 SER B N 1
ATOM 10973 C CA . SER B 1 713 ? -14.531 42.438 26.031 1 97.81 713 SER B CA 1
ATOM 10974 C C . SER B 1 713 ? -14.703 42.625 24.531 1 97.81 713 SER B C 1
ATOM 10976 O O . SER B 1 713 ? -14.766 41.656 23.766 1 97.81 713 SER B O 1
ATOM 10978 N N . TYR B 1 714 ? -14.875 43.844 24.062 1 97.94 714 TYR B N 1
ATOM 10979 C CA . TYR B 1 714 ? -14.82 44.281 22.672 1 97.94 714 TYR B CA 1
ATOM 10980 C C . TYR B 1 714 ? -13.852 45.469 22.516 1 97.94 714 TYR B C 1
ATOM 10982 O O . TYR B 1 714 ? -13.508 46.125 23.5 1 97.94 714 TYR B O 1
ATOM 10990 N N . TRP B 1 715 ? -13.305 45.688 21.375 1 98.06 715 TRP B N 1
ATOM 10991 C CA . TRP B 1 715 ? -12.383 46.781 21.125 1 98.06 715 TRP B CA 1
ATOM 10992 C C . TRP B 1 715 ? -13.141 48.094 20.891 1 98.06 715 TRP B C 1
ATOM 10994 O O . TRP B 1 715 ? -13.898 48.188 19.938 1 98.06 715 TRP B O 1
ATOM 11004 N N . ASN B 1 716 ? -12.867 49.031 21.719 1 96.56 716 ASN B N 1
ATOM 11005 C CA . ASN B 1 716 ? -13.523 50.312 21.578 1 96.56 716 ASN B CA 1
ATOM 11006 C C . ASN B 1 716 ? -12.695 51.281 20.734 1 96.56 716 ASN B C 1
ATOM 11008 O O . ASN B 1 716 ? -11.539 51.562 21.062 1 96.56 716 ASN B O 1
ATOM 11012 N N . LEU B 1 717 ? -13.281 51.844 19.766 1 94.56 717 LEU B N 1
ATOM 11013 C CA . LEU B 1 717 ? -12.57 52.656 18.797 1 94.56 717 LEU B CA 1
ATOM 11014 C C . LEU B 1 717 ? -12.242 54.031 19.375 1 94.56 717 LEU B C 1
ATOM 11016 O O . LEU B 1 717 ? -11.266 54.688 18.953 1 94.56 717 LEU B O 1
ATOM 11020 N N . LYS B 1 718 ? -12.953 54.469 20.281 1 94.19 718 LYS B N 1
ATOM 11021 C CA . LYS B 1 718 ? -12.742 55.812 20.859 1 94.19 718 LYS B CA 1
ATOM 11022 C C . LYS B 1 718 ? -11.625 55.781 21.906 1 94.19 718 LYS B C 1
ATOM 11024 O O . LYS B 1 718 ? -10.719 56.594 21.859 1 94.19 718 LYS B O 1
ATOM 11029 N N . THR B 1 719 ? -11.672 54.781 22.75 1 94.06 719 THR B N 1
ATOM 11030 C CA . THR B 1 719 ? -10.703 54.75 23.844 1 94.06 719 THR B CA 1
ATOM 11031 C C . THR B 1 719 ? -9.469 53.938 23.438 1 94.06 719 THR B C 1
ATOM 11033 O O . THR B 1 719 ? -8.438 54 24.109 1 94.06 719 THR B O 1
ATOM 11036 N N . GLN B 1 720 ? -9.625 53.125 22.359 1 94.94 720 GLN B N 1
ATOM 11037 C CA . GLN B 1 720 ? -8.539 52.281 21.891 1 94.94 720 GLN B CA 1
ATOM 11038 C C . GLN B 1 720 ? -8.109 51.281 22.969 1 94.94 720 GLN B C 1
ATOM 11040 O O . GLN B 1 720 ? -6.922 51.156 23.266 1 94.94 720 GLN B O 1
ATOM 11045 N N . GLN B 1 721 ? -9.133 50.625 23.609 1 96.31 721 GLN B N 1
ATOM 11046 C CA . GLN B 1 721 ? -8.93 49.656 24.672 1 96.31 721 GLN B CA 1
ATOM 11047 C C . GLN B 1 721 ? -9.969 48.531 24.594 1 96.31 721 GLN B C 1
ATOM 11049 O O . GLN B 1 721 ? -11.023 48.719 23.969 1 96.31 721 GLN B O 1
ATOM 11054 N N . TRP B 1 722 ? -9.609 47.438 25.125 1 97.88 722 TRP B N 1
ATOM 11055 C CA . TRP B 1 722 ? -10.57 46.344 25.328 1 97.88 722 TRP B CA 1
ATOM 11056 C C . TRP B 1 722 ? -11.555 46.688 26.438 1 97.88 722 TRP B C 1
ATOM 11058 O O . TRP B 1 722 ? -11.219 46.594 27.625 1 97.88 722 TRP B O 1
ATOM 11068 N N . MET B 1 723 ? -12.758 47 26.047 1 97.31 723 MET B N 1
ATOM 11069 C CA . MET B 1 723 ? -13.758 47.438 27.016 1 97.31 723 MET B CA 1
ATOM 11070 C C . MET B 1 723 ? -14.797 46.344 27.234 1 97.31 723 MET B C 1
ATOM 11072 O O . MET B 1 723 ? -15.016 45.5 26.359 1 97.31 723 MET B O 1
ATOM 11076 N N . VAL B 1 724 ? -15.398 46.312 28.438 1 97.25 724 VAL B N 1
ATOM 11077 C CA . VAL B 1 724 ? -16.547 45.469 28.719 1 97.25 724 VAL B CA 1
ATOM 11078 C C . VAL B 1 724 ? -17.844 46.25 28.578 1 97.25 724 VAL B C 1
ATOM 11080 O O . VAL B 1 724 ? -17.938 47.375 29.062 1 97.25 724 VAL B O 1
ATOM 11083 N N . ALA B 1 725 ? -18.703 45.719 27.766 1 96.75 725 ALA B N 1
ATOM 11084 C CA . ALA B 1 725 ? -20 46.375 27.609 1 96.75 725 ALA B CA 1
ATOM 11085 C C . ALA B 1 725 ? -20.938 46.031 28.766 1 96.75 725 ALA B C 1
ATOM 11087 O O . ALA B 1 725 ? -21 44.875 29.203 1 96.75 725 ALA B O 1
ATOM 11088 N N . GLY B 1 726 ? -21.578 47.031 29.219 1 95.62 726 GLY B N 1
ATOM 11089 C CA . GLY B 1 726 ? -22.641 46.781 30.188 1 95.62 726 GLY B CA 1
ATOM 11090 C C . GLY B 1 726 ? -23.922 46.281 29.531 1 95.62 726 GLY B C 1
ATOM 11091 O O . GLY B 1 726 ? -24.281 46.719 28.438 1 95.62 726 GLY B O 1
ATOM 11092 N N . GLY B 1 727 ? -24.562 45.344 30.25 1 96.44 727 GLY B N 1
ATOM 11093 C CA . GLY B 1 727 ? -25.828 44.844 29.734 1 96.44 727 GLY B CA 1
ATOM 11094 C C . GLY B 1 727 ? -25.938 43.344 29.781 1 96.44 727 GLY B C 1
ATOM 11095 O O . GLY B 1 727 ? -25.25 42.688 30.562 1 96.44 727 GLY B O 1
ATOM 11096 N N . LYS B 1 728 ? -26.875 42.906 29.016 1 97.12 728 LYS B N 1
ATOM 11097 C CA . LYS B 1 728 ? -27.219 41.5 29.031 1 97.12 728 LYS B CA 1
ATOM 11098 C C . LYS B 1 728 ? -26.359 40.719 28.047 1 97.12 728 LYS B C 1
ATOM 11100 O O . LYS B 1 728 ? -26.312 41.031 26.859 1 97.12 728 LYS B O 1
ATOM 11105 N N . TYR B 1 729 ? -25.656 39.75 28.516 1 97.94 729 TYR B N 1
ATOM 11106 C CA . TYR B 1 729 ? -24.953 38.781 27.703 1 97.94 729 TYR B CA 1
ATOM 11107 C C . TYR B 1 729 ? -25.75 37.5 27.578 1 97.94 729 TYR B C 1
ATOM 11109 O O . TYR B 1 729 ? -26.391 37.062 28.547 1 97.94 729 TYR B O 1
ATOM 11117 N N . THR B 1 730 ? -25.828 36.938 26.422 1 98.38 730 THR B N 1
ATOM 11118 C CA . THR B 1 730 ? -26.469 35.625 26.219 1 98.38 730 THR B CA 1
ATOM 11119 C C . THR B 1 730 ? -25.422 34.5 26.141 1 98.38 730 THR B C 1
ATOM 11121 O O . THR B 1 730 ? -24.359 34.688 25.547 1 98.38 730 THR B O 1
ATOM 11124 N N . VAL B 1 731 ? -25.734 33.406 26.812 1 98.56 731 VAL B N 1
ATOM 11125 C CA . VAL B 1 731 ? -24.859 32.25 26.891 1 98.56 731 VAL B CA 1
ATOM 11126 C C . VAL B 1 731 ? -25.469 31.078 26.141 1 98.56 731 VAL B C 1
ATOM 11128 O O . VAL B 1 731 ? -26.641 30.75 26.344 1 98.56 731 VAL B O 1
ATOM 11131 N N . PHE B 1 732 ? -24.703 30.484 25.219 1 98.69 732 PHE B N 1
ATOM 11132 C CA . PHE B 1 732 ? -25.109 29.266 24.516 1 98.69 732 PHE B CA 1
ATOM 11133 C C . PHE B 1 732 ? -24.062 28.172 24.703 1 98.69 732 PHE B C 1
ATOM 11135 O O . PHE B 1 732 ? -22.875 28.406 24.547 1 98.69 732 PHE B O 1
ATOM 11142 N N . VAL B 1 733 ? -24.469 26.984 25.141 1 98.81 733 VAL B N 1
ATOM 11143 C CA . VAL B 1 733 ? -23.594 25.812 25.172 1 98.81 733 VAL B CA 1
ATOM 11144 C C . VAL B 1 733 ? -24.156 24.719 24.266 1 98.81 733 VAL B C 1
ATOM 11146 O O . VAL B 1 733 ? -25.359 24.422 24.328 1 98.81 733 VAL B O 1
ATOM 11149 N N . GLY B 1 734 ? -23.359 24.203 23.406 1 98.56 734 GLY B N 1
ATOM 11150 C CA . GLY B 1 734 ? -23.828 23.172 22.484 1 98.56 734 GLY B CA 1
ATOM 11151 C C . GLY B 1 734 ? -22.688 22.453 21.781 1 98.56 734 GLY B C 1
ATOM 11152 O O . GLY B 1 734 ? -21.562 22.438 22.25 1 98.56 734 GLY B O 1
ATOM 11153 N N . GLY B 1 735 ? -23.094 21.734 20.734 1 98.25 735 GLY B N 1
ATOM 11154 C CA . GLY B 1 735 ? -22.141 20.891 20.031 1 98.25 735 GLY B CA 1
ATOM 11155 C C . GLY B 1 735 ? -21.578 21.547 18.781 1 98.25 735 GLY B C 1
ATOM 11156 O O . GLY B 1 735 ? -20.672 21 18.141 1 98.25 735 GLY B O 1
ATOM 11157 N N . SER B 1 736 ? -22.109 22.703 18.344 1 98.62 736 SER B N 1
ATOM 11158 C CA . SER B 1 736 ? -21.641 23.531 17.234 1 98.62 736 SER B CA 1
ATOM 11159 C C . SER B 1 736 ? -22.219 24.938 17.297 1 98.62 736 SER B C 1
ATOM 11161 O O . SER B 1 736 ? -22.969 25.25 18.219 1 98.62 736 SER B O 1
ATOM 11163 N N . SER B 1 737 ? -21.812 25.75 16.297 1 98.5 737 SER B N 1
ATOM 11164 C CA . SER B 1 737 ? -22.297 27.125 16.281 1 98.5 737 SER B CA 1
ATOM 11165 C C . SER B 1 737 ? -23.797 27.188 16.016 1 98.5 737 SER B C 1
ATOM 11167 O O . SER B 1 737 ? -24.422 28.219 16.234 1 98.5 737 SER B O 1
ATOM 11169 N N . ARG B 1 738 ? -24.406 26.016 15.617 1 97.69 738 ARG B N 1
ATOM 11170 C CA . ARG B 1 738 ? -25.844 26.016 15.32 1 97.69 738 ARG B CA 1
ATOM 11171 C C . ARG B 1 738 ? -26.562 24.953 16.141 1 97.69 738 ARG B C 1
ATOM 11173 O O . ARG B 1 738 ? -27.781 24.844 16.078 1 97.69 738 ARG B O 1
ATOM 11180 N N . ASP B 1 739 ? -25.859 24.047 16.766 1 98.06 739 ASP B N 1
ATOM 11181 C CA . ASP B 1 739 ? -26.422 23.094 17.703 1 98.06 739 ASP B CA 1
ATOM 11182 C C . ASP B 1 739 ? -26.281 23.578 19.141 1 98.06 739 ASP B C 1
ATOM 11184 O O . ASP B 1 739 ? -25.391 23.141 19.859 1 98.06 739 ASP B O 1
ATOM 11188 N N . LEU B 1 740 ? -27.172 24.422 19.547 1 98.31 740 LEU B N 1
ATOM 11189 C CA . LEU B 1 740 ? -27.172 25.078 20.859 1 98.31 740 LEU B CA 1
ATOM 11190 C C . LEU B 1 740 ? -28.172 24.422 21.797 1 98.31 740 LEU B C 1
ATOM 11192 O O . LEU B 1 740 ? -29.375 24.641 21.672 1 98.31 740 LEU B O 1
ATOM 11196 N N . ARG B 1 741 ? -27.75 23.766 22.781 1 98.44 741 ARG B N 1
ATOM 11197 C CA . ARG B 1 741 ? -28.562 22.875 23.609 1 98.44 741 ARG B CA 1
ATOM 11198 C C . ARG B 1 741 ? -28.984 23.562 24.906 1 98.44 741 ARG B C 1
ATOM 11200 O O . ARG B 1 741 ? -30.031 23.234 25.469 1 98.44 741 ARG B O 1
ATOM 11207 N N . LEU B 1 742 ? -28.078 24.281 25.422 1 98.75 742 LEU B N 1
ATOM 11208 C CA . LEU B 1 742 ? -28.359 25.031 26.641 1 98.75 742 LEU B CA 1
ATOM 11209 C C . LEU B 1 742 ? -28.234 26.531 26.406 1 98.75 742 LEU B C 1
ATOM 11211 O O . LEU B 1 742 ? -27.344 26.984 25.672 1 98.75 742 LEU B O 1
ATOM 11215 N N . ASN B 1 743 ? -29.125 27.328 27 1 98.12 743 ASN B N 1
ATOM 11216 C CA . ASN B 1 743 ? -29.109 28.781 26.859 1 98.12 743 ASN B CA 1
ATOM 11217 C C . ASN B 1 743 ? -29.344 29.469 28.203 1 98.12 743 ASN B C 1
ATOM 11219 O O . ASN B 1 743 ? -30.109 28.984 29.031 1 98.12 743 ASN B O 1
ATOM 11223 N N . GLY B 1 744 ? -28.672 30.562 28.406 1 98.31 744 GLY B N 1
ATOM 11224 C CA . GLY B 1 744 ? -28.797 31.406 29.594 1 98.31 744 GLY B CA 1
ATOM 11225 C C . GLY B 1 744 ? -28.312 32.812 29.375 1 98.31 744 GLY B C 1
ATOM 11226 O O . GLY B 1 744 ? -28.062 33.219 28.234 1 98.31 744 GLY B O 1
ATOM 11227 N N . THR B 1 745 ? -28.391 33.562 30.438 1 97.88 745 THR B N 1
ATOM 11228 C CA . THR B 1 745 ? -27.938 34.969 30.359 1 97.88 745 THR B CA 1
ATOM 11229 C C . THR B 1 745 ? -27.266 35.375 31.672 1 97.88 745 THR B C 1
ATOM 11231 O O . THR B 1 745 ? -27.438 34.75 32.688 1 97.88 745 THR B O 1
ATOM 11234 N N . PHE B 1 746 ? -26.516 36.375 31.594 1 97.06 746 PHE B N 1
ATOM 11235 C CA . PHE B 1 746 ? -26.047 37.125 32.75 1 97.06 746 PHE B CA 1
ATOM 11236 C C . PHE B 1 746 ? -25.953 38.625 32.438 1 97.06 746 PHE B C 1
ATOM 11238 O O . PHE B 1 746 ? -25.922 39.031 31.281 1 97.06 746 PHE B O 1
ATOM 11245 N N . PHE B 1 747 ? -26.078 39.375 33.438 1 96.25 747 PHE B N 1
ATOM 11246 C CA . PHE B 1 747 ? -26.078 40.844 33.281 1 96.25 747 PHE B CA 1
ATOM 11247 C C . PHE B 1 747 ? -24.859 41.438 33.969 1 96.25 747 PHE B C 1
ATOM 11249 O O . PHE B 1 747 ? -24.5 41.062 35.094 1 96.25 747 PHE B O 1
ATOM 11256 N N . LEU B 1 748 ? -24.188 42.375 33.281 1 95.69 748 LEU B N 1
ATOM 11257 C CA . LEU B 1 748 ? -23.031 43.062 33.844 1 95.69 748 LEU B CA 1
ATOM 11258 C C . LEU B 1 748 ? -23.312 44.562 34 1 95.69 748 LEU B C 1
ATOM 11260 O O . LEU B 1 748 ? -23.734 45.219 33.031 1 95.69 748 LEU B O 1
ATOM 11264 N N . TRP B 1 749 ? -23.109 45.031 35.188 1 93.38 749 TRP B N 1
ATOM 11265 C CA . TRP B 1 749 ? -23.031 46.469 35.406 1 93.38 749 TRP B CA 1
ATOM 11266 C C . TRP B 1 749 ? -21.594 46.969 35.219 1 93.38 749 TRP B C 1
ATOM 11268 O O . TRP B 1 749 ? -20.656 46.344 35.688 1 93.38 749 TRP B O 1
ATOM 11278 N N . VAL B 1 750 ? -21.531 47.969 34.406 1 88.44 750 VAL B N 1
ATOM 11279 C CA . VAL B 1 750 ? -20.172 48.469 34.188 1 88.44 750 VAL B CA 1
ATOM 11280 C C . VAL B 1 750 ? -20 49.844 34.781 1 88.44 750 VAL B C 1
ATOM 11282 O O . VAL B 1 750 ? -20.859 50.719 34.625 1 88.44 750 VAL B O 1
ATOM 11285 N N . GLY B 1 751 ? -19.219 49.938 35.844 1 76.19 751 GLY B N 1
ATOM 11286 C CA . GLY B 1 751 ? -18.875 51.188 36.438 1 76.19 751 GLY B CA 1
ATOM 11287 C C . GLY B 1 751 ? -17.844 51.969 35.688 1 76.19 751 GLY B C 1
ATOM 11288 O O . GLY B 1 751 ? -17.219 51.469 34.75 1 76.19 751 GLY B O 1
ATOM 11289 N N . SER B 1 752 ? -17.703 53.406 35.906 1 65.75 752 SER B N 1
ATOM 11290 C CA . SER B 1 752 ? -16.703 54.25 35.25 1 65.75 752 SER B CA 1
ATOM 11291 C C . SER B 1 752 ? -15.297 53.75 35.531 1 65.75 752 SER B C 1
ATOM 11293 O O . SER B 1 752 ? -15.031 53.156 36.562 1 65.75 752 SER B O 1
#

InterPro domains:
  IPR001764 Glycoside hydrolase, family 3, N-terminal [PF00933] (94-266)
  IPR001764 Glycoside hydrolase, family 3, N-terminal [PR00133] (94-113)
  IPR001764 Glycoside hydrolase, family 3, N-terminal [PR00133] (141-157)
  IPR001764 Glycoside hydrolase, family 3, N-terminal [PR00133] (172-188)
  IPR001764 Glycoside hydrolase, family 3, N-terminal [PR00133] (251-269)
  IPR002772 Glycoside hydrolase family 3 C-terminal domain [PF01915] (357-615)
  IPR013783 Immunoglobulin-like fold [G3DSA:2.60.40.10] (618-748)
  IPR017853 Glycoside hydrolase superfamily [SSF51445] (36-355)
  IPR026891 Fibronectin type III-like domain [PF14310] (668-737)
  IPR026891 Fibronectin type III-like domain [SM01217] (668-737)
  IPR036881 Glycoside hydrolase family 3 C-terminal domain superfamily [G3DSA:3.40.50.1700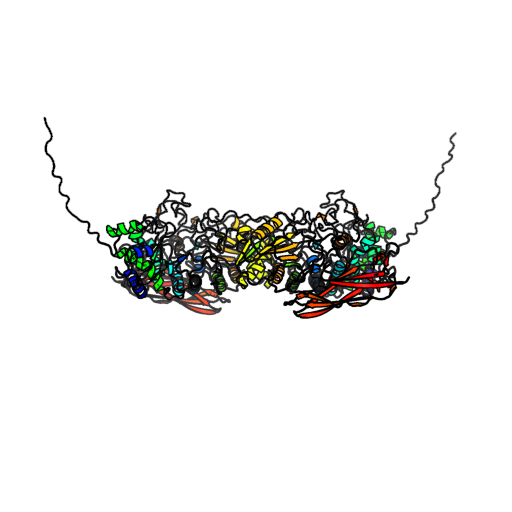] (341-617)
  IPR036881 Glycoside hydrolase family 3 C-terminal domain superfamily [SSF52279] (356-618)
  IPR036962 Glycoside hydrolase, family 3, N-terminal domain superfamily [G3DSA:3.20.20.300] (18-322)
  IPR050288 Cellulose-degrading glycosyl hydrolase 3 [PTHR42715] (31-746)